Protein AF-0000000086053965 (afdb_homodimer)

Secondary structure (DSSP, 8-state):
--TTSHHHHHHHHHHHHHHHHHT--TTTS-STT-TTGGG--HHHHHHHHHHHHHHHHHHHHHT-HHHHHHHHHHHHHH--TTS-HHHHHHHHHHHHHHHHHHTTSHHHHHHHS--PPP-HHHHHHHHHHHHHH-SHHHHHHHHHHHHHHHHTTT-SEEEEEE-S---HHHHHHHHHHHHT-TT---EEEEEEEES-HHHHHHHHHHHHHHHHHTT--EEEEEEE--STT--GGGG---TT-EEEEEEES-GGGGG---STT--SSS---HHHHHHHHHHHHHHT--SEEEEEEESS----S-HHHHHHHHHHHHHHHHHHHHHHS-TT-HHHHHHIIIIIHHHHHHHHH--GGG-------HHHHHHHHHHTT-EEEPPPHHHHHHHHHHHHHH--TTEEEEEETTEEEEEETTEEEEEEEEEESS---/--TTSHHHHHHHHHHHHHHHHHT--TTTS-STT-TTGGG--HHHHHHHHHHHHHHHHHHHHHT-HHHHHHHHHHHHHH--TTS-HHHHHHHHHHHHHHHHHHTTSHHHHHHHS--PPP-HHHHHHHHHHHHHH-SHHHHHHHHHHHHHHHHTTT-SEEEEEE-S---HHHHHHHHHHHHT-TT---EEEEEEEES-HHHHHHHHHHHHHHHHHTT--EEEEEEE--GGG--GGGG---TT-EEEEEEES-GGGGG---STT--SSS---HHHHHHHHHHHHHHT--SEEEEEEESS----S-HHHHHHHHHHHHHHHHHHHHHHS-TT-HHHHHHIIIIIHHHHHHHHH--GGG-------HHHHHHHHHHTT-EEEPPPHHHHHHHHHHHHHH--TTEEEEEETTEEEEEETTEEEEEEEEEESS---

Sequence (858 aa):
MAETADELSSSSATSYHLLSLMSMSPTTITSPYAPFFRDLNADERGLFLIHLLLNCATHVAAGNIAKANTFLEHISLLSSPDGDTMQRIASYFTEALATRLLRSWPGLYRALNPILPESAAASNHGRRLFVDLFPFLRLSFLISNQAILEAMEGEKVVHVIDLGGSDPSHWLAFLQAVSGRPEGPPHLRITTVGEDRDFLAQTALVLTEEAEKLDIPFQFHAVVSQLEGLNIESLHVKTGEALAITSVLKLHSLLASDEATATPRQLFSPIAKIESFLASLRGLSPKLMVVTEQESNHNGANLNERFMEALNFYAALFDCLELSVPRQSAERLKVEKLVFREEIKNIIACEGLERKERHEKLDKWMRRLEMAGFGRVSLSYNGLVQARRMLQGFGCEGYKVKEENGCFLFCWQERALFSISAWRFRRYDMAETADELSSSSATSYHLLSLMSMSPTTITSPYAPFFRDLNADERGLFLIHLLLNCATHVAAGNIAKANTFLEHISLLSSPDGDTMQRIASYFTEALATRLLRSWPGLYRALNPILPESAAASNHGRRLFVDLFPFLRLSFLISNQAILEAMEGEKVVHVIDLGGSDPSHWLAFLQAVSGRPEGPPHLRITTVGEDRDFLAQTALVLTEEAEKLDIPFQFHAVVSQLEGLNIESLHVKTGEALAITSVLKLHSLLASDEATATPRQLFSPIAKIESFLASLRGLSPKLMVVTEQESNHNGANLNERFMEALNFYAALFDCLELSVPRQSAERLKVEKLVFREEIKNIIACEGLERKERHEKLDKWMRRLEMAGFGRVSLSYNGLVQARRMLQGFGCEGYKVKEENGCFLFCWQERALFSISAWRFRRYD

Nearest PDB structures (foldseek):
  6kpb-assembly1_C-2  TM=9.681E-01  e=9.589E-44  Arabidopsis thaliana
  6kpd-assembly1_C-2  TM=9.719E-01  e=5.739E-41  Arabidopsis thaliana
  5b3h-assembly2_D  TM=8.928E-01  e=7.845E-27  Arabidopsis thaliana
  5b3g-assembly1_B  TM=8.721E-01  e=3.030E-25  Arabidopsis thaliana
  5hyz-assembly1_A-2  TM=8.800E-01  e=5.423E-24  Oryza sativa Japonica Group

pLDDT: mean 87.04, std 18.01, range [20.25, 98.56]

InterPro domains:
  IPR005202 Transcription factor GRAS [PF03514] (49-424)
  IPR005202 Transcription factor GRAS [PS50985] (40-424)
  IPR005202 Transcription factor GRAS [PTHR31636] (48-423)

Radius of gyration: 33.24 Å; Cα contacts (8 Å, |Δi|>4): 1344; chains: 2; bounding box: 63×93×75 Å

Organism: Dendrobium nobile (NCBI:txid94219)

Foldseek 3Di:
DVVVVVVVVVVVVLVVVLVVVLPDQLVVVVPLVDVPLVPDDPVSLLSNLVSLLLVLLVCLLVLPPVSNVSSLSNLVSSADCLDDLSSVLSVLLSVLSVLQNQVVPVVSNCVVDPDDPDDPVLLVLLLVLCVVQDVVLVLLLLLQLVVQCVLCPPFQAAEEEEADSDDLVSVLVSLVVQLPRPVGHHQYEYEYEEADPVRLVVSQVVNVVSCVVSVHNYYYHYHNDQSLPDDPVSSVQDPRHAYEYEYAARLLLLLFAQPPPPPVPVCCDSLNSSLVSLLSVLVSFHSKYKYKHWAFALQDPRLSRNSVRLSVLVSLVSVSCPVQPDSPDPSSSSSCVSPVSVLSSLSRNDHHSSNRNRGHHPVVVVVSNVVSAKAFDARDPVSQVVSVVVVVVSVDPQWDWDDDPRKIFTGRNPHGTMIMTMIGSHHPD/DVVVVVVVVVVVVLVVVLVVVLPDQLVVVVPLVDVPLVPDDPVSLLSNLVSLLLVLLVCLLVLPCVSNVSSLSNLVSSADCLDDLSSVLSVLLSVLSVLQNQVVPVVSNCVVDPDDPDDPVLLVLLLVLCVVQDVVLVLLLLLLLVVQCVLCPPFQAAEEEEADSDDLVSVLVSLVVQLPRPVGHHQYEYEYEEADPVRLVVSQVVNVVSCVVSVHNYYYHYHNDQSLPDDPVSSVQDPRHAYEYEYAARLLLLLFAQPVPPPVPVCCHSLNSSLVSLLSVLVSFHSKYKYKHWAFALQDPRLSRNSVRLSVLVSLVSVSCPVQPDSPDPSSSSSCVSPVSVLSSLSRNDHHSSNRNRGHHPVVVVVSNVVSAKAFDARDPVSQVVSVVVVVVSVDPQWDWDDDPRKIFTGRNPHGTMIMTMIGSHHPD

Solvent-accessible surface area (backbone atoms only — not comparable to full-atom values): 45478 Å² total; per-residue (Å²): 125,74,76,68,57,63,65,56,55,61,54,48,56,55,47,51,56,46,50,58,57,65,70,47,52,70,72,78,66,56,59,90,76,52,71,68,68,78,72,48,51,72,67,56,45,37,54,50,48,50,50,47,49,54,52,25,45,51,26,54,70,68,65,38,58,71,62,20,27,54,37,34,36,55,47,46,74,69,30,29,82,82,52,56,71,54,22,28,53,46,35,47,52,41,27,14,55,36,48,31,58,42,55,76,37,60,12,44,35,40,28,69,50,62,90,59,83,77,56,59,62,51,52,52,51,20,50,52,44,45,46,71,75,37,66,64,59,52,45,50,40,52,39,46,44,47,52,50,53,64,73,45,61,90,51,59,35,37,36,38,35,33,64,24,70,77,51,63,67,49,55,49,54,38,53,56,57,42,54,66,36,88,89,48,55,35,41,38,33,42,32,40,33,37,74,44,59,69,59,49,52,52,43,43,50,54,49,50,55,52,28,58,75,62,71,36,55,68,46,73,42,77,39,78,38,52,79,87,72,56,57,76,74,74,65,66,84,58,89,86,48,46,32,34,38,37,35,35,68,49,71,37,42,43,52,32,30,59,68,80,73,46,47,84,81,73,51,71,47,32,68,41,55,42,45,52,48,47,34,54,54,40,70,67,53,28,67,31,35,35,43,33,39,46,42,40,57,40,59,60,87,51,57,60,59,27,48,52,41,49,50,55,53,50,50,50,53,50,50,50,43,64,75,74,42,65,87,84,38,65,65,56,55,44,31,43,56,49,39,51,39,50,48,50,26,27,50,63,35,36,58,43,63,68,19,35,57,28,29,50,32,63,72,60,50,51,50,52,41,44,72,44,42,36,14,85,39,66,60,54,67,65,42,52,53,54,46,54,54,53,49,60,72,67,72,50,85,44,60,42,77,44,78,56,94,41,22,40,30,39,21,55,60,88,43,56,49,30,34,40,42,38,30,22,41,60,54,82,123,125,74,77,69,56,62,66,56,57,62,54,49,56,55,47,51,56,46,50,57,57,65,70,48,51,68,72,77,66,57,60,90,76,53,73,66,68,79,71,48,51,71,69,57,44,36,54,49,47,5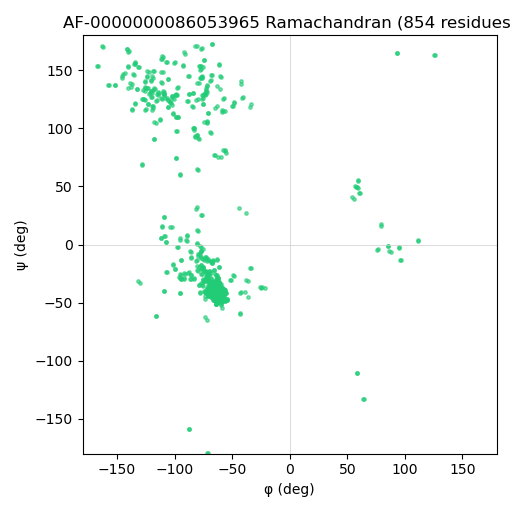1,50,46,48,53,52,25,45,52,27,53,70,69,64,38,60,71,62,21,27,54,37,32,37,54,47,46,73,68,29,31,82,83,54,56,73,55,23,28,51,45,36,46,52,42,27,15,53,37,47,31,57,41,54,78,36,58,11,44,35,42,28,71,48,63,89,58,81,76,55,59,64,52,50,52,49,20,49,51,44,45,46,72,75,37,65,62,58,52,43,49,39,52,40,47,44,49,53,48,54,63,74,48,62,91,50,59,36,38,35,38,37,34,64,24,70,77,52,64,67,49,56,49,53,39,54,55,56,42,55,66,36,89,91,48,55,36,42,38,33,42,32,40,33,35,74,46,61,70,58,48,52,51,41,43,51,55,49,50,53,51,27,58,75,63,71,34,56,67,47,74,43,78,39,78,36,52,78,87,72,55,58,75,75,73,65,66,83,57,91,87,48,46,32,35,37,39,33,36,67,48,70,38,41,42,51,33,32,59,67,81,72,49,48,87,78,70,52,71,47,34,68,40,54,44,45,52,49,46,35,55,54,36,70,67,52,26,66,33,34,36,43,31,41,45,42,41,57,41,59,60,87,51,58,60,60,27,47,52,40,49,50,55,55,50,50,50,54,52,49,50,43,63,76,73,42,66,87,85,38,65,67,57,55,46,29,43,56,49,38,50,38,50,47,50,26,28,50,64,36,36,57,43,63,68,19,34,57,28,28,50,32,62,71,58,51,51,51,50,43,43,72,45,43,37,14,85,39,66,61,53,67,66,42,53,54,52,46,52,55,54,47,62,72,68,73,49,85,43,57,44,78,43,79,56,96,39,23,42,31,39,20,55,62,88,43,56,48,32,34,40,41,38,30,23,42,60,55,81,122

Structure (mmCIF, N/CA/C/O backbone):
data_AF-0000000086053965-model_v1
#
loop_
_entity.id
_entity.type
_entity.pdbx_description
1 polymer 'Scarecrow-like protein 3'
#
loop_
_atom_site.group_PDB
_atom_site.id
_atom_site.type_symbol
_atom_site.label_atom_id
_atom_site.label_alt_id
_atom_site.label_comp_id
_atom_site.label_asym_id
_atom_site.label_entity_id
_atom_site.label_seq_id
_atom_site.pdbx_PDB_ins_code
_atom_site.Cartn_x
_atom_site.Cartn_y
_atom_site.Cartn_z
_atom_site.occupancy
_atom_site.B_iso_or_equiv
_atom_site.auth_seq_id
_atom_site.auth_comp_id
_atom_site.auth_asym_id
_atom_site.auth_atom_id
_atom_site.pdbx_PDB_model_num
ATOM 1 N N . MET A 1 1 ? -0.396 46.906 -32.688 1 20.52 1 MET A N 1
ATOM 2 C CA . MET A 1 1 ? -1.764 47 -32.188 1 20.52 1 MET A CA 1
ATOM 3 C C . MET A 1 1 ? -2.611 45.844 -32.75 1 20.52 1 MET A C 1
ATOM 5 O O . MET A 1 1 ? -3.697 45.562 -32.25 1 20.52 1 MET A O 1
ATOM 9 N N . ALA A 1 2 ? -2.357 45.531 -34.125 1 28.16 2 ALA A N 1
ATOM 10 C CA . ALA A 1 2 ? -3.145 44.531 -34.844 1 28.16 2 ALA A CA 1
ATOM 11 C C . ALA A 1 2 ? -2.889 43.125 -34.281 1 28.16 2 ALA A C 1
ATOM 13 O O . ALA A 1 2 ? -3.781 42.281 -34.312 1 28.16 2 ALA A O 1
ATOM 14 N N . GLU A 1 3 ? -1.607 42.812 -33.969 1 28.25 3 GLU A N 1
ATOM 15 C CA . GLU A 1 3 ? -1.188 41.438 -33.719 1 28.25 3 GLU A CA 1
ATOM 16 C C . GLU A 1 3 ? -1.73 40.969 -32.375 1 28.25 3 GLU A C 1
ATOM 18 O O . GLU A 1 3 ? -1.646 39.75 -32.062 1 28.25 3 GLU A O 1
ATOM 23 N N . THR A 1 4 ? -2.061 41.906 -31.453 1 30.75 4 THR A N 1
ATOM 24 C CA . THR A 1 4 ? -2.42 41.531 -30.078 1 30.75 4 THR A CA 1
ATOM 25 C C . THR A 1 4 ? -3.824 40.938 -30.031 1 30.75 4 THR A C 1
ATOM 27 O O . THR A 1 4 ? -4.266 40.469 -29 1 30.75 4 THR A O 1
ATOM 30 N N . ALA A 1 5 ? -4.641 41.281 -31.078 1 33.81 5 ALA A N 1
ATOM 31 C CA . ALA A 1 5 ? -6.07 40.969 -31.062 1 33.81 5 ALA A CA 1
ATOM 32 C C . ALA A 1 5 ? -6.312 39.469 -31.344 1 33.81 5 ALA A C 1
ATOM 34 O O . ALA A 1 5 ? -7.363 38.938 -30.984 1 33.81 5 ALA A O 1
ATOM 35 N N . ASP A 1 6 ? -5.441 38.906 -32.156 1 31.58 6 ASP A N 1
ATOM 36 C CA . ASP A 1 6 ? -5.703 37.531 -32.625 1 31.58 6 ASP A CA 1
ATOM 37 C C . ASP A 1 6 ? -5.5 36.5 -31.516 1 31.58 6 ASP A C 1
ATOM 39 O O . ASP A 1 6 ? -5.91 35.375 -31.656 1 31.58 6 ASP A O 1
ATOM 43 N N . GLU A 1 7 ? -4.613 36.844 -30.516 1 33.03 7 GLU A N 1
ATOM 44 C CA . GLU A 1 7 ? -4.332 35.875 -29.484 1 33.03 7 GLU A CA 1
ATOM 45 C C . GLU A 1 7 ? -5.508 35.719 -28.531 1 33.03 7 GLU A C 1
ATOM 47 O O . GLU A 1 7 ? -5.617 34.719 -27.812 1 33.03 7 GLU A O 1
ATOM 52 N N . LEU A 1 8 ? -6.406 36.75 -28.375 1 32.88 8 LEU A N 1
ATOM 53 C CA . LEU A 1 8 ? -7.559 36.75 -27.484 1 32.88 8 LEU A CA 1
ATOM 54 C C . LEU A 1 8 ? -8.688 35.906 -28.047 1 32.88 8 LEU A C 1
ATOM 56 O O . LEU A 1 8 ? -9.547 35.438 -27.312 1 32.88 8 LEU A O 1
ATOM 60 N N . SER A 1 9 ? -8.867 35.875 -29.375 1 36.5 9 SER A N 1
ATOM 61 C CA . SER A 1 9 ? -9.984 35.156 -29.984 1 36.5 9 SER A CA 1
ATOM 62 C C . SER A 1 9 ? -9.828 33.656 -29.828 1 36.5 9 SER A C 1
ATOM 64 O O . SER A 1 9 ? -10.82 32.938 -29.812 1 36.5 9 SER A O 1
ATOM 66 N N . SER A 1 10 ? -8.516 33.219 -29.922 1 37.69 10 SER A N 1
ATOM 67 C CA . SER A 1 10 ? -8.328 31.766 -29.812 1 37.69 10 SER A CA 1
ATOM 68 C C . SER A 1 10 ? -8.609 31.281 -28.391 1 37.69 10 SER A C 1
ATOM 70 O O . SER A 1 10 ? -8.828 30.078 -28.172 1 37.69 10 SER A O 1
ATOM 72 N N . SER A 1 11 ? -8.492 32.219 -27.391 1 37.31 11 SER A N 1
ATOM 73 C CA . SER A 1 11 ? -8.75 31.844 -26 1 37.31 11 SER A CA 1
ATOM 74 C C . SER A 1 11 ? -10.242 31.672 -25.75 1 37.31 11 SER A C 1
ATOM 76 O O . SER A 1 11 ? -10.633 30.938 -24.828 1 37.31 11 SER A O 1
ATOM 78 N N . SER A 1 12 ? -11.086 32.438 -26.469 1 36.56 12 SER A N 1
ATOM 79 C CA . SER A 1 12 ? -12.523 32.375 -26.266 1 36.56 12 SER A CA 1
ATOM 80 C C . SER A 1 12 ? -13.125 31.094 -26.844 1 36.56 12 SER A C 1
ATOM 82 O O . SER A 1 12 ? -14.078 30.547 -26.281 1 36.56 12 SER A O 1
ATOM 84 N N . ALA A 1 13 ? -12.672 30.641 -28.062 1 40.72 13 ALA A N 1
ATOM 85 C CA . ALA A 1 13 ? -13.227 29.438 -28.641 1 40.72 13 ALA A CA 1
ATOM 86 C C . ALA A 1 13 ? -12.922 28.203 -27.797 1 40.72 13 ALA A C 1
ATOM 88 O O . ALA A 1 13 ? -13.758 27.312 -27.656 1 40.72 13 ALA A O 1
ATOM 89 N N . THR A 1 14 ? -11.719 28.266 -27.141 1 40.31 14 THR A N 1
ATOM 90 C CA . THR A 1 14 ? -11.352 27.188 -26.234 1 40.31 14 THR A CA 1
ATOM 91 C C . THR A 1 14 ? -12.195 27.234 -24.969 1 40.31 14 THR A C 1
ATOM 93 O O . THR A 1 14 ? -12.547 26.203 -24.406 1 40.31 14 THR A O 1
ATOM 96 N N . SER A 1 15 ? -12.625 28.484 -24.578 1 39.66 15 SER A N 1
ATOM 97 C CA . SER A 1 15 ? -13.5 28.594 -23.422 1 39.66 15 SER A CA 1
ATOM 98 C C . SER A 1 15 ? -14.914 28.125 -23.734 1 39.66 15 SER A C 1
ATOM 100 O O . SER A 1 15 ? -15.555 27.484 -22.891 1 39.66 15 SER A O 1
ATOM 102 N N . TYR A 1 16 ? -15.438 28.531 -24.875 1 38.31 16 TYR A N 1
ATOM 103 C CA . TYR A 1 16 ? -16.797 28.125 -25.234 1 38.31 16 TYR A CA 1
ATOM 104 C C . TYR A 1 16 ? -16.875 26.625 -25.469 1 38.31 16 TYR A C 1
ATOM 106 O O . TYR A 1 16 ? -17.844 25.984 -25.078 1 38.31 16 TYR A O 1
ATOM 114 N N . HIS A 1 17 ? -15.898 25.984 -26.109 1 40.97 17 HIS A N 1
ATOM 115 C CA . HIS A 1 17 ? -15.867 24.547 -26.266 1 40.97 17 HIS A CA 1
ATOM 116 C C . HIS A 1 17 ? -15.727 23.844 -24.922 1 40.97 17 HIS A C 1
ATOM 118 O O . HIS A 1 17 ? -16.25 22.734 -24.719 1 40.97 17 HIS A O 1
ATOM 124 N N . LEU A 1 18 ? -15.078 24.453 -24.016 1 41.97 18 LEU A N 1
ATOM 125 C CA . LEU A 1 18 ? -14.953 23.938 -22.641 1 41.97 18 LEU A CA 1
ATOM 126 C C . LEU A 1 18 ? -16.266 24.109 -21.875 1 41.97 18 LEU A C 1
ATOM 128 O O . LEU A 1 18 ? -16.641 23.234 -21.094 1 41.97 18 LEU A O 1
ATOM 132 N N . LEU A 1 19 ? -16.953 25.219 -22.016 1 44.41 19 LEU A N 1
ATOM 133 C CA . LEU A 1 19 ? -18.266 25.422 -21.422 1 44.41 19 LEU A CA 1
ATOM 134 C C . LEU A 1 19 ? -19.281 24.422 -21.984 1 44.41 19 LEU A C 1
ATOM 136 O O . LEU A 1 19 ? -20.172 23.953 -21.266 1 44.41 19 LEU A O 1
ATOM 140 N N . SER A 1 20 ? -19.312 24.25 -23.25 1 45.62 20 SER A N 1
ATOM 141 C CA . SER A 1 20 ? -20.188 23.25 -23.844 1 45.62 20 SER A CA 1
ATOM 142 C C . SER A 1 20 ? -19.891 21.859 -23.312 1 45.62 20 SER A C 1
ATOM 144 O O . SER A 1 20 ? -20.797 21.031 -23.172 1 45.62 20 SER A O 1
ATOM 146 N N . LEU A 1 21 ? -18.672 21.562 -23.094 1 46.06 21 LEU A N 1
ATOM 147 C CA . LEU A 1 21 ? -18.281 20.281 -22.5 1 46.06 21 LEU A CA 1
ATOM 148 C C . LEU A 1 21 ? -18.672 20.234 -21.016 1 46.06 21 LEU A C 1
ATOM 150 O O . LEU A 1 21 ? -18.906 19.156 -20.469 1 46.06 21 LEU A O 1
ATOM 154 N N . MET A 1 22 ? -18.656 21.359 -20.375 1 47.28 22 MET A N 1
ATOM 155 C CA . MET A 1 22 ? -19 21.5 -18.953 1 47.28 22 MET A CA 1
ATOM 156 C C . MET A 1 22 ? -20.484 21.203 -18.719 1 47.28 22 MET A C 1
ATOM 158 O O . MET A 1 22 ? -20.859 20.812 -17.625 1 47.28 22 MET A O 1
ATOM 162 N N . SER A 1 23 ? -21.406 21.688 -19.594 1 44.47 23 SER A N 1
ATOM 163 C CA . SER A 1 23 ? -22.844 21.422 -19.5 1 44.47 23 SER A CA 1
ATOM 164 C C . SER A 1 23 ? -23.156 19.984 -19.922 1 44.47 23 SER A C 1
ATOM 166 O O . SER A 1 23 ? -24.328 19.609 -20.016 1 44.47 23 SER A O 1
ATOM 168 N N . MET A 1 24 ? -22.234 19.297 -20.484 1 42.09 24 MET A N 1
ATOM 169 C CA . MET A 1 24 ? -22.562 17.984 -21.031 1 42.09 24 MET A CA 1
ATOM 170 C C . MET A 1 24 ? -22.812 16.969 -19.922 1 42.09 24 MET A C 1
ATOM 172 O O . MET A 1 24 ? -22.016 16.875 -18.984 1 42.09 24 MET A O 1
ATOM 176 N N . SER A 1 25 ? -24.031 16.672 -19.719 1 43.88 25 SER A N 1
ATOM 177 C CA . SER A 1 25 ? -24.469 15.555 -18.891 1 43.88 25 SER A CA 1
ATOM 178 C C . SER A 1 25 ? -23.609 14.328 -19.125 1 43.88 25 SER A C 1
ATOM 180 O O . SER A 1 25 ? -23.125 14.102 -20.234 1 43.88 25 SER A O 1
ATOM 182 N N . PRO A 1 26 ? -23.047 13.758 -18.047 1 45.16 26 PRO A N 1
ATOM 183 C CA . PRO A 1 26 ? -22.25 12.539 -18.203 1 45.16 26 PRO A CA 1
ATOM 184 C C . PRO A 1 26 ? -22.812 11.602 -19.266 1 45.16 26 PRO A C 1
ATOM 186 O O . PRO A 1 26 ? -22.141 10.664 -19.688 1 45.16 26 PRO A O 1
ATOM 189 N N . THR A 1 27 ? -24.078 11.562 -19.484 1 42.66 27 THR A N 1
ATOM 190 C CA . THR A 1 27 ? -24.625 10.664 -20.484 1 42.66 27 THR A CA 1
ATOM 191 C C . THR A 1 27 ? -24 10.938 -21.859 1 42.66 27 THR A C 1
ATOM 193 O O . THR A 1 27 ? -24.031 10.078 -22.734 1 42.66 27 THR A O 1
ATOM 196 N N . THR A 1 28 ? -23.844 12.141 -22.219 1 42.84 28 THR A N 1
ATOM 197 C CA . THR A 1 28 ? -23.344 12.422 -23.562 1 42.84 28 THR A CA 1
ATOM 198 C C . THR A 1 28 ? -21.875 11.984 -23.672 1 42.84 28 THR A C 1
ATOM 200 O O . THR A 1 28 ? -21.359 11.859 -24.781 1 42.84 28 THR A O 1
ATOM 203 N N . ILE A 1 29 ? -21.031 12.086 -22.688 1 45.06 29 ILE A N 1
ATOM 204 C CA . ILE A 1 29 ? -19.656 11.57 -22.688 1 45.06 29 ILE A CA 1
ATOM 205 C C . ILE A 1 29 ? -19.672 10.062 -22.469 1 45.06 29 ILE A C 1
ATOM 207 O O . ILE A 1 29 ? -19.5 9.586 -21.359 1 45.06 29 ILE A O 1
ATOM 211 N N . THR A 1 30 ? -20.688 9.375 -22.797 1 41.72 30 THR A N 1
ATOM 212 C CA . THR A 1 30 ? -20.984 7.98 -22.516 1 41.72 30 THR A CA 1
ATOM 213 C C . THR A 1 30 ? -19.766 7.105 -22.734 1 41.72 30 THR A C 1
ATOM 215 O O . THR A 1 30 ? -19.672 6 -22.203 1 41.72 30 THR A O 1
ATOM 218 N N . SER A 1 31 ? -19.172 7.098 -24.125 1 42.84 31 SER A N 1
ATOM 219 C CA . SER A 1 31 ? -18.203 6.055 -24.469 1 42.84 31 SER A CA 1
ATOM 220 C C . SER A 1 31 ? -16.812 6.395 -23.938 1 42.84 31 SER A C 1
ATOM 222 O O . SER A 1 31 ? -16.297 7.48 -24.188 1 42.84 31 SER A O 1
ATOM 224 N N . PRO A 1 32 ? -16.406 5.961 -22.828 1 44.06 32 PRO A N 1
ATOM 225 C CA . PRO A 1 32 ? -15.078 6.199 -22.266 1 44.06 32 PRO A CA 1
ATOM 226 C C . PRO A 1 32 ? -14.031 6.477 -23.344 1 44.06 32 PRO A C 1
ATOM 228 O O . PRO A 1 32 ? -12.969 7.023 -23.047 1 44.06 32 PRO A O 1
ATOM 231 N N . TYR A 1 33 ? -14.102 5.793 -24.531 1 40.88 33 TYR A N 1
ATOM 232 C CA . TYR A 1 33 ? -13.203 5.934 -25.672 1 40.88 33 TYR A CA 1
ATOM 233 C C . TYR A 1 33 ? -13.555 7.168 -26.5 1 40.88 33 TYR A C 1
ATOM 235 O O . TYR A 1 33 ? -13.203 7.262 -27.672 1 40.88 33 TYR A O 1
ATOM 243 N N . ALA A 1 34 ? -14.32 7.996 -26.094 1 45.53 34 ALA A N 1
ATOM 244 C CA . ALA A 1 34 ? -14.633 9.094 -27.016 1 45.53 34 ALA A CA 1
ATOM 245 C C . ALA A 1 34 ? -13.367 9.836 -27.438 1 45.53 34 ALA A C 1
ATOM 247 O O . ALA A 1 34 ? -12.516 10.141 -26.594 1 45.53 34 ALA A O 1
ATOM 248 N N . PRO A 1 35 ? -12.938 9.828 -28.672 1 49.28 35 PRO A N 1
ATOM 249 C CA . PRO A 1 35 ? -11.781 10.461 -29.328 1 49.28 35 PRO A CA 1
ATOM 250 C C . PRO A 1 35 ? -11.438 11.82 -28.719 1 49.28 35 PRO A C 1
ATOM 252 O O . PRO A 1 35 ? -10.336 12.328 -28.922 1 49.28 35 PRO A O 1
ATOM 255 N N . PHE A 1 36 ? -12.336 12.383 -28.078 1 49.41 36 PHE A N 1
ATOM 256 C CA . PHE A 1 36 ? -12.148 13.789 -27.75 1 49.41 36 PHE A CA 1
ATOM 257 C C . PHE A 1 36 ? -11.07 13.961 -26.672 1 49.41 36 PHE A C 1
ATOM 259 O O . PHE A 1 36 ? -10.352 14.961 -26.672 1 49.41 36 PHE A O 1
ATOM 266 N N . PHE A 1 37 ? -10.867 12.93 -25.812 1 59.09 37 PHE A N 1
ATOM 267 C CA . PHE A 1 37 ? -9.961 13.172 -24.688 1 59.09 37 PHE A CA 1
ATOM 268 C C . PHE A 1 37 ? -8.508 13.125 -25.156 1 59.09 37 PHE A C 1
ATOM 270 O O . PHE A 1 37 ? -7.637 13.758 -24.562 1 59.09 37 PHE A O 1
ATOM 277 N N . ARG A 1 38 ? -8.328 12.375 -26.281 1 56.81 38 ARG A N 1
ATOM 278 C CA . ARG A 1 38 ? -6.949 12.148 -26.703 1 56.81 38 ARG A CA 1
ATOM 279 C C . ARG A 1 38 ? -6.328 13.422 -27.266 1 56.81 38 ARG A C 1
ATOM 281 O O . ARG A 1 38 ? -5.105 13.57 -27.266 1 56.81 38 ARG A O 1
ATOM 288 N N . ASP A 1 39 ? -7.172 14.414 -27.562 1 68 39 ASP A N 1
ATOM 289 C CA . ASP A 1 39 ? -6.582 15.531 -28.281 1 68 39 ASP A CA 1
ATOM 290 C C . ASP A 1 39 ? -6.508 16.781 -27.422 1 68 39 ASP A C 1
ATOM 292 O O . ASP A 1 39 ? -6.301 17.891 -27.922 1 68 39 ASP A O 1
ATOM 296 N N . LEU A 1 40 ? -6.672 16.531 -26.094 1 73.75 40 LEU A N 1
ATOM 297 C CA . LEU A 1 40 ? -6.645 17.734 -25.266 1 73.75 40 LEU A CA 1
ATOM 298 C C . LEU A 1 40 ? -5.215 18.078 -24.875 1 73.75 40 LEU A C 1
ATOM 300 O O . LEU A 1 40 ? -4.426 17.203 -24.516 1 73.75 40 LEU A O 1
ATOM 304 N N . ASN A 1 41 ? -4.93 19.328 -25.125 1 81.12 41 ASN A N 1
ATOM 305 C CA . ASN A 1 41 ? -3.658 19.75 -24.562 1 81.12 41 ASN A CA 1
ATOM 306 C C . ASN A 1 41 ? -3.703 19.766 -23.031 1 81.12 41 ASN A C 1
ATOM 308 O O . ASN A 1 41 ? -4.758 19.547 -22.438 1 81.12 41 ASN A O 1
ATOM 312 N N . ALA A 1 42 ? -2.689 19.969 -22.391 1 82.19 42 ALA A N 1
ATOM 313 C CA . ALA A 1 42 ? -2.549 19.844 -20.938 1 82.19 42 ALA A CA 1
ATOM 314 C C . ALA A 1 42 ? -3.453 20.828 -20.219 1 82.19 42 ALA A C 1
ATOM 316 O O . ALA A 1 42 ? -4.074 20.484 -19.203 1 82.19 42 ALA A O 1
ATOM 317 N N . ASP A 1 43 ? -3.592 22.031 -20.75 1 86 43 ASP A N 1
ATOM 318 C CA . ASP A 1 43 ? -4.41 23.062 -20.109 1 86 43 ASP A CA 1
ATOM 319 C C . ASP A 1 43 ? -5.898 22.734 -20.234 1 86 43 ASP A C 1
ATOM 321 O O . ASP A 1 43 ? -6.656 22.891 -19.281 1 86 43 ASP A O 1
ATOM 325 N N . GLU A 1 44 ? -6.234 22.297 -21.375 1 86.12 44 GLU A N 1
ATOM 326 C CA . GLU A 1 44 ? -7.625 21.906 -21.594 1 86.12 44 GLU A CA 1
ATOM 327 C C . GLU A 1 44 ? -8.008 20.703 -20.75 1 86.12 44 GLU A C 1
ATOM 329 O O . GLU A 1 44 ? -9.094 20.656 -20.156 1 86.12 44 GLU A O 1
ATOM 334 N N . ARG A 1 45 ? -7.098 19.797 -20.656 1 89.12 45 ARG A N 1
ATOM 335 C CA . ARG A 1 45 ? -7.328 18.625 -19.828 1 89.12 45 ARG A CA 1
ATOM 336 C C . ARG A 1 45 ? -7.477 19 -18.359 1 89.12 45 ARG A C 1
ATOM 338 O O . ARG A 1 45 ? -8.328 18.453 -17.656 1 89.12 45 ARG A O 1
ATOM 345 N N . GLY A 1 46 ? -6.68 19.922 -18.016 1 91 46 GLY A N 1
ATOM 346 C CA . GLY A 1 46 ? -6.738 20.375 -16.641 1 91 46 GLY A CA 1
ATOM 347 C C . GLY A 1 46 ? -8.062 21.016 -16.281 1 91 46 GLY A C 1
ATOM 348 O O . GLY A 1 46 ? -8.648 20.719 -15.234 1 91 46 GLY A O 1
ATOM 349 N N . LEU A 1 47 ? -8.5 21.906 -17.125 1 90 47 LEU A N 1
ATOM 350 C CA . LEU A 1 47 ? -9.781 22.562 -16.891 1 90 47 LEU A CA 1
ATOM 351 C C . LEU A 1 47 ? -10.922 21.547 -16.891 1 90 47 LEU A C 1
ATOM 353 O O . LEU A 1 47 ? -11.852 21.656 -16.078 1 90 47 LEU A O 1
ATOM 357 N N . PHE A 1 48 ? -10.812 20.672 -17.797 1 91.88 48 PHE A N 1
ATOM 358 C CA . PHE A 1 48 ? -11.82 19.625 -17.875 1 91.88 48 PHE A CA 1
ATOM 359 C C . PHE A 1 48 ? -11.828 18.781 -16.594 1 91.88 48 PHE A C 1
ATOM 361 O O . PHE A 1 48 ? -12.891 18.438 -16.078 1 91.88 48 PHE A O 1
ATOM 368 N N . LEU A 1 49 ? -10.695 18.406 -16.125 1 94.81 49 LEU A N 1
ATOM 369 C CA . LEU A 1 49 ? -10.562 17.625 -14.898 1 94.81 49 LEU A CA 1
ATOM 370 C C . LEU A 1 49 ? -11.172 18.375 -13.711 1 94.81 49 LEU A C 1
ATOM 372 O O . LEU A 1 49 ? -11.836 17.766 -12.867 1 94.81 49 LEU A O 1
ATOM 376 N N . ILE A 1 50 ? -10.953 19.672 -13.664 1 94.38 50 ILE A N 1
ATOM 377 C CA . ILE A 1 50 ? -11.516 20.469 -12.586 1 94.38 50 ILE A CA 1
ATOM 378 C C . ILE A 1 50 ? -13.039 20.422 -12.648 1 94.38 50 ILE A C 1
ATOM 380 O O . ILE A 1 50 ? -13.703 20.234 -11.625 1 94.38 50 ILE A O 1
ATOM 384 N N . HIS A 1 51 ? -13.539 20.531 -13.805 1 93.5 51 HIS A N 1
ATOM 385 C CA . HIS A 1 51 ? -14.984 20.484 -13.992 1 93.5 51 HIS A CA 1
ATOM 386 C C . HIS A 1 51 ? -15.539 19.125 -13.562 1 93.5 51 HIS A C 1
ATOM 388 O O . HIS A 1 51 ? -16.562 19.062 -12.875 1 93.5 51 HIS A O 1
ATOM 394 N N . LEU A 1 52 ? -14.891 18.094 -14.016 1 95.88 52 LEU A N 1
ATOM 395 C CA . LEU A 1 52 ? -15.312 16.75 -13.641 1 95.88 52 LEU A CA 1
ATOM 396 C C . LEU A 1 52 ? -15.266 16.562 -12.133 1 95.88 52 LEU A C 1
ATOM 398 O O . LEU A 1 52 ? -16.188 15.992 -11.539 1 95.88 52 LEU A O 1
ATOM 402 N N . LEU A 1 53 ? -14.219 17.047 -11.555 1 97.31 53 LEU A N 1
ATOM 403 C CA . LEU A 1 53 ? -14.047 16.922 -10.109 1 97.31 53 LEU A CA 1
ATOM 404 C C . LEU A 1 53 ? -15.156 17.641 -9.359 1 97.31 53 LEU A C 1
ATOM 406 O O . LEU A 1 53 ? -15.734 17.094 -8.422 1 97.31 53 LEU A O 1
ATOM 410 N N . LEU A 1 54 ? -15.43 18.828 -9.805 1 95.94 54 LEU A N 1
ATOM 411 C CA . LEU A 1 54 ? -16.453 19.625 -9.133 1 95.94 54 LEU A CA 1
ATOM 412 C C . LEU A 1 54 ? -17.828 18.984 -9.266 1 95.94 54 LEU A C 1
ATOM 414 O O . LEU A 1 54 ? -18.594 18.938 -8.305 1 95.94 54 LEU A O 1
ATOM 418 N N . ASN A 1 55 ? -18.141 18.5 -10.367 1 95.81 55 ASN A N 1
ATOM 419 C CA . ASN A 1 55 ? -19.406 17.797 -10.562 1 95.81 55 ASN A CA 1
ATOM 420 C C . ASN A 1 55 ? -19.469 16.516 -9.734 1 95.81 55 ASN A C 1
ATOM 422 O O . ASN A 1 55 ? -20.5 16.219 -9.133 1 95.81 55 ASN A O 1
ATOM 426 N N . CYS A 1 56 ? -18.375 15.805 -9.766 1 97.12 56 CYS A N 1
ATOM 427 C CA . CYS A 1 56 ? -18.312 14.586 -8.969 1 97.12 56 CYS A CA 1
ATOM 428 C C . CYS A 1 56 ? -18.562 14.891 -7.492 1 97.12 56 CYS A C 1
ATOM 430 O O . CYS A 1 56 ? -19.344 14.195 -6.836 1 97.12 56 CYS A O 1
ATOM 432 N N . ALA A 1 57 ? -17.859 15.93 -7.008 1 97.56 57 ALA A N 1
ATOM 433 C CA . ALA A 1 57 ? -18.031 16.328 -5.613 1 97.56 57 ALA A CA 1
ATOM 434 C C . ALA A 1 57 ? -19.484 16.656 -5.305 1 97.56 57 ALA A C 1
ATOM 436 O O . ALA A 1 57 ? -20 16.297 -4.242 1 97.56 57 ALA A O 1
ATOM 437 N N . THR A 1 58 ? -20.172 17.281 -6.219 1 96.94 58 THR A N 1
ATOM 438 C CA . THR A 1 58 ? -21.578 17.656 -6.047 1 96.94 58 THR A CA 1
ATOM 439 C C . THR A 1 58 ? -22.438 16.406 -5.93 1 96.94 58 THR A C 1
ATOM 441 O O . THR A 1 58 ? -23.328 16.328 -5.066 1 96.94 58 THR A O 1
ATOM 444 N N . HIS A 1 59 ? -22.219 15.469 -6.742 1 97.25 59 HIS A N 1
ATOM 445 C CA . HIS A 1 59 ? -23.016 14.242 -6.715 1 97.25 59 HIS A CA 1
ATOM 446 C C . HIS A 1 59 ? -22.688 13.398 -5.488 1 97.25 59 HIS A C 1
ATOM 448 O O . HIS A 1 59 ? -23.562 12.734 -4.926 1 97.25 59 HIS A O 1
ATOM 454 N N . VAL A 1 60 ? -21.422 13.352 -5.094 1 97.06 60 VAL A N 1
ATOM 455 C CA . VAL A 1 60 ? -21.031 12.648 -3.879 1 97.06 60 VAL A CA 1
ATOM 456 C C . VAL A 1 60 ? -21.719 13.281 -2.67 1 97.06 60 VAL A C 1
ATOM 458 O O . VAL A 1 60 ? -22.25 12.57 -1.811 1 97.06 60 VAL A O 1
ATOM 461 N N . ALA A 1 61 ? -21.719 14.625 -2.658 1 95.5 61 ALA A N 1
ATOM 462 C CA . ALA A 1 61 ? -22.359 15.344 -1.564 1 95.5 61 ALA A CA 1
ATOM 463 C C . ALA A 1 61 ? -23.859 15.039 -1.52 1 95.5 61 ALA A C 1
ATOM 465 O O . ALA A 1 61 ? -24.453 14.969 -0.44 1 95.5 61 ALA A O 1
ATOM 466 N N . ALA A 1 62 ? -24.453 14.812 -2.654 1 94.94 62 ALA A N 1
ATOM 467 C CA . ALA A 1 62 ? -25.891 14.57 -2.758 1 94.94 62 ALA A CA 1
ATOM 468 C C . ALA A 1 62 ? -26.203 13.094 -2.539 1 94.94 62 ALA A C 1
ATOM 470 O O . ALA A 1 62 ? -27.375 12.727 -2.416 1 94.94 62 ALA A O 1
ATOM 471 N N . GLY A 1 63 ? -25.25 12.266 -2.521 1 92.31 63 GLY A N 1
ATOM 472 C CA . GLY A 1 63 ? -25.453 10.844 -2.328 1 92.31 63 GLY A CA 1
ATOM 473 C C . GLY A 1 63 ? -25.906 10.125 -3.59 1 92.31 63 GLY A C 1
ATOM 474 O O . GLY A 1 63 ? -26.5 9.047 -3.521 1 92.31 63 GLY A O 1
ATOM 475 N N . ASN A 1 64 ? -25.703 10.781 -4.727 1 95.06 64 ASN A N 1
ATOM 476 C CA . ASN A 1 64 ? -26.031 10.172 -6.012 1 95.06 64 ASN A CA 1
ATOM 477 C C . ASN A 1 64 ? -24.906 9.25 -6.488 1 95.06 64 ASN A C 1
ATOM 479 O O . ASN A 1 64 ? -24.062 9.656 -7.289 1 95.06 64 ASN A O 1
ATOM 483 N N . ILE A 1 65 ? -24.984 8.047 -6.195 1 93.56 65 ILE A N 1
ATOM 484 C CA . ILE A 1 65 ? -23.906 7.098 -6.395 1 93.56 65 ILE A CA 1
ATOM 485 C C . ILE A 1 65 ? -23.719 6.824 -7.887 1 93.56 65 ILE A C 1
ATOM 487 O O . ILE A 1 65 ? -22.594 6.773 -8.383 1 93.56 65 ILE A O 1
ATOM 491 N N . ALA A 1 66 ? -24.781 6.641 -8.578 1 94.62 66 ALA A N 1
ATOM 492 C CA . ALA A 1 66 ? -24.719 6.305 -10 1 94.62 66 ALA A CA 1
ATOM 493 C C . ALA A 1 66 ? -24 7.395 -10.789 1 94.62 66 ALA A C 1
ATOM 495 O O . ALA A 1 66 ? -23.078 7.109 -11.57 1 94.62 66 ALA A O 1
ATOM 496 N N . LYS A 1 67 ? -24.406 8.594 -10.555 1 95.69 67 LYS A N 1
ATOM 497 C CA . LYS A 1 67 ? -23.781 9.703 -11.266 1 95.69 67 LYS A CA 1
ATOM 498 C C . LYS A 1 67 ? -22.344 9.914 -10.805 1 95.69 67 LYS A C 1
ATOM 500 O O . LYS A 1 67 ? -21.453 10.172 -11.617 1 95.69 67 LYS A O 1
ATOM 505 N N . ALA A 1 68 ? -22.125 9.859 -9.516 1 97.06 68 ALA A N 1
ATOM 506 C CA . ALA A 1 68 ? -20.766 9.977 -8.992 1 97.06 68 ALA A CA 1
ATOM 507 C C . ALA A 1 68 ? -19.844 8.93 -9.617 1 97.06 68 ALA A C 1
ATOM 509 O O . ALA A 1 68 ? -18.703 9.242 -9.992 1 97.06 68 ALA A O 1
ATOM 510 N N . ASN A 1 69 ? -20.406 7.727 -9.727 1 96.06 69 ASN A N 1
ATOM 511 C CA . ASN A 1 69 ? -19.625 6.633 -10.312 1 96.06 69 ASN A CA 1
ATOM 512 C C . ASN A 1 69 ? -19.234 6.938 -11.758 1 96.06 69 ASN A C 1
ATOM 514 O O . ASN A 1 69 ? -18.109 6.633 -12.172 1 96.06 69 ASN A O 1
ATOM 518 N N . THR A 1 70 ? -20.109 7.477 -12.469 1 96.19 70 THR A N 1
ATOM 519 C CA . THR A 1 70 ? -19.828 7.832 -13.852 1 96.19 70 THR A CA 1
ATOM 520 C C . THR A 1 70 ? -18.719 8.875 -13.93 1 96.19 70 THR A C 1
ATOM 522 O O . THR A 1 70 ? -17.812 8.773 -14.758 1 96.19 70 THR A O 1
ATOM 525 N N . PHE A 1 71 ? -18.812 9.883 -13.109 1 96.19 71 PHE A N 1
ATOM 526 C CA . PHE A 1 71 ? -17.797 10.922 -13.094 1 96.19 71 PHE A CA 1
ATOM 527 C C . PHE A 1 71 ? -16.453 10.367 -12.648 1 96.19 71 PHE A C 1
ATOM 529 O O . PHE A 1 71 ? -15.406 10.727 -13.195 1 96.19 71 PHE A O 1
ATOM 536 N N . LEU A 1 72 ? -16.469 9.531 -11.609 1 96.81 72 LEU A N 1
ATOM 537 C CA . LEU A 1 72 ? -15.242 8.906 -11.133 1 96.81 72 LEU A CA 1
ATOM 538 C C . LEU A 1 72 ? -14.562 8.125 -12.25 1 96.81 72 LEU A C 1
ATOM 540 O O . LEU A 1 72 ? -13.328 8.148 -12.367 1 96.81 72 LEU A O 1
ATOM 544 N N . GLU A 1 73 ? -15.32 7.457 -13.008 1 94.5 73 GLU A N 1
ATOM 545 C CA . GLU A 1 73 ? -14.766 6.691 -14.125 1 94.5 73 GLU A CA 1
ATOM 546 C C . GLU A 1 73 ? -14.062 7.602 -15.125 1 94.5 73 GLU A C 1
ATOM 548 O O . GLU A 1 73 ? -12.945 7.312 -15.562 1 94.5 73 GLU A O 1
ATOM 553 N N . HIS A 1 74 ? -14.688 8.672 -15.469 1 93.12 74 HIS A N 1
ATOM 554 C CA . HIS A 1 74 ? -14.125 9.609 -16.438 1 93.12 74 HIS A CA 1
ATOM 555 C C . HIS A 1 74 ? -12.852 10.25 -15.906 1 93.12 74 HIS A C 1
ATOM 557 O O . HIS A 1 74 ? -11.875 10.398 -16.641 1 93.12 74 HIS A O 1
ATOM 563 N N . ILE A 1 75 ? -12.852 10.664 -14.688 1 95.94 75 ILE A N 1
ATOM 564 C CA . ILE A 1 75 ? -11.672 11.297 -14.102 1 95.94 75 ILE A CA 1
ATOM 565 C C . ILE A 1 75 ? -10.516 10.305 -14.086 1 95.94 75 ILE A C 1
ATOM 567 O O . ILE A 1 75 ? -9.375 10.656 -14.414 1 95.94 75 ILE A O 1
ATOM 571 N N . SER A 1 76 ? -10.844 9.07 -13.68 1 92.94 76 SER A N 1
ATOM 572 C CA . SER A 1 76 ? -9.805 8.055 -13.555 1 92.94 76 SER A CA 1
ATOM 573 C C . SER A 1 76 ? -9.148 7.762 -14.898 1 92.94 76 SER A C 1
ATOM 575 O O . SER A 1 76 ? -7.973 7.395 -14.953 1 92.94 76 SER A O 1
ATOM 577 N N . LEU A 1 77 ? -9.859 7.93 -15.938 1 89.75 77 LEU A N 1
ATOM 578 C CA . LEU A 1 77 ? -9.312 7.711 -17.281 1 89.75 77 LEU A CA 1
ATOM 579 C C . LEU A 1 77 ? -8.352 8.828 -17.656 1 89.75 77 LEU A C 1
ATOM 581 O O . LEU A 1 77 ? -7.402 8.609 -18.406 1 89.75 77 LEU A O 1
ATOM 585 N N . LEU A 1 78 ? -8.617 9.977 -17.109 1 91.5 78 LEU A N 1
ATOM 586 C CA . LEU A 1 78 ? -7.859 11.156 -17.531 1 91.5 78 LEU A CA 1
ATOM 587 C C . LEU A 1 78 ? -6.773 11.492 -16.516 1 91.5 78 LEU A C 1
ATOM 589 O O . LEU A 1 78 ? -5.863 12.273 -16.812 1 91.5 78 LEU A O 1
ATOM 593 N N . SER A 1 79 ? -6.844 10.992 -15.32 1 92.25 79 SER A N 1
ATOM 594 C CA . SER A 1 79 ? -5.91 11.352 -14.258 1 92.25 79 SER A CA 1
ATOM 595 C C . SER A 1 79 ? -4.824 10.297 -14.102 1 92.25 79 SER A C 1
ATOM 597 O O . SER A 1 79 ? -4.988 9.156 -14.539 1 92.25 79 SER A O 1
ATOM 599 N N . SER A 1 80 ? -3.664 10.727 -13.523 1 88.69 80 SER A N 1
ATOM 600 C CA . SER A 1 80 ? -2.545 9.836 -13.25 1 88.69 80 SER A CA 1
ATOM 601 C C . SER A 1 80 ? -1.64 10.398 -12.164 1 88.69 80 SER A C 1
ATOM 603 O O . SER A 1 80 ? -1.342 11.594 -12.148 1 88.69 80 SER A O 1
ATOM 605 N N . PRO A 1 81 ? -1.221 9.562 -11.273 1 87.38 81 PRO A N 1
ATOM 606 C CA . PRO A 1 81 ? -0.293 10.031 -10.242 1 87.38 81 PRO A CA 1
ATOM 607 C C . PRO A 1 81 ? 1.08 10.391 -10.805 1 87.38 81 PRO A C 1
ATOM 609 O O . PRO A 1 81 ? 1.87 11.062 -10.133 1 87.38 81 PRO A O 1
ATOM 612 N N . ASP A 1 82 ? 1.354 9.977 -12.023 1 86.56 82 ASP A N 1
ATOM 613 C CA . ASP A 1 82 ? 2.645 10.25 -12.648 1 86.56 82 ASP A CA 1
ATOM 614 C C . ASP A 1 82 ? 2.508 11.281 -13.766 1 86.56 82 ASP A C 1
ATOM 616 O O . ASP A 1 82 ? 3.451 11.508 -14.523 1 86.56 82 ASP A O 1
ATOM 620 N N . GLY A 1 83 ? 1.385 11.836 -13.898 1 89.5 83 GLY A N 1
ATOM 621 C CA . GLY A 1 83 ? 1.128 12.773 -14.984 1 89.5 83 GLY A CA 1
ATOM 622 C C . GLY A 1 83 ? 1.508 14.195 -14.633 1 89.5 83 GLY A C 1
ATOM 623 O O . GLY A 1 83 ? 2.416 14.43 -13.836 1 89.5 83 GLY A O 1
ATOM 624 N N . ASP A 1 84 ? 0.913 15.094 -15.367 1 91.38 84 ASP A N 1
ATOM 625 C CA . ASP A 1 84 ? 1.183 16.5 -15.086 1 91.38 84 ASP A CA 1
ATOM 626 C C . ASP A 1 84 ? 0.537 16.938 -13.773 1 91.38 84 ASP A C 1
ATOM 628 O O . ASP A 1 84 ? -0.049 16.109 -13.062 1 91.38 84 ASP A O 1
ATOM 632 N N . THR A 1 85 ? 0.678 18.156 -13.391 1 93.44 85 THR A N 1
ATOM 633 C CA . THR A 1 85 ? 0.28 18.656 -12.078 1 93.44 85 THR A CA 1
ATOM 634 C C . THR A 1 85 ? -1.21 18.422 -11.844 1 93.44 85 THR A C 1
ATOM 636 O O . THR A 1 85 ? -1.603 17.875 -10.812 1 93.44 85 THR A O 1
ATOM 639 N N . MET A 1 86 ? -2.035 18.781 -12.836 1 94.25 86 MET A N 1
ATOM 640 C CA . MET A 1 86 ? -3.477 18.656 -12.656 1 94.25 86 MET A CA 1
ATOM 641 C C . MET A 1 86 ? -3.893 17.188 -12.633 1 94.25 86 MET A C 1
ATOM 643 O O . MET A 1 86 ? -4.848 16.812 -11.945 1 94.25 86 MET A O 1
ATOM 647 N N . GLN A 1 87 ? -3.229 16.344 -13.398 1 94.25 87 GLN A N 1
ATOM 648 C CA . GLN A 1 87 ? -3.506 14.922 -13.367 1 94.25 87 GLN A CA 1
ATOM 649 C C . GLN A 1 87 ? -3.229 14.328 -11.992 1 94.25 87 GLN A C 1
ATOM 651 O O . GLN A 1 87 ? -4.008 13.516 -11.484 1 94.25 87 GLN A O 1
ATOM 656 N N . ARG A 1 88 ? -2.16 14.75 -11.43 1 95.06 88 ARG A N 1
ATOM 657 C CA . ARG A 1 88 ? -1.803 14.258 -10.102 1 95.06 88 ARG A CA 1
ATOM 658 C C . ARG A 1 88 ? -2.801 14.742 -9.055 1 95.06 88 ARG A C 1
ATOM 660 O O . ARG A 1 88 ? -3.275 13.953 -8.234 1 95.06 88 ARG A O 1
ATOM 667 N N . ILE A 1 89 ? -3.143 16 -9.133 1 97.12 89 ILE A N 1
ATOM 668 C CA . ILE A 1 89 ? -4.133 16.562 -8.219 1 97.12 89 ILE A CA 1
ATOM 669 C C . ILE A 1 89 ? -5.449 15.797 -8.359 1 97.12 89 ILE A C 1
ATOM 671 O O . ILE A 1 89 ? -6.027 15.359 -7.359 1 97.12 89 ILE A O 1
ATOM 675 N N . ALA A 1 90 ? -5.836 15.648 -9.594 1 97.06 90 ALA A N 1
ATOM 676 C CA . ALA A 1 90 ? -7.098 14.969 -9.859 1 97.06 90 ALA A CA 1
ATOM 677 C C . ALA A 1 90 ? -7.07 13.539 -9.336 1 97.06 90 ALA A C 1
ATOM 679 O O . ALA A 1 90 ? -8.086 13.031 -8.844 1 97.06 90 ALA A O 1
ATOM 680 N N . SER A 1 91 ? -5.988 12.898 -9.438 1 96 91 SER A N 1
ATOM 681 C CA . SER A 1 91 ? -5.863 11.523 -8.969 1 96 91 SER A CA 1
ATOM 682 C C . SER A 1 91 ? -6.09 11.43 -7.465 1 96 91 SER A C 1
ATOM 684 O O . SER A 1 91 ? -6.832 10.57 -6.992 1 96 91 SER A O 1
ATOM 686 N N . TYR A 1 92 ? -5.52 12.312 -6.68 1 97.25 92 TYR A N 1
ATOM 687 C CA . TYR A 1 92 ? -5.645 12.273 -5.227 1 97.25 92 TYR A CA 1
ATOM 688 C C . TYR A 1 92 ? -7.043 12.695 -4.789 1 97.25 92 TYR A C 1
ATOM 690 O O . TYR A 1 92 ? -7.609 12.102 -3.867 1 97.25 92 TYR A O 1
ATOM 698 N N . PHE A 1 93 ? -7.605 13.68 -5.434 1 98.25 93 PHE A N 1
ATOM 699 C CA . PHE A 1 93 ? -8.938 14.141 -5.062 1 98.25 93 PHE A CA 1
ATOM 700 C C . PHE A 1 93 ? -9.992 13.109 -5.449 1 98.25 93 PHE A C 1
ATOM 702 O O . PHE A 1 93 ? -11 12.953 -4.754 1 98.25 93 PHE A O 1
ATOM 709 N N . THR A 1 94 ? -9.766 12.492 -6.586 1 97.62 94 THR A N 1
ATOM 710 C CA . THR A 1 94 ? -10.688 11.445 -7.008 1 97.62 94 THR A CA 1
ATOM 711 C C . THR A 1 94 ? -10.68 10.289 -6.008 1 97.62 94 THR A C 1
ATOM 713 O O . THR A 1 94 ? -11.734 9.75 -5.668 1 97.62 94 THR A O 1
ATOM 716 N N . GLU A 1 95 ? -9.539 9.906 -5.602 1 97.06 95 GLU A N 1
ATOM 717 C CA . GLU A 1 95 ? -9.422 8.867 -4.578 1 97.06 95 GLU A CA 1
ATOM 718 C C . GLU A 1 95 ? -10.172 9.273 -3.307 1 97.06 95 GLU A C 1
ATOM 720 O O . GLU A 1 95 ? -10.844 8.445 -2.689 1 97.06 95 GLU A O 1
ATOM 725 N N . ALA A 1 96 ? -10.023 10.484 -2.887 1 98 96 ALA A N 1
ATOM 726 C CA . ALA A 1 96 ? -10.688 10.977 -1.683 1 98 96 ALA A CA 1
ATOM 727 C C . ALA A 1 96 ? -12.211 10.938 -1.839 1 98 96 ALA A C 1
ATOM 729 O O . ALA A 1 96 ? -12.922 10.516 -0.928 1 98 96 ALA A O 1
ATOM 730 N N . LEU A 1 97 ? -12.68 11.406 -2.975 1 98.12 97 LEU A N 1
ATOM 731 C CA . LEU A 1 97 ? -14.117 11.391 -3.236 1 98.12 97 LEU A CA 1
ATOM 732 C C . LEU A 1 97 ? -14.648 9.961 -3.266 1 98.12 97 LEU A C 1
ATOM 734 O O . LEU A 1 97 ? -15.719 9.688 -2.715 1 98.12 97 LEU A O 1
ATOM 738 N N . ALA A 1 98 ? -13.914 9.102 -3.902 1 97.88 98 ALA A N 1
ATOM 739 C CA . ALA A 1 98 ? -14.297 7.691 -3.957 1 97.88 98 ALA A CA 1
ATOM 740 C C . ALA A 1 98 ? -14.336 7.078 -2.559 1 97.88 98 ALA A C 1
ATOM 742 O O . ALA A 1 98 ? -15.234 6.293 -2.244 1 97.88 98 ALA A O 1
ATOM 743 N N . THR A 1 99 ? -13.391 7.41 -1.768 1 97.19 99 THR A N 1
ATOM 744 C CA . THR A 1 99 ? -13.336 6.914 -0.398 1 97.19 99 THR A CA 1
ATOM 745 C C . THR A 1 99 ? -14.547 7.391 0.399 1 97.19 99 THR A C 1
ATOM 747 O O . THR A 1 99 ? -15.102 6.637 1.202 1 97.19 99 THR A O 1
ATOM 750 N N . ARG A 1 100 ? -14.891 8.625 0.205 1 97 100 ARG A N 1
ATOM 751 C CA . ARG A 1 100 ? -16.078 9.141 0.888 1 97 100 ARG A CA 1
ATOM 752 C C . ARG A 1 100 ? -17.312 8.352 0.505 1 97 100 ARG A C 1
ATOM 754 O O . ARG A 1 100 ? -18.141 8.023 1.363 1 97 100 ARG A O 1
ATOM 761 N N . LEU A 1 101 ? -17.469 8.094 -0.753 1 95.94 101 LEU A N 1
ATOM 762 C CA . LEU A 1 101 ? -18.594 7.293 -1.225 1 95.94 101 LEU A CA 1
ATOM 763 C C . LEU A 1 101 ? -18.562 5.902 -0.607 1 95.94 101 LEU A C 1
ATOM 765 O O . LEU A 1 101 ? -19.609 5.387 -0.187 1 95.94 101 LEU A O 1
ATOM 769 N N . LEU A 1 102 ? -17.406 5.34 -0.578 1 95.06 102 LEU A N 1
ATOM 770 C CA . LEU A 1 102 ? -17.234 3.998 -0.034 1 95.06 102 LEU A CA 1
ATOM 771 C C . LEU A 1 102 ? -17.641 3.947 1.434 1 95.06 102 LEU A C 1
ATOM 773 O O . LEU A 1 102 ? -18.156 2.932 1.901 1 95.06 102 LEU A O 1
ATOM 777 N N . ARG A 1 103 ? -17.422 4.996 2.156 1 93.62 103 ARG A N 1
ATOM 778 C CA . ARG A 1 103 ? -17.719 5.066 3.584 1 93.62 103 ARG A CA 1
ATOM 779 C C . ARG A 1 103 ? -19.219 4.996 3.842 1 93.62 103 ARG A C 1
ATOM 781 O O . ARG A 1 103 ? -19.641 4.773 4.977 1 93.62 103 ARG A O 1
ATOM 788 N N . SER A 1 104 ? -20.078 5.164 2.799 1 92.06 104 SER A N 1
ATOM 789 C CA . SER A 1 104 ? -21.516 4.973 2.934 1 92.06 104 SER A CA 1
ATOM 790 C C . SER A 1 104 ? -21.859 3.51 3.191 1 92.06 104 SER A C 1
ATOM 792 O O . SER A 1 104 ? -22.969 3.191 3.598 1 92.06 104 SER A O 1
ATOM 794 N N . TRP A 1 105 ? -20.938 2.654 2.943 1 93.44 105 TRP A N 1
ATOM 795 C CA . TRP A 1 105 ? -21.031 1.232 3.254 1 93.44 105 TRP A CA 1
ATOM 796 C C . TRP A 1 105 ? -19.953 0.821 4.25 1 93.44 105 TRP A C 1
ATOM 798 O O . TRP A 1 105 ? -18.906 0.3 3.863 1 93.44 105 TRP A O 1
ATOM 808 N N . PRO A 1 106 ? -20.266 0.889 5.547 1 92.31 106 PRO A N 1
ATOM 809 C CA . PRO A 1 106 ? -19.234 0.681 6.578 1 92.31 106 PRO A CA 1
ATOM 810 C C . PRO A 1 106 ? -18.578 -0.691 6.484 1 92.31 106 PRO A C 1
ATOM 812 O O . PRO A 1 106 ? -17.375 -0.818 6.73 1 92.31 106 PRO A O 1
ATOM 815 N N . GLY A 1 107 ? -19.375 -1.718 6.172 1 93.81 107 GLY A N 1
ATOM 816 C CA . GLY A 1 107 ? -18.781 -3.041 6.008 1 93.81 107 GLY A CA 1
ATOM 817 C C . GLY A 1 107 ? -17.797 -3.115 4.867 1 93.81 107 GLY A C 1
ATOM 818 O O . GLY A 1 107 ? -16.688 -3.656 5.027 1 93.81 107 GLY A O 1
ATOM 819 N N . LEU A 1 108 ? -18.188 -2.576 3.771 1 94.69 108 LEU A N 1
ATOM 820 C CA . LEU A 1 108 ? -17.312 -2.529 2.6 1 94.69 108 LEU A CA 1
ATOM 821 C C . LEU A 1 108 ? -16.062 -1.7 2.881 1 94.69 108 LEU A C 1
ATOM 823 O O . LEU A 1 108 ? -14.953 -2.098 2.518 1 94.69 108 LEU A O 1
ATOM 827 N N . TYR A 1 109 ? -16.203 -0.608 3.527 1 94.88 109 TYR A N 1
ATOM 828 C CA . TYR A 1 109 ? -15.086 0.274 3.85 1 94.88 109 TYR A CA 1
ATOM 829 C C . TYR A 1 109 ? -14.086 -0.421 4.766 1 94.88 109 TYR A C 1
ATOM 831 O O . TYR A 1 109 ? -12.875 -0.397 4.512 1 94.88 109 TYR A O 1
ATOM 839 N N . ARG A 1 110 ? -14.594 -1.032 5.809 1 92.75 110 ARG A N 1
ATOM 840 C CA . ARG A 1 110 ? -13.719 -1.678 6.789 1 92.75 110 ARG A CA 1
ATOM 841 C C . ARG A 1 110 ? -12.992 -2.867 6.172 1 92.75 110 ARG A C 1
ATOM 843 O O . ARG A 1 110 ? -11.836 -3.129 6.496 1 92.75 110 ARG A O 1
ATOM 850 N N . ALA A 1 111 ? -13.664 -3.557 5.34 1 94.06 111 ALA A N 1
ATOM 851 C CA . ALA A 1 111 ? -13.078 -4.727 4.691 1 94.06 111 ALA A CA 1
ATOM 852 C C . ALA A 1 111 ? -11.914 -4.328 3.789 1 94.06 111 ALA A C 1
ATOM 854 O O . ALA A 1 111 ? -10.938 -5.07 3.656 1 94.06 111 ALA A O 1
ATOM 855 N N . LEU A 1 112 ? -12 -3.174 3.164 1 93.38 112 LEU A N 1
ATOM 856 C CA . LEU A 1 112 ? -11 -2.74 2.199 1 93.38 112 LEU A CA 1
ATOM 857 C C . LEU A 1 112 ? -9.945 -1.859 2.865 1 93.38 112 LEU A C 1
ATOM 859 O O . LEU A 1 112 ? -8.93 -1.534 2.256 1 93.38 112 LEU A O 1
ATOM 863 N N . ASN A 1 113 ? -10.227 -1.435 4.027 1 88.81 113 ASN A N 1
ATOM 864 C CA . ASN A 1 113 ? -9.305 -0.588 4.777 1 88.81 113 ASN A CA 1
ATOM 865 C C . ASN A 1 113 ? -9.047 -1.146 6.176 1 88.81 113 ASN A C 1
ATOM 867 O O . ASN A 1 113 ? -9.438 -0.538 7.172 1 88.81 113 ASN A O 1
ATOM 871 N N . PRO A 1 114 ? -8.367 -2.217 6.148 1 78.94 114 PRO A N 1
ATOM 872 C CA . PRO A 1 114 ? -8.094 -2.783 7.473 1 78.94 114 PRO A CA 1
ATOM 873 C C . PRO A 1 114 ? -7.305 -1.833 8.367 1 78.94 114 PRO A C 1
ATOM 875 O O . PRO A 1 114 ? -6.547 -0.999 7.871 1 78.94 114 PRO A O 1
ATOM 878 N N . ILE A 1 115 ? -7.629 -1.918 9.57 1 68.12 115 ILE A N 1
ATOM 879 C CA . ILE A 1 115 ? -6.984 -1.044 10.547 1 68.12 115 ILE A CA 1
ATOM 880 C C . ILE A 1 115 ? -5.52 -1.445 10.711 1 68.12 115 ILE A C 1
ATOM 882 O O . ILE A 1 115 ? -5.219 -2.551 11.164 1 68.12 115 ILE A O 1
ATOM 886 N N . LEU A 1 116 ? -4.723 -0.753 10.016 1 63.94 116 LEU A N 1
ATOM 887 C CA . LEU A 1 116 ? -3.297 -0.98 10.211 1 63.94 116 LEU A CA 1
ATOM 888 C C . LEU A 1 116 ? -2.703 0.061 11.156 1 63.94 116 LEU A C 1
ATOM 890 O O . LEU A 1 116 ? -3.166 1.203 11.195 1 63.94 116 LEU A O 1
ATOM 894 N N . PRO A 1 117 ? -1.932 -0.491 12.023 1 61.25 117 PRO A N 1
ATOM 895 C CA . PRO A 1 117 ? -1.328 0.498 12.922 1 61.25 117 PRO A CA 1
ATOM 896 C C . PRO A 1 117 ? -0.689 1.663 12.172 1 61.25 117 PRO A C 1
ATOM 898 O O . PRO A 1 117 ? -0.072 1.461 11.117 1 61.25 117 PRO A O 1
ATOM 901 N N . GLU A 1 118 ? -1.192 2.762 12.453 1 60.75 118 GLU A N 1
ATOM 902 C CA . GLU A 1 118 ? -0.637 3.971 11.852 1 60.75 118 GLU A CA 1
ATOM 903 C C . GLU A 1 118 ? 0.884 4 11.977 1 60.75 118 GLU A C 1
ATOM 905 O O . GLU A 1 118 ? 1.43 3.723 13.047 1 60.75 118 GLU A O 1
ATOM 910 N N . SER A 1 119 ? 1.452 4.098 10.867 1 70.44 119 SER A N 1
ATOM 911 C CA . SER A 1 119 ? 2.908 4.172 10.906 1 70.44 119 SER A CA 1
ATOM 912 C C . SER A 1 119 ? 3.385 5.574 11.258 1 70.44 119 SER A C 1
ATOM 914 O O . SER A 1 119 ? 3.422 6.461 10.398 1 70.44 119 SER A O 1
ATOM 916 N N . ALA A 1 120 ? 3.59 5.844 12.531 1 78.12 120 ALA A N 1
ATOM 917 C CA . ALA A 1 120 ? 4.184 7.102 12.977 1 78.12 120 ALA A CA 1
ATOM 918 C C . ALA A 1 120 ? 5.457 7.414 12.195 1 78.12 120 ALA A C 1
ATOM 920 O O . ALA A 1 120 ? 5.742 8.578 11.906 1 78.12 120 ALA A O 1
ATOM 921 N N . ALA A 1 121 ? 6.031 6.414 11.742 1 81.38 121 ALA A N 1
ATOM 922 C CA . ALA A 1 121 ? 7.273 6.586 10.992 1 81.38 121 ALA A CA 1
ATOM 923 C C . ALA A 1 121 ? 7.004 7.215 9.625 1 81.38 121 ALA A C 1
ATOM 925 O O . ALA A 1 121 ? 7.766 8.07 9.164 1 81.38 121 ALA A O 1
ATOM 926 N N . ALA A 1 122 ? 5.961 6.82 9.062 1 86.12 122 ALA A N 1
ATOM 927 C CA . ALA A 1 122 ? 5.613 7.371 7.754 1 86.12 122 ALA A CA 1
ATOM 928 C C . ALA A 1 122 ? 5.227 8.844 7.863 1 86.12 122 ALA A C 1
ATOM 930 O O . ALA A 1 122 ? 5.594 9.648 7.012 1 86.12 122 ALA A O 1
ATOM 931 N N . SER A 1 123 ? 4.52 9.148 8.898 1 87.81 123 SER A N 1
ATOM 932 C CA . SER A 1 123 ? 4.109 10.531 9.117 1 87.81 123 SER A CA 1
ATOM 933 C C . SER A 1 123 ? 5.316 11.43 9.367 1 87.81 123 SER A C 1
ATOM 935 O O . SER A 1 123 ? 5.379 12.547 8.852 1 87.81 123 SER A O 1
ATOM 937 N N . ASN A 1 124 ? 6.223 10.945 10.148 1 88.94 124 ASN A N 1
ATOM 938 C CA . ASN A 1 124 ? 7.441 11.703 10.43 1 88.94 124 ASN A CA 1
ATOM 939 C C . ASN A 1 124 ? 8.266 11.914 9.164 1 88.94 124 ASN A C 1
ATOM 941 O O . ASN A 1 124 ? 8.828 12.992 8.953 1 88.94 124 ASN A O 1
ATOM 945 N N . HIS A 1 125 ? 8.312 10.891 8.422 1 91.62 125 HIS A N 1
ATOM 946 C CA . HIS A 1 125 ? 9.047 11 7.168 1 91.62 125 HIS A CA 1
ATOM 947 C C . HIS A 1 125 ? 8.406 12.023 6.242 1 91.62 125 HIS A C 1
ATOM 949 O O . HIS A 1 125 ? 9.102 12.812 5.602 1 91.62 125 HIS A O 1
ATOM 955 N N . GLY A 1 126 ? 7.117 11.977 6.172 1 93.62 126 GLY A N 1
ATOM 956 C CA . GLY A 1 126 ? 6.402 12.961 5.379 1 93.62 126 GLY A CA 1
ATOM 957 C C . GLY A 1 126 ? 6.656 14.383 5.832 1 93.62 126 GLY A C 1
ATOM 958 O O . GLY A 1 126 ? 6.852 15.281 5.004 1 93.62 126 GLY A O 1
ATOM 959 N N . ARG A 1 127 ? 6.691 14.594 7.055 1 92.31 127 ARG A N 1
ATOM 960 C CA . ARG A 1 127 ? 6.945 15.914 7.613 1 92.31 127 ARG A CA 1
ATOM 961 C C . ARG A 1 127 ? 8.359 16.391 7.285 1 92.31 127 ARG A C 1
ATOM 963 O O . ARG A 1 127 ? 8.562 17.547 6.922 1 92.31 127 ARG A O 1
ATOM 970 N N . ARG A 1 128 ? 9.266 15.5 7.434 1 93.62 128 ARG A N 1
ATOM 971 C CA . ARG A 1 128 ? 10.648 15.844 7.105 1 93.62 128 ARG A CA 1
ATOM 972 C C . ARG A 1 128 ? 10.781 16.25 5.645 1 93.62 128 ARG A C 1
ATOM 974 O O . ARG A 1 128 ? 11.461 17.234 5.328 1 93.62 128 ARG A O 1
ATOM 981 N N . LEU A 1 129 ? 10.117 15.531 4.832 1 95.06 129 LEU A N 1
ATOM 982 C CA . LEU A 1 129 ? 10.141 15.859 3.41 1 95.06 129 LEU A CA 1
ATOM 983 C C . LEU A 1 129 ? 9.508 17.234 3.164 1 95.06 129 LEU A C 1
ATOM 985 O O . LEU A 1 129 ? 10.016 18.016 2.355 1 95.06 129 LEU A O 1
ATOM 989 N N . PHE A 1 130 ? 8.508 17.484 3.826 1 96.19 130 PHE A N 1
ATOM 990 C CA . PHE A 1 130 ? 7.828 18.766 3.68 1 96.19 130 PHE A CA 1
ATOM 991 C C . PHE A 1 130 ? 8.734 19.922 4.094 1 96.19 130 PHE A C 1
ATOM 993 O O . PHE A 1 130 ? 8.789 20.953 3.424 1 96.19 130 PHE A O 1
ATOM 1000 N N . VAL A 1 131 ? 9.453 19.719 5.156 1 95.5 131 VAL A N 1
ATOM 1001 C CA . VAL A 1 131 ? 10.391 20.719 5.656 1 95.5 131 VAL A CA 1
ATOM 1002 C C . VAL A 1 131 ? 11.5 20.938 4.637 1 95.5 131 VAL A C 1
ATOM 1004 O O . VAL A 1 131 ? 11.945 22.078 4.438 1 95.5 131 VAL A O 1
ATOM 1007 N N . ASP A 1 132 ? 11.852 19.922 4.008 1 94 132 ASP A N 1
ATOM 1008 C CA . ASP A 1 132 ? 12.984 19.984 3.09 1 94 132 ASP A CA 1
ATOM 1009 C C . ASP A 1 132 ? 12.578 20.625 1.763 1 94 132 ASP A C 1
ATOM 1011 O O . ASP A 1 132 ? 13.359 21.359 1.151 1 94 132 ASP A O 1
ATOM 1015 N N . LEU A 1 133 ? 11.383 20.359 1.381 1 94.75 133 LEU A N 1
ATOM 1016 C CA . LEU A 1 133 ? 10.992 20.719 0.019 1 94.75 133 LEU A CA 1
ATOM 1017 C C . LEU A 1 133 ? 10.305 22.078 -0.015 1 94.75 133 LEU A C 1
ATOM 1019 O O . LEU A 1 133 ? 10.258 22.734 -1.062 1 94.75 133 LEU A O 1
ATOM 1023 N N . PHE A 1 134 ? 9.703 22.469 1.081 1 95.56 134 PHE A N 1
ATOM 1024 C CA . PHE A 1 134 ? 9.008 23.75 1.171 1 95.56 134 PHE A CA 1
ATOM 1025 C C . PHE A 1 134 ? 9.648 24.625 2.236 1 95.56 134 PHE A C 1
ATOM 1027 O O . PHE A 1 134 ? 10.117 24.141 3.262 1 95.56 134 PHE A O 1
ATOM 1034 N N . PRO A 1 135 ? 9.609 25.922 2.064 1 96.12 135 PRO A N 1
ATOM 1035 C CA . PRO A 1 135 ? 10.234 26.812 3.051 1 96.12 135 PRO A CA 1
ATOM 1036 C C . PRO A 1 135 ? 9.297 27.156 4.207 1 96.12 135 PRO A C 1
ATOM 1038 O O . PRO A 1 135 ? 9.719 27.781 5.184 1 96.12 135 PRO A O 1
ATOM 1041 N N . PHE A 1 136 ? 8.102 26.766 4.164 1 97 136 PHE A N 1
ATOM 1042 C CA . PHE A 1 136 ? 7.059 27.281 5.043 1 97 136 PHE A CA 1
ATOM 1043 C C . PHE A 1 136 ? 7.352 26.922 6.496 1 97 136 PHE A C 1
ATOM 1045 O O . PHE A 1 136 ? 7.324 27.797 7.371 1 97 136 PHE A O 1
ATOM 1052 N N . LEU A 1 137 ? 7.617 25.672 6.758 1 96.69 137 LEU A N 1
ATOM 1053 C CA . LEU A 1 137 ? 7.863 25.266 8.133 1 96.69 137 LEU A CA 1
ATOM 1054 C C . LEU A 1 137 ? 9.188 25.828 8.641 1 96.69 137 LEU A C 1
ATOM 1056 O O . LEU A 1 137 ? 9.297 26.203 9.812 1 96.69 137 LEU A O 1
ATOM 1060 N N . ARG A 1 138 ? 10.117 25.891 7.832 1 95.75 138 ARG A N 1
ATOM 1061 C CA . ARG A 1 138 ? 11.383 26.5 8.219 1 95.75 138 ARG A CA 1
ATOM 1062 C C . ARG A 1 138 ? 11.188 27.969 8.586 1 95.75 138 ARG A C 1
ATOM 1064 O O . ARG A 1 138 ? 11.812 28.469 9.531 1 95.75 138 ARG A O 1
ATOM 1071 N N . LEU A 1 139 ? 10.406 28.625 7.797 1 96.81 139 LEU A N 1
ATOM 1072 C CA . LEU A 1 139 ? 10.062 30 8.117 1 96.81 139 LEU A CA 1
ATOM 1073 C C . LEU A 1 139 ? 9.391 30.094 9.484 1 96.81 139 LEU A C 1
ATOM 1075 O O . LEU A 1 139 ? 9.711 30.984 10.281 1 96.81 139 LEU A O 1
ATOM 1079 N N . SER A 1 140 ? 8.492 29.219 9.672 1 97.56 140 SER A N 1
ATOM 1080 C CA . SER A 1 140 ? 7.805 29.188 10.961 1 97.56 140 SER A CA 1
ATOM 1081 C C . SER A 1 140 ? 8.789 28.984 12.109 1 97.56 140 SER A C 1
ATOM 1083 O O . SER A 1 140 ? 8.688 29.656 13.141 1 97.56 140 SER A O 1
ATOM 1085 N N . PHE A 1 141 ? 9.711 28.078 11.922 1 97.31 141 PHE A N 1
ATOM 1086 C CA . PHE A 1 141 ? 10.719 27.812 12.938 1 97.31 141 PHE A CA 1
ATOM 1087 C C . PHE A 1 141 ? 11.555 29.062 13.211 1 97.31 141 PHE A C 1
ATOM 1089 O O . PHE A 1 141 ? 11.789 29.422 14.367 1 97.31 141 PHE A O 1
ATOM 1096 N N . LEU A 1 142 ? 11.93 29.672 12.18 1 96.88 142 LEU A N 1
ATOM 1097 C CA . LEU A 1 142 ? 12.781 30.859 12.273 1 96.88 142 LEU A CA 1
ATOM 1098 C C . LEU A 1 142 ? 12.07 31.969 13.031 1 96.88 142 LEU A C 1
ATOM 1100 O O . LEU A 1 142 ? 12.648 32.562 13.945 1 96.88 142 LEU A O 1
ATOM 1104 N N . ILE A 1 143 ? 10.883 32.25 12.664 1 97.62 143 ILE A N 1
ATOM 1105 C CA . ILE A 1 143 ? 10.117 33.312 13.258 1 97.62 143 ILE A CA 1
ATOM 1106 C C . ILE A 1 143 ? 9.797 33 14.711 1 97.62 143 ILE A C 1
ATOM 1108 O O . ILE A 1 143 ? 9.844 33.844 15.586 1 97.62 143 ILE A O 1
ATOM 1112 N N . SER A 1 144 ? 9.43 31.75 14.945 1 97.5 144 SER A N 1
ATOM 1113 C CA . SER A 1 144 ? 9.148 31.297 16.312 1 97.5 144 SER A CA 1
ATOM 1114 C C . SER A 1 144 ? 10.375 31.453 17.203 1 97.5 144 SER A C 1
ATOM 1116 O O . SER A 1 144 ? 10.258 31.953 18.328 1 97.5 144 SER A O 1
ATOM 1118 N N . ASN A 1 145 ? 11.477 31 16.719 1 96.88 145 ASN A N 1
ATOM 1119 C CA . ASN A 1 145 ? 12.711 31.141 17.484 1 96.88 145 ASN A CA 1
ATOM 1120 C C . ASN A 1 145 ? 13.008 32.594 17.812 1 96.88 145 ASN A C 1
ATOM 1122 O O . ASN A 1 145 ? 13.375 32.938 18.938 1 96.88 145 ASN A O 1
ATOM 1126 N N . GLN A 1 146 ? 12.875 33.469 16.828 1 96.25 146 GLN A N 1
ATOM 1127 C CA . GLN A 1 146 ? 13.117 34.906 17.031 1 96.25 146 GLN A CA 1
ATOM 1128 C C . GLN A 1 146 ? 12.172 35.469 18.062 1 96.25 146 GLN A C 1
ATOM 1130 O O . GLN A 1 146 ? 12.594 36.25 18.938 1 96.25 146 GLN A O 1
ATOM 1135 N N . ALA A 1 147 ? 10.938 35.125 17.953 1 97.5 147 ALA A N 1
ATOM 1136 C CA . ALA A 1 147 ? 9.938 35.625 18.891 1 97.5 147 ALA A CA 1
ATOM 1137 C C . ALA A 1 147 ? 10.234 35.156 20.312 1 97.5 147 ALA A C 1
ATOM 1139 O O . ALA A 1 147 ? 10.086 35.906 21.266 1 97.5 147 ALA A O 1
ATOM 1140 N N . ILE A 1 148 ? 10.617 33.938 20.438 1 97.19 148 ILE A N 1
ATOM 1141 C CA . ILE A 1 148 ? 10.93 33.375 21.75 1 97.19 148 ILE A CA 1
ATOM 1142 C C . ILE A 1 148 ? 12.156 34.062 22.328 1 97.19 148 ILE A C 1
ATOM 1144 O O . ILE A 1 148 ? 12.172 34.438 23.5 1 97.19 148 ILE A O 1
ATOM 1148 N N . LEU A 1 149 ? 13.164 34.25 21.531 1 95.69 149 LEU A N 1
ATOM 1149 C CA . LEU A 1 149 ? 14.391 34.906 21.984 1 95.69 149 LEU A CA 1
ATOM 1150 C C . LEU A 1 149 ? 14.094 36.312 22.484 1 95.69 149 LEU A C 1
ATOM 1152 O O . LEU A 1 149 ? 14.625 36.75 23.516 1 95.69 149 LEU A O 1
ATOM 1156 N N . GLU A 1 150 ? 13.312 37 21.781 1 95.25 150 GLU A N 1
ATOM 1157 C CA . GLU A 1 150 ? 12.969 38.375 22.156 1 95.25 150 GLU A CA 1
ATOM 1158 C C . GLU A 1 150 ? 12.148 38.375 23.453 1 95.25 150 GLU A C 1
ATOM 1160 O O . GLU A 1 150 ? 12.383 39.219 24.328 1 95.25 150 GLU A O 1
ATOM 1165 N N . ALA A 1 151 ? 11.234 37.469 23.578 1 95.56 151 ALA A N 1
ATOM 1166 C CA . ALA A 1 151 ? 10.359 37.406 24.75 1 95.56 151 ALA A CA 1
ATOM 1167 C C . ALA A 1 151 ? 11.133 36.969 26 1 95.56 151 ALA A C 1
ATOM 1169 O O . ALA A 1 151 ? 10.773 37.312 27.125 1 95.56 151 ALA A O 1
ATOM 1170 N N . MET A 1 152 ? 12.219 36.25 25.797 1 95.25 152 MET A N 1
ATOM 1171 C CA . MET A 1 152 ? 12.945 35.656 26.922 1 95.25 152 MET A CA 1
ATOM 1172 C C . MET A 1 152 ? 14.211 36.438 27.219 1 95.25 152 MET A C 1
ATOM 1174 O O . MET A 1 152 ? 15.109 35.938 27.906 1 95.25 152 MET A O 1
ATOM 1178 N N . GLU A 1 153 ? 14.242 37.562 26.688 1 92.94 153 GLU A N 1
ATOM 1179 C CA . GLU A 1 153 ? 15.406 38.406 26.969 1 92.94 153 GLU A CA 1
ATOM 1180 C C . GLU A 1 153 ? 15.578 38.625 28.469 1 92.94 153 GLU A C 1
ATOM 1182 O O . GLU A 1 153 ? 14.633 38.969 29.172 1 92.94 153 GLU A O 1
ATOM 1187 N N . GLY A 1 154 ? 16.719 38.344 29.031 1 91.56 154 GLY A N 1
ATOM 1188 C CA . GLY A 1 154 ? 17.047 38.562 30.422 1 91.56 154 GLY A CA 1
ATOM 1189 C C . GLY A 1 154 ? 16.641 37.438 31.344 1 91.56 154 GLY A C 1
ATOM 1190 O O . GLY A 1 154 ? 16.984 37.438 32.531 1 91.56 154 GLY A O 1
ATOM 1191 N N . GLU A 1 155 ? 15.961 36.469 30.859 1 95 155 GLU A N 1
ATOM 1192 C CA . GLU A 1 155 ? 15.5 35.344 31.672 1 95 155 GLU A CA 1
ATOM 1193 C C . GLU A 1 155 ? 16.625 34.344 31.906 1 95 155 GLU A C 1
ATOM 1195 O O . GLU A 1 155 ? 17.359 33.969 30.984 1 95 155 GLU A O 1
ATOM 1200 N N . LYS A 1 156 ? 16.703 33.844 33.094 1 95.06 156 LYS A N 1
ATOM 1201 C CA . LYS A 1 156 ? 17.781 32.938 33.469 1 95.06 156 LYS A CA 1
ATOM 1202 C C . LYS A 1 156 ? 17.344 31.484 33.344 1 95.06 156 LYS A C 1
ATOM 1204 O O . LYS A 1 156 ? 18.188 30.594 33.188 1 95.06 156 LYS A O 1
ATOM 1209 N N . VAL A 1 157 ? 16.094 31.266 33.5 1 97.12 157 VAL A N 1
ATOM 1210 C CA . VAL A 1 157 ? 15.531 29.938 33.344 1 97.12 157 VAL A CA 1
ATOM 1211 C C . VAL A 1 157 ? 14.391 29.953 32.344 1 97.12 157 VAL A C 1
ATOM 1213 O O . VAL A 1 157 ? 13.383 30.625 32.531 1 97.12 157 VAL A O 1
ATOM 1216 N N . VAL A 1 158 ? 14.594 29.266 31.281 1 97.44 158 VAL A N 1
ATOM 1217 C CA . VAL A 1 158 ? 13.625 29.266 30.188 1 97.44 158 VAL A CA 1
ATOM 1218 C C . VAL A 1 158 ? 13.102 27.859 29.938 1 97.44 158 VAL A C 1
ATOM 1220 O O . VAL A 1 158 ? 13.883 26.906 29.875 1 97.44 158 VAL A O 1
ATOM 1223 N N . HIS A 1 159 ? 11.797 27.688 29.859 1 98.44 159 HIS A N 1
ATOM 1224 C CA . HIS A 1 159 ? 11.125 26.438 29.516 1 98.44 159 HIS A CA 1
ATOM 1225 C C . HIS A 1 159 ? 10.289 26.578 28.25 1 98.44 159 HIS A C 1
ATOM 1227 O O . HIS A 1 159 ? 9.383 27.406 28.188 1 98.44 159 HIS A O 1
ATOM 1233 N N . VAL A 1 160 ? 10.648 25.828 27.25 1 98.19 160 VAL A N 1
ATOM 1234 C CA . VAL A 1 160 ? 9.898 25.875 26 1 98.19 160 VAL A CA 1
ATOM 1235 C C . VAL A 1 160 ? 9.094 24.578 25.844 1 98.19 160 VAL A C 1
ATOM 1237 O O . VAL A 1 160 ? 9.648 23.484 25.906 1 98.19 160 VAL A O 1
ATOM 1240 N N . ILE A 1 161 ? 7.836 24.734 25.641 1 98.06 161 ILE A N 1
ATOM 1241 C CA . ILE A 1 161 ? 6.957 23.594 25.391 1 98.06 161 ILE A CA 1
ATOM 1242 C C . ILE A 1 161 ? 6.586 23.547 23.922 1 98.06 161 ILE A C 1
ATOM 1244 O O . ILE A 1 161 ? 5.996 24.5 23.391 1 98.06 161 ILE A O 1
ATOM 1248 N N . ASP A 1 162 ? 6.953 22.516 23.297 1 97.75 162 ASP A N 1
ATOM 1249 C CA . ASP A 1 162 ? 6.574 22.219 21.922 1 97.75 162 ASP A CA 1
ATOM 1250 C C . ASP A 1 162 ? 5.398 21.234 21.875 1 97.75 162 ASP A C 1
ATOM 1252 O O . ASP A 1 162 ? 5.566 20.047 22.125 1 97.75 162 ASP A O 1
ATOM 1256 N N . LEU A 1 163 ? 4.234 21.703 21.469 1 96.56 163 LEU A N 1
ATOM 1257 C CA . LEU A 1 163 ? 3.021 20.891 21.469 1 96.56 163 LEU A CA 1
ATOM 1258 C C . LEU A 1 163 ? 3.008 19.938 20.281 1 96.56 163 LEU A C 1
ATOM 1260 O O . LEU A 1 163 ? 2.084 19.125 20.141 1 96.56 163 LEU A O 1
ATOM 1264 N N . GLY A 1 164 ? 4.012 20.016 19.484 1 89.56 164 GLY A N 1
ATOM 1265 C CA . GLY A 1 164 ? 4.133 19.109 18.359 1 89.56 164 GLY A CA 1
ATOM 1266 C C . GLY A 1 164 ? 4.293 19.812 17.031 1 89.56 164 GLY A C 1
ATOM 1267 O O . GLY A 1 164 ? 4.016 21.016 16.922 1 89.56 164 GLY A O 1
ATOM 1268 N N . GLY A 1 165 ? 4.742 19.047 16.062 1 79.25 165 GLY A N 1
ATOM 1269 C CA . GLY A 1 165 ? 4.836 19.531 14.695 1 79.25 165 GLY A CA 1
ATOM 1270 C C . GLY A 1 165 ? 6.207 20.078 14.352 1 79.25 165 GLY A C 1
ATOM 1271 O O . GLY A 1 165 ? 6.477 20.422 13.195 1 79.25 165 GLY A O 1
ATOM 1272 N N . SER A 1 166 ? 7.043 20.078 15.297 1 79.44 166 SER A N 1
ATOM 1273 C CA . SER A 1 166 ? 8.367 20.625 15.023 1 79.44 166 SER A CA 1
ATOM 1274 C C . SER A 1 166 ? 9.328 19.531 14.57 1 79.44 166 SER A C 1
ATOM 1276 O O . SER A 1 166 ? 8.977 18.344 14.562 1 79.44 166 SER A O 1
ATOM 1278 N N . ASP A 1 167 ? 10.391 20 14.039 1 86.81 167 ASP A N 1
ATOM 1279 C CA . ASP A 1 167 ? 11.508 19.172 13.617 1 86.81 167 ASP A CA 1
ATOM 1280 C C . ASP A 1 167 ? 12.734 19.406 14.492 1 86.81 167 ASP A C 1
ATOM 1282 O O . ASP A 1 167 ? 12.906 20.5 15.047 1 86.81 167 ASP A O 1
ATOM 1286 N N . PRO A 1 168 ? 13.516 18.375 14.664 1 90.62 168 PRO A N 1
ATOM 1287 C CA . PRO A 1 168 ? 14.727 18.594 15.461 1 90.62 168 PRO A CA 1
ATOM 1288 C C . PRO A 1 168 ? 15.539 19.797 14.984 1 90.62 168 PRO A C 1
ATOM 1290 O O . PRO A 1 168 ? 16.188 20.469 15.789 1 90.62 168 PRO A O 1
ATOM 1293 N N . SER A 1 169 ? 15.484 20.047 13.805 1 91.69 169 SER A N 1
ATOM 1294 C CA . SER A 1 169 ? 16.234 21.172 13.258 1 91.69 169 SER A CA 1
ATOM 1295 C C . SER A 1 169 ? 15.758 22.5 13.836 1 91.69 169 SER A C 1
ATOM 1297 O O . SER A 1 169 ? 16.531 23.453 13.953 1 91.69 169 SER A O 1
ATOM 1299 N N . HIS A 1 170 ? 14.484 22.562 14.133 1 93.12 170 HIS A N 1
ATOM 1300 C CA . HIS A 1 170 ? 13.898 23.734 14.773 1 93.12 170 HIS A CA 1
ATOM 1301 C C . HIS A 1 170 ? 14.633 24.078 16.062 1 93.12 170 HIS A C 1
ATOM 1303 O O . HIS A 1 170 ? 15.109 25.203 16.219 1 93.12 170 HIS A O 1
ATOM 1309 N N . TRP A 1 171 ? 14.867 23.141 16.875 1 96.5 171 TRP A N 1
ATOM 1310 C CA . TRP A 1 171 ? 15.406 23.375 18.219 1 96.5 171 TRP A CA 1
ATOM 1311 C C . TRP A 1 171 ? 16.938 23.391 18.203 1 96.5 171 TRP A C 1
ATOM 1313 O O . TRP A 1 171 ? 17.562 24.016 19.047 1 96.5 171 TRP A O 1
ATOM 1323 N N . LEU A 1 172 ? 17.516 22.734 17.203 1 96.25 172 LEU A N 1
ATOM 1324 C CA . LEU A 1 172 ? 18.953 22.875 17.016 1 96.25 172 LEU A CA 1
ATOM 1325 C C . LEU A 1 172 ? 19.328 24.328 16.703 1 96.25 172 LEU A C 1
ATOM 1327 O O . LEU A 1 172 ? 20.266 24.859 17.281 1 96.25 172 LEU A O 1
ATOM 1331 N N . ALA A 1 173 ? 18.562 24.875 15.859 1 95.94 173 ALA A N 1
ATOM 1332 C CA . ALA A 1 173 ? 18.781 26.281 15.523 1 95.94 173 ALA A CA 1
ATOM 1333 C C . ALA A 1 173 ? 18.531 27.172 16.734 1 95.94 173 ALA A C 1
ATOM 1335 O O . ALA A 1 173 ? 19.219 28.188 16.922 1 95.94 173 ALA A O 1
ATOM 1336 N N . PHE A 1 174 ? 17.594 26.812 17.5 1 97.12 174 PHE A N 1
ATOM 1337 C CA . PHE A 1 174 ? 17.281 27.594 18.688 1 97.12 174 PHE A CA 1
ATOM 1338 C C . PHE A 1 174 ? 18.438 27.562 19.688 1 97.12 174 PHE A C 1
ATOM 1340 O O . PHE A 1 174 ? 18.797 28.578 20.25 1 97.12 174 PHE A O 1
ATOM 1347 N N . LEU A 1 175 ? 18.984 26.391 19.875 1 97.12 175 LEU A N 1
ATOM 1348 C CA . LEU A 1 175 ? 20.125 26.219 20.766 1 97.12 175 LEU A CA 1
ATOM 1349 C C . LEU A 1 175 ? 21.297 27.062 20.328 1 97.12 175 LEU A C 1
ATOM 1351 O O . LEU A 1 175 ? 21.953 27.703 21.156 1 97.12 175 LEU A O 1
ATOM 1355 N N . GLN A 1 176 ? 21.484 27.125 19.125 1 95.88 176 GLN A N 1
ATOM 1356 C CA . GLN A 1 176 ? 22.578 27.938 18.578 1 95.88 176 GLN A CA 1
ATOM 1357 C C . GLN A 1 176 ? 22.312 29.438 18.812 1 95.88 176 GLN A C 1
ATOM 1359 O O . GLN A 1 176 ? 23.234 30.172 19.156 1 95.88 176 GLN A O 1
ATOM 1364 N N . ALA A 1 177 ? 21.141 29.812 18.625 1 94.31 177 ALA A N 1
ATOM 1365 C CA . ALA A 1 177 ? 20.766 31.219 18.812 1 94.31 177 ALA A CA 1
ATOM 1366 C C . ALA A 1 177 ? 20.891 31.625 20.281 1 94.31 177 ALA A C 1
ATOM 1368 O O . ALA A 1 177 ? 21.344 32.75 20.578 1 94.31 177 ALA A O 1
ATOM 1369 N N . VAL A 1 178 ? 20.516 30.766 21.172 1 94.56 178 VAL A N 1
ATOM 1370 C CA . VAL A 1 178 ? 20.516 31.047 22.594 1 94.56 178 VAL A CA 1
ATOM 1371 C C . VAL A 1 178 ? 21.953 31.156 23.094 1 94.56 178 VAL A C 1
ATOM 1373 O O . VAL A 1 178 ? 22.25 31.938 24 1 94.56 178 VAL A O 1
ATOM 1376 N N . SER A 1 179 ? 22.797 30.406 22.516 1 92.94 179 SER A N 1
ATOM 1377 C CA . SER A 1 179 ? 24.203 30.422 22.891 1 92.94 179 SER A CA 1
ATOM 1378 C C . SER A 1 179 ? 24.844 31.781 22.578 1 92.94 179 SER A C 1
ATOM 1380 O O . SER A 1 179 ? 25.844 32.156 23.203 1 92.94 179 SER A O 1
ATOM 1382 N N . GLY A 1 180 ? 24.344 32.5 21.672 1 89.25 180 GLY A N 1
ATOM 1383 C CA . GLY A 1 180 ? 24.906 33.781 21.25 1 89.25 180 GLY A CA 1
ATOM 1384 C C . GLY A 1 180 ? 24.359 34.969 22.031 1 89.25 180 GLY A C 1
ATOM 1385 O O . GLY A 1 180 ? 24.734 36.094 21.766 1 89.25 180 GLY A O 1
ATOM 1386 N N . ARG A 1 181 ? 23.547 34.656 22.984 1 90.56 181 ARG A N 1
ATOM 1387 C CA . ARG A 1 181 ? 23 35.75 23.797 1 90.56 181 ARG A CA 1
ATOM 1388 C C . ARG A 1 181 ? 24.109 36.469 24.547 1 90.56 181 ARG A C 1
ATOM 1390 O O . ARG A 1 181 ? 25.031 35.844 25.094 1 90.56 181 ARG A O 1
ATOM 1397 N N . PRO A 1 182 ? 24.031 37.75 24.531 1 87.12 182 PRO A N 1
ATOM 1398 C CA . PRO A 1 182 ? 25.078 38.531 25.188 1 87.12 182 PRO A CA 1
ATOM 1399 C C . PRO A 1 182 ? 25.188 38.219 26.688 1 87.12 182 PRO A C 1
ATOM 1401 O O . PRO A 1 182 ? 26.281 38.188 27.234 1 87.12 182 PRO A O 1
ATOM 1404 N N . GLU A 1 183 ? 24.156 38 27.391 1 88.56 183 GLU A N 1
ATOM 1405 C CA . GLU A 1 183 ? 24.141 37.719 28.828 1 88.56 183 GLU A CA 1
ATOM 1406 C C . GLU A 1 183 ? 24.469 36.281 29.141 1 88.56 183 GLU A C 1
ATOM 1408 O O . GLU A 1 183 ? 24.562 35.875 30.297 1 88.56 183 GLU A O 1
ATOM 1413 N N . GLY A 1 184 ? 24.75 35.5 28.094 1 89.44 184 GLY A N 1
ATOM 1414 C CA . GLY A 1 184 ? 25.016 34.094 28.297 1 89.44 184 GLY A CA 1
ATOM 1415 C C . GLY A 1 184 ? 23.766 33.219 28.156 1 89.44 184 GLY A C 1
ATOM 1416 O O . GLY A 1 184 ? 22.641 33.75 28.234 1 89.44 184 GLY A O 1
ATOM 1417 N N . PRO A 1 185 ? 23.922 32 28.031 1 93.31 185 PRO A N 1
ATOM 1418 C CA . PRO A 1 185 ? 22.781 31.109 27.859 1 93.31 185 PRO A CA 1
ATOM 1419 C C . PRO A 1 185 ? 22.031 30.844 29.156 1 93.31 185 PRO A C 1
ATOM 1421 O O . PRO A 1 185 ? 22.625 30.828 30.234 1 93.31 185 PRO A O 1
ATOM 1424 N N . PRO A 1 186 ? 20.766 30.734 29.062 1 95.56 186 PRO A N 1
ATOM 1425 C CA . PRO A 1 186 ? 19.984 30.359 30.234 1 95.56 186 PRO A CA 1
ATOM 1426 C C . PRO A 1 186 ? 19.969 28.844 30.469 1 95.56 186 PRO A C 1
ATOM 1428 O O . PRO A 1 186 ? 20.484 28.094 29.656 1 95.56 186 PRO A O 1
ATOM 1431 N N . HIS A 1 187 ? 19.422 28.516 31.641 1 96.56 187 HIS A N 1
ATOM 1432 C CA . HIS A 1 187 ? 19.016 27.125 31.797 1 96.56 187 HIS A CA 1
ATOM 1433 C C . HIS A 1 187 ? 17.797 26.797 30.938 1 96.56 187 HIS A C 1
ATOM 1435 O O . HIS A 1 187 ? 16.719 27.359 31.156 1 96.56 187 HIS A O 1
ATOM 1441 N N . LEU A 1 188 ? 18.031 26 30.031 1 97.75 188 LEU A N 1
ATOM 1442 C CA . LEU A 1 188 ? 17 25.766 29.016 1 97.75 188 LEU A CA 1
ATOM 1443 C C . LEU A 1 188 ? 16.391 24.375 29.172 1 97.75 188 LEU A C 1
ATOM 1445 O O . LEU A 1 188 ? 17.109 23.391 29.297 1 97.75 188 LEU A O 1
ATOM 1449 N N . ARG A 1 189 ? 15.102 24.344 29.219 1 98 189 ARG A N 1
ATOM 1450 C CA . ARG A 1 189 ? 14.344 23.094 29.188 1 98 189 ARG A CA 1
ATOM 1451 C C . ARG A 1 189 ? 13.375 23.062 28.016 1 98 189 ARG A C 1
ATOM 1453 O O . ARG A 1 189 ? 12.648 24.031 27.781 1 98 189 ARG A O 1
ATOM 1460 N N . ILE A 1 190 ? 13.398 22 27.266 1 97.94 190 ILE A N 1
ATOM 1461 C CA . ILE A 1 190 ? 12.453 21.828 26.156 1 97.94 190 ILE A CA 1
ATOM 1462 C C . ILE A 1 190 ? 11.609 20.578 26.391 1 97.94 190 ILE A C 1
ATOM 1464 O O . ILE A 1 190 ? 12.141 19.484 26.578 1 97.94 190 ILE A O 1
ATOM 1468 N N . THR A 1 191 ? 10.352 20.781 26.484 1 97.94 191 THR A N 1
ATOM 1469 C CA . THR A 1 191 ? 9.398 19.688 26.547 1 97.94 191 THR A CA 1
ATOM 1470 C C . THR A 1 191 ? 8.648 19.531 25.234 1 97.94 191 THR A C 1
ATOM 1472 O O . THR A 1 191 ? 8.055 20.484 24.734 1 97.94 191 THR A O 1
ATOM 1475 N N . THR A 1 192 ? 8.703 18.359 24.672 1 97.19 192 THR A N 1
ATOM 1476 C CA . THR A 1 192 ? 8.047 18.125 23.391 1 97.19 192 THR A CA 1
ATOM 1477 C C . THR A 1 192 ? 6.973 17.062 23.516 1 97.19 192 THR A C 1
ATOM 1479 O O . THR A 1 192 ? 7.215 15.992 24.094 1 97.19 192 THR A O 1
ATOM 1482 N N . VAL A 1 193 ? 5.828 17.406 22.953 1 96.38 193 VAL A N 1
ATOM 1483 C CA . VAL A 1 193 ? 4.715 16.469 22.922 1 96.38 193 VAL A CA 1
ATOM 1484 C C . VAL A 1 193 ? 4.664 15.773 21.562 1 96.38 193 VAL A C 1
ATOM 1486 O O . VAL A 1 193 ? 4.73 16.438 20.531 1 96.38 193 VAL A O 1
ATOM 1489 N N . GLY A 1 194 ? 4.59 14.398 21.562 1 92.5 194 GLY A N 1
ATOM 1490 C CA . GLY A 1 194 ? 4.488 13.641 20.328 1 92.5 194 GLY A CA 1
ATOM 1491 C C . GLY A 1 194 ? 4.012 12.211 20.547 1 92.5 194 GLY A C 1
ATOM 1492 O O . GLY A 1 194 ? 3.973 11.727 21.672 1 92.5 194 GLY A O 1
ATOM 1493 N N . GLU A 1 195 ? 3.732 11.578 19.438 1 89.06 195 GLU A N 1
ATOM 1494 C CA . GLU A 1 195 ? 3.156 10.242 19.531 1 89.06 195 GLU A CA 1
ATOM 1495 C C . GLU A 1 195 ? 4.219 9.164 19.312 1 89.06 195 GLU A C 1
ATOM 1497 O O . GLU A 1 195 ? 4.027 8.016 19.703 1 89.06 195 GLU A O 1
ATOM 1502 N N . ASP A 1 196 ? 5.277 9.516 18.688 1 90.75 196 ASP A N 1
ATOM 1503 C CA . ASP A 1 196 ? 6.324 8.555 18.359 1 90.75 196 ASP A CA 1
ATOM 1504 C C . ASP A 1 196 ? 7.449 8.586 19.391 1 90.75 196 ASP A C 1
ATOM 1506 O O . ASP A 1 196 ? 8.312 9.461 19.344 1 90.75 196 ASP A O 1
ATOM 1510 N N . ARG A 1 197 ? 7.535 7.594 20.141 1 91.88 197 ARG A N 1
ATOM 1511 C CA . ARG A 1 197 ? 8.508 7.516 21.219 1 91.88 197 ARG A CA 1
ATOM 1512 C C . ARG A 1 197 ? 9.93 7.484 20.672 1 91.88 197 ARG A C 1
ATOM 1514 O O . ARG A 1 197 ? 10.828 8.141 21.203 1 91.88 197 ARG A O 1
ATOM 1521 N N . ASP A 1 198 ? 10.133 6.711 19.609 1 90.06 198 ASP A N 1
ATOM 1522 C CA . ASP A 1 198 ? 11.469 6.582 19.047 1 90.06 198 ASP A CA 1
ATOM 1523 C C . ASP A 1 198 ? 11.945 7.91 18.453 1 90.06 198 ASP A C 1
ATOM 1525 O O . ASP A 1 198 ? 13.117 8.273 18.594 1 90.06 198 ASP A O 1
ATOM 1529 N N . PHE A 1 199 ? 11.07 8.578 17.906 1 91.62 199 PHE A N 1
ATOM 1530 C CA . PHE A 1 199 ? 11.406 9.875 17.328 1 91.62 199 PHE A CA 1
ATOM 1531 C C . PHE A 1 199 ? 11.773 10.875 18.422 1 91.62 199 PHE A C 1
ATOM 1533 O O . PHE A 1 199 ? 12.75 11.625 18.281 1 91.62 199 PHE A O 1
ATOM 1540 N N . LEU A 1 200 ? 11.086 10.898 19.484 1 94.56 200 LEU A N 1
ATOM 1541 C CA . LEU A 1 200 ? 11.344 11.82 20.594 1 94.56 200 LEU A CA 1
ATOM 1542 C C . LEU A 1 200 ? 12.672 11.492 21.266 1 94.56 200 LEU A C 1
ATOM 1544 O O . LEU A 1 200 ? 13.406 12.398 21.656 1 94.56 200 LEU A O 1
ATOM 1548 N N . ALA A 1 201 ? 12.922 10.227 21.375 1 95.06 201 ALA A N 1
ATOM 1549 C CA . ALA A 1 201 ? 14.188 9.805 21.969 1 95.06 201 ALA A CA 1
ATOM 1550 C C . ALA A 1 201 ? 15.367 10.258 21.109 1 95.06 201 ALA A C 1
ATOM 1552 O O . ALA A 1 201 ? 16.391 10.711 21.641 1 95.06 201 ALA A O 1
ATOM 1553 N N . GLN A 1 202 ? 15.195 10.117 19.859 1 93.94 202 GLN A N 1
ATOM 1554 C CA . GLN A 1 202 ? 16.25 10.562 18.953 1 93.94 202 GLN A CA 1
ATOM 1555 C C . GLN A 1 202 ? 16.438 12.07 19.016 1 93.94 202 GLN A C 1
ATOM 1557 O O . GLN A 1 202 ? 17.562 12.57 18.969 1 93.94 202 GLN A O 1
ATOM 1562 N N . THR A 1 203 ? 15.383 12.789 19.094 1 95.12 203 THR A N 1
ATOM 1563 C CA . THR A 1 203 ? 15.43 14.242 19.219 1 95.12 203 THR A CA 1
ATOM 1564 C C . THR A 1 203 ? 16.141 14.656 20.516 1 95.12 203 THR A C 1
ATOM 1566 O O . THR A 1 203 ? 16.969 15.57 20.5 1 95.12 203 THR A O 1
ATOM 1569 N N . ALA A 1 204 ? 15.836 13.969 21.562 1 96.88 204 ALA A N 1
ATOM 1570 C CA . ALA A 1 204 ? 16.469 14.234 22.844 1 96.88 204 ALA A CA 1
ATOM 1571 C C . ALA A 1 204 ? 17.984 14.062 22.75 1 96.88 204 ALA A C 1
ATOM 1573 O O . ALA A 1 204 ? 18.75 14.883 23.266 1 96.88 204 ALA A O 1
ATOM 1574 N N . LEU A 1 205 ? 18.359 13.039 22.094 1 97.19 205 LEU A N 1
ATOM 1575 C CA . LEU A 1 205 ? 19.781 12.734 21.969 1 97.19 205 LEU A CA 1
ATOM 1576 C C . LEU A 1 205 ? 20.5 13.812 21.172 1 97.19 205 LEU A C 1
ATOM 1578 O O . LEU A 1 205 ? 21.531 14.32 21.594 1 97.19 205 LEU A O 1
ATOM 1582 N N . VAL A 1 206 ? 19.922 14.148 20.094 1 96.94 206 VAL A N 1
ATOM 1583 C CA . VAL A 1 206 ? 20.531 15.109 19.188 1 96.94 206 VAL A CA 1
ATOM 1584 C C . VAL A 1 206 ? 20.625 16.484 19.859 1 96.94 206 VAL A C 1
ATOM 1586 O O . VAL A 1 206 ? 21.641 17.156 19.766 1 96.94 206 VAL A O 1
ATOM 1589 N N . LEU A 1 207 ? 19.594 16.906 20.531 1 97.69 207 LEU A N 1
ATOM 1590 C CA . LEU A 1 207 ? 19.562 18.219 21.172 1 97.69 207 LEU A CA 1
ATOM 1591 C C . LEU A 1 207 ? 20.5 18.266 22.375 1 97.69 207 LEU A C 1
ATOM 1593 O O . LEU A 1 207 ? 21.156 19.281 22.609 1 97.69 207 LEU A O 1
ATOM 1597 N N . THR A 1 208 ? 20.562 17.172 23.078 1 98 208 THR A N 1
ATOM 1598 C CA . THR A 1 208 ? 21.453 17.125 24.25 1 98 208 THR A CA 1
ATOM 1599 C C . THR A 1 208 ? 22.906 17.219 23.812 1 98 208 THR A C 1
ATOM 1601 O O . THR A 1 208 ? 23.703 17.906 24.438 1 98 208 THR A O 1
ATOM 1604 N N . GLU A 1 209 ? 23.203 16.516 22.781 1 97.88 209 GLU A N 1
ATOM 1605 C CA . GLU A 1 209 ? 24.562 16.562 22.25 1 97.88 209 GLU A CA 1
ATOM 1606 C C . GLU A 1 209 ? 24.922 17.984 21.797 1 97.88 209 GLU A C 1
ATOM 1608 O O . GLU A 1 209 ? 26.031 18.453 22.047 1 97.88 209 GLU A O 1
ATOM 1613 N N . GLU A 1 210 ? 24.047 18.625 21.156 1 97.62 210 GLU A N 1
ATOM 1614 C CA . GLU A 1 210 ? 24.281 19.984 20.672 1 97.62 210 GLU A CA 1
ATOM 1615 C C . GLU A 1 210 ? 24.438 20.953 21.844 1 97.62 210 GLU A C 1
ATOM 1617 O O . GLU A 1 210 ? 25.297 21.828 21.812 1 97.62 210 GLU A O 1
ATOM 1622 N N . ALA A 1 211 ? 23.609 20.812 22.844 1 97.88 211 ALA A N 1
ATOM 1623 C CA . ALA A 1 211 ? 23.672 21.688 24.016 1 97.88 211 ALA A CA 1
ATOM 1624 C C . ALA A 1 211 ? 25.016 21.531 24.734 1 97.88 211 ALA A C 1
ATOM 1626 O O . ALA A 1 211 ? 25.562 22.516 25.234 1 97.88 211 ALA A O 1
ATOM 1627 N N . GLU A 1 212 ? 25.453 20.297 24.766 1 97.38 212 GLU A N 1
ATOM 1628 C CA . GLU A 1 212 ? 26.75 20.047 25.391 1 97.38 212 GLU A CA 1
ATOM 1629 C C . GLU A 1 212 ? 27.875 20.719 24.625 1 97.38 212 GLU A C 1
ATOM 1631 O O . GLU A 1 212 ? 28.781 21.312 25.219 1 97.38 212 GLU A O 1
ATOM 1636 N N . LYS A 1 213 ? 27.781 20.641 23.359 1 97.31 213 LYS A N 1
ATOM 1637 C CA . LYS A 1 213 ? 28.781 21.281 22.516 1 97.31 213 LYS A CA 1
ATOM 1638 C C . LYS A 1 213 ? 28.812 22.797 22.734 1 97.31 213 LYS A C 1
ATOM 1640 O O . LYS A 1 213 ? 29.859 23.422 22.688 1 97.31 213 LYS A O 1
ATOM 1645 N N . LEU A 1 214 ? 27.688 23.375 23.031 1 96.75 214 LEU A N 1
ATOM 1646 C CA . LEU A 1 214 ? 27.547 24.828 23.156 1 96.75 214 LEU A CA 1
ATOM 1647 C C . LEU A 1 214 ? 27.641 25.25 24.609 1 96.75 214 LEU A C 1
ATOM 1649 O O . LEU A 1 214 ? 27.531 26.438 24.922 1 96.75 214 LEU A O 1
ATOM 1653 N N . ASP A 1 215 ? 27.781 24.312 25.484 1 95.31 215 ASP A N 1
ATOM 1654 C CA . ASP A 1 215 ? 27.906 24.547 26.922 1 95.31 215 ASP A CA 1
ATOM 1655 C C . ASP A 1 215 ? 26.656 25.234 27.453 1 95.31 215 ASP A C 1
ATOM 1657 O O . ASP A 1 215 ? 26.75 26.25 28.156 1 95.31 215 ASP A O 1
ATOM 1661 N N . ILE A 1 216 ? 25.531 24.766 27.047 1 96.81 216 ILE A N 1
ATOM 1662 C CA . ILE A 1 216 ? 24.234 25.266 27.531 1 96.81 216 ILE A CA 1
ATOM 1663 C C . ILE A 1 216 ? 23.656 24.281 28.547 1 96.81 216 ILE A C 1
ATOM 1665 O O . ILE A 1 216 ? 23.5 23.094 28.25 1 96.81 216 ILE A O 1
ATOM 1669 N N . PRO A 1 217 ? 23.391 24.734 29.766 1 97.06 217 PRO A N 1
ATOM 1670 C CA . PRO A 1 217 ? 22.625 23.859 30.641 1 97.06 217 PRO A CA 1
ATOM 1671 C C . PRO A 1 217 ? 21.266 23.484 30.078 1 97.06 217 PRO A C 1
ATOM 1673 O O . PRO A 1 217 ? 20.391 24.344 29.953 1 97.06 217 PRO A O 1
ATOM 1676 N N . PHE A 1 218 ? 21.125 22.188 29.812 1 97.94 218 PHE A N 1
ATOM 1677 C CA . PHE A 1 218 ? 19.984 21.812 28.984 1 97.94 218 PHE A CA 1
ATOM 1678 C C . PHE A 1 218 ? 19.328 20.547 29.516 1 97.94 218 PHE A C 1
ATOM 1680 O O . PHE A 1 218 ? 20 19.625 29.984 1 97.94 218 PHE A O 1
ATOM 1687 N N . GLN A 1 219 ? 18 20.578 29.484 1 97.44 219 GLN A N 1
ATOM 1688 C CA . GLN A 1 219 ? 17.188 19.406 29.812 1 97.44 219 GLN A CA 1
ATOM 1689 C C . GLN A 1 219 ? 16.094 19.188 28.766 1 97.44 219 GLN A C 1
ATOM 1691 O O . GLN A 1 219 ? 15.453 20.141 28.328 1 97.44 219 GLN A O 1
ATOM 1696 N N . PHE A 1 220 ? 15.969 17.922 28.344 1 97.62 220 PHE A N 1
ATOM 1697 C CA . PHE A 1 220 ? 14.914 17.578 27.406 1 97.62 220 PHE A CA 1
ATOM 1698 C C . PHE A 1 220 ? 13.898 16.641 28.062 1 97.62 220 PHE A C 1
ATOM 1700 O O . PHE A 1 220 ? 14.273 15.664 28.703 1 97.62 220 PHE A O 1
ATOM 1707 N N . HIS A 1 221 ? 12.648 16.984 27.906 1 97 221 HIS A N 1
ATOM 1708 C CA . HIS A 1 221 ? 11.562 16.172 28.422 1 97 221 HIS A CA 1
ATOM 1709 C C . HIS A 1 221 ? 10.586 15.773 27.312 1 97 221 HIS A C 1
ATOM 1711 O O . HIS A 1 221 ? 9.984 16.641 26.688 1 97 221 HIS A O 1
ATOM 1717 N N . ALA A 1 222 ? 10.438 14.461 27.141 1 96.44 222 ALA A N 1
ATOM 1718 C CA . ALA A 1 222 ? 9.523 13.945 26.125 1 96.44 222 ALA A CA 1
ATOM 1719 C C . ALA A 1 222 ? 8.195 13.523 26.734 1 96.44 222 ALA A C 1
ATOM 1721 O O . ALA A 1 222 ? 8.172 12.844 27.766 1 96.44 222 ALA A O 1
ATOM 1722 N N . VAL A 1 223 ? 7.09 14.016 26.156 1 96.69 223 VAL A N 1
ATOM 1723 C CA . VAL A 1 223 ? 5.758 13.578 26.562 1 96.69 223 VAL A CA 1
ATOM 1724 C C . VAL A 1 223 ? 5.098 12.805 25.422 1 96.69 223 VAL A C 1
ATOM 1726 O O . VAL A 1 223 ? 4.668 13.398 24.422 1 96.69 223 VAL A O 1
ATOM 1729 N N . VAL A 1 224 ? 4.98 11.469 25.594 1 94.12 224 VAL A N 1
ATOM 1730 C CA . VAL A 1 224 ? 4.375 10.633 24.562 1 94.12 224 VAL A CA 1
ATOM 1731 C C . VAL A 1 224 ? 2.855 10.648 24.703 1 94.12 224 VAL A C 1
ATOM 1733 O O . VAL A 1 224 ? 2.303 9.938 25.562 1 94.12 224 VAL A O 1
ATOM 1736 N N . SER A 1 225 ? 2.23 11.438 23.875 1 92.44 225 SER A N 1
ATOM 1737 C CA . SER A 1 225 ? 0.781 11.586 23.953 1 92.44 225 SER A CA 1
ATOM 1738 C C . SER A 1 225 ? 0.231 12.281 22.719 1 92.44 225 SER A C 1
ATOM 1740 O O . SER A 1 225 ? 0.954 13.016 22.031 1 92.44 225 SER A O 1
ATOM 1742 N N . GLN A 1 226 ? -1.006 11.945 22.484 1 89.12 226 GLN A N 1
ATOM 1743 C CA . GLN A 1 226 ? -1.747 12.789 21.547 1 89.12 226 GLN A CA 1
ATOM 1744 C C . GLN A 1 226 ? -2.201 14.086 22.219 1 89.12 226 GLN A C 1
ATOM 1746 O O . GLN A 1 226 ? -2.371 14.133 23.438 1 89.12 226 GLN A O 1
ATOM 1751 N N . LEU A 1 227 ? -2.365 15.094 21.406 1 89.44 227 LEU A N 1
ATOM 1752 C CA . LEU A 1 227 ? -2.752 16.391 21.969 1 89.44 227 LEU A CA 1
ATOM 1753 C C . LEU A 1 227 ? -4.133 16.312 22.609 1 89.44 227 LEU A C 1
ATOM 1755 O O . LEU A 1 227 ? -4.395 16.984 23.609 1 89.44 227 LEU A O 1
ATOM 1759 N N . GLU A 1 228 ? -4.992 15.477 22.047 1 84.25 228 GLU A N 1
ATOM 1760 C CA . GLU A 1 228 ? -6.359 15.336 22.531 1 84.25 228 GLU A CA 1
ATOM 1761 C C . GLU A 1 228 ? -6.379 14.781 23.953 1 84.25 228 GLU A C 1
ATOM 1763 O O . GLU A 1 228 ? -7.27 15.109 24.75 1 84.25 228 GLU A O 1
ATOM 1768 N N . GLY A 1 229 ? -5.492 13.977 24.234 1 87.06 229 GLY A N 1
ATOM 1769 C CA . GLY A 1 229 ? -5.445 13.344 25.547 1 87.06 229 GLY A CA 1
ATOM 1770 C C . GLY A 1 229 ? -4.297 13.844 26.406 1 87.06 229 GLY A C 1
ATOM 1771 O O . GLY A 1 229 ? -3.895 13.172 27.359 1 87.06 229 GLY A O 1
ATOM 1772 N N . LEU A 1 230 ? -3.859 15 26.094 1 93 230 LEU A N 1
ATOM 1773 C CA . LEU A 1 230 ? -2.686 15.508 26.797 1 93 230 LEU A CA 1
ATOM 1774 C C . LEU A 1 230 ? -3.051 15.969 28.203 1 93 230 LEU A C 1
ATOM 1776 O O . LEU A 1 230 ? -4.016 16.719 28.375 1 93 230 LEU A O 1
ATOM 1780 N N . ASN A 1 231 ? -2.357 15.445 29.188 1 93.88 231 ASN A N 1
ATOM 1781 C CA . ASN A 1 231 ? -2.42 15.945 30.547 1 93.88 231 ASN A CA 1
ATOM 1782 C C . ASN A 1 231 ? -1.461 17.109 30.766 1 93.88 231 ASN A C 1
ATOM 1784 O O . ASN A 1 231 ? -0.242 16.922 30.75 1 93.88 231 ASN A O 1
ATOM 1788 N N . ILE A 1 232 ? -1.962 18.219 31.109 1 94.31 232 ILE A N 1
ATOM 1789 C CA . ILE A 1 232 ? -1.201 19.469 31.219 1 94.31 232 ILE A CA 1
ATOM 1790 C C . ILE A 1 232 ? -0.148 19.328 32.312 1 94.31 232 ILE A C 1
ATOM 1792 O O . ILE A 1 232 ? 0.936 19.906 32.219 1 94.31 232 ILE A O 1
ATOM 1796 N N . GLU A 1 233 ? -0.407 18.5 33.281 1 94.31 233 GLU A N 1
ATOM 1797 C CA . GLU A 1 233 ? 0.531 18.312 34.375 1 94.31 233 GLU A CA 1
ATOM 1798 C C . GLU A 1 233 ? 1.793 17.594 33.938 1 94.31 233 GLU A C 1
ATOM 1800 O O . GLU A 1 233 ? 2.855 17.734 34.531 1 94.31 233 GLU A O 1
ATOM 1805 N N . SER A 1 234 ? 1.621 16.891 32.875 1 96.19 234 SER A N 1
ATOM 1806 C CA . SER A 1 234 ? 2.754 16.125 32.375 1 96.19 234 SER A CA 1
ATOM 1807 C C . SER A 1 234 ? 3.799 17.031 31.734 1 96.19 234 SER A C 1
ATOM 1809 O O . SER A 1 234 ? 4.93 16.609 31.484 1 96.19 234 SER A O 1
ATOM 1811 N N . LEU A 1 235 ? 3.465 18.266 31.516 1 96.56 235 LEU A N 1
ATOM 1812 C CA . LEU A 1 235 ? 4.391 19.219 30.922 1 96.56 235 LEU A CA 1
ATOM 1813 C C . LEU A 1 235 ? 5.418 19.703 31.938 1 96.56 235 LEU A C 1
ATOM 1815 O O . LEU A 1 235 ? 6.449 20.266 31.578 1 96.56 235 LEU A O 1
ATOM 1819 N N . HIS A 1 236 ? 5.223 19.547 33.219 1 94.56 236 HIS A N 1
ATOM 1820 C CA . HIS A 1 236 ? 6.141 19.797 34.312 1 94.56 236 HIS A CA 1
ATOM 1821 C C . HIS A 1 236 ? 6.598 21.25 34.312 1 94.56 236 HIS A C 1
ATOM 1823 O O . HIS A 1 236 ? 7.801 21.531 34.375 1 94.56 236 HIS A O 1
ATOM 1829 N N . VAL A 1 237 ? 5.605 22.141 34.219 1 96.31 237 VAL A N 1
ATOM 1830 C CA . VAL A 1 237 ? 5.918 23.547 34.312 1 96.31 237 VAL A CA 1
ATOM 1831 C C . VAL A 1 237 ? 6.23 23.906 35.781 1 96.31 237 VAL A C 1
ATOM 1833 O O . VAL A 1 237 ? 5.488 23.516 36.688 1 96.31 237 VAL A O 1
ATOM 1836 N N . LYS A 1 238 ? 7.289 24.531 36 1 93.94 238 LYS A N 1
ATOM 1837 C CA . LYS A 1 238 ? 7.727 24.891 37.344 1 93.94 238 LYS A CA 1
ATOM 1838 C C . LYS A 1 238 ? 7.559 26.375 37.594 1 93.94 238 LYS A C 1
ATOM 1840 O O . LYS A 1 238 ? 7.57 27.172 36.656 1 93.94 238 LYS A O 1
ATOM 1845 N N . THR A 1 239 ? 7.48 26.656 38.906 1 91.5 239 THR A N 1
ATOM 1846 C CA . THR A 1 239 ? 7.387 28.062 39.312 1 91.5 239 THR A CA 1
ATOM 1847 C C . THR A 1 239 ? 8.719 28.781 39.094 1 91.5 239 THR A C 1
ATOM 1849 O O . THR A 1 239 ? 9.781 28.219 39.406 1 91.5 239 THR A O 1
ATOM 1852 N N . GLY A 1 240 ? 8.664 29.938 38.594 1 91.12 240 GLY A N 1
ATOM 1853 C CA . GLY A 1 240 ? 9.859 30.75 38.438 1 91.12 240 GLY A CA 1
ATOM 1854 C C . GLY A 1 240 ? 10.477 30.656 37.062 1 91.12 240 GLY A C 1
ATOM 1855 O O . GLY A 1 240 ? 11.383 31.422 36.719 1 91.12 240 GLY A O 1
ATOM 1856 N N . GLU A 1 241 ? 10.086 29.75 36.344 1 95.19 241 GLU A N 1
ATOM 1857 C CA . GLU A 1 241 ? 10.648 29.656 34.969 1 95.19 241 GLU A CA 1
ATOM 1858 C C . GLU A 1 241 ? 9.844 30.5 34 1 95.19 241 GLU A C 1
ATOM 1860 O O . GLU A 1 241 ? 8.633 30.672 34.156 1 95.19 241 GLU A O 1
ATOM 1865 N N . ALA A 1 242 ? 10.555 31.078 33.031 1 97.25 242 ALA A N 1
ATOM 1866 C CA . ALA A 1 242 ? 9.891 31.75 31.906 1 97.25 242 ALA A CA 1
ATOM 1867 C C . ALA A 1 242 ? 9.422 30.75 30.859 1 97.25 242 ALA A C 1
ATOM 1869 O O . ALA A 1 242 ? 10.227 30 30.312 1 97.25 242 ALA A O 1
ATOM 1870 N N . LEU A 1 243 ? 8.164 30.797 30.547 1 98 243 LEU A N 1
ATOM 1871 C CA . LEU A 1 243 ? 7.551 29.734 29.75 1 98 243 LEU A CA 1
ATOM 1872 C C . LEU A 1 243 ? 7.195 30.234 28.359 1 98 243 LEU A C 1
ATOM 1874 O O . LEU A 1 243 ? 6.629 31.328 28.203 1 98 243 LEU A O 1
ATOM 1878 N N . ALA A 1 244 ? 7.598 29.5 27.375 1 98.12 244 ALA A N 1
ATOM 1879 C CA . ALA A 1 244 ? 7.156 29.688 26 1 98.12 244 ALA A CA 1
ATOM 1880 C C . ALA A 1 244 ? 6.48 28.438 25.453 1 98.12 244 ALA A C 1
ATOM 1882 O O . ALA A 1 244 ? 6.895 27.312 25.766 1 98.12 244 ALA A O 1
ATOM 1883 N N . ILE A 1 245 ? 5.449 28.609 24.688 1 98.19 245 ILE A N 1
ATOM 1884 C CA . ILE A 1 245 ? 4.738 27.484 24.078 1 98.19 245 ILE A CA 1
ATOM 1885 C C . ILE A 1 245 ? 4.703 27.672 22.562 1 98.19 245 ILE A C 1
ATOM 1887 O O . ILE A 1 245 ? 4.469 28.766 22.062 1 98.19 245 ILE A O 1
ATOM 1891 N N . THR A 1 246 ? 4.973 26.656 21.875 1 97.94 246 THR A N 1
ATOM 1892 C CA . THR A 1 246 ? 4.891 26.688 20.422 1 97.94 246 THR A CA 1
ATOM 1893 C C . THR A 1 246 ? 3.996 25.562 19.891 1 97.94 246 THR A C 1
ATOM 1895 O O . THR A 1 246 ? 3.967 24.469 20.469 1 97.94 246 THR A O 1
ATOM 1898 N N . SER A 1 247 ? 3.232 25.812 18.938 1 97.44 247 SER A N 1
ATOM 1899 C CA . SER A 1 247 ? 2.408 24.844 18.234 1 97.44 247 SER A CA 1
ATOM 1900 C C . SER A 1 247 ? 2.498 25.031 16.719 1 97.44 247 SER A C 1
ATOM 1902 O O . SER A 1 247 ? 2.193 26.109 16.203 1 97.44 247 SER A O 1
ATOM 1904 N N . VAL A 1 248 ? 2.924 23.969 16.078 1 97.06 248 VAL A N 1
ATOM 1905 C CA . VAL A 1 248 ? 3.066 24.062 14.625 1 97.06 248 VAL A CA 1
ATOM 1906 C C . VAL A 1 248 ? 2.117 23.062 13.961 1 97.06 248 VAL A C 1
ATOM 1908 O O . VAL A 1 248 ? 2.416 21.875 13.875 1 97.06 248 VAL A O 1
ATOM 1911 N N . LEU A 1 249 ? 1.075 23.516 13.414 1 96.62 249 LEU A N 1
ATOM 1912 C CA . LEU A 1 249 ? 0.095 22.766 12.641 1 96.62 249 LEU A CA 1
ATOM 1913 C C . LEU A 1 249 ? -0.468 21.609 13.453 1 96.62 249 LEU A C 1
ATOM 1915 O O . LEU A 1 249 ? -0.52 20.469 12.969 1 96.62 249 LEU A O 1
ATOM 1919 N N . LYS A 1 250 ? -0.911 21.891 14.68 1 94.62 250 LYS A N 1
ATOM 1920 C CA . LYS A 1 250 ? -1.387 20.812 15.539 1 94.62 250 LYS A CA 1
ATOM 1921 C C . LYS A 1 250 ? -2.746 21.141 16.141 1 94.62 250 LYS A C 1
ATOM 1923 O O . LYS A 1 250 ? -3.568 20.25 16.375 1 94.62 250 LYS A O 1
ATOM 1928 N N . LEU A 1 251 ? -2.98 22.375 16.406 1 95.25 251 LEU A N 1
ATOM 1929 C CA . LEU A 1 251 ? -4.141 22.766 17.203 1 95.25 251 LEU A CA 1
ATOM 1930 C C . LEU A 1 251 ? -5.434 22.5 16.438 1 95.25 251 LEU A C 1
ATOM 1932 O O . LEU A 1 251 ? -6.465 22.203 17.047 1 95.25 251 LEU A O 1
ATOM 1936 N N . HIS A 1 252 ? -5.398 22.547 15.102 1 94.88 252 HIS A N 1
ATOM 1937 C CA . HIS A 1 252 ? -6.609 22.375 14.312 1 94.88 252 HIS A CA 1
ATOM 1938 C C . HIS A 1 252 ? -7.207 20.984 14.523 1 94.88 252 HIS A C 1
ATOM 1940 O O . HIS A 1 252 ? -8.414 20.797 14.336 1 94.88 252 HIS A O 1
ATOM 1946 N N . SER A 1 253 ? -6.414 20.016 14.844 1 92.06 253 SER A N 1
ATOM 1947 C CA . SER A 1 253 ? -6.895 18.656 15.031 1 92.06 253 SER A CA 1
ATOM 1948 C C . SER A 1 253 ? -7.828 18.547 16.234 1 92.06 253 SER A C 1
ATOM 1950 O O . SER A 1 253 ? -8.625 17.625 16.328 1 92.06 253 SER A O 1
ATOM 1952 N N . LEU A 1 254 ? -7.75 19.469 17.156 1 91.88 254 LEU A N 1
ATOM 1953 C CA . LEU A 1 254 ? -8.562 19.469 18.375 1 91.88 254 LEU A CA 1
ATOM 1954 C C . LEU A 1 254 ? -9.984 19.938 18.062 1 91.88 254 LEU A C 1
ATOM 1956 O O . LEU A 1 254 ? -10.875 19.812 18.906 1 91.88 254 LEU A O 1
ATOM 1960 N N . LEU A 1 255 ? -10.117 20.438 16.922 1 89.5 255 LEU A N 1
ATOM 1961 C CA . LEU A 1 255 ? -11.445 20.906 16.531 1 89.5 255 LEU A CA 1
ATOM 1962 C C . LEU A 1 255 ? -12.328 19.734 16.125 1 89.5 255 LEU A C 1
ATOM 1964 O O . LEU A 1 255 ? -13.531 19.906 15.922 1 89.5 255 LEU A O 1
ATOM 1968 N N . ALA A 1 256 ? -11.766 18.531 16.016 1 80.06 256 ALA A N 1
ATOM 1969 C CA . ALA A 1 256 ? -12.523 17.344 15.641 1 80.06 256 ALA A CA 1
ATOM 1970 C C . ALA A 1 256 ? -13.57 17 16.703 1 80.06 256 ALA A C 1
ATOM 1972 O O . ALA A 1 256 ? -13.273 17 17.891 1 80.06 256 ALA A O 1
ATOM 1973 N N . SER A 1 257 ? -14.844 17 16.453 1 73.81 257 SER A N 1
ATOM 1974 C CA . SER A 1 257 ? -15.906 16.719 17.406 1 73.81 257 SER A CA 1
ATOM 1975 C C . SER A 1 257 ? -16.984 15.844 16.781 1 73.81 257 SER A C 1
ATOM 1977 O O . SER A 1 257 ? -17.172 15.836 15.562 1 73.81 257 SER A O 1
ATOM 1979 N N . ASP A 1 258 ? -17.406 14.742 17.688 1 61.12 258 ASP A N 1
ATOM 1980 C CA . ASP A 1 258 ? -18.516 13.883 17.25 1 61.12 258 ASP A CA 1
ATOM 1981 C C . ASP A 1 258 ? -19.828 14.664 17.172 1 61.12 258 ASP A C 1
ATOM 1983 O O . ASP A 1 258 ? -20.297 15.164 18.188 1 61.12 258 ASP A O 1
ATOM 1987 N N . GLU A 1 259 ? -20.094 15.406 16.297 1 51.94 259 GLU A N 1
ATOM 1988 C CA . GLU A 1 259 ? -21.375 16.094 16.25 1 51.94 259 GLU A CA 1
ATOM 1989 C C . GLU A 1 259 ? -22.516 15.141 16.609 1 51.94 259 GLU A C 1
ATOM 1991 O O . GLU A 1 259 ? -23.562 15.578 17.094 1 51.94 259 GLU A O 1
ATOM 1996 N N . ALA A 1 260 ? -22.609 13.867 16.172 1 47.84 260 ALA A N 1
ATOM 1997 C CA . ALA A 1 260 ? -23.75 12.977 16.328 1 47.84 260 ALA A CA 1
ATOM 1998 C C . ALA A 1 260 ? -24.094 12.773 17.797 1 47.84 260 ALA A C 1
ATOM 2000 O O . ALA A 1 260 ? -25.266 12.539 18.141 1 47.84 260 ALA A O 1
ATOM 2001 N N . THR A 1 261 ? -23.234 12.375 18.594 1 43.03 261 THR A N 1
ATOM 2002 C CA . THR A 1 261 ? -23.672 11.961 19.922 1 43.03 261 THR A CA 1
ATOM 2003 C C . THR A 1 261 ? -24 13.172 20.781 1 43.03 261 THR A C 1
ATOM 2005 O O . THR A 1 261 ? -24.203 13.047 22 1 43.03 261 THR A O 1
ATOM 2008 N N . ALA A 1 262 ? -23.781 14.312 20.281 1 40.56 262 ALA A N 1
ATOM 2009 C CA . ALA A 1 262 ? -24.156 15.391 21.188 1 40.56 262 ALA A CA 1
ATOM 2010 C C . ALA A 1 262 ? -25.641 15.367 21.484 1 40.56 262 ALA A C 1
ATOM 2012 O O . ALA A 1 262 ? -26.469 15.617 20.609 1 40.56 262 ALA A O 1
ATOM 2013 N N . THR A 1 263 ? -25.984 14.352 22.359 1 38.47 263 THR A N 1
ATOM 2014 C CA . THR A 1 263 ? -27.266 14.688 22.969 1 38.47 263 THR A CA 1
ATOM 2015 C C . THR A 1 263 ? -27.328 16.156 23.344 1 38.47 263 THR A C 1
ATOM 2017 O O . THR A 1 263 ? -26.297 16.766 23.656 1 38.47 263 THR A O 1
ATOM 2020 N N . PRO A 1 264 ? -28.375 16.781 23.125 1 38.16 264 PRO A N 1
ATOM 2021 C CA . PRO A 1 264 ? -28.547 18.203 23.469 1 38.16 264 PRO A CA 1
ATOM 2022 C C . PRO A 1 264 ? -27.8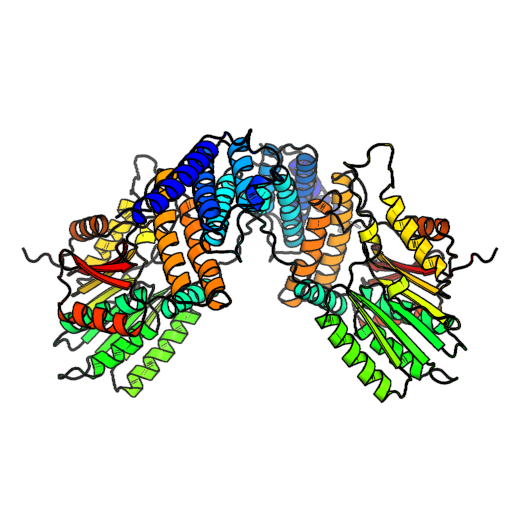44 18.578 24.766 1 38.16 264 PRO A C 1
ATOM 2024 O O . PRO A 1 264 ? -27.531 19.75 24.969 1 38.16 264 PRO A O 1
ATOM 2027 N N . ARG A 1 265 ? -27.938 17.859 25.781 1 41.53 265 ARG A N 1
ATOM 2028 C CA . ARG A 1 265 ? -27.609 18.25 27.156 1 41.53 265 ARG A CA 1
ATOM 2029 C C . ARG A 1 265 ? -26.109 18.328 27.359 1 41.53 265 ARG A C 1
ATOM 2031 O O . ARG A 1 265 ? -25.625 19.094 28.203 1 41.53 265 ARG A O 1
ATOM 2038 N N . GLN A 1 266 ? -25.406 17.219 27.203 1 41.12 266 GLN A N 1
ATOM 2039 C CA . GLN A 1 266 ? -23.984 17.188 27.516 1 41.12 266 GLN A CA 1
ATOM 2040 C C . GLN A 1 266 ? -23.156 17.766 26.359 1 41.12 266 GLN A C 1
ATOM 2042 O O . GLN A 1 266 ? -22.641 17.016 25.531 1 41.12 266 GLN A O 1
ATOM 2047 N N . LEU A 1 267 ? -23.609 18.656 25.625 1 39.69 267 LEU A N 1
ATOM 2048 C CA . LEU A 1 267 ? -23.141 19.469 24.5 1 39.69 267 LEU A CA 1
ATOM 2049 C C . LEU A 1 267 ? -21.734 19.984 24.766 1 39.69 267 LEU A C 1
ATOM 2051 O O . LEU A 1 267 ? -21.547 21.125 25.172 1 39.69 267 LEU A O 1
ATOM 2055 N N . PHE A 1 268 ? -20.953 19.344 25.422 1 43.88 268 PHE A N 1
ATOM 2056 C CA . PHE A 1 268 ? -19.656 20.016 25.266 1 43.88 268 PHE A CA 1
ATOM 2057 C C . PHE A 1 268 ? -19.266 20.125 23.797 1 43.88 268 PHE A C 1
ATOM 2059 O O . PHE A 1 268 ? -19.062 19.109 23.141 1 43.88 268 PHE A O 1
ATOM 2066 N N . SER A 1 269 ? -19.75 21.078 22.969 1 52.97 269 SER A N 1
ATOM 2067 C CA . SER A 1 269 ? -19.469 21.516 21.609 1 52.97 269 SER A CA 1
ATOM 2068 C C . SER A 1 269 ? -17.984 21.375 21.266 1 52.97 269 SER A C 1
ATOM 2070 O O . SER A 1 269 ? -17.141 21.438 22.156 1 52.97 269 SER A O 1
ATOM 2072 N N . PRO A 1 270 ? -17.625 20.594 20.234 1 57.03 270 PRO A N 1
ATOM 2073 C CA . PRO A 1 270 ? -16.234 20.594 19.781 1 57.03 270 PRO A CA 1
ATOM 2074 C C . PRO A 1 270 ? -15.492 21.875 20.141 1 57.03 270 PRO A C 1
ATOM 2076 O O . PRO A 1 270 ? -14.312 21.844 20.5 1 57.03 270 PRO A O 1
ATOM 2079 N N . ILE A 1 271 ? -16.188 22.969 20.078 1 60.78 271 ILE A N 1
ATOM 2080 C CA . ILE A 1 271 ? -15.617 24.266 20.422 1 60.78 271 ILE A CA 1
ATOM 2081 C C . ILE A 1 271 ? -15.219 24.281 21.891 1 60.78 271 ILE A C 1
ATOM 2083 O O . ILE A 1 271 ? -14.203 24.891 22.266 1 60.78 271 ILE A O 1
ATOM 2087 N N . ALA A 1 272 ? -15.766 23.234 22.516 1 65.56 272 ALA A N 1
ATOM 2088 C CA . ALA A 1 272 ? -15.492 23.266 23.938 1 65.56 272 ALA A CA 1
ATOM 2089 C C . ALA A 1 272 ? -14.141 22.625 24.266 1 65.56 272 ALA A C 1
ATOM 2091 O O . ALA A 1 272 ? -13.406 23.125 25.125 1 65.56 272 ALA A O 1
ATOM 2092 N N . LYS A 1 273 ? -13.758 21.672 23.438 1 81.88 273 LYS A N 1
ATOM 2093 C CA . LYS A 1 273 ? -12.5 20.984 23.719 1 81.88 273 LYS A CA 1
ATOM 2094 C C . LYS A 1 273 ? -11.312 21.906 23.469 1 81.88 273 LYS A C 1
ATOM 2096 O O . LYS A 1 273 ? -10.406 22.016 24.297 1 81.88 273 LYS A O 1
ATOM 2101 N N . ILE A 1 274 ? -11.375 22.625 22.391 1 89.69 274 ILE A N 1
ATOM 2102 C CA . ILE A 1 274 ? -10.273 23.516 22.062 1 89.69 274 ILE A CA 1
ATOM 2103 C C . ILE A 1 274 ? -10.25 24.703 23.016 1 89.69 274 ILE A C 1
ATOM 2105 O O . ILE A 1 274 ? -9.18 25.156 23.422 1 89.69 274 ILE A O 1
ATOM 2109 N N . GLU A 1 275 ? -11.375 25.156 23.359 1 88.19 275 GLU A N 1
ATOM 2110 C CA . GLU A 1 275 ? -11.438 26.297 24.281 1 88.19 275 GLU A CA 1
ATOM 2111 C C . GLU A 1 275 ? -10.891 25.922 25.656 1 88.19 275 GLU A C 1
ATOM 2113 O O . GLU A 1 275 ? -10.148 26.688 26.266 1 88.19 275 GLU A O 1
ATOM 2118 N N . SER A 1 276 ? -11.328 24.766 26.078 1 89.19 276 SER A N 1
ATOM 2119 C CA . SER A 1 276 ? -10.828 24.297 27.359 1 89.19 276 SER A CA 1
ATOM 2120 C C . SER A 1 276 ? -9.32 24.062 27.312 1 89.19 276 SER A C 1
ATOM 2122 O O . SER A 1 276 ? -8.609 24.375 28.281 1 89.19 276 SER A O 1
ATOM 2124 N N . PHE A 1 277 ? -8.922 23.578 26.266 1 94.31 277 PHE A N 1
ATOM 2125 C CA . PHE A 1 277 ? -7.496 23.312 26.109 1 94.31 277 PHE A CA 1
ATOM 2126 C C . PHE A 1 277 ? -6.707 24.609 26.109 1 94.31 277 PHE A C 1
ATOM 2128 O O . PHE A 1 277 ? -5.691 24.734 26.797 1 94.31 277 PHE A O 1
ATOM 2135 N N . LEU A 1 278 ? -7.137 25.578 25.359 1 95 278 LEU A N 1
ATOM 2136 C CA . LEU A 1 278 ? -6.477 26.875 25.297 1 95 278 LEU A CA 1
ATOM 2137 C C . LEU A 1 278 ? -6.492 27.562 26.656 1 95 278 LEU A C 1
ATOM 2139 O O . LEU A 1 278 ? -5.516 28.203 27.047 1 95 278 LEU A O 1
ATOM 2143 N N . ALA A 1 279 ? -7.559 27.359 27.344 1 93.38 279 ALA A N 1
ATOM 2144 C CA . ALA A 1 279 ? -7.645 27.922 28.688 1 93.38 279 ALA A CA 1
ATOM 2145 C C . ALA A 1 279 ? -6.617 27.281 29.609 1 93.38 279 ALA A C 1
ATOM 2147 O O . ALA A 1 279 ? -6.031 27.969 30.469 1 93.38 279 ALA A O 1
ATOM 2148 N N . SER A 1 280 ? -6.5 26.016 29.422 1 94.5 280 SER A N 1
ATOM 2149 C CA . SER A 1 280 ? -5.508 25.312 30.234 1 94.5 280 SER A CA 1
ATOM 2150 C C . SER A 1 280 ? -4.098 25.797 29.922 1 94.5 280 SER A C 1
ATOM 2152 O O . SER A 1 280 ? -3.264 25.922 30.812 1 94.5 280 SER A O 1
ATOM 2154 N N . LEU A 1 281 ? -3.842 26.062 28.703 1 96.06 281 LEU A N 1
ATOM 2155 C CA . LEU A 1 281 ? -2.533 26.578 28.312 1 96.06 281 LEU A CA 1
ATOM 2156 C C . LEU A 1 281 ? -2.312 27.984 28.875 1 96.06 281 LEU A C 1
ATOM 2158 O O . LEU A 1 281 ? -1.219 28.297 29.344 1 96.06 281 LEU A O 1
ATOM 2162 N N . ARG A 1 282 ? -3.316 28.766 28.812 1 95.5 282 ARG A N 1
ATOM 2163 C CA . ARG A 1 282 ? -3.232 30.125 29.375 1 95.5 282 ARG A CA 1
ATOM 2164 C C . ARG A 1 282 ? -2.967 30.078 30.875 1 95.5 282 ARG A C 1
ATOM 2166 O O . ARG A 1 282 ? -2.236 30.922 31.406 1 95.5 282 ARG A O 1
ATOM 2173 N N . GLY A 1 283 ? -3.57 29.078 31.469 1 93.62 283 GLY A N 1
ATOM 2174 C CA . GLY A 1 283 ? -3.416 28.906 32.906 1 93.62 283 GLY A CA 1
ATOM 2175 C C . GLY A 1 283 ? -1.978 28.672 33.344 1 93.62 283 GLY A C 1
ATOM 2176 O O . GLY A 1 283 ? -1.614 28.906 34.5 1 93.62 283 GLY A O 1
ATOM 2177 N N . LEU A 1 284 ? -1.185 28.266 32.406 1 95.5 284 LEU A N 1
ATOM 2178 C CA . LEU A 1 284 ? 0.231 28.047 32.688 1 95.5 284 LEU A CA 1
ATOM 2179 C C . LEU A 1 284 ? 0.991 29.375 32.688 1 95.5 284 LEU A C 1
ATOM 2181 O O . LEU A 1 284 ? 2.176 29.406 33.031 1 95.5 284 LEU A O 1
ATOM 2185 N N . SER A 1 285 ? 0.419 30.391 32.281 1 95.25 285 SER A N 1
ATOM 2186 C CA . SER A 1 285 ? 0.946 31.75 32.25 1 95.25 285 SER A CA 1
ATOM 2187 C C . SER A 1 285 ? 2.205 31.844 31.406 1 95.25 285 SER A C 1
ATOM 2189 O O . SER A 1 285 ? 3.238 32.344 31.859 1 95.25 285 SER A O 1
ATOM 2191 N N . PRO A 1 286 ? 2.094 31.422 30.203 1 97.25 286 PRO A N 1
ATOM 2192 C CA . PRO A 1 286 ? 3.262 31.547 29.328 1 97.25 286 PRO A CA 1
ATOM 2193 C C . PRO A 1 286 ? 3.584 33 28.969 1 97.25 286 PRO A C 1
ATOM 2195 O O . PRO A 1 286 ? 2.676 33.781 28.734 1 97.25 286 PRO A O 1
ATOM 2198 N N . LYS A 1 287 ? 4.848 33.281 28.938 1 96.81 287 LYS A N 1
ATOM 2199 C CA . LYS A 1 287 ? 5.27 34.594 28.5 1 96.81 287 LYS A CA 1
ATOM 2200 C C . LYS A 1 287 ? 4.957 34.812 27.016 1 96.81 287 LYS A C 1
ATOM 2202 O O . LYS A 1 287 ? 4.715 35.938 26.594 1 96.81 287 LYS A O 1
ATOM 2207 N N . LEU A 1 288 ? 5.039 33.719 26.344 1 98 288 LEU A N 1
ATOM 2208 C CA . LEU A 1 288 ? 4.781 33.75 24.906 1 98 288 LEU A CA 1
ATOM 2209 C C . LEU A 1 288 ? 4.242 32.438 24.391 1 98 288 LEU A C 1
ATOM 2211 O O . LEU A 1 288 ? 4.715 31.375 24.812 1 98 288 LEU A O 1
ATOM 2215 N N . MET A 1 289 ? 3.289 32.531 23.562 1 98.31 289 MET A N 1
ATOM 2216 C CA . MET A 1 289 ? 2.818 31.375 22.797 1 98.31 289 MET A CA 1
ATOM 2217 C C . MET A 1 289 ? 2.805 31.688 21.312 1 98.31 289 MET A C 1
ATOM 2219 O O . MET A 1 289 ? 2.266 32.719 20.891 1 98.31 289 MET A O 1
ATOM 2223 N N . VAL A 1 290 ? 3.463 30.875 20.547 1 98.25 290 VAL A N 1
ATOM 2224 C CA . VAL A 1 290 ? 3.504 31.047 19.094 1 98.25 290 VAL A CA 1
ATOM 2225 C C . VAL A 1 290 ? 2.707 29.938 18.406 1 98.25 290 VAL A C 1
ATOM 2227 O O . VAL A 1 290 ? 2.875 28.75 18.734 1 98.25 290 VAL A O 1
ATOM 2230 N N . VAL A 1 291 ? 1.864 30.297 17.484 1 98.19 291 VAL A N 1
ATOM 2231 C CA . VAL A 1 291 ? 0.971 29.344 16.844 1 98.19 291 VAL A CA 1
ATOM 2232 C C . VAL A 1 291 ? 1.086 29.469 15.32 1 98.19 291 VAL A C 1
ATOM 2234 O O . VAL A 1 291 ? 0.959 30.562 14.773 1 98.19 291 VAL A O 1
ATOM 2237 N N . THR A 1 292 ? 1.361 28.406 14.672 1 98.25 292 THR A N 1
ATOM 2238 C CA . THR A 1 292 ? 1.346 28.344 13.211 1 98.25 292 THR A CA 1
ATOM 2239 C C . THR A 1 292 ? 0.248 27.391 12.727 1 98.25 292 THR A C 1
ATOM 2241 O O . THR A 1 292 ? 0.158 26.25 13.18 1 98.25 292 THR A O 1
ATOM 2244 N N . GLU A 1 293 ? -0.609 27.797 11.812 1 98 293 GLU A N 1
ATOM 2245 C CA . GLU A 1 293 ? -1.688 26.984 11.25 1 98 293 GLU A CA 1
ATOM 2246 C C . GLU A 1 293 ? -1.854 27.25 9.758 1 98 293 GLU A C 1
ATOM 2248 O O . GLU A 1 293 ? -1.277 28.203 9.219 1 98 293 GLU A O 1
ATOM 2253 N N . GLN A 1 294 ? -2.607 26.422 9.148 1 97.75 294 GLN A N 1
ATOM 2254 C CA . GLN A 1 294 ? -2.91 26.578 7.727 1 97.75 294 GLN A CA 1
ATOM 2255 C C . GLN A 1 294 ? -3.936 27.688 7.504 1 97.75 294 GLN A C 1
ATOM 2257 O O . GLN A 1 294 ? -4.816 27.891 8.344 1 97.75 294 GLN A O 1
ATOM 2262 N N . GLU A 1 295 ? -3.723 28.359 6.406 1 97.5 295 GLU A N 1
ATOM 2263 C CA . GLU A 1 295 ? -4.652 29.422 6.027 1 97.5 295 GLU A CA 1
ATOM 2264 C C . GLU A 1 295 ? -5.707 28.906 5.051 1 97.5 295 GLU A C 1
ATOM 2266 O O . GLU A 1 295 ? -5.816 29.406 3.93 1 97.5 295 GLU A O 1
ATOM 2271 N N . SER A 1 296 ? -6.465 27.984 5.418 1 96.56 296 SER A N 1
ATOM 2272 C CA . SER A 1 296 ? -7.57 27.406 4.656 1 96.56 296 SER A CA 1
ATOM 2273 C C . SER A 1 296 ? -8.727 27.016 5.57 1 96.56 296 SER A C 1
ATOM 2275 O O . SER A 1 296 ? -8.523 26.719 6.75 1 96.56 296 SER A O 1
ATOM 2277 N N . ASN A 1 297 ? -9.898 27.141 5.031 1 96.06 297 ASN A N 1
ATOM 2278 C CA . ASN A 1 297 ? -11.078 26.766 5.805 1 96.06 297 ASN A CA 1
ATOM 2279 C C . ASN A 1 297 ? -11.562 25.359 5.438 1 96.06 297 ASN A C 1
ATOM 2281 O O . ASN A 1 297 ? -12.359 25.203 4.516 1 96.06 297 ASN A O 1
ATOM 2285 N N . HIS A 1 298 ? -11.172 24.375 6.238 1 96.31 298 HIS A N 1
ATOM 2286 C CA . HIS A 1 298 ? -11.586 22.984 6.012 1 96.31 298 HIS A CA 1
ATOM 2287 C C . HIS A 1 298 ? -12.523 22.5 7.113 1 96.31 298 HIS A C 1
ATOM 2289 O O . HIS A 1 298 ? -12.82 21.312 7.199 1 96.31 298 HIS A O 1
ATOM 2295 N N . ASN A 1 299 ? -12.93 23.281 7.988 1 92.5 299 ASN A N 1
ATOM 2296 C CA . ASN A 1 299 ? -13.758 22.891 9.117 1 92.5 299 ASN A CA 1
ATOM 2297 C C . ASN A 1 299 ? -15.242 23.109 8.828 1 92.5 299 ASN A C 1
ATOM 2299 O O . ASN A 1 299 ? -16.094 22.734 9.633 1 92.5 299 ASN A O 1
ATOM 2303 N N . GLY A 1 300 ? -15.609 23.5 7.715 1 87.62 300 GLY A N 1
ATOM 2304 C CA . GLY A 1 300 ? -17.016 23.703 7.379 1 87.62 300 GLY A CA 1
ATOM 2305 C C . GLY A 1 300 ? -17.766 22.406 7.156 1 87.62 300 GLY A C 1
ATOM 2306 O O . GLY A 1 300 ? -17.156 21.375 6.855 1 87.62 300 GLY A O 1
ATOM 2307 N N . ALA A 1 301 ? -19.125 22.438 7.273 1 84.31 301 ALA A N 1
ATOM 2308 C CA . ALA A 1 301 ? -19.953 21.234 7.141 1 84.31 301 ALA A CA 1
ATOM 2309 C C . ALA A 1 301 ? -20.234 20.938 5.676 1 84.31 301 ALA A C 1
ATOM 2311 O O . ALA A 1 301 ? -20.422 19.766 5.301 1 84.31 301 ALA A O 1
ATOM 2312 N N . ASN A 1 302 ? -20.281 21.875 4.871 1 92.31 302 ASN A N 1
ATOM 2313 C CA . ASN A 1 302 ? -20.609 21.703 3.459 1 92.31 302 ASN A CA 1
ATOM 2314 C C . ASN A 1 302 ? -19.422 21.109 2.691 1 92.31 302 ASN A C 1
ATOM 2316 O O . ASN A 1 302 ? -18.375 21.719 2.584 1 92.31 302 ASN A O 1
ATOM 2320 N N . LEU A 1 303 ? -19.672 19.953 2.078 1 94.69 303 LEU A N 1
ATOM 2321 C CA . LEU A 1 303 ? -18.594 19.234 1.404 1 94.69 303 LEU A CA 1
ATOM 2322 C C . LEU A 1 303 ? -18.109 20.016 0.186 1 94.69 303 LEU A C 1
ATOM 2324 O O . LEU A 1 303 ? -16.906 20.062 -0.075 1 94.69 303 LEU A O 1
ATOM 2328 N N . ASN A 1 304 ? -19 20.594 -0.557 1 95.12 304 ASN A N 1
ATOM 2329 C CA . ASN A 1 304 ? -18.594 21.297 -1.774 1 95.12 304 ASN A CA 1
ATOM 2330 C C . ASN A 1 304 ? -17.688 22.484 -1.468 1 95.12 304 ASN A C 1
ATOM 2332 O O . ASN A 1 304 ? -16.719 22.719 -2.178 1 95.12 304 ASN A O 1
ATOM 2336 N N . GLU A 1 305 ? -18.047 23.172 -0.453 1 94.88 305 GLU A N 1
ATOM 2337 C CA . GLU A 1 305 ? -17.203 24.297 -0.047 1 94.88 305 GLU A CA 1
ATOM 2338 C C . GLU A 1 305 ? -15.844 23.828 0.44 1 94.88 305 GLU A C 1
ATOM 2340 O O . GLU A 1 305 ? -14.812 24.391 0.066 1 94.88 305 GLU A O 1
ATOM 2345 N N . ARG A 1 306 ? -15.867 22.859 1.278 1 96.19 306 ARG A N 1
ATOM 2346 C CA . ARG A 1 306 ? -14.625 22.266 1.791 1 96.19 306 ARG A CA 1
ATOM 2347 C C . ARG A 1 306 ? -13.766 21.734 0.654 1 96.19 306 ARG A C 1
ATOM 2349 O O . ARG A 1 306 ? -12.539 21.891 0.677 1 96.19 306 ARG A O 1
ATOM 2356 N N . PHE A 1 307 ? -14.492 21.141 -0.357 1 97.38 307 PHE A N 1
ATOM 2357 C CA . PHE A 1 307 ? -13.805 20.578 -1.517 1 97.38 307 PHE A CA 1
ATOM 2358 C C . PHE A 1 307 ? -13.102 21.672 -2.305 1 97.38 307 PHE A C 1
ATOM 2360 O O . PHE A 1 307 ? -11.93 21.531 -2.672 1 97.38 307 PHE A O 1
ATOM 2367 N N . MET A 1 308 ? -13.727 22.734 -2.482 1 95.88 308 MET A N 1
ATOM 2368 C CA . MET A 1 308 ? -13.164 23.844 -3.244 1 95.88 308 MET A CA 1
ATOM 2369 C C . MET A 1 308 ? -11.984 24.469 -2.506 1 95.88 308 MET A C 1
ATOM 2371 O O . MET A 1 308 ? -10.961 24.797 -3.119 1 95.88 308 MET A O 1
ATOM 2375 N N . GLU A 1 309 ? -12.125 24.625 -1.225 1 96.56 309 GLU A N 1
ATOM 2376 C CA . GLU A 1 309 ? -11.039 25.172 -0.415 1 96.56 309 GLU A CA 1
ATOM 2377 C C . GLU A 1 309 ? -9.812 24.266 -0.46 1 96.56 309 GLU A C 1
ATOM 2379 O O . GLU A 1 309 ? -8.68 24.75 -0.583 1 96.56 309 GLU A O 1
ATOM 2384 N N . ALA A 1 310 ? -10.094 23 -0.321 1 97.94 310 ALA A N 1
ATOM 2385 C CA . ALA A 1 310 ? -8.992 22.031 -0.358 1 97.94 310 ALA A CA 1
ATOM 2386 C C . ALA A 1 310 ? -8.32 22.031 -1.725 1 97.94 310 ALA A C 1
ATOM 2388 O O . ALA A 1 310 ? -7.09 21.984 -1.815 1 97.94 310 ALA A O 1
ATOM 2389 N N . LEU A 1 311 ? -9.141 22.031 -2.779 1 97.5 311 LEU A N 1
ATOM 2390 C CA . LEU A 1 311 ? -8.594 22.016 -4.133 1 97.5 311 LEU A CA 1
ATOM 2391 C C . LEU A 1 311 ? -7.691 23.219 -4.367 1 97.5 311 LEU A C 1
ATOM 2393 O O . LEU A 1 311 ? -6.602 23.078 -4.93 1 97.5 311 LEU A O 1
ATOM 2397 N N . ASN A 1 312 ? -8.125 24.391 -3.939 1 96.12 312 ASN A N 1
ATOM 2398 C CA . ASN A 1 312 ? -7.34 25.609 -4.105 1 96.12 312 ASN A CA 1
ATOM 2399 C C . ASN A 1 312 ? -6.051 25.547 -3.289 1 96.12 312 ASN A C 1
ATOM 2401 O O . ASN A 1 312 ? -4.984 25.922 -3.783 1 96.12 312 ASN A O 1
ATOM 2405 N N . PHE A 1 313 ? -6.125 25.172 -2.08 1 97.69 313 PHE A N 1
ATOM 2406 C CA . PHE A 1 313 ? -4.973 25.109 -1.188 1 97.69 313 PHE A CA 1
ATOM 2407 C C . PHE A 1 313 ? -3.914 24.156 -1.732 1 97.69 313 PHE A C 1
ATOM 2409 O O . PHE A 1 313 ? -2.746 24.531 -1.861 1 97.69 313 PHE A O 1
ATOM 2416 N N . TYR A 1 314 ? -4.312 22.906 -2.082 1 98.12 314 TYR A N 1
ATOM 2417 C CA . TYR A 1 314 ? -3.34 21.891 -2.502 1 98.12 314 TYR A CA 1
ATOM 2418 C C . TYR A 1 314 ? -2.861 22.172 -3.926 1 98.12 314 TYR A C 1
ATOM 2420 O O . TYR A 1 314 ? -1.725 21.844 -4.277 1 98.12 314 TYR A O 1
ATOM 2428 N N . ALA A 1 315 ? -3.744 22.781 -4.742 1 96.69 315 ALA A N 1
ATOM 2429 C CA . ALA A 1 315 ? -3.268 23.203 -6.059 1 96.69 315 ALA A CA 1
ATOM 2430 C C . ALA A 1 315 ? -2.068 24.141 -5.93 1 96.69 315 ALA A C 1
ATOM 2432 O O . ALA A 1 315 ? -1.129 24.078 -6.727 1 96.69 315 ALA A O 1
ATOM 2433 N N . ALA A 1 316 ? -2.133 25 -4.953 1 97.06 316 ALA A N 1
ATOM 2434 C CA . ALA A 1 316 ? -1.015 25.906 -4.711 1 97.06 316 ALA A CA 1
ATOM 2435 C C . ALA A 1 316 ? 0.235 25.141 -4.285 1 97.06 316 ALA A C 1
ATOM 2437 O O . ALA A 1 316 ? 1.339 25.438 -4.75 1 97.06 316 ALA A O 1
ATOM 2438 N N . LEU A 1 317 ? 0.113 24.188 -3.428 1 97.56 317 LEU A N 1
ATOM 2439 C CA . LEU A 1 317 ? 1.251 23.391 -2.969 1 97.56 317 LEU A CA 1
ATOM 2440 C C . LEU A 1 317 ? 1.848 22.578 -4.113 1 97.56 317 LEU A C 1
ATOM 2442 O O . LEU A 1 317 ? 3.07 22.469 -4.234 1 97.56 317 LEU A O 1
ATOM 2446 N N . PHE A 1 318 ? 0.956 21.984 -4.973 1 96.81 318 PHE A N 1
ATOM 2447 C CA . PHE A 1 318 ? 1.439 21.25 -6.133 1 96.81 318 PHE A CA 1
ATOM 2448 C C . PHE A 1 318 ? 2.184 22.172 -7.094 1 96.81 318 PHE A C 1
ATOM 2450 O O . PHE A 1 318 ? 3.17 21.766 -7.711 1 96.81 318 PHE A O 1
ATOM 2457 N N . ASP A 1 319 ? 1.666 23.375 -7.168 1 94.62 319 ASP A N 1
ATOM 2458 C CA . ASP A 1 319 ? 2.326 24.344 -8.023 1 94.62 319 ASP A CA 1
ATOM 2459 C C . ASP A 1 319 ? 3.713 24.703 -7.492 1 94.62 319 ASP A C 1
ATOM 2461 O O . ASP A 1 319 ? 4.656 24.859 -8.266 1 94.62 319 ASP A O 1
ATOM 2465 N N . CYS A 1 320 ? 3.842 24.828 -6.223 1 94.44 320 CYS A N 1
ATOM 2466 C CA . CYS A 1 320 ? 5.145 25.047 -5.605 1 94.44 320 CYS A CA 1
ATOM 2467 C C . CYS A 1 320 ? 6.121 23.938 -5.977 1 94.44 320 CYS A C 1
ATOM 2469 O O . CYS A 1 320 ? 7.25 24.219 -6.383 1 94.44 320 CYS A O 1
ATOM 2471 N N . LEU A 1 321 ? 5.68 22.703 -5.832 1 93.56 321 LEU A N 1
ATOM 2472 C CA . LEU A 1 321 ? 6.523 21.547 -6.102 1 93.56 321 LEU A CA 1
ATOM 2473 C C . LEU A 1 321 ? 6.934 21.5 -7.566 1 93.56 321 LEU A C 1
ATOM 2475 O O . LEU A 1 321 ? 8.07 21.141 -7.887 1 93.56 321 LEU A O 1
ATOM 2479 N N . GLU A 1 322 ? 5.969 21.859 -8.406 1 91.44 322 GLU A N 1
ATOM 2480 C CA . GLU A 1 322 ? 6.219 21.812 -9.844 1 91.44 322 GLU A CA 1
ATOM 2481 C C . GLU A 1 322 ? 7.34 22.766 -10.25 1 91.44 322 GLU A C 1
ATOM 2483 O O . GLU A 1 322 ? 8.125 22.469 -11.148 1 91.44 322 GLU A O 1
ATOM 2488 N N . LEU A 1 323 ? 7.48 23.797 -9.586 1 89.5 323 LEU A N 1
ATOM 2489 C CA . LEU A 1 323 ? 8.453 24.828 -9.945 1 89.5 323 LEU A CA 1
ATOM 2490 C C . LEU A 1 323 ? 9.781 24.594 -9.234 1 89.5 323 LEU A C 1
ATOM 2492 O O . LEU A 1 323 ? 10.844 24.953 -9.742 1 89.5 323 LEU A O 1
ATOM 2496 N N . SER A 1 324 ? 9.734 23.906 -8.117 1 88.19 324 SER A N 1
ATOM 2497 C CA . SER A 1 324 ? 10.938 23.859 -7.289 1 88.19 324 SER A CA 1
ATOM 2498 C C . SER A 1 324 ? 11.594 22.484 -7.352 1 88.19 324 SER A C 1
ATOM 2500 O O . SER A 1 324 ? 12.781 22.344 -7.039 1 88.19 324 SER A O 1
ATOM 2502 N N . VAL A 1 325 ? 10.859 21.438 -7.684 1 90.69 325 VAL A N 1
ATOM 2503 C CA . VAL A 1 325 ? 11.383 20.078 -7.621 1 90.69 325 VAL A CA 1
ATOM 2504 C C . VAL A 1 325 ? 11.195 19.391 -8.977 1 90.69 325 VAL A C 1
ATOM 2506 O O . VAL A 1 325 ? 10.102 19.422 -9.547 1 90.69 325 VAL A O 1
ATOM 2509 N N . PRO A 1 326 ? 12.258 18.719 -9.406 1 89.75 326 PRO A N 1
ATOM 2510 C CA . PRO A 1 326 ? 12.141 18.031 -10.688 1 89.75 326 PRO A CA 1
ATOM 2511 C C . PRO A 1 326 ? 11.055 16.953 -10.68 1 89.75 326 PRO A C 1
ATOM 2513 O O . PRO A 1 326 ? 10.805 16.328 -9.641 1 89.75 326 PRO A O 1
ATOM 2516 N N . ARG A 1 327 ? 10.516 16.625 -11.781 1 86.31 327 ARG A N 1
ATOM 2517 C CA . ARG A 1 327 ? 9.367 15.734 -11.922 1 86.31 327 ARG A CA 1
ATOM 2518 C C . ARG A 1 327 ? 9.75 14.297 -11.594 1 86.31 327 ARG A C 1
ATOM 2520 O O . ARG A 1 327 ? 8.922 13.531 -11.086 1 86.31 327 ARG A O 1
ATOM 2527 N N . GLN A 1 328 ? 10.867 13.969 -11.859 1 85.62 328 GLN A N 1
ATOM 2528 C CA . GLN A 1 328 ? 11.289 12.586 -11.672 1 85.62 328 GLN A CA 1
ATOM 2529 C C . GLN A 1 328 ? 11.836 12.367 -10.258 1 85.62 328 GLN A C 1
ATOM 2531 O O . GLN A 1 328 ? 12.211 11.242 -9.906 1 85.62 328 GLN A O 1
ATOM 2536 N N . SER A 1 329 ? 11.656 13.383 -9.477 1 90.5 329 SER A N 1
ATOM 2537 C CA . SER A 1 329 ? 12.195 13.281 -8.125 1 90.5 329 SER A CA 1
ATOM 2538 C C . SER A 1 329 ? 11.383 12.32 -7.273 1 90.5 329 SER A C 1
ATOM 2540 O O . SER A 1 329 ? 10.156 12.438 -7.191 1 90.5 329 SER A O 1
ATOM 2542 N N . ALA A 1 330 ? 12.016 11.43 -6.594 1 92.06 330 ALA A N 1
ATOM 2543 C CA . ALA A 1 330 ? 11.359 10.477 -5.699 1 92.06 330 ALA A CA 1
ATOM 2544 C C . ALA A 1 330 ? 10.797 11.188 -4.469 1 92.06 330 ALA A C 1
ATOM 2546 O O . ALA A 1 330 ? 9.766 10.781 -3.934 1 92.06 330 ALA A O 1
ATOM 2547 N N . GLU A 1 331 ? 11.445 12.195 -4.059 1 94.31 331 GLU A N 1
ATOM 2548 C CA . GLU A 1 331 ? 11.016 12.953 -2.887 1 94.31 331 GLU A CA 1
ATOM 2549 C C . GLU A 1 331 ? 9.68 13.656 -3.141 1 94.31 331 GLU A C 1
ATOM 2551 O O . GLU A 1 331 ? 8.836 13.742 -2.244 1 94.31 331 GLU A O 1
ATOM 2556 N N . ARG A 1 332 ? 9.523 14.117 -4.32 1 94.12 332 ARG A N 1
ATOM 2557 C CA . ARG A 1 332 ? 8.273 14.766 -4.699 1 94.12 332 ARG A CA 1
ATOM 2558 C C . ARG A 1 332 ? 7.098 13.805 -4.582 1 94.12 332 ARG A C 1
ATOM 2560 O O . ARG A 1 332 ? 6.082 14.125 -3.965 1 94.12 332 ARG A O 1
ATOM 2567 N N . LEU A 1 333 ? 7.297 12.648 -5.148 1 92.62 333 LEU A N 1
ATOM 2568 C CA . LEU A 1 333 ? 6.25 11.633 -5.109 1 92.62 333 LEU A CA 1
ATOM 2569 C C . LEU A 1 333 ? 5.949 11.219 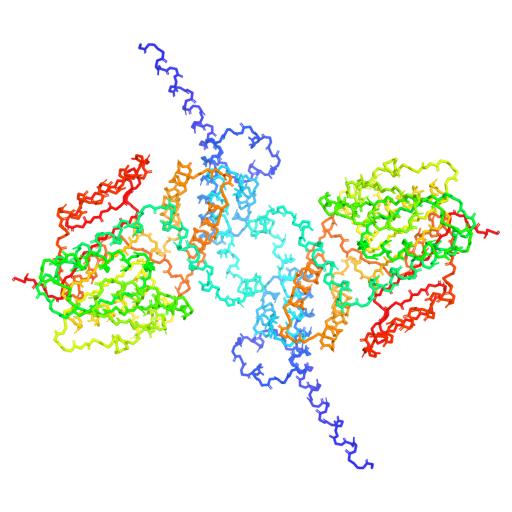-3.672 1 92.62 333 LEU A C 1
ATOM 2571 O O . LEU A 1 333 ? 4.785 11.031 -3.309 1 92.62 333 LEU A O 1
ATOM 2575 N N . LYS A 1 334 ? 6.941 11.156 -2.928 1 94.62 334 LYS A N 1
ATOM 2576 C CA . LYS A 1 334 ? 6.793 10.688 -1.553 1 94.62 334 LYS A CA 1
ATOM 2577 C C . LYS A 1 334 ? 6.039 11.711 -0.707 1 94.62 334 LYS A C 1
ATOM 2579 O O . LYS A 1 334 ? 5.184 11.352 0.101 1 94.62 334 LYS A O 1
ATOM 2584 N N . VAL A 1 335 ? 6.344 12.945 -0.836 1 96.38 335 VAL A N 1
ATOM 2585 C CA . VAL A 1 335 ? 5.672 13.961 -0.038 1 96.38 335 VAL A CA 1
ATOM 2586 C C . VAL A 1 335 ? 4.203 14.047 -0.448 1 96.38 335 VAL A C 1
ATOM 2588 O O . VAL A 1 335 ? 3.326 14.258 0.396 1 96.38 335 VAL A O 1
ATOM 2591 N N . GLU A 1 336 ? 3.91 13.922 -1.763 1 96.56 336 GLU A N 1
ATOM 2592 C CA . GLU A 1 336 ? 2.527 13.938 -2.232 1 96.56 336 GLU A CA 1
ATOM 2593 C C . GLU A 1 336 ? 1.736 12.766 -1.662 1 96.56 336 GLU A C 1
ATOM 2595 O O . GLU A 1 336 ? 0.598 12.93 -1.219 1 96.56 336 GLU A O 1
ATOM 2600 N N . LYS A 1 337 ? 2.365 11.664 -1.59 1 93.81 337 LYS A N 1
ATOM 2601 C CA . LYS A 1 337 ? 1.69 10.461 -1.127 1 93.81 337 LYS A CA 1
ATOM 2602 C C . LYS A 1 337 ? 1.553 10.453 0.392 1 93.81 337 LYS A C 1
ATOM 2604 O O . LYS A 1 337 ? 0.504 10.086 0.924 1 93.81 337 LYS A O 1
ATOM 2609 N N . LEU A 1 338 ? 2.551 10.867 1.054 1 94.31 338 LEU A N 1
ATOM 2610 C CA . LEU A 1 338 ? 2.596 10.711 2.504 1 94.31 338 LEU A CA 1
ATOM 2611 C C . LEU A 1 338 ? 1.896 11.875 3.197 1 94.31 338 LEU A C 1
ATOM 2613 O O . LEU A 1 338 ? 1.367 11.727 4.301 1 94.31 338 LEU A O 1
ATOM 2617 N N . VAL A 1 339 ? 1.853 12.984 2.561 1 96.38 339 VAL A N 1
ATOM 2618 C CA . VAL A 1 339 ? 1.317 14.164 3.242 1 96.38 339 VAL A CA 1
ATOM 2619 C C . VAL A 1 339 ? 0.047 14.633 2.539 1 96.38 339 VAL A C 1
ATOM 2621 O O . VAL A 1 339 ? -1.048 14.547 3.1 1 96.38 339 VAL A O 1
ATOM 2624 N N . PHE A 1 340 ? 0.138 15.008 1.27 1 97.75 340 PHE A N 1
ATOM 2625 C CA . PHE A 1 340 ? -0.995 15.609 0.574 1 97.75 340 PHE A CA 1
ATOM 2626 C C . PHE A 1 340 ? -2.148 14.617 0.468 1 97.75 340 PHE A C 1
ATOM 2628 O O . PHE A 1 340 ? -3.285 14.945 0.819 1 97.75 340 PHE A O 1
ATOM 2635 N N . ARG A 1 341 ? -1.788 13.461 -0.019 1 96.5 341 ARG A N 1
ATOM 2636 C CA . ARG A 1 341 ? -2.807 12.438 -0.214 1 96.5 341 ARG A CA 1
ATOM 2637 C C . ARG A 1 341 ? -3.572 12.172 1.078 1 96.5 341 ARG A C 1
ATOM 2639 O O . ARG A 1 341 ? -4.805 12.133 1.078 1 96.5 341 ARG A O 1
ATOM 2646 N N . GLU A 1 342 ? -2.85 12.016 2.133 1 95.25 342 GLU A N 1
ATOM 2647 C CA . GLU A 1 342 ? -3.457 11.672 3.414 1 95.25 342 GLU A CA 1
ATOM 2648 C C . GLU A 1 342 ? -4.301 12.82 3.953 1 95.25 342 GLU A C 1
ATOM 2650 O O . GLU A 1 342 ? -5.387 12.602 4.496 1 95.25 342 GLU A O 1
ATOM 2655 N N . GLU A 1 343 ? -3.84 13.969 3.824 1 97.12 343 GLU A N 1
ATOM 2656 C CA . GLU A 1 343 ? -4.594 15.125 4.297 1 97.12 343 GLU A CA 1
ATOM 2657 C C . GLU A 1 343 ? -5.855 15.344 3.463 1 97.12 343 GLU A C 1
ATOM 2659 O O . GLU A 1 343 ? -6.93 15.594 4.008 1 97.12 343 GLU A O 1
ATOM 2664 N N . ILE A 1 344 ? -5.691 15.258 2.146 1 98.12 344 ILE A N 1
ATOM 2665 C CA . ILE A 1 344 ? -6.832 15.43 1.257 1 98.12 344 ILE A CA 1
ATOM 2666 C C . ILE A 1 344 ? -7.898 14.391 1.58 1 98.12 344 ILE A C 1
ATOM 2668 O O . ILE A 1 344 ? -9.086 14.711 1.673 1 98.12 344 ILE A O 1
ATOM 2672 N N . LYS A 1 345 ? -7.438 13.219 1.726 1 97.19 345 LYS A N 1
ATOM 2673 C CA . LYS A 1 345 ? -8.367 12.148 2.078 1 97.19 345 LYS A CA 1
ATOM 2674 C C . LYS A 1 345 ? -9.078 12.445 3.393 1 97.19 345 LYS A C 1
ATOM 2676 O O . LYS A 1 345 ? -10.297 12.273 3.496 1 97.19 345 LYS A O 1
ATOM 2681 N N . ASN A 1 346 ? -8.383 12.883 4.387 1 96.62 346 ASN A N 1
ATOM 2682 C CA . ASN A 1 346 ? -8.984 13.195 5.684 1 96.62 346 ASN A CA 1
ATOM 2683 C C . ASN A 1 346 ? -10 14.328 5.57 1 96.62 346 ASN A C 1
ATOM 2685 O O . ASN A 1 346 ? -11.078 14.258 6.164 1 96.62 346 ASN A O 1
ATOM 2689 N N . ILE A 1 347 ? -9.68 15.305 4.82 1 97.75 347 ILE A N 1
ATOM 2690 C CA . ILE A 1 347 ? -10.516 16.5 4.684 1 97.75 347 ILE A CA 1
ATOM 2691 C C . ILE A 1 347 ? -11.82 16.125 3.977 1 97.75 347 ILE A C 1
ATOM 2693 O O . ILE A 1 347 ? -12.898 16.578 4.375 1 97.75 347 ILE A O 1
ATOM 2697 N N . ILE A 1 348 ? -11.703 15.305 2.992 1 97.94 348 ILE A N 1
ATOM 2698 C CA . ILE A 1 348 ? -12.836 15.094 2.096 1 97.94 348 ILE A CA 1
ATOM 2699 C C . ILE A 1 348 ? -13.625 13.867 2.543 1 97.94 348 ILE A C 1
ATOM 2701 O O . ILE A 1 348 ? -14.859 13.906 2.617 1 97.94 348 ILE A O 1
ATOM 2705 N N . ALA A 1 349 ? -12.953 12.836 2.91 1 96.81 349 ALA A N 1
ATOM 2706 C CA . ALA A 1 349 ? -13.609 11.547 3.094 1 96.81 349 ALA A CA 1
ATOM 2707 C C . ALA A 1 349 ? -14.062 11.367 4.539 1 96.81 349 ALA A C 1
ATOM 2709 O O . ALA A 1 349 ? -15.016 10.633 4.809 1 96.81 349 ALA A O 1
ATOM 2710 N N . CYS A 1 350 ? -13.391 11.953 5.445 1 94.25 350 CYS A N 1
ATOM 2711 C CA . CYS A 1 350 ? -13.672 11.703 6.855 1 94.25 350 CYS A CA 1
ATOM 2712 C C . CYS A 1 350 ? -14.672 12.719 7.402 1 94.25 350 CYS A C 1
ATOM 2714 O O . CYS A 1 350 ? -14.812 13.812 6.848 1 94.25 350 CYS A O 1
ATOM 2716 N N . GLU A 1 351 ? -15.359 12.273 8.43 1 91.5 351 GLU A N 1
ATOM 2717 C CA . GLU A 1 351 ? -16.297 13.117 9.164 1 91.5 351 GLU A CA 1
ATOM 2718 C C . GLU A 1 351 ? -16.219 12.852 10.664 1 91.5 351 GLU A C 1
ATOM 2720 O O . GLU A 1 351 ? -15.594 11.875 11.094 1 91.5 351 GLU A O 1
ATOM 2725 N N . GLY A 1 352 ? -16.781 13.719 11.43 1 89 352 GLY A N 1
ATOM 2726 C CA . GLY A 1 352 ? -16.812 13.523 12.875 1 89 352 GLY A CA 1
ATOM 2727 C C . GLY A 1 352 ? -15.438 13.539 13.5 1 89 352 GLY A C 1
ATOM 2728 O O . GLY A 1 352 ? -14.609 14.391 13.172 1 89 352 GLY A O 1
ATOM 2729 N N . LEU A 1 353 ? -15.148 12.57 14.359 1 87 353 LEU A N 1
ATOM 2730 C CA . LEU A 1 353 ? -13.898 12.516 15.109 1 87 353 LEU A CA 1
ATOM 2731 C C . LEU A 1 353 ? -12.742 12.07 14.219 1 87 353 LEU A C 1
ATOM 2733 O O . LEU A 1 353 ? -11.578 12.328 14.531 1 87 353 LEU A O 1
ATOM 2737 N N . GLU A 1 354 ? -13.102 11.453 13.117 1 90.25 354 GLU A N 1
ATOM 2738 C CA . GLU A 1 354 ? -12.062 10.938 12.219 1 90.25 354 GLU A CA 1
ATOM 2739 C C . GLU A 1 354 ? -11.484 12.047 11.352 1 90.25 354 GLU A C 1
ATOM 2741 O O . GLU A 1 354 ? -10.406 11.898 10.781 1 90.25 354 GLU A O 1
ATOM 2746 N N . ARG A 1 355 ? -12.258 13.117 11.18 1 93.88 355 ARG A N 1
ATOM 2747 C CA . ARG A 1 355 ? -11.742 14.25 10.414 1 93.88 355 ARG A CA 1
ATOM 2748 C C . ARG A 1 355 ? -10.883 15.156 11.281 1 93.88 355 ARG A C 1
ATOM 2750 O O . ARG A 1 355 ? -11.398 16.078 11.938 1 93.88 355 ARG A O 1
ATOM 2757 N N . LYS A 1 356 ? -9.656 15.016 11.18 1 92.25 356 LYS A N 1
ATOM 2758 C CA . LYS A 1 356 ? -8.703 15.719 12.023 1 92.25 356 LYS A CA 1
ATOM 2759 C C . LYS A 1 356 ? -8.211 17 11.352 1 92.25 356 LYS A C 1
ATOM 2761 O O . LYS A 1 356 ? -7.859 17.969 12.031 1 92.25 356 LYS A O 1
ATOM 2766 N N . GLU A 1 357 ? -8.172 16.984 10.016 1 95.81 357 GLU A N 1
ATOM 2767 C CA . GLU A 1 357 ? -7.668 18.141 9.281 1 95.81 357 GLU A CA 1
ATOM 2768 C C . GLU A 1 357 ? -8.734 19.234 9.156 1 95.81 357 GLU A C 1
ATOM 2770 O O . GLU A 1 357 ? -9.164 19.562 8.055 1 95.81 357 GLU A O 1
ATOM 2775 N N . ARG A 1 358 ? -9.094 19.781 10.352 1 94.81 358 ARG A N 1
ATOM 2776 C CA . ARG A 1 358 ? -10.109 20.828 10.43 1 94.81 358 ARG A CA 1
ATOM 2777 C C . ARG A 1 358 ? -9.461 22.203 10.539 1 94.81 358 ARG A C 1
ATOM 2779 O O . ARG A 1 358 ? -9.578 22.875 11.562 1 94.81 358 ARG A O 1
ATOM 2786 N N . HIS A 1 359 ? -8.953 22.656 9.484 1 96.81 359 HIS A N 1
ATOM 2787 C CA . HIS A 1 359 ? -8.203 23.906 9.445 1 96.81 359 HIS A CA 1
ATOM 2788 C C . HIS A 1 359 ? -9.141 25.125 9.469 1 96.81 359 HIS A C 1
ATOM 2790 O O . HIS A 1 359 ? -10.234 25.078 8.898 1 96.81 359 HIS A O 1
ATOM 2796 N N . GLU A 1 360 ? -8.727 26.125 10.117 1 96.06 360 GLU A N 1
ATOM 2797 C CA . GLU A 1 360 ? -9.375 27.438 10.133 1 96.06 360 GLU A CA 1
ATOM 2798 C C . GLU A 1 360 ? -8.367 28.562 9.891 1 96.06 360 GLU A C 1
ATOM 2800 O O . GLU A 1 360 ? -7.191 28.422 10.219 1 96.06 360 GLU A O 1
ATOM 2805 N N . LYS A 1 361 ? -8.867 29.594 9.359 1 96.69 361 LYS A N 1
ATOM 2806 C CA . LYS A 1 361 ? -7.984 30.703 9.008 1 96.69 361 LYS A CA 1
ATOM 2807 C C . LYS A 1 361 ? -7.582 31.5 10.25 1 96.69 361 LYS A C 1
ATOM 2809 O O . LYS A 1 361 ? -8.156 31.312 11.328 1 96.69 361 LYS A O 1
ATOM 2814 N N . LEU A 1 362 ? -6.637 32.344 10.031 1 97.56 362 LEU A N 1
ATOM 2815 C CA . LEU A 1 362 ? -6.02 33.125 11.094 1 97.56 362 LEU A CA 1
ATOM 2816 C C . LEU A 1 362 ? -7.066 33.938 11.836 1 97.56 362 LEU A C 1
A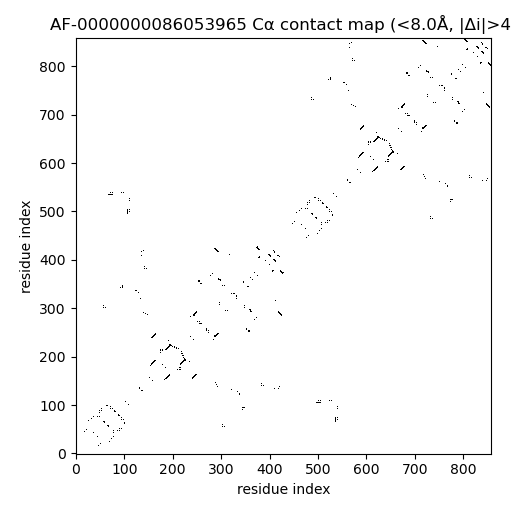TOM 2818 O O . LEU A 1 362 ? -7.02 34.062 13.062 1 97.56 362 LEU A O 1
ATOM 2822 N N . ASP A 1 363 ? -8.039 34.5 11.156 1 96.19 363 ASP A N 1
ATOM 2823 C CA . ASP A 1 363 ? -9.055 35.344 11.773 1 96.19 363 ASP A CA 1
ATOM 2824 C C . ASP A 1 363 ? -9.836 34.562 12.836 1 96.19 363 ASP A C 1
ATOM 2826 O O . ASP A 1 363 ? -10.133 35.094 13.906 1 96.19 363 ASP A O 1
ATOM 2830 N N . LYS A 1 364 ? -10.156 33.344 12.531 1 95.12 364 LYS A N 1
ATOM 2831 C CA . LYS A 1 364 ? -10.883 32.531 13.484 1 95.12 364 LYS A CA 1
ATOM 2832 C C . LYS A 1 364 ? -10.008 32.125 14.672 1 95.12 364 LYS A C 1
ATOM 2834 O O . LYS A 1 364 ? -10.477 32.094 15.812 1 95.12 364 LYS A O 1
ATOM 2839 N N . TRP A 1 365 ? -8.789 31.844 14.422 1 95.69 365 TRP A N 1
ATOM 2840 C CA . TRP A 1 365 ? -7.863 31.5 15.492 1 95.69 365 TRP A CA 1
ATOM 2841 C C . TRP A 1 365 ? -7.629 32.688 16.422 1 95.69 365 TRP A C 1
ATOM 2843 O O . TRP A 1 365 ? -7.535 32.531 17.641 1 95.69 365 TRP A O 1
ATOM 2853 N N . MET A 1 366 ? -7.531 33.875 15.836 1 95.94 366 MET A N 1
ATOM 2854 C CA . MET A 1 366 ? -7.363 35.062 16.641 1 95.94 366 MET A CA 1
ATOM 2855 C C . MET A 1 366 ? -8.531 35.25 17.609 1 95.94 366 MET A C 1
ATOM 2857 O O . MET A 1 366 ? -8.328 35.562 18.781 1 95.94 366 MET A O 1
ATOM 2861 N N . ARG A 1 367 ? -9.688 35 17.109 1 94.5 367 ARG A N 1
ATOM 2862 C CA . ARG A 1 367 ? -10.875 35.094 17.953 1 94.5 367 ARG A CA 1
ATOM 2863 C C . ARG A 1 367 ? -10.859 34.062 19.062 1 94.5 367 ARG A C 1
ATOM 2865 O O . ARG A 1 367 ? -11.172 34.375 20.219 1 94.5 367 ARG A O 1
ATOM 2872 N N . ARG A 1 368 ? -10.469 32.906 18.75 1 93.44 368 ARG A N 1
ATOM 2873 C CA . ARG A 1 368 ? -10.438 31.797 19.703 1 93.44 368 ARG A CA 1
ATOM 2874 C C . ARG A 1 368 ? -9.422 32.062 20.812 1 93.44 368 ARG A C 1
ATOM 2876 O O . ARG A 1 368 ? -9.688 31.812 21.984 1 93.44 368 ARG A O 1
ATOM 2883 N N . LEU A 1 369 ? -8.281 32.5 20.438 1 95.31 369 LEU A N 1
ATOM 2884 C CA . LEU A 1 369 ? -7.219 32.75 21.391 1 95.31 369 LEU A CA 1
ATOM 2885 C C . LEU A 1 369 ? -7.574 33.969 22.281 1 95.31 369 LEU A C 1
ATOM 2887 O O . LEU A 1 369 ? -7.355 33.906 23.5 1 95.31 369 LEU A O 1
ATOM 2891 N N . GLU A 1 370 ? -8.164 34.938 21.672 1 94.06 370 GLU A N 1
ATOM 2892 C CA . GLU A 1 370 ? -8.594 36.094 22.438 1 94.06 370 GLU A CA 1
ATOM 2893 C C . GLU A 1 370 ? -9.703 35.719 23.422 1 94.06 370 GLU A C 1
ATOM 2895 O O . GLU A 1 370 ? -9.719 36.188 24.562 1 94.06 370 GLU A O 1
ATOM 2900 N N . MET A 1 371 ? -10.594 34.875 23 1 91.94 371 MET A N 1
ATOM 2901 C CA . MET A 1 371 ? -11.688 34.438 23.844 1 91.94 371 MET A CA 1
ATOM 2902 C C . MET A 1 371 ? -11.156 33.594 25.016 1 91.94 371 MET A C 1
ATOM 2904 O O . MET A 1 371 ? -11.734 33.594 26.094 1 91.94 371 MET A O 1
ATOM 2908 N N . ALA A 1 372 ? -10.109 32.906 24.75 1 92.81 372 ALA A N 1
ATOM 2909 C CA . ALA A 1 372 ? -9.492 32.125 25.797 1 92.81 372 ALA A CA 1
ATOM 2910 C C . ALA A 1 372 ? -8.719 33 26.781 1 92.81 372 ALA A C 1
ATOM 2912 O O . ALA A 1 372 ? -8.281 32.531 27.828 1 92.81 372 ALA A O 1
ATOM 2913 N N . GLY A 1 373 ? -8.477 34.25 26.438 1 93.38 373 GLY A N 1
ATOM 2914 C CA . GLY A 1 373 ? -7.859 35.188 27.359 1 93.38 373 GLY A CA 1
ATOM 2915 C C . GLY A 1 373 ? -6.449 35.594 26.953 1 93.38 373 GLY A C 1
ATOM 2916 O O . GLY A 1 373 ? -5.789 36.375 27.656 1 93.38 373 GLY A O 1
ATOM 2917 N N . PHE A 1 374 ? -5.992 35.156 25.859 1 96.5 374 PHE A N 1
ATOM 2918 C CA . PHE A 1 374 ? -4.652 35.5 25.406 1 96.5 374 PHE A CA 1
ATOM 2919 C C . PHE A 1 374 ? -4.633 36.906 24.828 1 96.5 374 PHE A C 1
ATOM 2921 O O . PHE A 1 374 ? -5.648 37.406 24.328 1 96.5 374 PHE A O 1
ATOM 2928 N N . GLY A 1 375 ? -3.504 37.5 24.969 1 95.81 375 GLY A N 1
ATOM 2929 C CA . GLY A 1 375 ? -3.279 38.812 24.328 1 95.81 375 GLY A CA 1
ATOM 2930 C C . GLY A 1 375 ? -2.377 38.719 23.109 1 95.81 375 GLY A C 1
ATOM 2931 O O . GLY A 1 375 ? -1.403 37.969 23.109 1 95.81 375 GLY A O 1
ATOM 2932 N N . ARG A 1 376 ? -2.721 39.5 22.156 1 95.06 376 ARG A N 1
ATOM 2933 C CA . ARG A 1 376 ? -1.962 39.5 20.906 1 95.06 376 ARG A CA 1
ATOM 2934 C C . ARG A 1 376 ? -0.607 40.156 21.078 1 95.06 376 ARG A C 1
ATOM 2936 O O . ARG A 1 376 ? -0.504 41.188 21.75 1 95.06 376 ARG A O 1
ATOM 2943 N N . VAL A 1 377 ? 0.408 39.531 20.562 1 96.25 377 VAL A N 1
ATOM 2944 C CA . VAL A 1 377 ? 1.763 40.062 20.516 1 96.25 377 VAL A CA 1
ATOM 2945 C C . VAL A 1 377 ? 2.186 40.25 19.062 1 96.25 377 VAL A C 1
ATOM 2947 O O . VAL A 1 377 ? 2.121 39.312 18.266 1 96.25 377 VAL A O 1
ATOM 2950 N N . SER A 1 378 ? 2.574 41.469 18.688 1 96.44 378 SER A N 1
ATOM 2951 C CA . SER A 1 378 ? 3.029 41.688 17.328 1 96.44 378 SER A CA 1
ATOM 2952 C C . SER A 1 378 ? 4.406 41.094 17.094 1 96.44 378 SER A C 1
ATOM 2954 O O . SER A 1 378 ? 5.34 41.344 17.859 1 96.44 378 SER A O 1
ATOM 2956 N N . LEU A 1 379 ? 4.512 40.344 16.031 1 97.31 379 LEU A N 1
ATOM 2957 C CA . LEU A 1 379 ? 5.801 39.812 15.633 1 97.31 379 LEU A CA 1
ATOM 2958 C C . LEU A 1 379 ? 6.742 40.906 15.164 1 97.31 379 LEU A C 1
ATOM 2960 O O . LEU A 1 379 ? 6.305 41.906 14.57 1 97.31 379 LEU A O 1
ATOM 2964 N N . SER A 1 380 ? 7.949 40.75 15.422 1 96 380 SER A N 1
ATOM 2965 C CA . SER A 1 380 ? 8.922 41.844 15.242 1 96 380 SER A CA 1
ATOM 2966 C C . SER A 1 380 ? 9.273 42.031 13.773 1 96 380 SER A C 1
ATOM 2968 O O . SER A 1 380 ? 9.203 41.062 12.984 1 96 380 SER A O 1
ATOM 2970 N N . TYR A 1 381 ? 9.648 43.219 13.5 1 94.88 381 TYR A N 1
ATOM 2971 C CA . TYR A 1 381 ? 10.117 43.562 12.156 1 94.88 381 TYR A CA 1
ATOM 2972 C C . TYR A 1 381 ? 11.383 42.781 11.828 1 94.88 381 TYR A C 1
ATOM 2974 O O . TYR A 1 381 ? 11.602 42.406 10.68 1 94.88 381 TYR A O 1
ATOM 2982 N N . ASN A 1 382 ? 12.195 42.594 12.773 1 93.75 382 ASN A N 1
ATOM 2983 C CA . ASN A 1 382 ? 13.398 41.781 12.57 1 93.75 382 ASN A CA 1
ATOM 2984 C C . ASN A 1 382 ? 13.062 40.375 12.078 1 93.75 382 ASN A C 1
ATOM 2986 O O . ASN A 1 382 ? 13.766 39.812 11.234 1 93.75 382 ASN A O 1
ATOM 2990 N N . GLY A 1 383 ? 12.008 39.844 12.711 1 94.19 383 GLY A N 1
ATOM 2991 C CA . GLY A 1 383 ? 11.555 38.562 12.25 1 94.19 383 GLY A CA 1
ATOM 2992 C C . GLY A 1 383 ? 11.133 38.531 10.789 1 94.19 383 GLY A C 1
ATOM 2993 O O . GLY A 1 383 ? 11.414 37.594 10.062 1 94.19 383 GLY A O 1
ATOM 2994 N N . LEU A 1 384 ? 10.531 39.562 10.375 1 96.38 384 LEU A N 1
ATOM 2995 C CA . LEU A 1 384 ? 10.078 39.719 9 1 96.38 384 LEU A CA 1
ATOM 2996 C C . LEU A 1 384 ? 11.258 39.812 8.039 1 96.38 384 LEU A C 1
ATOM 2998 O O . LEU A 1 384 ? 11.25 39.156 6.98 1 96.38 384 LEU A O 1
ATOM 3002 N N . VAL A 1 385 ? 12.273 40.562 8.414 1 95.81 385 VAL A N 1
ATOM 3003 C CA . VAL A 1 385 ? 13.461 40.75 7.586 1 95.81 385 VAL A CA 1
ATOM 3004 C C . VAL A 1 385 ? 14.203 39.438 7.434 1 95.81 385 VAL A C 1
ATOM 3006 O O . VAL A 1 385 ? 14.633 39.094 6.332 1 95.81 385 VAL A O 1
ATOM 3009 N N . GLN A 1 386 ? 14.336 38.75 8.469 1 94.81 386 GLN A N 1
ATOM 3010 C CA . GLN A 1 386 ? 15.008 37.438 8.43 1 94.81 386 GLN A CA 1
ATOM 3011 C C . GLN A 1 386 ? 14.25 36.438 7.566 1 94.81 386 GLN A C 1
ATOM 3013 O O . GLN A 1 386 ? 14.852 35.656 6.832 1 94.81 386 GLN A O 1
ATOM 3018 N N . ALA A 1 387 ? 12.93 36.5 7.723 1 96.44 387 ALA A N 1
ATOM 3019 C CA . ALA A 1 387 ? 12.094 35.594 6.922 1 96.44 387 ALA A CA 1
ATOM 3020 C C . ALA A 1 387 ? 12.266 35.875 5.43 1 96.44 387 ALA A C 1
ATOM 3022 O O . ALA A 1 387 ? 12.406 34.938 4.633 1 96.44 387 ALA A O 1
ATOM 3023 N N . ARG A 1 388 ? 12.305 37.094 5.047 1 95.31 388 ARG A N 1
ATOM 3024 C CA . ARG A 1 388 ? 12.453 37.5 3.646 1 95.31 388 ARG A CA 1
ATOM 3025 C C . ARG A 1 388 ? 13.836 37.094 3.123 1 95.31 388 ARG A C 1
ATOM 3027 O O . ARG A 1 388 ? 13.977 36.688 1.977 1 95.31 388 ARG A O 1
ATOM 3034 N N . ARG A 1 389 ? 14.812 37.25 3.963 1 94.94 389 ARG A N 1
ATOM 3035 C CA . ARG A 1 389 ? 16.172 36.875 3.59 1 94.94 389 ARG A CA 1
ATOM 3036 C C . ARG A 1 389 ? 16.25 35.375 3.338 1 94.94 389 ARG A C 1
ATOM 3038 O O . ARG A 1 389 ? 16.906 34.938 2.389 1 94.94 389 ARG A O 1
ATOM 3045 N N . MET A 1 390 ? 15.656 34.656 4.168 1 94.69 390 MET A N 1
ATOM 3046 C CA . MET A 1 390 ? 15.648 33.188 4.008 1 94.69 390 MET A CA 1
ATOM 3047 C C . MET A 1 390 ? 15 32.812 2.688 1 94.69 390 MET A C 1
ATOM 3049 O O . MET A 1 390 ? 15.484 31.906 1.994 1 94.69 390 MET A O 1
ATOM 3053 N N . LEU A 1 391 ? 13.883 33.406 2.352 1 94.81 391 LEU A N 1
ATOM 3054 C CA . LEU A 1 391 ? 13.148 33.094 1.132 1 94.81 391 LEU A CA 1
ATOM 3055 C C . LEU A 1 391 ? 13.984 33.406 -0.103 1 94.81 391 LEU A C 1
ATOM 3057 O O . LEU A 1 391 ? 13.852 32.75 -1.135 1 94.81 391 LEU A O 1
ATOM 3061 N N . GLN A 1 392 ? 14.82 34.406 -0.01 1 90.25 392 GLN A N 1
ATOM 3062 C CA . GLN A 1 392 ? 15.703 34.75 -1.119 1 90.25 392 GLN A CA 1
ATOM 3063 C C . GLN A 1 392 ? 16.688 33.625 -1.417 1 90.25 392 GLN A C 1
ATOM 3065 O O . GLN A 1 392 ? 17.062 33.406 -2.568 1 90.25 392 GLN A O 1
ATOM 3070 N N . GLY A 1 393 ? 17 32.938 -0.46 1 86.75 393 GLY A N 1
ATOM 3071 C CA . GLY A 1 393 ? 17.922 31.812 -0.63 1 86.75 393 GLY A CA 1
ATOM 3072 C C . GLY A 1 393 ? 17.266 30.594 -1.284 1 86.75 393 GLY A C 1
ATOM 3073 O O . GLY A 1 393 ? 17.953 29.75 -1.851 1 86.75 393 GLY A O 1
ATOM 3074 N N . PHE A 1 394 ? 16 30.516 -1.257 1 85.12 394 PHE A N 1
ATOM 3075 C CA . PHE A 1 394 ? 15.289 29.375 -1.826 1 85.12 394 PHE A CA 1
ATOM 3076 C C . PHE A 1 394 ? 15.156 29.531 -3.336 1 85.12 394 PHE A C 1
ATOM 3078 O O . PHE A 1 394 ? 14.945 28.547 -4.047 1 85.12 394 PHE A O 1
ATOM 3085 N N . GLY A 1 395 ? 15.383 30.641 -3.926 1 77.38 395 GLY A N 1
ATOM 3086 C CA . GLY A 1 395 ? 15.516 30.844 -5.359 1 77.38 395 GLY A CA 1
ATOM 3087 C C . GLY A 1 395 ? 14.188 30.844 -6.09 1 77.38 395 GLY A C 1
ATOM 3088 O O . GLY A 1 395 ? 14.148 30.781 -7.32 1 77.38 395 GLY A O 1
ATOM 3089 N N . CYS A 1 396 ? 13.102 30.609 -5.527 1 79.88 396 CYS A N 1
ATOM 3090 C CA . CYS A 1 396 ? 11.812 30.609 -6.207 1 79.88 396 CYS A CA 1
ATOM 3091 C C . CYS A 1 396 ? 11.023 31.875 -5.883 1 79.88 396 CYS A C 1
ATOM 3093 O O . CYS A 1 396 ? 10.75 32.156 -4.715 1 79.88 396 CYS A O 1
ATOM 3095 N N . GLU A 1 397 ? 10.656 32.594 -6.828 1 86.38 397 GLU A N 1
ATOM 3096 C CA . GLU A 1 397 ? 10.047 33.906 -6.66 1 86.38 397 GLU A CA 1
ATOM 3097 C C . GLU A 1 397 ? 8.586 33.781 -6.242 1 86.38 397 GLU A C 1
ATOM 3099 O O . GLU A 1 397 ? 7.965 34.781 -5.852 1 86.38 397 GLU A O 1
ATOM 3104 N N . GLY A 1 398 ? 8.078 32.656 -6.199 1 92.88 398 GLY A N 1
ATOM 3105 C CA . GLY A 1 398 ? 6.68 32.5 -5.844 1 92.88 398 GLY A CA 1
ATOM 3106 C C . GLY A 1 398 ? 6.43 32.562 -4.352 1 92.88 398 GLY A C 1
ATOM 3107 O O . GLY A 1 398 ? 5.316 32.844 -3.91 1 92.88 398 GLY A O 1
ATOM 3108 N N . TYR A 1 399 ? 7.457 32.375 -3.574 1 96.19 399 TYR A N 1
ATOM 3109 C CA . TYR A 1 399 ? 7.32 32.406 -2.123 1 96.19 399 TYR A CA 1
ATOM 3110 C C . TYR A 1 399 ? 7.371 33.812 -1.581 1 96.19 399 TYR A C 1
ATOM 3112 O O . TYR A 1 399 ? 8.266 34.594 -1.938 1 96.19 399 TYR A O 1
ATOM 3120 N N . LYS A 1 400 ? 6.434 34.156 -0.759 1 96 400 LYS A N 1
ATOM 3121 C CA . LYS A 1 400 ? 6.367 35.5 -0.187 1 96 400 LYS A CA 1
ATOM 3122 C C . LYS A 1 400 ? 5.949 35.469 1.279 1 96 400 LYS A C 1
ATOM 3124 O O . LYS A 1 400 ? 5.332 34.5 1.724 1 96 400 LYS A O 1
ATOM 3129 N N . VAL A 1 401 ? 6.348 36.438 2.02 1 97 401 VAL A N 1
ATOM 3130 C CA . VAL A 1 401 ? 5.902 36.656 3.395 1 97 401 VAL A CA 1
ATOM 3131 C C . VAL A 1 401 ? 5.219 38 3.525 1 97 401 VAL A C 1
ATOM 3133 O O . VAL A 1 401 ? 5.754 39.031 3.076 1 97 401 VAL A O 1
ATOM 3136 N N . LYS A 1 402 ? 4.059 37.938 4.043 1 96.44 402 LYS A N 1
ATOM 3137 C CA . LYS A 1 402 ? 3.289 39.188 4.254 1 96.44 402 LYS A CA 1
ATOM 3138 C C . LYS A 1 402 ? 2.99 39.375 5.734 1 96.44 402 LYS A C 1
ATOM 3140 O O . LYS A 1 402 ? 2.828 38.406 6.484 1 96.44 402 LYS A O 1
ATOM 3145 N N . GLU A 1 403 ? 3.002 40.625 6.145 1 96.69 403 GLU A N 1
ATOM 3146 C CA . GLU A 1 403 ? 2.615 40.969 7.508 1 96.69 403 GLU A CA 1
ATOM 3147 C C . GLU A 1 403 ? 1.194 41.531 7.551 1 96.69 403 GLU A C 1
ATOM 3149 O O . GLU A 1 403 ? 0.829 42.375 6.738 1 96.69 403 GLU A O 1
ATOM 3154 N N . GLU A 1 404 ? 0.388 40.969 8.383 1 93.56 404 GLU A N 1
ATOM 3155 C CA . GLU A 1 404 ? -0.984 41.438 8.586 1 93.56 404 GLU A CA 1
ATOM 3156 C C . GLU A 1 404 ? -1.338 41.469 10.07 1 93.56 404 GLU A C 1
ATOM 3158 O O . GLU A 1 404 ? -1.424 40.438 10.727 1 93.56 404 GLU A O 1
ATOM 3163 N N . ASN A 1 405 ? -1.627 42.656 10.648 1 91.44 405 ASN A N 1
ATOM 3164 C CA . ASN A 1 405 ? -2.082 42.844 12.023 1 91.44 405 ASN A CA 1
ATOM 3165 C C . ASN A 1 405 ? -1.119 42.219 13.023 1 91.44 405 ASN A C 1
ATOM 3167 O O . ASN A 1 405 ? -1.544 41.5 13.93 1 91.44 405 ASN A O 1
ATOM 3171 N N . GLY A 1 406 ? 0.164 42.344 12.75 1 94.94 406 GLY A N 1
ATOM 3172 C CA . GLY A 1 406 ? 1.167 41.844 13.688 1 94.94 406 GLY A CA 1
ATOM 3173 C C . GLY A 1 406 ? 1.488 40.375 13.516 1 94.94 406 GLY A C 1
ATOM 3174 O O . GLY A 1 406 ? 2.287 39.812 14.266 1 94.94 406 GLY A O 1
ATOM 3175 N N . CYS A 1 407 ? 0.82 39.719 12.586 1 97.62 407 CYS A N 1
ATOM 3176 C CA . CYS A 1 407 ? 1.068 38.344 12.258 1 97.62 407 CYS A CA 1
ATOM 3177 C C . CYS A 1 407 ? 1.704 38.188 10.883 1 97.62 407 CYS A C 1
ATOM 3179 O O . CYS A 1 407 ? 1.757 39.156 10.117 1 97.62 407 CYS A O 1
ATOM 3181 N N . PHE A 1 408 ? 2.275 37.125 10.633 1 98.44 408 PHE A N 1
ATOM 3182 C CA . PHE A 1 408 ? 2.871 36.875 9.32 1 98.44 408 PHE A CA 1
ATOM 3183 C C . PHE A 1 408 ? 2.105 35.812 8.555 1 98.44 408 PHE A C 1
ATOM 3185 O O . PHE A 1 408 ? 1.66 34.844 9.133 1 98.44 408 PHE A O 1
ATOM 3192 N N . LEU A 1 409 ? 1.938 36.062 7.281 1 98.31 409 LEU A N 1
ATOM 3193 C CA . LEU A 1 409 ? 1.351 35.094 6.348 1 98.31 409 LEU A CA 1
ATOM 3194 C C . LEU A 1 409 ? 2.398 34.594 5.363 1 98.31 409 LEU A C 1
ATOM 3196 O O . LEU A 1 409 ? 3.152 35.375 4.789 1 98.31 409 LEU A O 1
ATOM 3200 N N . PHE A 1 410 ? 2.508 33.312 5.316 1 98.19 410 PHE A N 1
ATOM 3201 C CA . PHE A 1 410 ? 3.35 32.688 4.293 1 98.19 410 PHE A CA 1
ATOM 3202 C C . PHE A 1 410 ? 2.551 32.438 3.025 1 98.19 410 PHE A C 1
ATOM 3204 O O . PHE A 1 410 ? 1.559 31.703 3.057 1 98.19 410 PHE A O 1
ATOM 3211 N N . CYS A 1 411 ? 3.035 32.969 1.94 1 97.5 411 CYS A N 1
ATOM 3212 C CA . CYS A 1 411 ? 2.209 32.969 0.738 1 97.5 411 CYS A CA 1
ATOM 3213 C C . CYS A 1 411 ? 2.939 32.281 -0.421 1 97.5 411 CYS A C 1
ATOM 3215 O O . CYS A 1 411 ? 4.172 32.25 -0.438 1 97.5 411 CYS A O 1
ATOM 3217 N N . TRP A 1 412 ? 2.199 31.594 -1.222 1 96.69 412 TRP A N 1
ATOM 3218 C CA . TRP A 1 412 ? 2.6 31.25 -2.582 1 96.69 412 TRP A CA 1
ATOM 3219 C C . TRP A 1 412 ? 1.92 32.156 -3.596 1 96.69 412 TRP A C 1
ATOM 3221 O O . TRP A 1 412 ? 0.694 32.156 -3.734 1 96.69 412 TRP A O 1
ATOM 3231 N N . GLN A 1 413 ? 2.77 33 -4.238 1 94.25 413 GLN A N 1
ATOM 3232 C CA . GLN A 1 413 ? 2.244 34.094 -5.062 1 94.25 413 GLN A CA 1
ATOM 3233 C C . GLN A 1 413 ? 1.356 35.031 -4.242 1 94.25 413 GLN A C 1
ATOM 3235 O O . GLN A 1 413 ? 1.802 35.594 -3.242 1 94.25 413 GLN A O 1
ATOM 3240 N N . GLU A 1 414 ? 0.076 35.031 -4.5 1 93.69 414 GLU A N 1
ATOM 3241 C CA . GLU A 1 414 ? -0.798 35.938 -3.764 1 93.69 414 GLU A CA 1
ATOM 3242 C C . GLU A 1 414 ? -1.662 35.188 -2.76 1 93.69 414 GLU A C 1
ATOM 3244 O O . GLU A 1 414 ? -2.398 35.781 -1.981 1 93.69 414 GLU A O 1
ATOM 3249 N N . ARG A 1 415 ? -1.466 33.938 -2.684 1 96.19 415 ARG A N 1
ATOM 3250 C CA . ARG A 1 415 ? -2.324 33.125 -1.82 1 96.19 415 ARG A CA 1
ATOM 3251 C C . ARG A 1 415 ? -1.622 32.812 -0.509 1 96.19 415 ARG A C 1
ATOM 3253 O O . ARG A 1 415 ? -0.528 32.219 -0.512 1 96.19 415 ARG A O 1
ATOM 3260 N N . ALA A 1 416 ? -2.301 33.156 0.589 1 97.88 416 ALA A N 1
ATOM 3261 C CA . ALA A 1 416 ? -1.777 32.781 1.9 1 97.88 416 ALA A CA 1
ATOM 3262 C C . ALA A 1 416 ? -2.004 31.297 2.184 1 97.88 416 ALA A C 1
ATOM 3264 O O . ALA A 1 416 ? -3.119 30.797 2.029 1 97.88 416 ALA A O 1
ATOM 3265 N N . LEU A 1 417 ? -0.946 30.625 2.564 1 98.38 417 LEU A N 1
ATOM 3266 C CA . LEU A 1 417 ? -1.043 29.188 2.814 1 98.38 417 LEU A CA 1
ATOM 3267 C C . LEU A 1 417 ? -0.92 28.891 4.305 1 98.38 417 LEU A C 1
ATOM 3269 O O . LEU A 1 417 ? -1.608 28.016 4.82 1 98.38 417 LEU A O 1
ATOM 3273 N N . PHE A 1 418 ? -0.045 29.594 4.949 1 98.56 418 PHE A N 1
ATOM 3274 C CA . PHE A 1 418 ? 0.152 29.406 6.383 1 98.56 418 PHE A CA 1
ATOM 3275 C C . PHE A 1 418 ? 0.226 30.75 7.098 1 98.56 418 PHE A C 1
ATOM 3277 O O . PHE A 1 418 ? 0.518 31.766 6.48 1 98.56 418 PHE A O 1
ATOM 3284 N N . SER A 1 419 ? -0.057 30.734 8.336 1 98.5 419 SER A N 1
ATOM 3285 C CA . SER A 1 419 ? 0.042 31.938 9.156 1 98.5 419 SER A CA 1
ATOM 3286 C C . SER A 1 419 ? 0.712 31.625 10.5 1 98.5 419 SER A C 1
ATOM 3288 O O . SER A 1 419 ? 0.618 30.516 11.008 1 98.5 419 SER A O 1
ATOM 3290 N N . ILE A 1 420 ? 1.404 32.531 10.969 1 98.44 420 ILE A N 1
ATOM 3291 C CA . ILE A 1 420 ? 2.053 32.406 12.273 1 98.44 420 ILE A CA 1
ATOM 3292 C C . ILE A 1 420 ? 1.689 33.625 13.133 1 98.44 420 ILE A C 1
ATOM 3294 O O . ILE A 1 420 ? 1.667 34.75 12.641 1 98.44 420 ILE A O 1
ATOM 3298 N N . SER A 1 421 ? 1.301 33.406 14.359 1 98.38 421 SER A N 1
ATOM 3299 C CA . SER A 1 421 ? 0.906 34.438 15.305 1 98.38 421 SER A CA 1
ATOM 3300 C C . SER A 1 421 ? 1.522 34.219 16.672 1 98.38 421 SER A C 1
ATOM 3302 O O . SER A 1 421 ? 1.933 33.094 17 1 98.38 421 SER A O 1
ATOM 3304 N N . ALA A 1 422 ? 1.668 35.219 17.422 1 98.31 422 ALA A N 1
ATOM 3305 C CA . ALA A 1 422 ? 2.236 35.156 18.766 1 98.31 422 ALA A CA 1
ATOM 3306 C C . ALA A 1 422 ? 1.265 35.75 19.797 1 98.31 422 ALA A C 1
ATOM 3308 O O . ALA A 1 422 ? 0.52 36.688 19.5 1 98.31 422 ALA A O 1
ATOM 3309 N N . TRP A 1 423 ? 1.35 35.188 21.031 1 97.81 423 TRP A N 1
ATOM 3310 C CA . TRP A 1 423 ? 0.359 35.5 22.047 1 97.81 423 TRP A CA 1
ATOM 3311 C C . TRP A 1 423 ? 0.99 35.531 23.438 1 97.81 423 TRP A C 1
ATOM 3313 O O . TRP A 1 423 ? 1.901 34.75 23.734 1 97.81 423 TRP A O 1
ATOM 3323 N N . ARG A 1 424 ? 0.529 36.406 24.312 1 96.5 424 ARG A N 1
ATOM 3324 C CA . ARG A 1 424 ? 0.906 36.438 25.719 1 96.5 424 ARG A CA 1
ATOM 3325 C C . ARG A 1 424 ? -0.276 36.062 26.609 1 96.5 424 ARG A C 1
ATOM 3327 O O . ARG A 1 424 ? -1.429 36.125 26.172 1 96.5 424 ARG A O 1
ATOM 3334 N N . PHE A 1 425 ? -0.034 35.625 27.906 1 91.25 425 PHE A N 1
ATOM 3335 C CA . PHE A 1 425 ? -1.095 35.094 28.75 1 91.25 425 PHE A CA 1
ATOM 3336 C C . PHE A 1 425 ? -1.958 36.219 29.297 1 91.25 425 PHE A C 1
ATOM 3338 O O . PHE A 1 425 ? -3.047 36 29.828 1 91.25 425 PHE A O 1
ATOM 3345 N N . ARG A 1 426 ? -1.496 37.469 29.359 1 82.06 426 A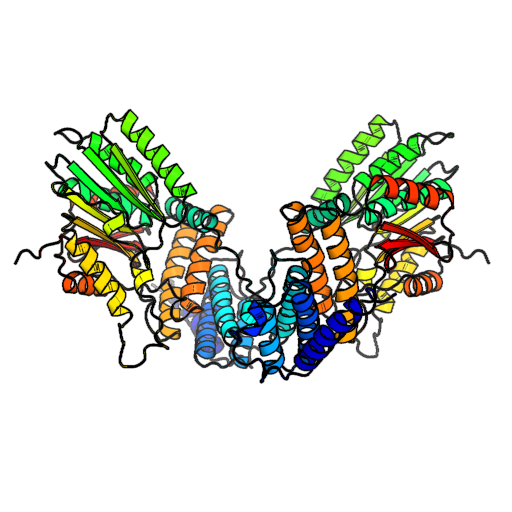RG A N 1
ATOM 3346 C CA . ARG A 1 426 ? -2.326 38.531 29.875 1 82.06 426 ARG A CA 1
ATOM 3347 C C . ARG A 1 426 ? -2.588 39.594 28.781 1 82.06 426 ARG A C 1
ATOM 3349 O O . ARG A 1 426 ? -1.7 39.906 27.984 1 82.06 426 ARG A O 1
ATOM 3356 N N . ARG A 1 427 ? -3.916 40 28.703 1 69.31 427 ARG A N 1
ATOM 3357 C CA . ARG A 1 427 ? -4.266 41.094 27.812 1 69.31 427 ARG A CA 1
ATOM 3358 C C . ARG A 1 427 ? -3.805 42.438 28.391 1 69.31 427 ARG A C 1
ATOM 3360 O O . ARG A 1 427 ? -3.801 42.625 29.609 1 69.31 427 ARG A O 1
ATOM 3367 N N . TYR A 1 428 ? -2.729 43.062 27.875 1 51.16 428 TYR A N 1
ATOM 3368 C CA . TYR A 1 428 ? -2.52 44.375 28.422 1 51.16 428 TYR A CA 1
ATOM 3369 C C . TYR A 1 428 ? -3.754 45.25 28.234 1 51.16 428 TYR A C 1
ATOM 3371 O O . TYR A 1 428 ? -4.281 45.344 27.125 1 51.16 428 TYR A O 1
ATOM 3379 N N . ASP A 1 429 ? -4.805 45.125 29.109 1 41.88 429 ASP A N 1
ATOM 3380 C CA . ASP A 1 429 ? -5.645 46.344 29.125 1 41.88 429 ASP A CA 1
ATOM 3381 C C . ASP A 1 429 ? -4.809 47.594 29.312 1 41.88 429 ASP A C 1
ATOM 3383 O O . ASP A 1 429 ? -3.812 47.594 30.047 1 41.88 429 ASP A O 1
ATOM 3387 N N . MET B 1 1 ? -13.734 -46.531 30.391 1 20.25 1 MET B N 1
ATOM 3388 C CA . MET B 1 1 ? -14.906 -46.438 29.516 1 20.25 1 MET B CA 1
ATOM 3389 C C . MET B 1 1 ? -15.758 -45.219 29.859 1 20.25 1 MET B C 1
ATOM 3391 O O . MET B 1 1 ? -16.641 -44.844 29.094 1 20.25 1 MET B O 1
ATOM 3395 N N . ALA B 1 2 ? -15.836 -44.906 31.234 1 29.2 2 ALA B N 1
ATOM 3396 C CA . ALA B 1 2 ? -16.703 -43.812 31.719 1 29.2 2 ALA B CA 1
ATOM 3397 C C . ALA B 1 2 ? -16.188 -42.469 31.25 1 29.2 2 ALA B C 1
ATOM 3399 O O . ALA B 1 2 ? -16.984 -41.531 31.047 1 29.2 2 ALA B O 1
ATOM 3400 N N . GLU B 1 3 ? -14.859 -42.281 31.312 1 28.14 3 GLU B N 1
ATOM 3401 C CA . GLU B 1 3 ? -14.266 -40.938 31.188 1 28.14 3 GLU B CA 1
ATOM 3402 C C . GLU B 1 3 ? -14.367 -40.438 29.766 1 28.14 3 GLU B C 1
ATOM 3404 O O . GLU B 1 3 ? -14.102 -39.25 29.5 1 28.14 3 GLU B O 1
ATOM 3409 N N . THR B 1 4 ? -14.484 -41.344 28.75 1 30.92 4 THR B N 1
ATOM 3410 C CA . THR B 1 4 ? -14.414 -40.969 27.344 1 30.92 4 THR B CA 1
ATOM 3411 C C . THR B 1 4 ? -15.695 -40.281 26.906 1 30.92 4 THR B C 1
ATOM 3413 O O . THR B 1 4 ? -15.773 -39.75 25.797 1 30.92 4 THR B O 1
ATOM 3416 N N . ALA B 1 5 ? -16.812 -40.531 27.641 1 34 5 ALA B N 1
ATOM 3417 C CA . ALA B 1 5 ? -18.141 -40.125 27.203 1 34 5 ALA B CA 1
ATOM 3418 C C . ALA B 1 5 ? -18.359 -38.625 27.422 1 34 5 ALA B C 1
ATOM 3420 O O . ALA B 1 5 ? -19.203 -38 26.797 1 34 5 ALA B O 1
ATOM 3421 N N . ASP B 1 6 ? -17.75 -38.094 28.5 1 32.22 6 ASP B N 1
ATOM 3422 C CA . ASP B 1 6 ? -18.031 -36.719 28.906 1 32.22 6 ASP B CA 1
ATOM 3423 C C . ASP B 1 6 ? -17.438 -35.719 27.922 1 32.22 6 ASP B C 1
ATOM 3425 O O . ASP B 1 6 ? -17.828 -34.562 27.922 1 32.22 6 ASP B O 1
ATOM 3429 N N . GLU B 1 7 ? -16.297 -36.156 27.25 1 33.03 7 GLU B N 1
ATOM 3430 C CA . GLU B 1 7 ? -15.641 -35.188 26.375 1 33.03 7 GLU B CA 1
ATOM 3431 C C . GLU B 1 7 ? -16.453 -34.969 25.094 1 33.03 7 GLU B C 1
ATOM 3433 O O . GLU B 1 7 ? -16.25 -33.969 24.391 1 33.03 7 GLU B O 1
ATOM 3438 N N . LEU B 1 8 ? -17.344 -35.938 24.656 1 32.91 8 LEU B N 1
ATOM 3439 C CA . LEU B 1 8 ? -18.172 -35.875 23.453 1 32.91 8 LEU B CA 1
ATOM 3440 C C . LEU B 1 8 ? -19.344 -34.938 23.656 1 32.91 8 LEU B C 1
ATOM 3442 O O . LEU B 1 8 ? -19.859 -34.375 22.703 1 32.91 8 LEU B O 1
ATOM 3446 N N . SER B 1 9 ? -19.922 -34.875 24.875 1 36.72 9 SER B N 1
ATOM 3447 C CA . SER B 1 9 ? -21.125 -34.062 25.125 1 36.72 9 SER B CA 1
ATOM 3448 C C . SER B 1 9 ? -20.812 -32.562 25.016 1 36.72 9 SER B C 1
ATOM 3450 O O . SER B 1 9 ? -21.703 -31.781 24.703 1 36.72 9 SER B O 1
ATOM 3452 N N . SER B 1 10 ? -19.578 -32.219 25.516 1 37.25 10 SER B N 1
ATOM 3453 C CA . SER B 1 10 ? -19.25 -30.781 25.469 1 37.25 10 SER B CA 1
ATOM 3454 C C . SER B 1 10 ? -19.062 -30.297 24.031 1 37.25 10 SER B C 1
ATOM 3456 O O . SER B 1 10 ? -19.094 -29.094 23.766 1 37.25 10 SER B O 1
ATOM 3458 N N . SER B 1 11 ? -18.703 -31.25 23.125 1 37.03 11 SER B N 1
ATOM 3459 C CA . SER B 1 11 ? -18.5 -30.891 21.719 1 37.03 11 SER B CA 1
ATOM 3460 C C . SER B 1 11 ? -19.828 -30.625 21.016 1 37.03 11 SER B C 1
ATOM 3462 O O . SER B 1 11 ? -19.875 -29.891 20.031 1 37.03 11 SER B O 1
ATOM 3464 N N . SER B 1 12 ? -20.906 -31.312 21.438 1 36.25 12 SER B N 1
ATOM 3465 C CA . SER B 1 12 ? -22.203 -31.172 20.797 1 36.25 12 SER B CA 1
ATOM 3466 C C . SER B 1 12 ? -22.875 -29.844 21.156 1 36.25 12 SER B C 1
ATOM 3468 O O . SER B 1 12 ? -23.578 -29.25 20.344 1 36.25 12 SER B O 1
ATOM 3470 N N . ALA B 1 13 ? -22.781 -29.391 22.453 1 41.03 13 ALA B N 1
ATOM 3471 C CA . ALA B 1 13 ? -23.406 -28.125 22.844 1 41.03 13 ALA B CA 1
ATOM 3472 C C . ALA B 1 13 ? -22.781 -26.953 22.109 1 41.03 13 ALA B C 1
ATOM 3474 O O . ALA B 1 13 ? -23.453 -25.984 21.766 1 41.03 13 ALA B O 1
ATOM 3475 N N . THR B 1 14 ? -21.453 -27.109 21.859 1 40.47 14 THR B N 1
ATOM 3476 C CA . THR B 1 14 ? -20.75 -26.078 21.109 1 40.47 14 THR B CA 1
ATOM 3477 C C . THR B 1 14 ? -21.172 -26.094 19.641 1 40.47 14 THR B C 1
ATOM 3479 O O . THR B 1 14 ? -21.25 -25.047 19 1 40.47 14 THR B O 1
ATOM 3482 N N . SER B 1 15 ? -21.531 -27.297 19.141 1 38.94 15 SER B N 1
ATOM 3483 C CA . SER B 1 15 ? -22 -27.391 17.766 1 38.94 15 SER B CA 1
ATOM 3484 C C . SER B 1 15 ? -23.406 -26.812 17.641 1 38.94 15 SER B C 1
ATOM 3486 O O . SER B 1 15 ? -23.734 -26.156 16.641 1 38.94 15 SER B O 1
ATOM 3488 N N . TYR B 1 16 ? -24.297 -27.172 18.531 1 38.25 16 TYR B N 1
ATOM 3489 C CA . TYR B 1 16 ? -25.672 -26.672 18.484 1 38.25 16 TYR B CA 1
ATOM 3490 C C . TYR B 1 16 ? -25.703 -25.172 18.688 1 38.25 16 TYR B C 1
ATOM 3492 O O . TYR B 1 16 ? -26.484 -24.453 18.031 1 38.25 16 TYR B O 1
ATOM 3500 N N . HIS B 1 17 ? -24.938 -24.578 19.609 1 40.91 17 HIS B N 1
ATOM 3501 C CA . HIS B 1 17 ? -24.844 -23.141 19.781 1 40.91 17 HIS B CA 1
ATOM 3502 C C . HIS B 1 17 ? -24.25 -22.469 18.547 1 40.91 17 HIS B C 1
ATOM 3504 O O . HIS B 1 17 ? -24.609 -21.344 18.203 1 40.91 17 HIS B O 1
ATOM 3510 N N . LEU B 1 18 ? -23.391 -23.125 17.875 1 41.38 18 LEU B N 1
ATOM 3511 C CA . LEU B 1 18 ? -22.812 -22.641 16.625 1 41.38 18 LEU B CA 1
ATOM 3512 C C . LEU B 1 18 ? -23.828 -22.734 15.484 1 41.38 18 LEU B C 1
ATOM 3514 O O . LEU B 1 18 ? -23.891 -21.844 14.625 1 41.38 18 LEU B O 1
ATOM 3518 N N . LEU B 1 19 ? -24.609 -23.781 15.383 1 43.94 19 LEU B N 1
ATOM 3519 C CA . LEU B 1 19 ? -25.688 -23.906 14.406 1 43.94 19 LEU B CA 1
ATOM 3520 C C . LEU B 1 19 ? -26.75 -22.844 14.648 1 43.94 19 LEU B C 1
ATOM 3522 O O . LEU B 1 19 ? -27.328 -22.312 13.695 1 43.94 19 LEU B O 1
ATOM 3526 N N . SER B 1 20 ? -27.156 -22.656 15.836 1 45.44 20 SER B N 1
ATOM 3527 C CA . SER B 1 20 ? -28.109 -21.594 16.141 1 45.44 20 SER B CA 1
ATOM 3528 C C . SER B 1 20 ? -27.562 -20.219 15.75 1 45.44 20 SER B C 1
ATOM 3530 O O . SER B 1 20 ? -28.328 -19.344 15.352 1 45.44 20 SER B O 1
ATOM 3532 N N . LEU B 1 21 ? -26.312 -20.016 15.914 1 45.97 21 LEU B N 1
ATOM 3533 C CA . LEU B 1 21 ? -25.672 -18.766 15.477 1 45.97 21 LEU B CA 1
ATOM 3534 C C . LEU B 1 21 ? -25.578 -18.719 13.953 1 45.97 21 LEU B C 1
ATOM 3536 O O . LEU B 1 21 ? -25.562 -17.625 13.375 1 45.97 21 LEU B O 1
ATOM 3540 N N . MET B 1 22 ? -25.438 -19.828 13.32 1 47.03 22 MET B N 1
ATOM 3541 C CA . MET B 1 22 ? -25.312 -19.953 11.875 1 47.03 22 MET B CA 1
ATOM 3542 C C . MET B 1 22 ? -26.625 -19.562 11.188 1 47.03 22 MET B C 1
ATOM 3544 O O . MET B 1 22 ? -26.609 -19.156 10.023 1 47.03 22 MET B O 1
ATOM 3548 N N . SER B 1 23 ? -27.812 -19.984 11.719 1 44.38 23 SER B N 1
ATOM 3549 C CA . SER B 1 23 ? -29.125 -19.594 11.18 1 44.38 23 SER B CA 1
ATOM 3550 C C . SER B 1 23 ? -29.453 -18.141 11.508 1 44.38 23 SER B C 1
ATOM 3552 O O . SER B 1 23 ? -30.562 -17.688 11.25 1 44.38 23 SER B O 1
ATOM 3554 N N . MET B 1 24 ? -28.703 -17.516 12.344 1 42.22 24 MET B N 1
ATOM 3555 C CA . MET B 1 24 ? -29.109 -16.172 12.781 1 42.22 24 MET B CA 1
ATOM 3556 C C . MET B 1 24 ? -28.922 -15.156 11.656 1 42.22 24 MET B C 1
ATOM 3558 O O . MET B 1 24 ? -27.875 -15.117 11.016 1 42.22 24 MET B O 1
ATOM 3562 N N . SER B 1 25 ? -30 -14.773 11.086 1 43.62 25 SER B N 1
ATOM 3563 C CA . SER B 1 25 ? -30.078 -13.633 10.18 1 43.62 25 SER B CA 1
ATOM 3564 C C . SER B 1 25 ? -29.234 -12.469 10.695 1 43.62 25 SER B C 1
ATOM 3566 O O . SER B 1 25 ? -29.125 -12.266 11.906 1 43.62 25 SER B O 1
ATOM 3568 N N . PRO B 1 26 ? -28.359 -11.969 9.844 1 44.78 26 PRO B N 1
ATOM 3569 C CA . PRO B 1 26 ? -27.562 -10.805 10.258 1 44.78 26 PRO B CA 1
ATOM 3570 C C . PRO B 1 26 ? -28.375 -9.805 11.094 1 44.78 26 PRO B C 1
ATOM 3572 O O . PRO B 1 26 ? -27.797 -8.906 11.711 1 44.78 26 PRO B O 1
ATOM 3575 N N . THR B 1 27 ? -29.625 -9.672 10.898 1 42.19 27 THR B N 1
ATOM 3576 C CA . THR B 1 27 ? -30.406 -8.719 11.68 1 42.19 27 THR B CA 1
ATOM 3577 C C . THR B 1 27 ? -30.281 -9.023 13.172 1 42.19 27 THR B C 1
ATOM 3579 O O . THR B 1 27 ? -30.531 -8.156 14.008 1 42.19 27 THR B O 1
ATOM 3582 N N . THR B 1 28 ? -30.328 -10.227 13.555 1 42.94 28 THR B N 1
ATOM 3583 C CA . THR B 1 28 ? -30.281 -10.523 14.977 1 42.94 28 THR B CA 1
ATOM 3584 C C . THR B 1 28 ? -28.906 -10.188 15.555 1 42.94 28 THR B C 1
ATOM 3586 O O . THR B 1 28 ? -28.75 -10.086 16.781 1 42.94 28 THR B O 1
ATOM 3589 N N . ILE B 1 29 ? -27.781 -10.359 14.891 1 44.75 29 ILE B N 1
ATOM 3590 C CA . ILE B 1 29 ? -26.453 -9.93 15.328 1 44.75 29 ILE B CA 1
ATOM 3591 C C . ILE B 1 29 ? -26.312 -8.422 15.133 1 44.75 29 ILE B C 1
ATOM 3593 O O . ILE B 1 29 ? -25.766 -7.973 14.117 1 44.75 29 ILE B O 1
ATOM 3597 N N . THR B 1 30 ? -27.328 -7.668 15.125 1 41.66 30 THR B N 1
ATOM 3598 C CA . THR B 1 30 ? -27.422 -6.254 14.781 1 41.66 30 THR B CA 1
ATOM 3599 C C . THR B 1 30 ? -26.266 -5.465 15.391 1 41.66 30 THR B C 1
ATOM 3601 O O . THR B 1 30 ? -25.953 -4.371 14.93 1 41.66 30 THR B O 1
ATOM 3604 N N . SER B 1 31 ? -26.109 -5.5 16.906 1 42.44 31 SER B N 1
ATOM 3605 C CA . SER B 1 31 ? -25.234 -4.523 17.531 1 42.44 31 SER B CA 1
ATOM 3606 C C . SER B 1 31 ? -23.766 -4.957 17.422 1 42.44 31 SER B C 1
ATOM 3608 O O . SER B 1 31 ? -23.422 -6.074 17.812 1 42.44 31 SER B O 1
ATOM 3610 N N . PRO B 1 32 ? -23.016 -4.566 16.5 1 44 32 PRO B N 1
ATOM 3611 C CA . PRO B 1 32 ? -21.609 -4.902 16.359 1 44 32 PRO B CA 1
ATOM 3612 C C . PRO B 1 32 ? -20.938 -5.25 17.688 1 44 32 PRO B C 1
ATOM 3614 O O . PRO B 1 32 ? -19.859 -5.848 17.703 1 44 32 PRO B O 1
ATOM 3617 N N . TYR B 1 33 ? -21.312 -4.547 18.844 1 40.12 33 TYR B N 1
ATOM 3618 C CA . TYR B 1 33 ? -20.781 -4.758 20.188 1 40.12 33 TYR B CA 1
ATOM 3619 C C . TYR B 1 33 ? -21.453 -5.953 20.859 1 40.12 33 TYR B C 1
ATOM 3621 O O . TYR B 1 33 ? -21.5 -6.047 22.094 1 40.12 33 TYR B O 1
ATOM 3629 N N . ALA B 1 34 ? -22.141 -6.746 20.25 1 44.81 34 ALA B N 1
ATOM 3630 C CA . ALA B 1 34 ? -22.781 -7.805 21.016 1 44.81 34 ALA B CA 1
ATOM 3631 C C . ALA B 1 34 ? -21.766 -8.617 21.797 1 44.81 34 ALA B C 1
ATOM 3633 O O . ALA B 1 34 ? -20.703 -8.977 21.281 1 44.81 34 ALA B O 1
ATOM 3634 N N . PRO B 1 35 ? -21.75 -8.625 23.141 1 48.53 35 PRO B N 1
ATOM 3635 C CA . PRO B 1 35 ? -20.906 -9.328 24.094 1 48.53 35 PRO B CA 1
ATOM 3636 C C . PRO B 1 35 ? -20.484 -10.719 23.609 1 48.53 35 PRO B C 1
ATOM 3638 O O . PRO B 1 35 ? -19.547 -11.312 24.172 1 48.53 35 PRO B O 1
ATOM 3641 N N . PHE B 1 36 ? -21.156 -11.234 22.719 1 48.88 36 PHE B N 1
ATOM 3642 C CA . PHE B 1 36 ? -20.969 -12.656 22.438 1 48.88 36 PHE B CA 1
ATOM 3643 C C . PHE B 1 36 ? -19.641 -12.906 21.734 1 48.88 36 PHE B C 1
ATOM 3645 O O . PHE B 1 36 ? -19.031 -13.961 21.938 1 48.88 36 PHE B O 1
ATOM 3652 N N . PHE B 1 37 ? -19.109 -11.898 20.969 1 59.06 37 PHE B N 1
ATOM 3653 C CA . PHE B 1 37 ? -17.922 -12.203 20.188 1 59.06 37 PHE B CA 1
ATOM 3654 C C . PHE B 1 37 ? -16.688 -12.25 21.094 1 59.06 37 PHE B C 1
ATOM 3656 O O . PHE B 1 37 ? -15.711 -12.938 20.781 1 59.06 37 PHE B O 1
ATOM 3663 N N . ARG B 1 38 ? -16.812 -11.5 22.219 1 56.5 38 ARG B N 1
ATOM 3664 C CA . ARG B 1 38 ? -15.633 -11.359 23.062 1 56.5 38 ARG B CA 1
ATOM 3665 C C . ARG B 1 38 ? -15.32 -12.664 23.781 1 56.5 38 ARG B C 1
ATOM 3667 O O . ARG B 1 38 ? -14.18 -12.906 24.172 1 56.5 38 ARG B O 1
ATOM 3674 N N . ASP B 1 39 ? -16.281 -13.594 23.766 1 67.94 39 ASP B N 1
ATOM 3675 C CA . ASP B 1 39 ? -16.031 -14.742 24.641 1 67.94 39 ASP B CA 1
ATOM 3676 C C . ASP B 1 39 ? -15.766 -16 23.828 1 67.94 39 ASP B C 1
ATOM 3678 O O . ASP B 1 39 ? -15.797 -17.109 24.359 1 67.94 39 ASP B O 1
ATOM 3682 N N . LEU B 1 40 ? -15.492 -15.758 22.531 1 73.75 40 LEU B N 1
ATOM 3683 C CA . LEU B 1 40 ? -15.281 -16.969 21.734 1 73.75 40 LEU B CA 1
ATOM 3684 C C . LEU B 1 40 ? -13.828 -17.406 21.797 1 73.75 40 LEU B C 1
ATOM 3686 O O . LEU B 1 40 ? -12.914 -16.578 21.703 1 73.75 40 LEU B O 1
ATOM 3690 N N . ASN B 1 41 ? -13.711 -18.672 22.109 1 80.94 41 ASN B N 1
ATOM 3691 C CA . ASN B 1 41 ? -12.352 -19.188 21.953 1 80.94 41 ASN B CA 1
ATOM 3692 C C . ASN B 1 41 ? -11.93 -19.219 20.484 1 80.94 41 ASN B C 1
ATOM 3694 O O . ASN B 1 41 ? -12.727 -18.922 19.594 1 80.94 41 ASN B O 1
ATOM 3698 N N . ALA B 1 42 ? -10.781 -19.5 20.172 1 82.19 42 ALA B N 1
ATOM 3699 C CA . ALA B 1 42 ? -10.195 -19.391 18.844 1 82.19 42 ALA B CA 1
ATOM 3700 C C . ALA B 1 42 ? -10.906 -20.328 17.859 1 82.19 42 ALA B C 1
ATOM 3702 O O . ALA B 1 42 ? -11.164 -19.953 16.719 1 82.19 42 ALA B O 1
ATOM 3703 N N . ASP B 1 43 ? -11.281 -21.5 18.328 1 85.94 43 ASP B N 1
ATOM 3704 C CA . ASP B 1 43 ? -11.93 -22.469 17.453 1 85.94 43 ASP B CA 1
ATOM 3705 C C . ASP B 1 43 ? -13.359 -22.047 17.125 1 85.94 43 ASP B C 1
ATOM 3707 O O . ASP B 1 43 ? -13.797 -22.172 15.977 1 85.94 43 ASP B O 1
ATOM 3711 N N . GLU B 1 44 ? -14.008 -21.578 18.109 1 86 44 GLU B N 1
ATOM 3712 C CA . GLU B 1 44 ? -15.367 -21.094 17.891 1 86 44 GLU B CA 1
ATOM 3713 C C . GLU B 1 44 ? -15.391 -19.875 16.984 1 86 44 GLU B C 1
ATOM 3715 O O . GLU B 1 44 ? -16.234 -19.766 16.094 1 86 44 GLU B O 1
ATOM 3720 N N . ARG B 1 45 ? -14.445 -19.047 17.188 1 89.12 45 ARG B N 1
ATOM 3721 C CA . ARG B 1 45 ? -14.328 -17.859 16.344 1 89.12 45 ARG B CA 1
ATOM 3722 C C . ARG B 1 45 ? -14.047 -18.234 14.898 1 89.12 45 ARG B C 1
ATOM 3724 O O . ARG B 1 45 ? -14.609 -17.656 13.977 1 89.12 45 ARG B O 1
ATOM 3731 N N . GLY B 1 46 ? -13.242 -19.219 14.797 1 90.88 46 GLY B N 1
ATOM 3732 C CA . GLY B 1 46 ? -12.906 -19.688 13.461 1 90.88 46 GLY B CA 1
ATOM 3733 C C . GLY B 1 46 ? -14.102 -20.234 12.703 1 90.88 46 GLY B C 1
ATOM 3734 O O . GLY B 1 46 ? -14.312 -19.891 11.539 1 90.88 46 GLY B O 1
ATOM 3735 N N . LEU B 1 47 ? -14.828 -21.078 13.375 1 89.88 47 LEU B N 1
ATOM 3736 C CA . LEU B 1 47 ? -16.016 -21.641 12.75 1 89.88 47 LEU B CA 1
ATOM 3737 C C . LEU B 1 47 ? -17.031 -20.547 12.406 1 89.88 47 LEU B C 1
ATOM 3739 O O . LEU B 1 47 ? -17.672 -20.594 11.359 1 89.88 47 LEU B O 1
ATOM 3743 N N . PHE B 1 48 ? -17.156 -19.672 13.32 1 91.88 48 PHE B N 1
ATOM 3744 C CA . PHE B 1 48 ? -18.078 -18.562 13.094 1 91.88 48 PHE B CA 1
ATOM 3745 C C . PHE B 1 48 ? -17.625 -17.734 11.891 1 91.88 48 PHE B C 1
ATOM 3747 O O . PHE B 1 48 ? -18.453 -17.328 11.07 1 91.88 48 PHE B O 1
ATOM 3754 N N . LEU B 1 49 ? -16.359 -17.469 11.789 1 94.75 49 LEU B N 1
ATOM 3755 C CA . LEU B 1 49 ? -15.805 -16.703 10.672 1 94.75 49 LEU B CA 1
ATOM 3756 C C . LEU B 1 49 ? -16.078 -17.422 9.352 1 94.75 49 LEU B C 1
ATOM 3758 O O . LEU B 1 49 ? -16.406 -16.781 8.352 1 94.75 49 LEU B O 1
ATOM 3762 N N . ILE B 1 50 ? -15.945 -18.703 9.367 1 94.31 50 ILE B N 1
ATOM 3763 C CA . ILE B 1 50 ? -16.203 -19.484 8.156 1 94.31 50 ILE B CA 1
ATOM 3764 C C . ILE B 1 50 ? -17.672 -19.312 7.742 1 94.31 50 ILE B C 1
ATOM 3766 O O . ILE B 1 50 ? -17.969 -19.094 6.566 1 94.31 50 ILE B O 1
ATOM 3770 N N . HIS B 1 51 ? -18.5 -19.391 8.695 1 93.44 51 HIS B N 1
ATOM 3771 C CA . HIS B 1 51 ? -19.922 -19.234 8.43 1 93.44 51 HIS B CA 1
ATOM 3772 C C . HIS B 1 51 ? -20.219 -17.844 7.867 1 93.44 51 HIS B C 1
ATOM 3774 O O . HIS B 1 51 ? -20.984 -17.719 6.902 1 93.44 51 HIS B O 1
ATOM 3780 N N . LEU B 1 52 ? -19.672 -16.859 8.508 1 95.81 52 LEU B N 1
ATOM 3781 C CA . LEU B 1 52 ? -19.875 -15.5 8.039 1 95.81 52 LEU B CA 1
ATOM 3782 C C . LEU B 1 52 ? -19.344 -15.328 6.621 1 95.81 52 LEU B C 1
ATOM 3784 O O . LEU B 1 52 ? -20 -14.695 5.785 1 95.81 52 LEU B O 1
ATOM 3788 N N . LEU B 1 53 ? -18.219 -15.898 6.379 1 97.19 53 LEU B N 1
ATOM 3789 C CA . LEU B 1 53 ? -17.594 -15.789 5.062 1 97.19 53 LEU B CA 1
ATOM 3790 C C . LEU B 1 53 ? -18.484 -16.438 3.994 1 97.19 53 LEU B C 1
ATOM 3792 O O . LEU B 1 53 ? -18.703 -15.859 2.932 1 97.19 53 LEU B O 1
ATOM 3796 N N . LEU B 1 54 ? -18.953 -17.594 4.32 1 95.88 54 LEU B N 1
ATOM 3797 C CA . LEU B 1 54 ? -19.766 -18.328 3.361 1 95.88 54 LEU B CA 1
ATOM 3798 C C . LEU B 1 54 ? -21.062 -17.594 3.072 1 95.88 54 LEU B C 1
ATOM 3800 O O . LEU B 1 54 ? -21.5 -17.5 1.919 1 95.88 54 LEU B O 1
ATOM 3804 N N . ASN B 1 55 ? -21.672 -17.078 4.031 1 95.75 55 ASN B N 1
ATOM 3805 C CA . ASN B 1 55 ? -22.891 -16.297 3.838 1 95.75 55 ASN B CA 1
ATOM 3806 C C . ASN B 1 55 ? -22.594 -15.016 3.051 1 95.75 55 ASN B C 1
ATOM 3808 O O . ASN B 1 55 ? -23.375 -14.648 2.164 1 95.75 55 ASN B O 1
ATOM 3812 N N . CYS B 1 56 ? -21.531 -14.375 3.432 1 97.12 56 CYS B N 1
ATOM 3813 C CA . CYS B 1 56 ? -21.141 -13.172 2.703 1 97.12 56 CYS B CA 1
ATOM 3814 C C . CYS B 1 56 ? -20.953 -13.469 1.221 1 97.12 56 CYS B C 1
ATOM 3816 O O .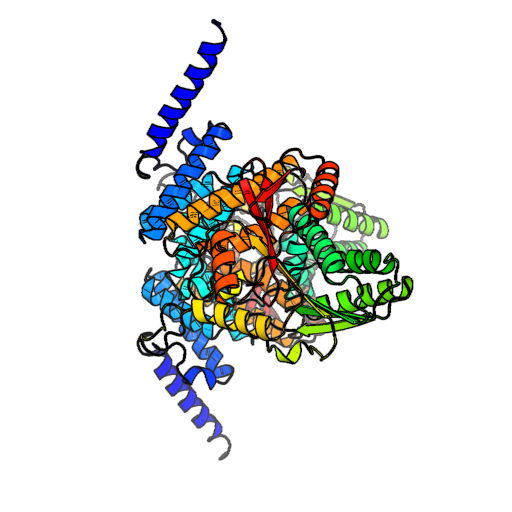 CYS B 1 56 ? -21.438 -12.734 0.365 1 97.12 56 CYS B O 1
ATOM 3818 N N . ALA B 1 57 ? -20.203 -14.562 0.95 1 97.5 57 ALA B N 1
ATOM 3819 C CA . ALA B 1 57 ? -19.969 -14.961 -0.435 1 97.5 57 ALA B CA 1
ATOM 3820 C C . ALA B 1 57 ? -21.281 -15.195 -1.177 1 97.5 57 ALA B C 1
ATOM 3822 O O . ALA B 1 57 ? -21.422 -14.812 -2.342 1 97.5 57 ALA B O 1
ATOM 3823 N N . THR B 1 58 ? -22.25 -15.773 -0.525 1 96.88 58 THR B N 1
ATOM 3824 C CA . THR B 1 58 ? -23.547 -16.047 -1.123 1 96.88 58 THR B CA 1
ATOM 3825 C C . THR B 1 58 ? -24.25 -14.742 -1.484 1 96.88 58 THR B C 1
ATOM 3827 O O . THR B 1 58 ? -24.828 -14.617 -2.572 1 96.88 58 THR B O 1
ATOM 3830 N N . HIS B 1 59 ? -24.234 -13.805 -0.621 1 97.19 59 HIS B N 1
ATOM 3831 C CA . HIS B 1 59 ? -24.891 -12.523 -0.873 1 97.19 59 HIS B CA 1
ATOM 3832 C C . HIS B 1 59 ? -24.141 -11.719 -1.932 1 97.19 59 HIS B C 1
ATOM 3834 O O . HIS B 1 59 ? -24.766 -11.008 -2.729 1 97.19 59 HIS B O 1
ATOM 3840 N N . VAL B 1 60 ? -22.828 -11.781 -1.927 1 97 60 VAL B N 1
ATOM 3841 C CA . VAL B 1 60 ? -22.031 -11.117 -2.957 1 97 60 VAL B CA 1
ATOM 3842 C C . VAL B 1 60 ? -22.359 -11.711 -4.324 1 97 60 VAL B C 1
ATOM 3844 O O . VAL B 1 60 ? -22.562 -10.977 -5.297 1 97 60 VAL B O 1
ATOM 3847 N N . ALA B 1 61 ? -22.438 -13.047 -4.355 1 95.38 61 ALA B N 1
ATOM 3848 C CA . ALA B 1 61 ? -22.766 -13.727 -5.602 1 95.38 61 ALA B CA 1
ATOM 3849 C C . ALA B 1 61 ? -24.156 -13.328 -6.098 1 95.38 61 ALA B C 1
ATOM 3851 O O . ALA B 1 61 ? -24.391 -13.227 -7.305 1 95.38 61 ALA B O 1
ATOM 3852 N N . ALA B 1 62 ? -25.047 -13.047 -5.191 1 94.81 62 ALA B N 1
ATOM 3853 C CA . ALA B 1 62 ? -26.438 -12.703 -5.527 1 94.81 62 ALA B CA 1
ATOM 3854 C C . ALA B 1 62 ? -26.578 -11.211 -5.82 1 94.81 62 ALA B C 1
ATOM 3856 O O . ALA B 1 62 ? -27.625 -10.758 -6.285 1 94.81 62 ALA B O 1
ATOM 3857 N N . GLY B 1 63 ? -25.594 -10.461 -5.551 1 92.19 63 GLY B N 1
ATOM 3858 C CA . GLY B 1 63 ? -25.641 -9.023 -5.781 1 92.19 63 GLY B CA 1
ATOM 3859 C C . GLY B 1 63 ? -26.391 -8.266 -4.711 1 92.19 63 GLY B C 1
ATOM 3860 O O . GLY B 1 63 ? -26.859 -7.145 -4.945 1 92.19 63 GLY B O 1
ATOM 3861 N N . ASN B 1 64 ? -26.609 -8.914 -3.564 1 94.88 64 ASN B N 1
ATOM 3862 C CA . ASN B 1 64 ? -27.266 -8.258 -2.436 1 94.88 64 ASN B CA 1
ATOM 3863 C C . ASN B 1 64 ? -26.281 -7.414 -1.632 1 94.88 64 ASN B C 1
ATOM 3865 O O . ASN B 1 64 ? -25.75 -7.867 -0.615 1 94.88 64 ASN B O 1
ATOM 3869 N N . ILE B 1 65 ? -26.172 -6.215 -1.925 1 93.44 65 ILE B N 1
ATOM 3870 C CA . ILE B 1 65 ? -25.125 -5.344 -1.393 1 93.44 65 ILE B CA 1
ATOM 3871 C C . ILE B 1 65 ? -25.391 -5.066 0.086 1 93.44 65 ILE B C 1
ATOM 3873 O O . ILE B 1 65 ? -24.469 -5.09 0.902 1 93.44 65 ILE B O 1
ATOM 3877 N N . ALA B 1 66 ? -26.609 -4.789 0.421 1 94.56 66 ALA B N 1
ATOM 3878 C CA . ALA B 1 66 ? -26.953 -4.445 1.799 1 94.56 66 ALA B CA 1
ATOM 3879 C C . ALA B 1 66 ? -26.594 -5.578 2.754 1 94.56 66 ALA B C 1
ATOM 3881 O O . ALA B 1 66 ? -25.953 -5.352 3.781 1 94.56 66 ALA B O 1
ATOM 3882 N N . LYS B 1 67 ? -26.984 -6.754 2.395 1 95.56 67 LYS B N 1
ATOM 3883 C CA . LYS B 1 67 ? -26.688 -7.898 3.25 1 95.56 67 LYS B CA 1
ATOM 3884 C C . LYS B 1 67 ? -25.188 -8.211 3.248 1 95.56 67 LYS B C 1
ATOM 3886 O O . LYS B 1 67 ? -24.625 -8.516 4.293 1 95.56 67 LYS B O 1
ATOM 3891 N N . ALA B 1 68 ? -24.594 -8.188 2.09 1 97 68 ALA B N 1
ATOM 3892 C CA . ALA B 1 68 ? -23.141 -8.406 2.01 1 97 68 ALA B CA 1
ATOM 3893 C C . ALA B 1 68 ? -22.391 -7.422 2.9 1 97 68 ALA B C 1
ATOM 3895 O O . ALA B 1 68 ? -21.453 -7.801 3.604 1 97 68 ALA B O 1
ATOM 3896 N N . ASN B 1 69 ? -22.875 -6.176 2.846 1 96.06 69 ASN B N 1
ATOM 3897 C CA . ASN B 1 69 ? -22.25 -5.133 3.65 1 96.06 69 ASN B CA 1
ATOM 3898 C C . ASN B 1 69 ? -22.328 -5.449 5.141 1 96.06 69 ASN B C 1
ATOM 3900 O O . ASN B 1 69 ? -21.375 -5.219 5.883 1 96.06 69 ASN B O 1
ATOM 3904 N N . THR B 1 70 ? -23.422 -5.91 5.543 1 96.06 70 THR B N 1
ATOM 3905 C CA . THR B 1 70 ? -23.609 -6.27 6.945 1 96.06 70 THR B CA 1
ATOM 3906 C C . THR B 1 70 ? -22.656 -7.391 7.348 1 96.06 70 THR B C 1
ATOM 3908 O O . THR B 1 70 ? -22.031 -7.336 8.414 1 96.06 70 THR B O 1
ATOM 3911 N N . PHE B 1 71 ? -22.562 -8.398 6.535 1 96.12 71 PHE B N 1
ATOM 3912 C CA . PHE B 1 71 ? -21.656 -9.516 6.824 1 96.12 71 PHE B CA 1
ATOM 3913 C C . PHE B 1 71 ? -20.203 -9.055 6.816 1 96.12 71 PHE B C 1
ATOM 3915 O O . PHE B 1 71 ? -19.422 -9.484 7.656 1 96.12 71 PHE B O 1
ATOM 3922 N N . LEU B 1 72 ? -19.844 -8.227 5.828 1 96.75 72 LEU B N 1
ATOM 3923 C CA . LEU B 1 72 ? -18.484 -7.691 5.758 1 96.75 72 LEU B CA 1
ATOM 3924 C C . LEU B 1 72 ? -18.125 -6.957 7.043 1 96.75 72 LEU B C 1
ATOM 3926 O O . LEU B 1 72 ? -17 -7.059 7.527 1 96.75 72 LEU B O 1
ATOM 3930 N N . GLU B 1 73 ? -19.031 -6.23 7.543 1 94.44 73 GLU B N 1
ATOM 3931 C CA . GLU B 1 73 ? -18.781 -5.488 8.773 1 94.44 73 GLU B CA 1
ATOM 3932 C C . GLU B 1 73 ? -18.5 -6.434 9.938 1 94.44 73 GLU B C 1
ATOM 3934 O O . GLU B 1 73 ? -17.547 -6.219 10.695 1 94.44 73 GLU B O 1
ATOM 3939 N N . HIS B 1 74 ? -19.266 -7.445 10.055 1 93.12 74 HIS B N 1
ATOM 3940 C CA . HIS B 1 74 ? -19.094 -8.406 11.141 1 93.12 74 HIS B CA 1
ATOM 3941 C C . HIS B 1 74 ? -17.781 -9.148 11.016 1 93.12 74 HIS B C 1
ATOM 3943 O O . HIS B 1 74 ? -17.078 -9.359 12.008 1 93.12 74 HIS B O 1
ATOM 3949 N N . ILE B 1 75 ? -17.438 -9.586 9.852 1 95.94 75 ILE B N 1
ATOM 3950 C CA . ILE B 1 75 ? -16.188 -10.305 9.648 1 95.94 75 ILE B CA 1
ATOM 3951 C C . ILE B 1 75 ? -15 -9.398 10 1 95.94 75 ILE B C 1
ATOM 3953 O O . ILE B 1 75 ? -14.055 -9.828 10.656 1 95.94 75 ILE B O 1
ATOM 3957 N N . SER B 1 76 ? -15.109 -8.141 9.523 1 92.75 76 SER B N 1
ATOM 3958 C CA . SER B 1 76 ? -14.008 -7.203 9.734 1 92.75 76 SER B CA 1
ATOM 3959 C C . SER B 1 76 ? -13.781 -6.945 11.219 1 92.75 76 SER B C 1
ATOM 3961 O O . SER B 1 76 ? -12.656 -6.66 11.641 1 92.75 76 SER B O 1
ATOM 3963 N N . LEU B 1 77 ? -14.781 -7.051 12 1 89.56 77 LEU B N 1
ATOM 3964 C CA . LEU B 1 77 ? -14.656 -6.859 13.438 1 89.56 77 LEU B CA 1
ATOM 3965 C C . LEU B 1 77 ? -13.945 -8.039 14.086 1 89.56 77 LEU B C 1
ATOM 3967 O O . LEU B 1 77 ? -13.258 -7.879 15.094 1 89.56 77 LEU B O 1
ATOM 3971 N N . LEU B 1 78 ? -14.109 -9.172 13.461 1 91.44 78 LEU B N 1
ATOM 3972 C CA . LEU B 1 78 ? -13.602 -10.391 14.07 1 91.44 78 LEU B CA 1
ATOM 3973 C C . LEU B 1 78 ? -12.289 -10.82 13.43 1 91.44 78 LEU B C 1
ATOM 3975 O O . LEU B 1 78 ? -11.57 -11.664 13.97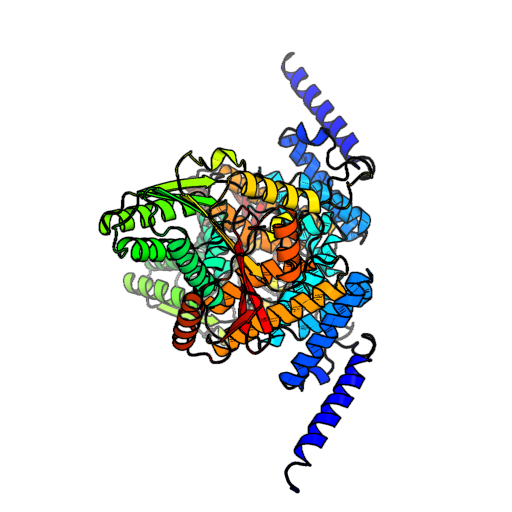7 1 91.44 78 LEU B O 1
ATOM 3979 N N . SER B 1 79 ? -11.945 -10.32 12.289 1 92.25 79 SER B N 1
ATOM 3980 C CA . SER B 1 79 ? -10.758 -10.758 11.555 1 92.25 79 SER B CA 1
ATOM 3981 C C . SER B 1 79 ? -9.609 -9.773 11.742 1 92.25 79 SER B C 1
ATOM 3983 O O . SER B 1 79 ? -9.82 -8.617 12.117 1 92.25 79 SER B O 1
ATOM 3985 N N . SER B 1 80 ? -8.359 -10.281 11.555 1 88.56 80 SER B N 1
ATOM 3986 C CA . SER B 1 80 ? -7.156 -9.469 11.648 1 88.56 80 SER B CA 1
ATOM 3987 C C . SER B 1 80 ? -6 -10.102 10.883 1 88.56 80 SER B C 1
ATOM 3989 O O . SER B 1 80 ? -5.793 -11.312 10.953 1 88.56 80 SER B O 1
ATOM 3991 N N . PRO B 1 81 ? -5.27 -9.32 10.172 1 87.06 81 PRO B N 1
ATOM 3992 C CA . PRO B 1 81 ? -4.105 -9.867 9.469 1 87.06 81 PRO B CA 1
ATOM 3993 C C . PRO B 1 81 ? -3 -10.312 10.422 1 87.06 81 PRO B C 1
ATOM 3995 O O . PRO B 1 81 ? -2.09 -11.039 10.016 1 87.06 81 PRO B O 1
ATOM 3998 N N . ASP B 1 82 ? -3.082 -9.891 11.664 1 86.5 82 ASP B N 1
ATOM 3999 C CA . ASP B 1 82 ? -2.066 -10.25 12.648 1 86.5 82 ASP B CA 1
ATOM 4000 C C . ASP B 1 82 ? -2.611 -11.258 13.656 1 86.5 82 ASP B C 1
ATOM 4002 O O . ASP B 1 82 ? -1.969 -11.539 14.672 1 86.5 82 ASP B O 1
ATOM 4006 N N . GLY B 1 83 ? -3.746 -11.734 13.445 1 89.5 83 GLY B N 1
ATOM 4007 C CA . GLY B 1 83 ? -4.387 -12.641 14.383 1 89.5 83 GLY B CA 1
ATOM 4008 C C . GLY B 1 83 ? -4.02 -14.094 14.148 1 89.5 83 GLY B C 1
ATOM 4009 O O . GLY B 1 83 ? -2.93 -14.398 13.664 1 89.5 83 GLY B O 1
ATOM 4010 N N . ASP B 1 84 ? -4.875 -14.953 14.648 1 91.31 84 ASP B N 1
ATOM 4011 C CA . ASP B 1 84 ? -4.629 -16.375 14.453 1 91.31 84 ASP B CA 1
ATOM 4012 C C . ASP B 1 84 ? -4.871 -16.781 13 1 91.31 84 ASP B C 1
ATOM 4014 O O . ASP B 1 84 ? -5.16 -15.93 12.156 1 91.31 84 ASP B O 1
ATOM 4018 N N . THR B 1 85 ? -4.703 -18.031 12.672 1 93.38 85 THR B N 1
ATOM 4019 C CA . THR B 1 85 ? -4.711 -18.5 11.297 1 93.38 85 THR B CA 1
ATOM 4020 C C . THR B 1 85 ? -6.035 -18.172 10.617 1 93.38 85 THR B C 1
ATOM 4022 O O . THR B 1 85 ? -6.055 -17.609 9.523 1 93.38 85 THR B O 1
ATOM 4025 N N . MET B 1 86 ? -7.156 -18.453 11.305 1 94.19 86 MET B N 1
ATOM 4026 C CA . MET B 1 86 ? -8.461 -18.234 10.688 1 94.19 86 MET B CA 1
ATOM 4027 C C . MET B 1 86 ? -8.742 -16.734 10.562 1 94.19 86 MET B C 1
ATOM 4029 O O . MET B 1 86 ? -9.414 -16.312 9.617 1 94.19 86 MET B O 1
ATOM 4033 N N . GLN B 1 87 ? -8.297 -15.938 11.508 1 94.25 87 GLN B N 1
ATOM 4034 C CA . GLN B 1 87 ? -8.453 -14.492 11.414 1 94.25 87 GLN B CA 1
ATOM 4035 C C . GLN B 1 87 ? -7.727 -13.938 10.188 1 94.25 87 GLN B C 1
ATOM 4037 O O . GLN B 1 87 ? -8.258 -13.078 9.484 1 94.25 87 GLN B O 1
ATOM 4042 N N . ARG B 1 88 ? -6.566 -14.438 9.977 1 95 88 ARG B N 1
ATOM 4043 C CA . ARG B 1 88 ? -5.785 -13.992 8.828 1 95 88 ARG B CA 1
ATOM 4044 C C . ARG B 1 88 ? -6.445 -14.406 7.516 1 95 88 ARG B C 1
ATOM 4046 O O . ARG B 1 88 ? -6.59 -13.594 6.602 1 95 88 ARG B O 1
ATOM 4053 N N . ILE B 1 89 ? -6.887 -15.641 7.477 1 97.06 89 ILE B N 1
ATOM 4054 C CA . ILE B 1 89 ? -7.586 -16.141 6.297 1 97.06 89 ILE B CA 1
ATOM 4055 C C . ILE B 1 89 ? -8.82 -15.281 6.031 1 97.06 89 ILE B C 1
ATOM 4057 O O . ILE B 1 89 ? -9.031 -14.812 4.91 1 97.06 89 ILE B O 1
ATOM 4061 N N . ALA B 1 90 ? -9.562 -15.102 7.09 1 97 90 ALA B N 1
ATOM 4062 C CA . ALA B 1 90 ? -10.797 -14.328 6.961 1 97 90 ALA B CA 1
ATOM 4063 C C . ALA B 1 90 ? -10.508 -12.906 6.484 1 97 90 ALA B C 1
ATOM 4065 O O . ALA B 1 90 ? -11.289 -12.336 5.715 1 97 90 ALA B O 1
ATOM 4066 N N . SER B 1 91 ? -9.469 -12.352 6.922 1 95.88 91 SER B N 1
ATOM 4067 C CA . SER B 1 91 ? -9.117 -10.992 6.527 1 95.88 91 SER B CA 1
ATOM 4068 C C . SER B 1 91 ? -8.859 -10.906 5.023 1 95.88 91 SER B C 1
ATOM 4070 O O . SER B 1 91 ? -9.367 -9.992 4.359 1 95.88 91 SER B O 1
ATOM 4072 N N . TYR B 1 92 ? -8.133 -11.82 4.449 1 97.19 92 TYR B N 1
ATOM 4073 C CA . TYR B 1 92 ? -7.805 -11.789 3.027 1 97.19 92 TYR B CA 1
ATOM 4074 C C . TYR B 1 92 ? -9.031 -12.109 2.178 1 97.19 92 TYR B C 1
ATOM 4076 O O . TYR B 1 92 ? -9.242 -11.492 1.132 1 97.19 92 TYR B O 1
ATOM 4084 N N . PHE B 1 93 ? -9.828 -13.055 2.609 1 98.19 93 PHE B N 1
ATOM 4085 C CA . PHE B 1 93 ? -11.016 -13.422 1.842 1 98.19 93 PHE B CA 1
ATOM 4086 C C . PHE B 1 93 ? -12.062 -12.32 1.901 1 98.19 93 PHE B C 1
ATOM 4088 O O . PHE B 1 93 ? -12.789 -12.094 0.934 1 98.19 93 PHE B O 1
ATOM 4095 N N . THR B 1 94 ? -12.156 -11.703 3.057 1 97.62 94 THR B N 1
ATOM 4096 C CA . THR B 1 94 ? -13.086 -10.586 3.189 1 97.62 94 THR B CA 1
ATOM 4097 C C . THR B 1 94 ? -12.695 -9.445 2.252 1 97.62 94 THR B C 1
ATOM 4099 O O . THR B 1 94 ? -13.555 -8.836 1.613 1 97.62 94 THR B O 1
ATOM 4102 N N . GLU B 1 95 ? -11.453 -9.148 2.221 1 97 95 GLU B N 1
ATOM 4103 C CA . GLU B 1 95 ? -10.961 -8.141 1.292 1 97 95 GLU B CA 1
ATOM 4104 C C . GLU B 1 95 ? -11.305 -8.5 -0.15 1 97 95 GLU B C 1
ATOM 4106 O O . GLU B 1 95 ? -11.703 -7.633 -0.935 1 97 95 GLU B O 1
ATOM 4111 N N . ALA B 1 96 ? -11.133 -9.719 -0.519 1 97.94 96 ALA B N 1
ATOM 4112 C CA . ALA B 1 96 ? -11.43 -10.18 -1.873 1 97.94 96 ALA B CA 1
ATOM 4113 C C . ALA B 1 96 ? -12.914 -10.039 -2.188 1 97.94 96 ALA B C 1
ATOM 4115 O O . ALA B 1 96 ? -13.289 -9.57 -3.27 1 97.94 96 ALA B O 1
ATOM 4116 N N . LEU B 1 97 ? -13.742 -10.453 -1.256 1 98.06 97 LEU B N 1
ATOM 4117 C CA . LEU B 1 97 ? -15.18 -10.336 -1.446 1 98.06 97 LEU B CA 1
ATOM 4118 C C . LEU B 1 97 ? -15.594 -8.875 -1.568 1 98.06 97 LEU B C 1
ATOM 4120 O O . LEU B 1 97 ? -16.422 -8.523 -2.418 1 98.06 97 LEU B O 1
ATOM 4124 N N . ALA B 1 98 ? -15.031 -8.055 -0.725 1 97.81 98 ALA B N 1
ATOM 4125 C CA . ALA B 1 98 ? -15.32 -6.621 -0.778 1 97.81 98 ALA B CA 1
ATOM 4126 C C . ALA B 1 98 ? -14.891 -6.027 -2.115 1 97.81 98 ALA B C 1
ATOM 4128 O O . ALA B 1 98 ? -15.594 -5.188 -2.682 1 97.81 98 ALA B O 1
ATOM 4129 N N . THR B 1 99 ? -13.766 -6.434 -2.584 1 97.19 99 THR B N 1
ATOM 4130 C CA . THR B 1 99 ? -13.258 -5.953 -3.865 1 97.19 99 THR B CA 1
ATOM 4131 C C . THR B 1 99 ? -14.195 -6.355 -5 1 97.19 99 THR B C 1
ATOM 4133 O O . THR B 1 99 ? -14.43 -5.574 -5.926 1 97.19 99 THR B O 1
ATOM 4136 N N . ARG B 1 100 ? -14.68 -7.555 -4.934 1 96.94 100 ARG B N 1
ATOM 4137 C CA . ARG B 1 100 ? -15.625 -7.996 -5.949 1 96.94 100 ARG B CA 1
ATOM 4138 C C . ARG B 1 100 ? -16.875 -7.117 -5.961 1 96.94 100 ARG B C 1
ATOM 4140 O O . ARG B 1 100 ? -17.359 -6.746 -7.023 1 96.94 100 ARG B O 1
ATOM 4147 N N . LEU B 1 101 ? -17.375 -6.832 -4.805 1 95.88 101 LEU B N 1
ATOM 4148 C CA . LEU B 1 101 ? -18.531 -5.953 -4.691 1 95.88 101 LEU B CA 1
ATOM 4149 C C . LEU B 1 101 ? -18.234 -4.57 -5.262 1 95.88 101 LEU B C 1
ATOM 4151 O O . LEU B 1 101 ? -19.047 -3.992 -5.973 1 95.88 101 LEU B O 1
ATOM 4155 N N . LEU B 1 102 ? -17.062 -4.105 -4.922 1 95.06 102 LEU B N 1
ATOM 4156 C CA . LEU B 1 102 ? -16.641 -2.785 -5.367 1 95.06 102 LEU B CA 1
ATOM 4157 C C . LEU B 1 102 ? -16.578 -2.721 -6.891 1 95.06 102 LEU B C 1
ATOM 4159 O O . LEU B 1 102 ? -16.859 -1.678 -7.484 1 95.06 102 LEU B O 1
ATOM 4163 N N . ARG B 1 103 ? -16.234 -3.783 -7.527 1 93.69 103 ARG B N 1
ATOM 4164 C CA . ARG B 1 103 ? -16.078 -3.852 -8.977 1 93.69 103 ARG B CA 1
ATOM 4165 C C . ARG B 1 103 ? -17.422 -3.678 -9.68 1 93.69 103 ARG B C 1
ATOM 4167 O O . ARG B 1 103 ? -17.469 -3.441 -10.891 1 93.69 103 ARG B O 1
ATOM 4174 N N . SER B 1 104 ? -18.562 -3.773 -8.953 1 92.12 104 SER B N 1
ATOM 4175 C CA . SER B 1 104 ? -19.875 -3.48 -9.516 1 92.12 104 SER B CA 1
ATOM 4176 C C . SER B 1 104 ? -20.016 -2 -9.852 1 92.12 104 SER B C 1
ATOM 4178 O O . SER B 1 104 ? -20.938 -1.605 -10.578 1 92.12 104 SER B O 1
ATOM 4180 N N . TRP B 1 105 ? -19.156 -1.213 -9.32 1 93.44 105 TRP B N 1
ATOM 4181 C CA . TRP B 1 105 ? -19.047 0.209 -9.633 1 93.44 105 TRP B CA 1
ATOM 4182 C C . TRP B 1 105 ? -17.688 0.531 -10.242 1 93.44 105 TRP B C 1
ATOM 4184 O O . TRP B 1 105 ? -16.781 0.975 -9.547 1 93.44 105 TRP B O 1
ATOM 4194 N N . PRO B 1 106 ? -17.578 0.465 -11.578 1 92.38 106 PRO B N 1
ATOM 4195 C CA . PRO B 1 106 ? -16.281 0.587 -12.242 1 92.38 106 PRO B CA 1
ATOM 4196 C C . PRO B 1 106 ? -15.586 1.91 -11.938 1 92.38 106 PRO B C 1
ATOM 4198 O O . PRO B 1 106 ? -14.359 1.948 -11.797 1 92.38 106 PRO B O 1
ATOM 4201 N N . GLY B 1 107 ? -16.359 2.998 -11.875 1 94 107 GLY B N 1
ATOM 4202 C CA . GLY B 1 107 ? -15.758 4.277 -11.523 1 94 107 GLY B CA 1
ATOM 4203 C C . GLY B 1 107 ? -15.156 4.297 -10.133 1 94 107 GLY B C 1
ATOM 4204 O O . GLY B 1 107 ? -14.031 4.758 -9.938 1 94 107 GLY B O 1
ATOM 4205 N N . LEU B 1 108 ? -15.914 3.801 -9.211 1 94.75 108 LEU B N 1
ATOM 4206 C CA . LEU B 1 108 ? -15.453 3.707 -7.828 1 94.75 108 LEU B CA 1
ATOM 4207 C C . LEU B 1 108 ? -14.242 2.787 -7.719 1 94.75 108 LEU B C 1
ATOM 4209 O O . LEU B 1 108 ? -13.273 3.109 -7.023 1 94.75 108 LEU B O 1
ATOM 4213 N N . TYR B 1 109 ? -14.25 1.704 -8.391 1 94.94 109 TYR B N 1
ATOM 4214 C CA . TYR B 1 109 ? -13.156 0.743 -8.367 1 94.94 109 TYR B CA 1
ATOM 4215 C C . TYR B 1 109 ? -11.875 1.356 -8.93 1 94.94 109 TYR B C 1
ATOM 4217 O O . TYR B 1 109 ? -10.805 1.251 -8.312 1 94.94 109 TYR B O 1
ATOM 4225 N N . ARG B 1 110 ? -11.984 1.988 -10.07 1 92.94 110 ARG B N 1
ATOM 4226 C CA . ARG B 1 110 ? -10.812 2.561 -10.727 1 92.94 110 ARG B CA 1
ATOM 4227 C C . ARG B 1 110 ? -10.227 3.703 -9.898 1 92.94 110 ARG B C 1
ATOM 4229 O O . ARG B 1 110 ? -9.008 3.879 -9.852 1 92.94 110 ARG B O 1
ATOM 4236 N N . ALA B 1 111 ? -11.07 4.449 -9.305 1 94.12 111 ALA B N 1
ATOM 4237 C CA . ALA B 1 111 ? -10.633 5.582 -8.5 1 94.12 111 ALA B CA 1
ATOM 4238 C C . ALA B 1 111 ? -9.828 5.109 -7.285 1 94.12 111 ALA B C 1
ATOM 4240 O O . ALA B 1 111 ? -8.891 5.789 -6.852 1 94.12 111 ALA B O 1
ATOM 4241 N N . LEU B 1 112 ? -10.188 3.971 -6.734 1 93.56 112 LEU B N 1
ATOM 4242 C CA . LEU B 1 112 ? -9.562 3.479 -5.512 1 93.56 112 LEU B CA 1
ATOM 4243 C C . LEU B 1 112 ? -8.422 2.52 -5.832 1 93.56 112 LEU B C 1
ATOM 4245 O O . LEU B 1 112 ? -7.66 2.133 -4.941 1 93.56 112 LEU B O 1
ATOM 4249 N N . ASN B 1 113 ? -8.359 2.104 -7.023 1 88.81 113 ASN B N 1
ATOM 4250 C CA . ASN B 1 113 ? -7.316 1.185 -7.469 1 88.81 113 ASN B CA 1
ATOM 4251 C C . ASN B 1 113 ? -6.605 1.706 -8.711 1 88.81 113 ASN B C 1
ATOM 4253 O O . ASN B 1 113 ? -6.707 1.113 -9.789 1 88.81 113 ASN B O 1
ATOM 4257 N N . PRO B 1 114 ? -5.902 2.738 -8.461 1 78.81 114 PRO B N 1
ATOM 4258 C CA . PRO B 1 114 ? -5.195 3.268 -9.633 1 78.81 114 PRO B CA 1
ATOM 4259 C C . PRO B 1 114 ? -4.23 2.256 -10.242 1 78.81 114 PRO B C 1
ATOM 4261 O O . PRO B 1 114 ? -3.715 1.383 -9.539 1 78.81 114 PRO B O 1
ATOM 4264 N N . ILE B 1 115 ? -4.172 2.33 -11.492 1 67.88 115 ILE B N 1
ATOM 4265 C CA . ILE B 1 115 ? -3.322 1.4 -12.234 1 67.88 115 ILE B CA 1
ATOM 4266 C C . ILE B 1 115 ? -1.854 1.701 -11.938 1 67.88 115 ILE B C 1
ATOM 4268 O O . ILE B 1 115 ? -1.354 2.775 -12.273 1 67.88 115 ILE B O 1
ATOM 4272 N N . LEU B 1 116 ? -1.368 0.975 -11.031 1 63.66 116 LEU B N 1
ATOM 4273 C CA . LEU B 1 116 ? 0.062 1.103 -10.781 1 63.66 116 LEU B CA 1
ATOM 4274 C C . LEU B 1 116 ? 0.843 0.012 -11.508 1 63.66 116 LEU B C 1
ATOM 4276 O O . LEU B 1 116 ? 0.336 -1.095 -11.703 1 63.66 116 LEU B O 1
ATOM 4280 N N . PRO B 1 117 ? 1.888 0.493 -12.094 1 61.16 117 PRO B N 1
ATOM 4281 C CA . PRO B 1 117 ? 2.666 -0.545 -12.773 1 61.16 117 PRO B CA 1
ATOM 4282 C C . PRO B 1 117 ? 2.955 -1.748 -11.883 1 61.16 117 PRO B C 1
ATOM 4284 O O . PRO B 1 117 ? 3.223 -1.583 -10.688 1 61.16 117 PRO B O 1
ATOM 4287 N N . GLU B 1 118 ? 2.482 -2.822 -12.328 1 60.72 118 GLU B N 1
ATOM 4288 C CA . GLU B 1 118 ? 2.738 -4.062 -11.602 1 60.72 118 GLU B CA 1
ATOM 4289 C C . GLU B 1 118 ? 4.219 -4.207 -11.25 1 60.72 118 GLU B C 1
ATOM 4291 O O . GLU B 1 118 ? 5.082 -3.98 -12.102 1 60.72 118 GLU B O 1
ATOM 4296 N N . SER B 1 119 ? 4.406 -4.32 -10.023 1 70.5 119 SER B N 1
ATOM 4297 C CA . SER B 1 119 ? 5.793 -4.496 -9.609 1 70.5 119 SER B CA 1
ATOM 4298 C C . SER B 1 119 ? 6.258 -5.93 -9.82 1 70.5 119 SER B C 1
ATOM 4300 O O . SER B 1 119 ? 5.98 -6.809 -9 1 70.5 119 SER B O 1
ATOM 4302 N N . ALA B 1 120 ? 6.824 -6.227 -10.984 1 78.31 120 ALA B N 1
ATOM 4303 C CA . ALA B 1 120 ? 7.445 -7.523 -11.25 1 78.31 120 ALA B CA 1
ATOM 4304 C C . ALA B 1 120 ? 8.391 -7.914 -10.117 1 78.31 120 ALA B C 1
ATOM 4306 O O . ALA B 1 120 ? 8.5 -9.094 -9.766 1 78.31 120 ALA B O 1
ATOM 4307 N N . ALA B 1 121 ? 8.867 -6.957 -9.5 1 81.31 121 ALA B N 1
ATOM 4308 C CA . ALA B 1 121 ? 9.812 -7.203 -8.406 1 81.31 121 ALA B CA 1
ATOM 4309 C C . ALA B 1 121 ? 9.094 -7.797 -7.195 1 81.31 121 ALA B C 1
ATOM 4311 O O . ALA B 1 121 ? 9.625 -8.703 -6.539 1 81.31 121 ALA B O 1
ATOM 4312 N N . ALA B 1 122 ? 7.953 -7.328 -6.965 1 86.19 122 ALA B N 1
ATOM 4313 C CA . ALA B 1 122 ? 7.188 -7.84 -5.832 1 86.19 122 ALA B CA 1
ATOM 4314 C C . ALA B 1 122 ? 6.75 -9.281 -6.07 1 86.19 122 ALA B C 1
ATOM 4316 O O . ALA B 1 122 ? 6.785 -10.109 -5.152 1 86.19 122 ALA B O 1
ATOM 4317 N N . SER B 1 123 ? 6.371 -9.555 -7.27 1 87.88 123 SER B N 1
ATOM 4318 C CA . SER B 1 123 ? 5.957 -10.906 -7.625 1 87.88 123 SER B CA 1
ATOM 4319 C C . SER B 1 123 ? 7.117 -11.891 -7.5 1 87.88 123 SER B C 1
ATOM 4321 O O . SER B 1 123 ? 6.941 -13 -6.996 1 87.88 123 SER B O 1
ATOM 4323 N N . ASN B 1 124 ? 8.258 -11.469 -7.973 1 88.94 124 ASN B N 1
ATOM 4324 C CA . ASN B 1 124 ? 9.445 -12.312 -7.871 1 88.94 124 ASN B CA 1
ATOM 4325 C C . ASN B 1 124 ? 9.828 -12.562 -6.418 1 88.94 124 ASN B C 1
ATOM 4327 O O . ASN B 1 124 ? 10.219 -13.68 -6.062 1 88.94 124 ASN B O 1
ATOM 4331 N N . HIS B 1 125 ? 9.711 -11.531 -5.691 1 91.62 125 HIS B N 1
ATOM 4332 C CA . HIS B 1 125 ? 10.016 -11.688 -4.273 1 91.62 125 HIS B CA 1
ATOM 4333 C C . HIS B 1 125 ? 9.047 -12.656 -3.602 1 91.62 125 HIS B C 1
ATOM 4335 O O . HIS B 1 125 ? 9.461 -13.484 -2.787 1 91.62 125 HIS B O 1
ATOM 4341 N N . GLY B 1 126 ? 7.816 -12.516 -3.922 1 93.69 126 GLY B N 1
ATOM 4342 C CA . GLY B 1 126 ? 6.824 -13.445 -3.396 1 93.69 126 GLY B CA 1
ATOM 4343 C C . GLY B 1 126 ? 7.102 -14.891 -3.764 1 93.69 126 GLY B C 1
ATOM 4344 O O . GLY B 1 126 ? 6.977 -15.781 -2.924 1 93.69 126 GLY B O 1
ATOM 4345 N N . ARG B 1 127 ? 7.488 -15.102 -4.926 1 92.31 127 ARG B N 1
ATOM 4346 C CA . ARG B 1 127 ? 7.809 -16.438 -5.395 1 92.31 127 ARG B CA 1
ATOM 4347 C C . ARG B 1 127 ? 9.016 -17 -4.656 1 92.31 127 ARG B C 1
ATOM 4349 O O . ARG B 1 127 ? 9.016 -18.172 -4.262 1 92.31 127 ARG B O 1
ATOM 4356 N N . ARG B 1 128 ? 10 -16.188 -4.508 1 93.62 128 ARG B N 1
ATOM 4357 C CA . ARG B 1 128 ? 11.188 -16.625 -3.779 1 93.62 128 ARG B CA 1
ATOM 4358 C C . ARG B 1 128 ? 10.836 -17.031 -2.352 1 93.62 128 ARG B C 1
ATOM 4360 O O . ARG B 1 128 ? 11.312 -18.047 -1.854 1 93.62 128 ARG B O 1
ATOM 4367 N N . LEU B 1 129 ? 10.008 -16.25 -1.772 1 95.06 129 LEU B N 1
ATOM 4368 C CA . LEU B 1 129 ? 9.57 -16.562 -0.417 1 95.06 129 LEU B CA 1
ATOM 4369 C C . LEU B 1 129 ? 8.805 -17.891 -0.388 1 95.06 129 LEU B C 1
ATOM 4371 O O . LEU B 1 129 ? 8.977 -18.688 0.53 1 95.06 129 LEU B O 1
ATOM 4375 N N . PHE B 1 130 ? 8.039 -18.078 -1.331 1 96.25 130 PHE B N 1
ATOM 4376 C CA . PHE B 1 130 ? 7.254 -19.312 -1.413 1 96.25 130 PHE B CA 1
ATOM 4377 C C . PHE B 1 130 ? 8.164 -20.531 -1.542 1 96.25 130 PHE B C 1
ATOM 4379 O O . PHE B 1 130 ? 7.938 -21.547 -0.896 1 96.25 130 PHE B O 1
ATOM 4386 N N . VAL B 1 131 ? 9.188 -20.375 -2.334 1 95.44 131 VAL B N 1
ATOM 4387 C CA . VAL B 1 131 ? 10.148 -21.453 -2.535 1 95.44 131 VAL B CA 1
ATOM 4388 C C . VAL B 1 131 ? 10.883 -21.734 -1.225 1 95.44 131 VAL B C 1
ATOM 4390 O O . VAL B 1 131 ? 11.156 -22.906 -0.908 1 95.44 131 VAL B O 1
ATOM 4393 N N . ASP B 1 132 ? 11.102 -20.734 -0.51 1 93.88 132 ASP B N 1
ATOM 4394 C CA . ASP B 1 132 ? 11.891 -20.875 0.71 1 93.88 132 ASP B CA 1
ATOM 4395 C C . ASP B 1 132 ? 11.055 -21.469 1.841 1 93.88 132 ASP B C 1
ATOM 4397 O O . ASP B 1 132 ? 11.555 -22.25 2.65 1 93.88 132 ASP B O 1
ATOM 4401 N N . LEU B 1 133 ? 9.812 -21.125 1.853 1 94.69 133 LEU B N 1
ATOM 4402 C CA . LEU B 1 133 ? 9.008 -21.438 3.027 1 94.69 133 LEU B CA 1
ATOM 4403 C C . LEU B 1 133 ? 8.25 -22.734 2.834 1 94.69 133 LEU B C 1
ATOM 4405 O O . LEU B 1 133 ? 7.836 -23.375 3.811 1 94.69 133 LEU B O 1
ATOM 4409 N N . PHE B 1 134 ? 7.98 -23.094 1.601 1 95.5 134 PHE B N 1
ATOM 4410 C CA . PHE B 1 134 ? 7.258 -24.328 1.29 1 95.5 134 PHE B CA 1
ATOM 4411 C C . PHE B 1 134 ? 8.125 -25.266 0.462 1 95.5 134 PHE B C 1
ATOM 4413 O O . PHE B 1 134 ? 8.922 -24.812 -0.368 1 95.5 134 PHE B O 1
ATOM 4420 N N . PRO B 1 135 ? 7.957 -26.547 0.598 1 96.06 135 PRO B N 1
ATOM 4421 C CA . PRO B 1 135 ? 8.781 -27.484 -0.16 1 96.06 135 PRO B CA 1
ATOM 4422 C C . PRO B 1 135 ? 8.227 -27.781 -1.552 1 96.06 135 PRO B C 1
ATOM 4424 O O . PRO B 1 135 ? 8.883 -28.438 -2.357 1 96.06 135 PRO B O 1
ATOM 4427 N N . PHE B 1 136 ? 7.105 -27.312 -1.862 1 96.94 136 PHE B N 1
ATOM 4428 C CA . PHE B 1 136 ? 6.348 -27.766 -3.023 1 96.94 136 PHE B CA 1
ATOM 4429 C C . PHE B 1 136 ? 7.098 -27.438 -4.312 1 96.94 136 PHE B C 1
ATOM 4431 O O . PHE B 1 136 ? 7.281 -28.312 -5.16 1 96.94 136 PHE B O 1
ATOM 4438 N N . LEU B 1 137 ? 7.512 -26.219 -4.473 1 96.69 137 LEU B N 1
ATOM 4439 C CA . LEU B 1 137 ? 8.195 -25.844 -5.707 1 96.69 137 LEU B CA 1
ATOM 4440 C C . LEU B 1 137 ? 9.57 -26.5 -5.793 1 96.69 137 LEU B C 1
ATOM 4442 O O . LEU B 1 137 ? 10.008 -26.891 -6.875 1 96.69 137 LEU B O 1
ATOM 4446 N N . ARG B 1 138 ? 10.203 -26.609 -4.73 1 95.75 138 ARG B N 1
ATOM 4447 C CA . ARG B 1 138 ? 11.477 -27.312 -4.719 1 95.75 138 ARG B CA 1
ATOM 4448 C C . ARG B 1 138 ? 11.305 -28.766 -5.145 1 95.75 138 ARG B C 1
ATOM 4450 O O . ARG B 1 138 ? 12.148 -29.312 -5.855 1 95.75 138 ARG B O 1
ATOM 4457 N N . LEU B 1 139 ? 10.273 -29.359 -4.641 1 96.81 139 LEU B N 1
ATOM 4458 C CA . LEU B 1 139 ? 9.953 -30.719 -5.062 1 96.81 139 LEU B CA 1
ATOM 4459 C C . LEU B 1 139 ? 9.727 -30.781 -6.57 1 96.81 139 LEU B C 1
ATOM 4461 O O . LEU B 1 139 ? 10.211 -31.688 -7.238 1 96.81 139 LEU B O 1
ATOM 4465 N N . SER B 1 140 ? 8.992 -29.844 -7.016 1 97.5 140 SER B N 1
ATOM 4466 C CA . SER B 1 140 ? 8.734 -29.781 -8.445 1 97.5 140 SER B CA 1
ATOM 4467 C C . SER B 1 140 ? 10.031 -29.672 -9.242 1 97.5 140 SER B C 1
ATOM 4469 O O . SER B 1 140 ? 10.203 -30.344 -10.258 1 97.5 140 SER B O 1
ATOM 4471 N N . PHE B 1 141 ? 10.914 -28.812 -8.766 1 97.31 141 PHE B N 1
ATOM 4472 C CA . PHE B 1 141 ? 12.203 -28.641 -9.422 1 97.31 141 PHE B CA 1
ATOM 4473 C C . PHE B 1 141 ? 12.992 -29.938 -9.445 1 97.31 141 PHE B C 1
ATOM 4475 O O . PHE B 1 141 ? 13.547 -30.328 -10.477 1 97.31 141 PHE B O 1
ATOM 4482 N N . LEU B 1 142 ? 12.992 -30.562 -8.352 1 96.88 142 LEU B N 1
ATOM 4483 C CA . LEU B 1 142 ? 13.742 -31.797 -8.195 1 96.88 142 LEU B CA 1
ATOM 4484 C C . LEU B 1 142 ? 13.227 -32.875 -9.148 1 96.88 142 LEU B C 1
ATOM 4486 O O . LEU B 1 142 ? 14.008 -33.531 -9.852 1 96.88 142 LEU B O 1
ATOM 4490 N N . ILE B 1 143 ? 11.969 -33.031 -9.156 1 97.56 143 ILE B N 1
ATOM 4491 C CA . ILE B 1 143 ? 11.344 -34.094 -9.977 1 97.56 143 ILE B CA 1
ATOM 4492 C C . ILE B 1 143 ? 11.5 -33.75 -11.453 1 97.56 143 ILE B C 1
ATOM 4494 O O . ILE B 1 143 ? 11.758 -34.625 -12.273 1 97.56 143 ILE B O 1
ATOM 4498 N N . SER B 1 144 ? 11.312 -32.469 -11.773 1 97.5 144 SER B N 1
ATOM 4499 C CA . SER B 1 144 ? 11.492 -32.031 -13.148 1 97.5 144 SER B CA 1
ATOM 4500 C C . SER B 1 144 ? 12.914 -32.281 -13.633 1 97.5 144 SER B C 1
ATOM 4502 O O . SER B 1 144 ? 13.117 -32.781 -14.75 1 97.5 144 SER B O 1
ATOM 4504 N N . ASN B 1 145 ? 13.852 -31.906 -12.82 1 96.88 145 ASN B N 1
ATOM 4505 C CA . ASN B 1 145 ? 15.25 -32.156 -13.18 1 96.88 145 ASN B CA 1
ATOM 4506 C C . ASN B 1 145 ? 15.531 -33.625 -13.414 1 96.88 145 ASN B C 1
ATOM 4508 O O . ASN B 1 145 ? 16.203 -34 -14.383 1 96.88 145 ASN B O 1
ATOM 4512 N N . GLN B 1 146 ? 15.039 -34.469 -12.531 1 96.19 146 GLN B N 1
ATOM 4513 C CA . GLN B 1 146 ? 15.234 -35.906 -12.664 1 96.19 146 GLN B CA 1
ATOM 4514 C C . GLN B 1 146 ? 14.609 -36.438 -13.953 1 96.19 146 GLN B C 1
ATOM 4516 O O . GLN B 1 146 ? 15.227 -37.219 -14.664 1 96.19 146 GLN B O 1
ATOM 4521 N N . ALA B 1 147 ? 13.438 -36 -14.211 1 97.44 147 ALA B N 1
ATOM 4522 C CA . ALA B 1 147 ? 12.734 -36.438 -15.422 1 97.44 147 ALA B CA 1
ATOM 4523 C C . ALA B 1 147 ? 13.484 -36 -16.672 1 97.44 147 ALA B C 1
ATOM 4525 O O . ALA B 1 147 ? 13.586 -36.75 -17.641 1 97.44 147 ALA B O 1
ATOM 4526 N N . ILE B 1 148 ? 13.969 -34.812 -16.656 1 97.12 148 ILE B N 1
ATOM 4527 C CA . ILE B 1 148 ? 14.703 -34.281 -17.812 1 97.12 148 ILE B CA 1
ATOM 4528 C C . ILE B 1 148 ? 16 -35.062 -17.984 1 97.12 148 ILE B C 1
ATOM 4530 O O . ILE B 1 148 ? 16.344 -35.469 -19.109 1 97.12 148 ILE B O 1
ATOM 4534 N N . LEU B 1 149 ? 16.703 -35.312 -16.938 1 95.62 149 LEU B N 1
ATOM 4535 C CA . LEU B 1 149 ? 17.953 -36.062 -17 1 95.62 149 LEU B CA 1
ATOM 4536 C C . LEU B 1 149 ? 17.734 -37.469 -17.578 1 95.62 149 LEU B C 1
ATOM 4538 O O . LEU B 1 149 ? 18.516 -37.938 -18.406 1 95.62 149 LEU B O 1
ATOM 4542 N N . GLU B 1 150 ? 16.719 -38.062 -17.156 1 95.12 150 GLU B N 1
ATOM 4543 C CA . GLU B 1 150 ? 16.406 -39.406 -17.641 1 95.12 150 GLU B CA 1
ATOM 4544 C C . GLU B 1 150 ? 16.031 -39.406 -19.109 1 95.12 150 GLU B C 1
ATOM 4546 O O . GLU B 1 150 ? 16.453 -40.25 -19.891 1 95.12 150 GLU B O 1
ATOM 4551 N N . ALA B 1 151 ? 15.273 -38.438 -19.5 1 95.44 151 ALA B N 1
ATOM 4552 C CA . ALA B 1 151 ? 14.805 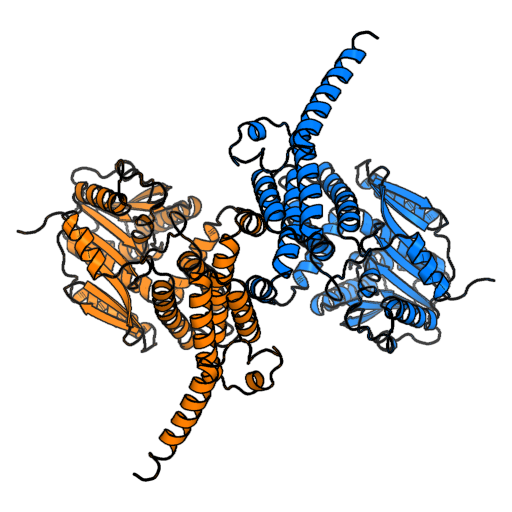-38.312 -20.891 1 95.44 151 ALA B CA 1
ATOM 4553 C C . ALA B 1 151 ? 15.953 -37.938 -21.828 1 95.44 151 ALA B C 1
ATOM 4555 O O . ALA B 1 151 ? 15.93 -38.281 -23.016 1 95.44 151 ALA B O 1
ATOM 4556 N N . MET B 1 152 ? 16.969 -37.281 -21.312 1 95.19 152 MET B N 1
ATOM 4557 C CA . MET B 1 152 ? 18.031 -36.75 -22.141 1 95.19 152 MET B CA 1
ATOM 4558 C C . MET B 1 152 ? 19.281 -37.656 -22.047 1 95.19 152 MET B C 1
ATOM 4560 O O . MET B 1 152 ? 20.375 -37.219 -22.422 1 95.19 152 MET B O 1
ATOM 4564 N N . GLU B 1 153 ? 19.062 -38.781 -21.547 1 92.81 153 GLU B N 1
ATOM 4565 C CA . GLU B 1 153 ? 20.203 -39.688 -21.469 1 92.81 153 GLU B CA 1
ATOM 4566 C C . GLU B 1 153 ? 20.812 -39.938 -22.844 1 92.81 153 GLU B C 1
ATOM 4568 O O . GLU B 1 153 ? 20.094 -40.219 -23.812 1 92.81 153 GLU B O 1
ATOM 4573 N N . GLY B 1 154 ? 22.094 -39.719 -23.031 1 91.5 154 GLY B N 1
ATOM 4574 C CA . GLY B 1 154 ? 22.812 -40 -24.25 1 91.5 154 GLY B CA 1
ATOM 4575 C C . GLY B 1 154 ? 22.781 -38.844 -25.234 1 91.5 154 GLY B C 1
ATOM 4576 O O . GLY B 1 154 ? 23.469 -38.875 -26.266 1 91.5 154 GLY B O 1
ATOM 4577 N N . GLU B 1 155 ? 22.062 -37.812 -24.984 1 94.94 155 GLU B N 1
ATOM 4578 C CA . GLU B 1 155 ? 21.953 -36.688 -25.891 1 94.94 155 GLU B CA 1
ATOM 4579 C C . GLU B 1 155 ? 23.156 -35.75 -25.766 1 94.94 155 GLU B C 1
ATOM 4581 O O . GLU B 1 155 ? 23.594 -35.469 -24.656 1 94.94 155 GLU B O 1
ATOM 4586 N N . LYS B 1 156 ? 23.625 -35.281 -26.875 1 95 156 LYS B N 1
ATOM 4587 C CA . LYS B 1 156 ? 24.828 -34.469 -26.891 1 95 156 LYS B CA 1
ATOM 4588 C C . LYS B 1 156 ? 24.484 -32.969 -26.875 1 95 156 LYS B C 1
ATOM 4590 O O . LYS B 1 156 ? 25.297 -32.156 -26.469 1 95 156 LYS B O 1
ATOM 4595 N N . VAL B 1 157 ? 23.344 -32.688 -27.422 1 97.06 157 VAL B N 1
ATOM 4596 C CA . VAL B 1 157 ? 22.859 -31.312 -27.438 1 97.06 157 VAL B CA 1
ATOM 4597 C C . VAL B 1 157 ? 21.469 -31.25 -26.812 1 97.06 157 VAL B C 1
ATOM 4599 O O . VAL B 1 157 ? 20.531 -31.859 -27.328 1 97.06 157 VAL B O 1
ATOM 4602 N N . VAL B 1 158 ? 21.391 -30.547 -25.719 1 97.38 158 VAL B N 1
ATOM 4603 C CA . VAL B 1 158 ? 20.125 -30.484 -24.984 1 97.38 158 VAL B CA 1
ATOM 4604 C C . VAL B 1 158 ? 19.656 -29.031 -24.891 1 97.38 158 VAL B C 1
ATOM 4606 O O . VAL B 1 158 ? 20.453 -28.141 -24.594 1 97.38 158 VAL B O 1
ATOM 4609 N N . HIS B 1 159 ? 18.406 -28.781 -25.203 1 98.44 159 HIS B N 1
ATOM 4610 C CA . HIS B 1 159 ? 17.75 -27.484 -25.094 1 98.44 159 HIS B CA 1
ATOM 4611 C C . HIS B 1 159 ? 16.562 -27.547 -24.141 1 98.44 159 HIS B C 1
ATOM 4613 O O . HIS B 1 159 ? 15.617 -28.328 -24.359 1 98.44 159 HIS B O 1
ATOM 4619 N N . VAL B 1 160 ? 16.641 -26.828 -23.062 1 98.19 160 VAL B N 1
ATOM 4620 C CA . VAL B 1 160 ? 15.547 -26.797 -22.094 1 98.19 160 VAL B CA 1
ATOM 4621 C C . VAL B 1 160 ? 14.82 -25.453 -22.188 1 98.19 160 VAL B C 1
ATOM 4623 O O . VAL B 1 160 ? 15.445 -24.391 -22.062 1 98.19 160 VAL B O 1
ATOM 4626 N N . ILE B 1 161 ? 13.555 -25.516 -22.375 1 98.06 161 ILE B N 1
ATOM 4627 C CA . ILE B 1 161 ? 12.727 -24.328 -22.406 1 98.06 161 ILE B CA 1
ATOM 4628 C C . ILE B 1 161 ? 11.922 -24.234 -21.109 1 98.06 161 ILE B C 1
ATOM 4630 O O . ILE B 1 161 ? 11.133 -25.125 -20.797 1 98.06 161 ILE B O 1
ATOM 4634 N N . ASP B 1 162 ? 12.156 -23.203 -20.391 1 97.81 162 ASP B N 1
ATOM 4635 C CA . ASP B 1 162 ? 11.391 -22.859 -19.188 1 97.81 162 ASP B CA 1
ATOM 4636 C C . ASP B 1 162 ? 10.328 -21.812 -19.5 1 97.81 162 ASP B C 1
ATOM 4638 O O . ASP B 1 162 ? 10.648 -20.641 -19.672 1 97.81 162 ASP B O 1
ATOM 4642 N N . LEU B 1 163 ? 9.07 -22.188 -19.484 1 96.62 163 LEU B N 1
ATOM 4643 C CA . LEU B 1 163 ? 7.973 -21.297 -19.844 1 96.62 163 LEU B CA 1
ATOM 4644 C C . LEU B 1 163 ? 7.664 -20.328 -18.703 1 96.62 163 LEU B C 1
ATOM 4646 O O . LEU B 1 163 ? 6.801 -19.453 -18.844 1 96.62 163 LEU B O 1
ATOM 4650 N N . GLY B 1 164 ? 8.352 -20.469 -17.625 1 89.44 164 GLY B N 1
ATOM 4651 C CA . GLY B 1 164 ? 8.188 -19.562 -16.516 1 89.44 164 GLY B CA 1
ATOM 4652 C C . GLY B 1 164 ? 7.891 -20.266 -15.203 1 89.44 164 GLY B C 1
ATOM 4653 O O . GLY B 1 164 ? 7.516 -21.438 -15.195 1 89.44 164 GLY B O 1
ATOM 4654 N N . GLY B 1 165 ? 8.078 -19.516 -14.141 1 79.12 165 GLY B N 1
ATOM 4655 C CA . GLY B 1 165 ? 7.715 -20 -12.82 1 79.12 165 GLY B CA 1
ATOM 4656 C C . GLY B 1 165 ? 8.875 -20.641 -12.078 1 79.12 165 GLY B C 1
ATOM 4657 O O . GLY B 1 165 ? 8.75 -20.969 -10.898 1 79.12 165 GLY B O 1
ATOM 4658 N N . SER B 1 166 ? 9.961 -20.719 -12.727 1 79.69 166 SER B N 1
ATOM 4659 C CA . SER B 1 166 ? 11.102 -21.344 -12.07 1 79.69 166 SER B CA 1
ATOM 4660 C C . SER B 1 166 ? 11.953 -20.312 -11.336 1 79.69 166 SER B C 1
ATOM 4662 O O . SER B 1 166 ? 11.695 -19.109 -11.43 1 79.69 166 SER B O 1
ATOM 4664 N N . ASP B 1 167 ? 12.758 -20.844 -10.5 1 87.06 167 ASP B N 1
ATOM 4665 C CA . ASP B 1 167 ? 13.75 -20.094 -9.75 1 87.06 167 ASP B CA 1
ATOM 4666 C C . ASP B 1 167 ? 15.164 -20.422 -10.219 1 87.06 167 ASP B C 1
ATOM 4668 O O . ASP B 1 167 ? 15.422 -21.516 -10.711 1 87.06 167 ASP B O 1
ATOM 4672 N N . PRO B 1 168 ? 16.031 -19.438 -10.125 1 90.81 168 PRO B N 1
ATOM 4673 C CA . PRO B 1 168 ? 17.406 -19.734 -10.523 1 90.81 168 PRO B CA 1
ATOM 4674 C C . PRO B 1 168 ? 17.953 -20.984 -9.828 1 90.81 168 PRO B C 1
ATOM 4676 O O . PRO B 1 168 ? 18.781 -21.703 -10.406 1 90.81 168 PRO B O 1
ATOM 4679 N N . SER B 1 169 ? 17.531 -21.234 -8.719 1 91.81 169 SER B N 1
ATOM 4680 C CA . SER B 1 169 ? 18 -22.391 -7.98 1 91.81 169 SER B CA 1
ATOM 4681 C C . SER B 1 169 ? 17.625 -23.688 -8.688 1 91.81 169 SER B C 1
ATOM 4683 O O . SER B 1 169 ? 18.344 -24.688 -8.57 1 91.81 169 SER B O 1
ATOM 4685 N N . HIS B 1 170 ? 16.5 -23.656 -9.359 1 93.31 170 HIS B N 1
ATOM 4686 C CA . HIS B 1 170 ? 16.062 -24.797 -10.156 1 93.31 170 HIS B CA 1
ATOM 4687 C C . HIS B 1 170 ? 17.125 -25.219 -11.164 1 93.31 170 HIS B C 1
ATOM 4689 O O . HIS B 1 170 ? 17.562 -26.375 -11.172 1 93.31 170 HIS B O 1
ATOM 4695 N N . TRP B 1 171 ? 17.656 -24.312 -11.875 1 96.56 171 TRP B N 1
ATOM 4696 C CA . TRP B 1 171 ? 18.562 -24.594 -12.984 1 96.56 171 TRP B CA 1
ATOM 4697 C C . TRP B 1 171 ? 20 -24.703 -12.5 1 96.56 171 TRP B C 1
ATOM 4699 O O . TRP B 1 171 ? 20.828 -25.391 -13.133 1 96.56 171 TRP B O 1
ATOM 4709 N N . LEU B 1 172 ? 20.297 -24.078 -11.359 1 96.25 172 LEU B N 1
ATOM 4710 C CA . LEU B 1 172 ? 21.609 -24.328 -10.75 1 96.25 172 LEU B CA 1
ATOM 4711 C C . LEU B 1 172 ? 21.766 -25.797 -10.359 1 96.25 172 LEU B C 1
ATOM 4713 O O . LEU B 1 172 ? 22.797 -26.406 -10.633 1 96.25 172 LEU B O 1
ATOM 4717 N N . ALA B 1 173 ? 20.734 -26.281 -9.789 1 95.88 173 ALA B N 1
ATOM 4718 C CA . ALA B 1 173 ? 20.75 -27.688 -9.422 1 95.88 173 ALA B CA 1
ATOM 4719 C C . ALA B 1 173 ? 20.812 -28.578 -10.656 1 95.88 173 ALA B C 1
ATOM 4721 O O . ALA B 1 173 ? 21.469 -29.625 -10.633 1 95.88 173 ALA B O 1
ATOM 4722 N N . PHE B 1 174 ? 20.203 -28.156 -11.664 1 97.19 174 PHE B N 1
ATOM 4723 C CA . PHE B 1 174 ? 20.203 -28.938 -12.906 1 97.19 174 PHE B CA 1
ATOM 4724 C C . PHE B 1 174 ? 21.609 -28.984 -13.5 1 97.19 174 PHE B C 1
ATOM 4726 O O . PHE B 1 174 ? 22.062 -30.047 -13.938 1 97.19 174 PHE B O 1
ATOM 4733 N N . LEU B 1 175 ? 22.266 -27.859 -13.5 1 97.12 175 LEU B N 1
ATOM 4734 C CA . LEU B 1 175 ? 23.625 -27.781 -14.016 1 97.12 175 LEU B CA 1
ATOM 4735 C C . LEU B 1 175 ? 24.562 -28.703 -13.242 1 97.12 175 LEU B C 1
ATOM 4737 O O . LEU B 1 175 ? 25.391 -29.391 -13.836 1 97.12 175 LEU B O 1
ATOM 4741 N N . GLN B 1 176 ? 24.359 -28.766 -12.031 1 95.81 176 GLN B N 1
ATOM 4742 C CA . GLN B 1 176 ? 25.172 -29.641 -11.195 1 95.81 176 GLN B CA 1
ATOM 4743 C C . GLN B 1 176 ? 24.891 -31.109 -11.508 1 95.81 176 GLN B C 1
ATOM 4745 O O . GLN B 1 176 ? 25.812 -31.922 -11.547 1 95.81 176 GLN B O 1
ATOM 4750 N N . ALA B 1 177 ? 23.688 -31.422 -11.688 1 94.25 177 ALA B N 1
ATOM 4751 C CA . ALA B 1 177 ? 23.297 -32.781 -11.992 1 94.25 177 ALA B CA 1
ATOM 4752 C C . ALA B 1 177 ? 23.828 -33.219 -13.352 1 94.25 177 ALA B C 1
ATOM 4754 O O . ALA B 1 177 ? 24.266 -34.375 -13.523 1 94.25 177 ALA B O 1
ATOM 4755 N N . VAL B 1 178 ? 23.797 -32.344 -14.312 1 94.5 178 VAL B N 1
ATOM 4756 C CA . VAL B 1 178 ? 24.219 -32.656 -15.68 1 94.5 178 VAL B CA 1
ATOM 4757 C C . VAL B 1 178 ? 25.734 -32.875 -15.719 1 94.5 178 VAL B C 1
ATOM 4759 O O . VAL B 1 178 ? 26.234 -33.688 -16.5 1 94.5 178 VAL B O 1
ATOM 4762 N N . SER B 1 179 ? 26.422 -32.156 -14.891 1 92.75 179 SER B N 1
ATOM 4763 C CA . SER B 1 179 ? 27.875 -32.281 -14.828 1 92.75 179 SER B CA 1
ATOM 4764 C C . SER B 1 179 ? 28.281 -33.688 -14.352 1 92.75 179 SER B C 1
ATOM 4766 O O . SER B 1 179 ? 29.391 -34.125 -14.648 1 92.75 179 SER B O 1
ATOM 4768 N N . GLY B 1 180 ? 27.484 -34.344 -13.641 1 89.12 180 GLY B N 1
ATOM 4769 C CA . GLY B 1 180 ? 27.797 -35.656 -13.078 1 89.12 180 GLY B CA 1
ATOM 4770 C C . GLY B 1 180 ? 27.438 -36.812 -13.992 1 89.12 180 GLY B C 1
ATOM 4771 O O . GLY B 1 180 ? 27.641 -37.969 -13.648 1 89.12 180 GLY B O 1
ATOM 4772 N N . ARG B 1 181 ? 26.969 -36.469 -15.156 1 90.44 181 ARG B N 1
ATOM 4773 C CA . ARG B 1 181 ? 26.641 -37.5 -16.125 1 90.44 181 ARG B CA 1
ATOM 4774 C C . ARG B 1 181 ? 27.859 -38.344 -16.5 1 90.44 181 ARG B C 1
ATOM 4776 O O . ARG B 1 181 ? 28.938 -37.781 -16.734 1 90.44 181 ARG B O 1
ATOM 4783 N N . PRO B 1 182 ? 27.688 -39.594 -16.516 1 86.94 182 PRO B N 1
ATOM 4784 C CA . PRO B 1 182 ? 28.844 -40.438 -16.844 1 86.94 182 PRO B CA 1
ATOM 4785 C C . PRO B 1 182 ? 29.422 -40.156 -18.234 1 86.94 182 PRO B C 1
ATOM 4787 O O . PRO B 1 182 ? 30.641 -40.219 -18.422 1 86.94 182 PRO B O 1
ATOM 4790 N N . GLU B 1 183 ? 28.672 -39.875 -19.219 1 88.31 183 GLU B N 1
ATOM 4791 C CA . GLU B 1 183 ? 29.109 -39.625 -20.594 1 88.31 183 GLU B CA 1
ATOM 4792 C C . GLU B 1 183 ? 29.625 -38.219 -20.766 1 88.31 183 GLU B C 1
ATOM 4794 O O . GLU B 1 183 ? 30.094 -37.844 -21.844 1 88.31 183 GLU B O 1
ATOM 4799 N N . GLY B 1 184 ? 29.625 -37.438 -19.688 1 89.19 184 GLY B N 1
ATOM 4800 C CA . GLY B 1 184 ? 30.031 -36.062 -19.781 1 89.19 184 GLY B CA 1
ATOM 4801 C C . GLY B 1 184 ? 28.875 -35.125 -20.016 1 89.19 184 GLY B C 1
ATOM 4802 O O . GLY B 1 184 ? 27.781 -35.531 -20.438 1 89.19 184 GLY B O 1
ATOM 4803 N N . PRO B 1 185 ? 29.062 -33.906 -19.828 1 93.12 185 PRO B N 1
ATOM 4804 C CA . PRO B 1 185 ? 27.984 -32.938 -20 1 93.12 185 PRO B CA 1
ATOM 4805 C C . PRO B 1 185 ? 27.672 -32.625 -21.469 1 93.12 185 PRO B C 1
ATOM 4807 O O . PRO B 1 185 ? 28.578 -32.656 -22.312 1 93.12 185 PRO B O 1
ATOM 4810 N N . PRO B 1 186 ? 26.453 -32.438 -21.766 1 95.44 186 PRO B N 1
ATOM 4811 C CA . PRO B 1 186 ? 26.094 -32 -23.109 1 95.44 186 PRO B CA 1
ATOM 4812 C C . PRO B 1 186 ? 26.266 -30.5 -23.328 1 95.44 186 PRO B C 1
ATOM 4814 O O . PRO B 1 186 ? 26.547 -29.766 -22.391 1 95.44 186 PRO B O 1
ATOM 4817 N N . HIS B 1 187 ? 26.125 -30.156 -24.609 1 96.5 187 HIS B N 1
ATOM 4818 C CA . HIS B 1 187 ? 25.891 -28.734 -24.875 1 96.5 187 HIS B CA 1
ATOM 4819 C C . HIS B 1 187 ? 24.5 -28.312 -24.422 1 96.5 187 HIS B C 1
ATOM 4821 O O . HIS B 1 187 ? 23.5 -28.797 -24.969 1 96.5 187 HIS B O 1
ATOM 4827 N N . LEU B 1 188 ? 24.5 -27.516 -23.469 1 97.75 188 LEU B N 1
ATOM 4828 C CA . LEU B 1 188 ? 23.219 -27.203 -22.828 1 97.75 188 LEU B CA 1
ATOM 4829 C C . LEU B 1 188 ? 22.781 -25.781 -23.141 1 97.75 188 LEU B C 1
ATOM 4831 O O . LEU B 1 188 ? 23.578 -24.844 -23.031 1 97.75 188 LEU B O 1
ATOM 4835 N N . ARG B 1 189 ? 21.562 -25.656 -23.578 1 98 189 ARG B N 1
ATOM 4836 C CA . ARG B 1 189 ? 20.922 -24.359 -23.766 1 98 189 ARG B CA 1
ATOM 4837 C C . ARG B 1 189 ? 19.641 -24.25 -22.938 1 98 189 ARG B C 1
ATOM 4839 O O . ARG B 1 189 ? 18.812 -25.172 -22.953 1 98 189 ARG B O 1
ATOM 4846 N N . ILE B 1 190 ? 19.531 -23.188 -22.203 1 97.94 190 ILE B N 1
ATOM 4847 C CA . ILE B 1 190 ? 18.312 -22.938 -21.438 1 97.94 190 ILE B CA 1
ATOM 4848 C C . ILE B 1 190 ? 17.656 -21.641 -21.891 1 97.94 190 ILE B C 1
ATOM 4850 O O . ILE B 1 190 ? 18.297 -20.594 -21.906 1 97.94 190 ILE B O 1
ATOM 4854 N N . THR B 1 191 ? 16.484 -21.75 -22.359 1 97.94 191 THR B N 1
ATOM 4855 C CA . THR B 1 191 ? 15.664 -20.594 -22.719 1 97.94 191 THR B CA 1
ATOM 4856 C C . THR B 1 191 ? 14.562 -20.375 -21.688 1 97.94 191 THR B C 1
ATOM 4858 O O . THR B 1 191 ? 13.781 -21.281 -21.391 1 97.94 191 THR B O 1
ATOM 4861 N N . THR B 1 192 ? 14.523 -19.203 -21.141 1 97.25 192 THR B N 1
ATOM 4862 C CA . THR B 1 192 ? 13.523 -18.922 -20.109 1 97.25 192 THR B CA 1
ATOM 4863 C C . THR B 1 192 ? 12.617 -17.766 -20.547 1 97.25 192 THR B C 1
ATOM 4865 O O . THR B 1 192 ? 13.094 -16.734 -21.016 1 97.25 192 THR B O 1
ATOM 4868 N N . VAL B 1 193 ? 11.328 -18.031 -20.375 1 96.44 193 VAL B N 1
ATOM 4869 C CA . VAL B 1 193 ? 10.328 -17.016 -20.672 1 96.44 193 VAL B CA 1
ATOM 4870 C C . VAL B 1 193 ? 9.906 -16.297 -19.391 1 96.44 193 VAL B C 1
ATOM 4872 O O . VAL B 1 193 ? 9.602 -16.953 -18.391 1 96.44 193 VAL B O 1
ATOM 4875 N N . GLY B 1 194 ? 9.945 -14.922 -19.391 1 92.44 194 GLY B N 1
ATOM 4876 C CA . GLY B 1 194 ? 9.523 -14.148 -18.234 1 92.44 194 GLY B CA 1
ATOM 4877 C C . GLY B 1 194 ? 9.234 -12.695 -18.562 1 92.44 194 GLY B C 1
ATOM 4878 O O . GLY B 1 194 ? 9.57 -12.227 -19.656 1 92.44 194 GLY B O 1
ATOM 4879 N N . GLU B 1 195 ? 8.664 -12.031 -17.594 1 89.06 195 GLU B N 1
ATOM 4880 C CA . GLU B 1 195 ? 8.242 -10.656 -17.859 1 89.06 195 GLU B CA 1
ATOM 4881 C C . GLU B 1 195 ? 9.258 -9.656 -17.312 1 89.06 195 GLU B C 1
ATOM 4883 O O . GLU B 1 195 ? 9.273 -8.492 -17.719 1 89.06 195 GLU B O 1
ATOM 4888 N N . ASP B 1 196 ? 10.055 -10.078 -16.391 1 90.75 196 ASP B N 1
ATOM 4889 C CA . ASP B 1 196 ? 11.008 -9.188 -15.742 1 90.75 196 ASP B CA 1
ATOM 4890 C C . ASP B 1 196 ? 12.391 -9.297 -16.375 1 90.75 196 ASP B C 1
ATOM 4892 O O . ASP B 1 196 ? 13.141 -10.234 -16.078 1 90.75 196 ASP B O 1
ATOM 4896 N N . ARG B 1 197 ? 12.773 -8.32 -17.047 1 91.88 197 ARG B N 1
ATOM 4897 C CA . ARG B 1 197 ? 14.039 -8.328 -17.781 1 91.88 197 ARG B CA 1
ATOM 4898 C C . ARG B 1 197 ? 15.219 -8.391 -16.812 1 91.88 197 ARG B C 1
ATOM 4900 O O . ARG B 1 197 ? 16.188 -9.117 -17.062 1 91.88 197 ARG B O 1
ATOM 4907 N N . ASP B 1 198 ? 15.141 -7.625 -15.742 1 90.06 198 ASP B N 1
ATOM 4908 C CA . ASP B 1 198 ? 16.234 -7.59 -14.789 1 90.06 198 ASP B CA 1
ATOM 4909 C C . ASP B 1 198 ? 16.422 -8.945 -14.102 1 90.06 198 ASP B C 1
ATOM 4911 O O . ASP B 1 198 ? 17.547 -9.391 -13.883 1 90.06 198 ASP B O 1
ATOM 4915 N N . PHE B 1 199 ? 15.375 -9.547 -13.859 1 91.62 199 PHE B N 1
ATOM 4916 C CA . PHE B 1 199 ? 15.422 -10.852 -13.227 1 91.62 199 PHE B CA 1
ATOM 4917 C C . PHE B 1 199 ? 16.031 -11.891 -14.156 1 91.62 199 PHE B C 1
ATOM 4919 O O . PHE B 1 199 ? 16.859 -12.703 -13.734 1 91.62 199 PHE B O 1
ATOM 4926 N N . LEU B 1 200 ? 15.703 -11.867 -15.383 1 94.62 200 LEU B N 1
ATOM 4927 C CA . LEU B 1 200 ? 16.219 -12.812 -16.359 1 94.62 200 LEU B CA 1
ATOM 4928 C C . LEU B 1 200 ? 17.719 -12.586 -16.594 1 94.62 200 LEU B C 1
ATOM 4930 O O . LEU B 1 200 ? 18.469 -13.547 -16.75 1 94.62 200 LEU B O 1
ATOM 4934 N N . ALA B 1 201 ? 18.062 -11.344 -16.609 1 95.06 201 ALA B N 1
ATOM 4935 C CA . ALA B 1 201 ? 19.484 -11.016 -16.781 1 95.06 201 ALA B CA 1
ATOM 4936 C C . ALA B 1 201 ? 20.312 -11.539 -15.609 1 95.06 201 ALA B C 1
ATOM 4938 O O . ALA B 1 201 ? 21.406 -12.07 -15.805 1 95.06 201 ALA B O 1
ATOM 4939 N N . GLN B 1 202 ? 19.766 -11.383 -14.469 1 93.94 202 GLN B N 1
ATOM 4940 C CA . GLN B 1 202 ? 20.469 -11.883 -13.281 1 93.94 202 GLN B CA 1
ATOM 4941 C C . GLN B 1 202 ? 20.547 -13.406 -13.305 1 93.94 202 GLN B C 1
ATOM 4943 O O . GLN B 1 202 ? 21.578 -13.977 -12.922 1 93.94 202 GLN B O 1
ATOM 4948 N N . THR B 1 203 ? 19.531 -14.047 -13.719 1 95.19 203 THR B N 1
ATOM 4949 C CA . THR B 1 203 ? 19.516 -15.5 -13.828 1 95.19 203 THR B CA 1
ATOM 4950 C C . THR B 1 203 ? 20.562 -15.977 -14.844 1 95.19 203 THR B C 1
ATOM 4952 O O . THR B 1 203 ? 21.281 -16.938 -14.594 1 95.19 203 THR B O 1
ATOM 4955 N N . ALA B 1 204 ? 20.641 -15.281 -15.938 1 96.94 204 ALA B N 1
ATOM 4956 C CA . ALA B 1 204 ? 21.625 -15.609 -16.969 1 96.94 204 ALA B CA 1
ATOM 4957 C C . ALA B 1 204 ? 23.047 -15.539 -16.422 1 96.94 204 ALA B C 1
ATOM 4959 O O . ALA B 1 204 ? 23.859 -16.406 -16.688 1 96.94 204 ALA B O 1
ATOM 4960 N N . LEU B 1 205 ? 23.266 -14.531 -15.672 1 97.19 205 LEU B N 1
ATOM 4961 C CA . LEU B 1 205 ? 24.594 -14.32 -15.109 1 97.19 205 LEU B CA 1
ATOM 4962 C C . LEU B 1 205 ? 24.953 -15.438 -14.141 1 97.19 205 LEU B C 1
ATOM 4964 O O . LEU B 1 205 ? 26.047 -16.016 -14.242 1 97.19 205 LEU B O 1
ATOM 4968 N N . VAL B 1 206 ? 24.062 -15.727 -13.305 1 96.94 206 VAL B N 1
ATOM 4969 C CA . VAL B 1 206 ? 24.297 -16.719 -12.258 1 96.94 206 VAL B CA 1
ATOM 4970 C C . VAL B 1 206 ? 24.5 -18.094 -12.891 1 96.94 206 VAL B C 1
ATOM 4972 O O . VAL B 1 206 ? 25.391 -18.844 -12.492 1 96.94 206 VAL B O 1
ATOM 4975 N N . LEU B 1 207 ? 23.703 -18.453 -13.852 1 97.69 207 LEU B N 1
ATOM 4976 C CA . LEU B 1 207 ? 23.766 -19.766 -14.484 1 97.69 207 LEU B CA 1
ATOM 4977 C C . LEU B 1 207 ? 25.031 -19.891 -15.336 1 97.69 207 LEU B C 1
ATOM 4979 O O . LEU B 1 207 ? 25.656 -20.953 -15.367 1 97.69 207 LEU B O 1
ATOM 4983 N N . THR B 1 208 ? 25.391 -18.812 -15.992 1 98 208 THR B N 1
ATOM 4984 C CA . THR B 1 208 ? 26.578 -18.844 -16.812 1 98 208 THR B CA 1
ATOM 4985 C C . THR B 1 208 ? 27.828 -19.031 -15.961 1 98 208 THR B C 1
ATOM 4987 O O . THR B 1 208 ? 28.734 -19.781 -16.328 1 98 208 THR B O 1
ATOM 4990 N N . GLU B 1 209 ? 27.844 -18.344 -14.883 1 97.88 209 GLU B N 1
ATOM 4991 C CA . GLU B 1 209 ? 28.969 -18.484 -13.953 1 97.88 209 GLU B CA 1
ATOM 4992 C C . GLU B 1 209 ? 29.078 -19.922 -13.43 1 97.88 209 GLU B C 1
ATOM 4994 O O . GLU B 1 209 ? 30.172 -20.469 -13.336 1 97.88 209 GLU B O 1
ATOM 4999 N N . GLU B 1 210 ? 28 -20.484 -13.094 1 97.62 210 GLU B N 1
ATOM 5000 C CA . GLU B 1 210 ? 27.984 -21.844 -12.586 1 97.62 210 GLU B CA 1
ATOM 5001 C C . GLU B 1 210 ? 28.422 -22.844 -13.664 1 97.62 210 GLU B C 1
ATOM 5003 O O . GLU B 1 210 ? 29.156 -23.781 -13.383 1 97.62 210 GLU B O 1
ATOM 5008 N N . ALA B 1 211 ? 27.938 -22.656 -14.859 1 97.88 211 ALA B N 1
ATOM 5009 C CA . ALA B 1 211 ? 28.312 -23.547 -15.969 1 97.88 211 ALA B CA 1
ATOM 5010 C C . ALA B 1 211 ? 29.812 -23.484 -16.25 1 97.88 211 ALA B C 1
ATOM 5012 O O . ALA B 1 211 ? 30.422 -24.516 -16.562 1 97.88 211 ALA B O 1
ATOM 5013 N N . GLU B 1 212 ? 30.328 -22.297 -16.125 1 97.31 212 GLU B N 1
ATOM 5014 C CA . GLU B 1 212 ? 31.766 -22.141 -16.328 1 97.31 212 GLU B CA 1
ATOM 5015 C C . GLU B 1 212 ? 32.562 -22.891 -15.25 1 97.31 212 GLU B C 1
ATOM 5017 O O . GLU B 1 212 ? 33.562 -23.547 -15.555 1 97.31 212 GLU B O 1
ATOM 5022 N N . LYS B 1 213 ? 32.094 -22.781 -14.078 1 97.31 213 LYS B N 1
ATOM 5023 C CA . LYS B 1 213 ? 32.719 -23.484 -12.977 1 97.31 213 LYS B CA 1
ATOM 5024 C C . LYS B 1 213 ? 32.719 -25 -13.195 1 97.31 213 LYS B C 1
ATOM 5026 O O . LYS B 1 213 ? 33.656 -25.688 -12.82 1 97.31 213 LYS B O 1
ATOM 5031 N N . LEU B 1 214 ? 31.703 -25.5 -13.828 1 96.75 214 LEU B N 1
ATOM 5032 C CA . LEU B 1 214 ? 31.5 -26.938 -14 1 96.75 214 LEU B CA 1
ATOM 5033 C C . LEU B 1 214 ? 32 -27.391 -15.367 1 96.75 214 LEU B C 1
ATOM 5035 O O . LEU B 1 214 ? 31.906 -28.562 -15.711 1 96.75 214 LEU B O 1
ATOM 5039 N N . ASP B 1 215 ? 32.469 -26.469 -16.141 1 95.19 215 ASP B N 1
ATOM 5040 C CA . ASP B 1 215 ? 33 -26.734 -17.484 1 95.19 215 ASP B CA 1
ATOM 5041 C C . ASP B 1 215 ? 31.938 -27.344 -18.391 1 95.19 215 ASP B C 1
ATOM 5043 O O . ASP B 1 215 ? 32.156 -28.359 -19.031 1 95.19 215 ASP B O 1
ATOM 5047 N N . ILE B 1 216 ? 30.781 -26.781 -18.328 1 96.75 216 ILE B N 1
ATOM 5048 C CA . ILE B 1 216 ? 29.656 -27.188 -19.172 1 96.75 216 ILE B CA 1
ATOM 5049 C C . ILE B 1 216 ? 29.484 -26.188 -20.312 1 96.75 216 ILE B C 1
ATOM 5051 O O . ILE B 1 216 ? 29.328 -24.984 -20.062 1 96.75 216 ILE B O 1
ATOM 5055 N N . PRO B 1 217 ? 29.578 -26.625 -21.562 1 97 217 PRO B N 1
ATOM 5056 C CA . PRO B 1 217 ? 29.188 -25.703 -22.641 1 97 217 PRO B CA 1
ATOM 5057 C C . PRO B 1 217 ? 27.734 -25.234 -22.516 1 97 217 PRO B C 1
ATOM 5059 O O . PRO B 1 217 ? 26.812 -26.047 -22.672 1 97 217 PRO B O 1
ATOM 5062 N N . PHE B 1 218 ? 27.625 -23.938 -22.266 1 97.94 218 PHE B N 1
ATOM 5063 C CA . PHE B 1 218 ? 26.312 -23.469 -21.828 1 97.94 218 PHE B CA 1
ATOM 5064 C C . PHE B 1 218 ? 25.922 -22.172 -22.516 1 97.94 218 PHE B C 1
ATOM 5066 O O . PHE B 1 218 ? 26.781 -21.312 -22.734 1 97.94 218 PHE B O 1
ATOM 5073 N N . GLN B 1 219 ? 24.656 -22.109 -22.906 1 97.38 219 GLN B N 1
ATOM 5074 C CA . GLN B 1 219 ? 24.078 -20.891 -23.453 1 97.38 219 GLN B CA 1
ATOM 5075 C C . GLN B 1 219 ? 22.734 -20.594 -22.797 1 97.38 219 GLN B C 1
ATOM 5077 O O . GLN B 1 219 ? 21.922 -21.484 -22.578 1 97.38 219 GLN B O 1
ATOM 5082 N N . PHE B 1 220 ? 22.562 -19.312 -22.406 1 97.62 220 PHE B N 1
ATOM 5083 C CA . PHE B 1 220 ? 21.297 -18.875 -21.828 1 97.62 220 PHE B CA 1
ATOM 5084 C C . PHE B 1 220 ? 20.594 -17.891 -22.75 1 97.62 220 PHE B C 1
ATOM 5086 O O . PHE B 1 220 ? 21.219 -16.938 -23.25 1 97.62 220 PHE B O 1
ATOM 5093 N N . HIS B 1 221 ? 19.344 -18.156 -23 1 97.06 221 HIS B N 1
ATOM 5094 C CA . HIS B 1 221 ? 18.531 -17.266 -23.812 1 97.06 221 HIS B CA 1
ATOM 5095 C C . HIS B 1 221 ? 17.297 -16.797 -23.062 1 97.06 221 HIS B C 1
ATOM 5097 O O . HIS B 1 221 ? 16.469 -17.609 -22.656 1 97.06 221 HIS B O 1
ATOM 5103 N N . ALA B 1 222 ? 17.188 -15.461 -22.906 1 96.44 222 ALA B N 1
ATOM 5104 C CA . ALA B 1 222 ? 16.047 -14.875 -22.219 1 96.44 222 ALA B CA 1
ATOM 5105 C C . ALA B 1 222 ? 15.008 -14.367 -23.203 1 96.44 222 ALA B C 1
ATOM 5107 O O . ALA B 1 222 ? 15.344 -13.695 -24.188 1 96.44 222 ALA B O 1
ATOM 5108 N N . VAL B 1 223 ? 13.742 -14.773 -23 1 96.75 223 VAL B N 1
ATOM 5109 C CA . VAL B 1 223 ? 12.625 -14.258 -23.781 1 96.75 223 VAL B CA 1
ATOM 5110 C C . VAL B 1 223 ? 11.711 -13.422 -22.891 1 96.75 223 VAL B C 1
ATOM 5112 O O . VAL B 1 223 ? 10.953 -13.969 -22.094 1 96.75 223 VAL B O 1
ATOM 5115 N N . VAL B 1 224 ? 11.742 -12.086 -23.062 1 94.19 224 VAL B N 1
ATOM 5116 C CA . VAL B 1 224 ? 10.914 -11.195 -22.266 1 94.19 224 VAL B CA 1
ATOM 5117 C C . VAL B 1 224 ? 9.516 -11.109 -22.875 1 94.19 224 VAL B C 1
ATOM 5119 O O . VAL B 1 224 ? 9.305 -10.375 -23.844 1 94.19 224 VAL B O 1
ATOM 5122 N N . SER B 1 225 ? 8.609 -11.844 -22.281 1 92.38 225 SER B N 1
ATOM 5123 C CA . SER B 1 225 ? 7.25 -11.891 -22.797 1 92.38 225 SER B CA 1
ATOM 5124 C C . SER B 1 225 ? 6.297 -12.539 -21.797 1 92.38 225 SER B C 1
ATOM 5126 O O . SER B 1 225 ? 6.727 -13.305 -20.938 1 92.38 225 SER B O 1
ATOM 5128 N N . GLN B 1 226 ? 5.074 -12.109 -21.969 1 89.19 226 GLN B N 1
ATOM 5129 C CA . GLN B 1 226 ? 4.027 -12.891 -21.312 1 89.19 226 GLN B CA 1
ATOM 5130 C C . GLN B 1 226 ? 3.709 -14.156 -22.094 1 89.19 226 GLN B C 1
ATOM 5132 O O . GLN B 1 226 ? 3.914 -14.211 -23.312 1 89.19 226 GLN B O 1
ATOM 5137 N N . LEU B 1 227 ? 3.229 -15.141 -21.375 1 89.44 227 LEU B N 1
ATOM 5138 C CA . LEU B 1 227 ? 2.939 -16.406 -22.031 1 89.44 227 LEU B CA 1
ATOM 5139 C C . LEU B 1 227 ? 1.827 -16.25 -23.062 1 89.44 227 LEU B C 1
ATOM 5141 O O . LEU B 1 227 ? 1.829 -16.922 -24.094 1 89.44 227 LEU B O 1
ATOM 5145 N N . GLU B 1 228 ? 0.903 -15.359 -22.781 1 84.5 228 GLU B N 1
ATOM 5146 C CA . GLU B 1 228 ? -0.237 -15.133 -23.672 1 84.5 228 GLU B CA 1
ATOM 5147 C C . GLU B 1 228 ? 0.214 -14.594 -25.016 1 84.5 228 GLU B C 1
ATOM 5149 O O . GLU B 1 228 ? -0.416 -14.867 -26.047 1 84.5 228 GLU B O 1
ATOM 5154 N N . GLY B 1 229 ? 1.202 -13.844 -25.016 1 87.12 229 GLY B N 1
ATOM 5155 C CA . GLY B 1 229 ? 1.685 -13.242 -26.25 1 87.12 229 GLY B CA 1
ATOM 5156 C C . GLY B 1 229 ? 3.004 -13.828 -26.719 1 87.12 229 GLY B C 1
ATOM 5157 O O . GLY B 1 229 ? 3.725 -13.195 -27.5 1 87.12 229 GLY B O 1
ATOM 5158 N N . LEU B 1 230 ? 3.238 -15.008 -26.297 1 93.06 230 LEU B N 1
ATOM 5159 C CA . LEU B 1 230 ? 4.535 -15.602 -26.609 1 93.06 230 LEU B CA 1
ATOM 5160 C C . LEU B 1 230 ? 4.586 -16.062 -28.062 1 93.06 230 LEU B C 1
ATOM 5162 O O . LEU B 1 230 ? 3.676 -16.734 -28.531 1 93.06 230 LEU B O 1
ATOM 5166 N N . ASN B 1 231 ? 5.586 -15.57 -28.781 1 93.94 231 ASN B N 1
ATOM 5167 C CA . ASN B 1 231 ? 5.91 -16.078 -30.109 1 93.94 231 ASN B CA 1
ATOM 5168 C C . ASN B 1 231 ? 6.809 -17.312 -30.031 1 93.94 231 ASN B C 1
ATOM 5170 O O . ASN B 1 231 ? 7.973 -17.219 -29.641 1 93.94 231 ASN B O 1
ATOM 5174 N N . ILE B 1 232 ? 6.359 -18.422 -30.516 1 94.38 232 ILE B N 1
ATOM 5175 C CA . ILE B 1 232 ? 7.035 -19.703 -30.391 1 94.38 232 ILE B CA 1
ATOM 5176 C C . ILE B 1 232 ? 8.375 -19.656 -31.109 1 94.38 232 ILE B C 1
ATOM 5178 O O . ILE B 1 232 ? 9.336 -20.297 -30.703 1 94.38 232 ILE B O 1
ATOM 5182 N N . GLU B 1 233 ? 8.484 -18.812 -32.094 1 94.31 233 GLU B N 1
ATOM 5183 C CA . GLU B 1 233 ? 9.727 -18.719 -32.875 1 94.31 233 GLU B CA 1
ATOM 5184 C C . GLU B 1 233 ? 10.828 -18.078 -32.031 1 94.31 233 GLU B C 1
ATOM 5186 O O . GLU B 1 233 ? 12.016 -18.297 -32.281 1 94.31 233 GLU B O 1
ATOM 5191 N N . SER B 1 234 ? 10.398 -17.344 -31.094 1 96.19 234 SER B N 1
ATOM 5192 C CA . SER B 1 234 ? 11.367 -16.656 -30.25 1 96.19 234 SER B CA 1
ATOM 5193 C C . SER B 1 234 ? 12.109 -17.625 -29.344 1 96.19 234 SER B C 1
ATOM 5195 O O . SER B 1 234 ? 13.133 -17.266 -28.75 1 96.19 234 SER B O 1
ATOM 5197 N N . LEU B 1 235 ? 11.641 -18.828 -29.25 1 96.62 235 LEU B N 1
ATOM 5198 C CA . LEU B 1 235 ? 12.273 -19.828 -28.406 1 96.62 235 LEU B CA 1
ATOM 5199 C C . LEU B 1 235 ? 13.523 -20.391 -29.062 1 96.62 235 LEU B C 1
ATOM 5201 O O . LEU B 1 235 ? 14.352 -21.031 -28.406 1 96.62 235 LEU B O 1
ATOM 5205 N N . HIS B 1 236 ? 13.742 -20.25 -30.344 1 94.56 236 HIS B N 1
ATOM 5206 C CA . HIS B 1 236 ? 14.938 -20.578 -31.109 1 94.56 236 HIS B CA 1
ATOM 5207 C C . HIS B 1 236 ? 15.273 -22.062 -30.984 1 94.56 236 HIS B C 1
ATOM 5209 O O . HIS B 1 236 ? 16.406 -22.422 -30.672 1 94.56 236 HIS B O 1
ATOM 5215 N N . VAL B 1 237 ? 14.227 -22.875 -31.203 1 96.25 237 VAL B N 1
ATOM 5216 C CA . VAL B 1 237 ? 14.461 -24.312 -31.219 1 96.25 237 VAL B CA 1
ATOM 5217 C C . VAL B 1 237 ? 15.18 -24.703 -32.5 1 96.25 237 VAL B C 1
ATOM 5219 O O . VAL B 1 237 ? 14.773 -24.281 -33.594 1 96.25 237 VAL B O 1
ATOM 5222 N N . LYS B 1 238 ? 16.219 -25.391 -32.406 1 93.88 238 LYS B N 1
ATOM 5223 C CA . LYS B 1 238 ? 17.016 -25.797 -33.562 1 93.88 238 LYS B CA 1
ATOM 5224 C C . LYS B 1 238 ? 16.828 -27.281 -33.875 1 93.88 238 LYS B C 1
ATOM 5226 O O . LYS B 1 238 ? 16.5 -28.062 -32.969 1 93.88 238 LYS B O 1
ATOM 5231 N N . THR B 1 239 ? 17.125 -27.578 -35.156 1 91.44 239 THR B N 1
ATOM 5232 C CA . THR B 1 239 ? 17.062 -28.969 -35.562 1 91.44 239 THR B CA 1
ATOM 5233 C C . THR B 1 239 ? 18.219 -29.781 -34.969 1 91.44 239 THR B C 1
ATOM 5235 O O . THR B 1 239 ? 19.359 -29.297 -34.938 1 91.44 239 THR B O 1
ATOM 5238 N N . GLY B 1 240 ? 17.922 -30.922 -34.5 1 91 240 GLY B N 1
ATOM 5239 C CA . GLY B 1 240 ? 18.969 -31.812 -34 1 91 240 GLY B CA 1
ATOM 5240 C C . GLY B 1 240 ? 19.141 -31.734 -32.5 1 91 240 GLY B C 1
ATOM 5241 O O . GLY B 1 240 ? 19.844 -32.562 -31.922 1 91 240 GLY B O 1
ATOM 5242 N N . GLU B 1 241 ? 18.609 -30.797 -31.906 1 95.19 241 GLU B N 1
ATOM 5243 C CA . GLU B 1 241 ? 18.734 -30.719 -30.469 1 95.19 241 GLU B CA 1
ATOM 5244 C C . GLU B 1 241 ? 17.609 -31.5 -29.766 1 95.19 241 GLU B C 1
ATOM 5246 O O . GLU B 1 241 ? 16.5 -31.594 -30.297 1 95.19 241 GLU B O 1
ATOM 5251 N N . ALA B 1 242 ? 17.953 -32.094 -28.641 1 97.19 242 ALA B N 1
ATOM 5252 C CA . ALA B 1 242 ? 16.938 -32.719 -27.781 1 97.19 242 ALA B CA 1
ATOM 5253 C C . ALA B 1 242 ? 16.25 -31.688 -26.922 1 97.19 242 ALA B C 1
ATOM 5255 O O . ALA B 1 242 ? 16.891 -30.969 -26.141 1 97.19 242 ALA B O 1
ATOM 5256 N N . LEU B 1 243 ? 14.945 -31.641 -27.016 1 97.94 243 LEU B N 1
ATOM 5257 C CA . LEU B 1 243 ? 14.188 -30.531 -26.438 1 97.94 243 LEU B CA 1
ATOM 5258 C C . LEU B 1 243 ? 13.391 -30.984 -25.219 1 97.94 243 LEU B C 1
ATOM 5260 O O . LEU B 1 243 ? 12.734 -32.031 -25.266 1 97.94 243 LEU B O 1
ATOM 5264 N N . ALA B 1 244 ? 13.531 -30.266 -24.156 1 98.12 244 ALA B N 1
ATOM 5265 C CA . ALA B 1 244 ? 12.68 -30.406 -22.969 1 98.12 244 ALA B CA 1
ATOM 5266 C C . ALA B 1 244 ? 11.953 -29.109 -22.656 1 98.12 244 ALA B C 1
ATOM 5268 O O . ALA B 1 244 ? 12.523 -28.016 -22.812 1 98.12 244 ALA B O 1
ATOM 5269 N N . ILE B 1 245 ? 10.719 -29.203 -22.25 1 98.19 245 ILE B N 1
ATOM 5270 C CA . ILE B 1 245 ? 9.938 -28.031 -21.875 1 98.19 245 ILE B CA 1
ATOM 5271 C C . ILE B 1 245 ? 9.43 -28.188 -20.438 1 98.19 245 ILE B C 1
ATOM 5273 O O . ILE B 1 245 ? 8.969 -29.266 -20.047 1 98.19 245 ILE B O 1
ATOM 5277 N N . THR B 1 246 ? 9.547 -27.188 -19.688 1 97.88 246 THR B N 1
ATOM 5278 C CA . THR B 1 246 ? 9.016 -27.203 -18.328 1 97.88 246 THR B CA 1
ATOM 5279 C C . THR B 1 246 ? 8.086 -26.016 -18.094 1 97.88 246 THR B C 1
ATOM 5281 O O . THR B 1 246 ? 8.312 -24.938 -18.641 1 97.88 246 THR B O 1
ATOM 5284 N N . SER B 1 247 ? 7.051 -26.203 -17.422 1 97.44 247 SER B N 1
ATOM 5285 C CA . SER B 1 247 ? 6.121 -25.156 -16.984 1 97.44 247 SER B CA 1
ATOM 5286 C C . SER B 1 247 ? 5.73 -25.328 -15.523 1 97.44 247 SER B C 1
ATOM 5288 O O . SER B 1 247 ? 5.207 -26.375 -15.141 1 97.44 247 SER B O 1
ATOM 5290 N N . VAL B 1 248 ? 6.027 -24.297 -14.766 1 97.06 248 VAL B N 1
ATOM 5291 C CA . VAL B 1 248 ? 5.715 -24.375 -13.344 1 97.06 248 VAL B CA 1
ATOM 5292 C C . VAL B 1 248 ? 4.676 -23.312 -12.984 1 97.06 248 VAL B C 1
ATOM 5294 O O . VAL B 1 248 ? 5.016 -22.141 -12.789 1 97.06 248 VAL B O 1
ATOM 5297 N N . LEU B 1 249 ? 3.486 -23.688 -12.797 1 96.62 249 LEU B N 1
ATOM 5298 C CA . LEU B 1 249 ? 2.371 -22.859 -12.344 1 96.62 249 LEU B CA 1
ATOM 5299 C C . LEU B 1 249 ? 2.166 -21.688 -13.281 1 96.62 249 LEU B C 1
ATOM 5301 O O . LEU B 1 249 ? 2.051 -20.531 -12.836 1 96.62 249 LEU B O 1
ATOM 5305 N N . LYS B 1 250 ? 2.096 -21.953 -14.594 1 94.62 250 LYS B N 1
ATOM 5306 C CA . LYS B 1 250 ? 1.983 -20.844 -15.539 1 94.62 250 LYS B CA 1
ATOM 5307 C C . LYS B 1 250 ? 0.857 -21.094 -16.547 1 94.62 250 LYS B C 1
ATOM 5309 O O . LYS B 1 250 ? 0.213 -20.141 -17 1 94.62 250 LYS B O 1
ATOM 5314 N N . LEU B 1 251 ? 0.62 -22.297 -16.859 1 95.25 251 LEU B N 1
ATOM 5315 C CA . LEU B 1 251 ? -0.267 -22.625 -17.969 1 95.25 251 LEU B CA 1
ATOM 5316 C C . LEU B 1 251 ? -1.709 -22.25 -17.641 1 95.25 251 LEU B C 1
ATOM 5318 O O . LEU B 1 251 ? -2.48 -21.891 -18.547 1 95.25 251 LEU B O 1
ATOM 5322 N N . HIS B 1 252 ? -2.076 -22.297 -16.359 1 95 252 HIS B N 1
ATOM 5323 C CA . HIS B 1 252 ? -3.455 -22.031 -15.969 1 95 252 HIS B CA 1
ATOM 5324 C C . HIS B 1 252 ? -3.865 -20.609 -16.344 1 95 252 HIS B C 1
ATOM 5326 O O . HIS B 1 252 ? -5.051 -20.328 -16.531 1 95 252 HIS B O 1
ATOM 5332 N N . SER B 1 253 ? -2.955 -19.688 -16.391 1 92.25 253 SER B N 1
ATOM 5333 C CA . SER B 1 253 ? -3.264 -18.297 -16.703 1 92.25 253 SER B CA 1
ATOM 5334 C C . SER B 1 253 ? -3.773 -18.141 -18.125 1 92.25 253 SER B C 1
ATOM 5336 O O . SER B 1 253 ? -4.438 -17.156 -18.453 1 92.25 253 SER B O 1
ATOM 5338 N N . LEU B 1 254 ? -3.475 -19.078 -19 1 92.06 254 LEU B N 1
ATOM 5339 C CA . LEU B 1 254 ? -3.881 -19.031 -20.406 1 92.06 254 LEU B CA 1
ATOM 5340 C C . LEU B 1 254 ? -5.352 -19.406 -20.547 1 92.06 254 LEU B C 1
ATOM 5342 O O . LEU B 1 254 ? -5.934 -19.219 -21.625 1 92.06 254 LEU B O 1
ATOM 5346 N N . LEU B 1 255 ? -5.859 -19.875 -19.516 1 89.56 255 LEU B N 1
ATOM 5347 C CA . LEU B 1 255 ? -7.273 -20.234 -19.547 1 89.56 255 LEU B CA 1
ATOM 5348 C C . LEU B 1 255 ? -8.156 -19 -19.406 1 89.56 255 LEU B C 1
ATOM 5350 O O . LEU B 1 255 ? -9.375 -19.078 -19.594 1 89.56 255 LEU B O 1
ATOM 5354 N N . ALA B 1 256 ? -7.555 -17.844 -19.109 1 80.31 256 ALA B N 1
ATOM 5355 C CA . ALA B 1 256 ? -8.312 -16.609 -18.984 1 80.31 256 ALA B CA 1
ATOM 5356 C C . ALA B 1 256 ? -8.961 -16.219 -20.297 1 80.31 256 ALA B C 1
ATOM 5358 O O . ALA B 1 256 ? -8.305 -16.219 -21.344 1 80.31 256 ALA B O 1
ATOM 5359 N N . SER B 1 257 ? -10.25 -16.109 -20.438 1 74.12 257 SER B N 1
ATOM 5360 C CA . SER B 1 257 ? -10.953 -15.766 -21.672 1 74.12 257 SER B CA 1
ATOM 5361 C C . SER B 1 257 ? -12.133 -14.836 -21.391 1 74.12 257 SER B C 1
ATOM 5363 O O . SER B 1 257 ? -12.68 -14.828 -20.281 1 74.12 257 SER B O 1
ATOM 5365 N N . ASP B 1 258 ? -12.219 -13.688 -22.328 1 62.12 258 ASP B N 1
ATOM 5366 C CA . ASP B 1 258 ? -13.352 -12.773 -22.234 1 62.12 258 ASP B CA 1
ATOM 5367 C C . ASP B 1 258 ? -14.664 -13.469 -22.578 1 62.12 258 ASP B C 1
ATOM 5369 O O . ASP B 1 258 ? -14.828 -13.945 -23.703 1 62.12 258 ASP B O 1
ATOM 5373 N N . GLU B 1 259 ? -15.234 -14.188 -21.859 1 52.5 259 GLU B N 1
ATOM 5374 C CA . GLU B 1 259 ? -16.516 -14.789 -22.219 1 52.5 259 GLU B CA 1
ATOM 5375 C C . GLU B 1 259 ? -17.422 -13.781 -22.891 1 52.5 259 GLU B C 1
ATOM 5377 O O . GLU B 1 259 ? -18.312 -14.156 -23.672 1 52.5 259 GLU B O 1
ATOM 5382 N N . ALA B 1 260 ? -17.531 -12.492 -22.469 1 47.41 260 ALA B N 1
ATOM 5383 C CA . ALA B 1 260 ? -18.547 -11.562 -22.984 1 47.41 260 ALA B CA 1
ATOM 5384 C C . ALA B 1 260 ? -18.391 -11.367 -24.5 1 47.41 260 ALA B C 1
ATOM 5386 O O . ALA B 1 260 ? -19.344 -10.984 -25.188 1 47.41 260 ALA B O 1
ATOM 5387 N N . THR B 1 261 ? -17.375 -11.109 -25.047 1 42.84 261 THR B N 1
ATOM 5388 C CA . THR B 1 261 ? -17.297 -10.758 -26.469 1 42.84 261 THR B CA 1
ATOM 5389 C C . THR B 1 261 ? -17.422 -12 -27.344 1 42.84 261 THR B C 1
ATOM 5391 O O . THR B 1 261 ? -17.172 -11.945 -28.547 1 42.84 261 THR B O 1
ATOM 5394 N N . ALA B 1 262 ? -17.469 -13.148 -26.875 1 39.88 262 ALA B N 1
ATOM 5395 C CA . ALA B 1 262 ? -17.688 -14.227 -27.828 1 39.88 262 ALA B CA 1
ATOM 5396 C C . ALA B 1 262 ? -19 -14.047 -28.578 1 39.88 262 ALA B C 1
ATOM 5398 O O . ALA B 1 262 ? -20.078 -14.133 -27.984 1 39.88 262 ALA B O 1
ATOM 5399 N N . THR B 1 263 ? -19.016 -13.078 -29.578 1 38.66 263 THR B N 1
ATOM 5400 C CA . THR B 1 263 ? -20.062 -13.344 -30.562 1 38.66 263 THR B CA 1
ATOM 5401 C C . THR B 1 263 ? -20.109 -14.828 -30.906 1 38.66 263 THR B C 1
ATOM 5403 O O . THR B 1 263 ? -19.078 -15.508 -30.891 1 38.66 263 THR B O 1
ATOM 5406 N N . PRO B 1 264 ? -21.266 -15.414 -31.078 1 37.53 264 PRO B N 1
ATOM 5407 C CA . PRO B 1 264 ? -21.328 -16.828 -31.5 1 37.53 264 PRO B CA 1
ATOM 5408 C C . PRO B 1 264 ? -20.25 -17.188 -32.531 1 37.53 264 PRO B C 1
ATOM 5410 O O . PRO B 1 264 ? -20.031 -18.359 -32.781 1 37.53 264 PRO B O 1
ATOM 5413 N N . ARG B 1 265 ? -19.984 -16.344 -33.469 1 38.59 265 ARG B N 1
ATOM 5414 C CA . ARG B 1 265 ? -19.234 -16.719 -34.656 1 38.59 265 ARG B CA 1
ATOM 5415 C C . ARG B 1 265 ? -17.766 -16.938 -34.344 1 38.59 265 ARG B C 1
ATOM 5417 O O . ARG B 1 265 ? -17.062 -17.656 -35.062 1 38.59 265 ARG B O 1
ATOM 5424 N N . GLN B 1 266 ? -17.125 -15.914 -33.969 1 40.47 266 GLN B N 1
ATOM 5425 C CA . GLN B 1 266 ? -15.68 -16.031 -33.812 1 40.47 266 GLN B CA 1
ATOM 5426 C C . GLN B 1 266 ? -15.328 -16.688 -32.469 1 40.47 266 GLN B C 1
ATOM 5428 O O . GLN B 1 266 ? -15.039 -16 -31.5 1 40.47 266 GLN B O 1
ATOM 5433 N N . LEU B 1 267 ? -16.031 -17.516 -31.953 1 40.16 267 LEU B N 1
ATOM 5434 C CA . LEU B 1 267 ? -15.984 -18.391 -30.781 1 40.16 267 LEU B CA 1
ATOM 5435 C C . LEU B 1 267 ? -14.57 -18.922 -30.562 1 40.16 267 LEU B C 1
ATOM 5437 O O . LEU B 1 267 ? -14.266 -20.062 -30.922 1 40.16 267 LEU B O 1
ATOM 5441 N N . PHE B 1 268 ? -13.602 -18.312 -30.922 1 44.16 268 PHE B N 1
ATOM 5442 C CA . PHE B 1 268 ? -12.445 -19.016 -30.391 1 44.16 268 PHE B CA 1
ATOM 5443 C C . PHE B 1 268 ? -12.531 -19.109 -28.859 1 44.16 268 PHE B C 1
ATOM 5445 O O . PHE B 1 268 ? -12.484 -18.094 -28.172 1 44.16 268 PHE B O 1
ATOM 5452 N N . SER B 1 269 ? -13.266 -20.031 -28.188 1 52.91 269 SER B N 1
ATOM 5453 C CA . SER B 1 269 ? -13.43 -20.484 -26.812 1 52.91 269 SER B CA 1
ATOM 5454 C C . SER B 1 269 ? -12.117 -20.422 -26.047 1 52.91 269 SER B C 1
ATOM 5456 O O . SER B 1 269 ? -11.039 -20.547 -26.641 1 52.91 269 SER B O 1
ATOM 5458 N N . PRO B 1 270 ? -12.023 -19.625 -24.969 1 56.91 270 PRO B N 1
ATOM 5459 C CA . PRO B 1 270 ? -10.836 -19.688 -24.094 1 56.91 270 PRO B CA 1
ATOM 5460 C C . PRO B 1 270 ? -10.094 -21.016 -24.234 1 56.91 270 PRO B C 1
ATOM 5462 O O . PRO B 1 270 ? -8.867 -21.047 -24.203 1 56.91 270 PRO B O 1
ATOM 5465 N N . ILE B 1 271 ? -10.844 -22.047 -24.391 1 60.72 271 ILE B N 1
ATOM 5466 C CA . ILE B 1 271 ? -10.281 -23.391 -24.562 1 60.72 271 ILE B CA 1
ATOM 5467 C C . ILE B 1 271 ? -9.453 -23.453 -25.844 1 60.72 271 ILE B C 1
ATOM 5469 O O . ILE B 1 271 ? -8.414 -24.109 -25.891 1 60.72 271 ILE B O 1
ATOM 5473 N N . ALA B 1 272 ? -9.719 -22.359 -26.562 1 65.81 272 ALA B N 1
ATOM 5474 C CA . ALA B 1 272 ? -9.031 -22.422 -27.844 1 65.81 272 ALA B CA 1
ATOM 5475 C C . ALA B 1 272 ? -7.605 -21.875 -27.734 1 65.81 272 ALA B C 1
ATOM 5477 O O . ALA B 1 272 ? -6.676 -22.438 -28.328 1 65.81 272 ALA B O 1
ATOM 5478 N N . LYS B 1 273 ? -7.418 -20.938 -26.828 1 82.12 273 LYS B N 1
ATOM 5479 C CA . LYS B 1 273 ? -6.086 -20.359 -26.703 1 82.12 273 LYS B CA 1
ATOM 5480 C C . LYS B 1 273 ? -5.098 -21.359 -26.109 1 82.12 273 LYS B C 1
ATOM 5482 O O . LYS B 1 273 ? -3.994 -21.516 -26.625 1 82.12 273 LYS B O 1
ATOM 5487 N N . ILE B 1 274 ? -5.547 -22.047 -25.125 1 89.81 274 ILE B N 1
ATOM 5488 C CA . ILE B 1 274 ? -4.664 -23.016 -24.469 1 89.81 274 ILE B CA 1
ATOM 5489 C C . ILE B 1 274 ? -4.426 -24.203 -25.391 1 89.81 274 ILE B C 1
ATOM 5491 O O . ILE B 1 274 ? -3.314 -24.734 -25.453 1 89.81 274 ILE B O 1
ATOM 5495 N N . GLU B 1 275 ? -5.414 -24.578 -26.078 1 88.31 275 GLU B N 1
ATOM 5496 C CA . GLU B 1 275 ? -5.27 -25.719 -26.984 1 88.31 275 GLU B CA 1
ATOM 5497 C C . GLU B 1 275 ? -4.305 -25.391 -28.125 1 88.31 275 GLU B C 1
ATOM 5499 O O . GLU B 1 275 ? -3.463 -26.219 -28.484 1 88.31 275 GLU B O 1
ATOM 5504 N N . SER B 1 276 ? -4.516 -24.234 -28.641 1 89.25 276 SER B N 1
ATOM 5505 C CA . SER B 1 276 ? -3.613 -23.797 -29.703 1 89.25 276 SER B CA 1
ATOM 5506 C C . SER B 1 276 ? -2.18 -23.688 -29.188 1 89.25 276 SER B C 1
ATOM 5508 O O . SER B 1 276 ? -1.233 -24.031 -29.891 1 89.25 276 SER B O 1
ATOM 5510 N N . PHE B 1 277 ? -2.09 -23.203 -28.078 1 94.31 277 PHE B N 1
ATOM 5511 C CA . PHE B 1 277 ? -0.768 -23.031 -27.484 1 94.31 277 PHE B CA 1
ATOM 5512 C C . PHE B 1 277 ? -0.106 -24.391 -27.25 1 94.31 277 PHE B C 1
ATOM 5514 O O . PHE B 1 277 ? 1.061 -24.578 -27.594 1 94.31 277 PHE B O 1
ATOM 5521 N N . LEU B 1 278 ? -0.818 -25.312 -26.688 1 95 278 LEU B N 1
ATOM 5522 C CA . LEU B 1 278 ? -0.298 -26.641 -26.438 1 95 278 LEU B CA 1
ATOM 5523 C C . LEU B 1 278 ? 0.051 -27.344 -27.734 1 95 278 LEU B C 1
ATOM 5525 O O . LEU B 1 278 ? 1.052 -28.062 -27.812 1 95 278 LEU B O 1
ATOM 5529 N N . ALA B 1 279 ? -0.74 -27.078 -28.719 1 93.38 279 ALA B N 1
ATOM 5530 C CA . ALA B 1 279 ? -0.451 -27.656 -30.031 1 93.38 279 ALA B CA 1
ATOM 5531 C C . ALA B 1 279 ? 0.853 -27.094 -30.594 1 93.38 279 ALA B C 1
ATOM 5533 O O . ALA B 1 279 ? 1.621 -27.828 -31.234 1 93.38 279 ALA B O 1
ATOM 5534 N N . SER B 1 280 ? 0.995 -25.844 -30.359 1 94.56 280 SER B N 1
ATOM 5535 C CA . SER B 1 280 ? 2.23 -25.219 -30.828 1 94.56 280 SER B CA 1
ATOM 5536 C C . SER B 1 280 ? 3.443 -25.797 -30.094 1 94.56 280 SER B C 1
ATOM 5538 O O . SER B 1 280 ? 4.5 -25.984 -30.703 1 94.56 280 SER B O 1
ATOM 5540 N N . LEU B 1 281 ? 3.297 -26.062 -28.859 1 96 281 LEU B N 1
ATOM 5541 C CA . LEU B 1 281 ? 4.387 -26.672 -28.094 1 96 281 LEU B CA 1
ATOM 5542 C C . LEU B 1 281 ? 4.668 -28.078 -28.578 1 96 281 LEU B C 1
ATOM 5544 O O . LEU B 1 281 ? 5.828 -28.484 -28.703 1 96 281 LEU B O 1
ATOM 5548 N N . ARG B 1 282 ? 3.643 -28.812 -28.844 1 95.44 282 ARG B N 1
ATOM 5549 C CA . ARG B 1 282 ? 3.799 -30.156 -29.359 1 95.44 282 ARG B CA 1
ATOM 5550 C C . ARG B 1 282 ? 4.512 -30.156 -30.703 1 95.44 282 ARG B C 1
ATOM 5552 O O . ARG B 1 282 ? 5.309 -31.047 -31 1 95.44 282 ARG B O 1
ATOM 5559 N N . GLY B 1 283 ? 4.191 -29.125 -31.453 1 93.62 283 GLY B N 1
ATOM 5560 C CA . GLY B 1 283 ? 4.793 -28.984 -32.781 1 93.62 283 GLY B CA 1
ATOM 5561 C C . GLY B 1 283 ? 6.301 -28.844 -32.719 1 93.62 283 GLY B C 1
ATOM 5562 O O . GLY B 1 283 ? 6.984 -29.109 -33.719 1 93.62 283 GLY B O 1
ATOM 5563 N N . LEU B 1 284 ? 6.809 -28.484 -31.609 1 95.44 284 LEU B N 1
ATOM 5564 C CA . LEU B 1 284 ? 8.258 -28.375 -31.453 1 95.44 284 LEU B CA 1
ATOM 5565 C C . LEU B 1 284 ? 8.883 -29.75 -31.219 1 95.44 284 LEU B C 1
ATOM 5567 O O . LEU B 1 284 ? 10.109 -29.875 -31.188 1 95.44 284 LEU B O 1
ATOM 5571 N N . SER B 1 285 ? 8.148 -30.719 -31.031 1 95.25 285 SER B N 1
ATOM 5572 C CA . SER B 1 285 ? 8.539 -32.125 -30.859 1 95.25 285 SER B CA 1
ATOM 5573 C C . SER B 1 285 ? 9.469 -32.281 -29.656 1 95.25 285 SER B C 1
ATOM 5575 O O . SER B 1 285 ? 10.555 -32.844 -29.781 1 95.25 285 SER B O 1
ATOM 5577 N N . PRO B 1 286 ? 9.023 -31.828 -28.547 1 97.19 286 PRO B N 1
ATOM 5578 C CA . PRO B 1 286 ? 9.859 -32.031 -27.359 1 97.19 286 PRO B CA 1
ATOM 5579 C C . PRO B 1 286 ? 9.961 -33.5 -26.938 1 97.19 286 PRO B C 1
ATOM 5581 O O . PRO B 1 286 ? 8.961 -34.219 -26.984 1 97.19 286 PRO B O 1
ATOM 5584 N N . LYS B 1 287 ? 11.125 -33.844 -26.516 1 96.81 287 LYS B N 1
ATOM 5585 C CA . LYS B 1 287 ? 11.305 -35.188 -25.984 1 96.81 287 LYS B CA 1
ATOM 5586 C C . LYS B 1 287 ? 10.539 -35.375 -24.672 1 96.81 287 LYS B C 1
ATOM 5588 O O . LYS B 1 287 ? 10.094 -36.469 -24.344 1 96.81 287 LYS B O 1
ATOM 5593 N N . LEU B 1 288 ? 10.484 -34.281 -23.984 1 97.94 288 LEU B N 1
ATOM 5594 C CA . LEU B 1 288 ? 9.797 -34.281 -22.703 1 97.94 288 LEU B CA 1
ATOM 5595 C C . LEU B 1 288 ? 9.227 -32.906 -22.359 1 97.94 288 LEU B C 1
ATOM 5597 O O . LEU B 1 288 ? 9.867 -31.891 -22.609 1 97.94 288 LEU B O 1
ATOM 5601 N N . MET B 1 289 ? 8.055 -32.938 -21.875 1 98.31 289 MET B N 1
ATOM 5602 C CA . MET B 1 289 ? 7.457 -31.766 -21.266 1 98.31 289 MET B CA 1
ATOM 5603 C C . MET B 1 289 ? 6.969 -32.031 -19.859 1 98.31 289 MET B C 1
ATOM 5605 O O . MET B 1 289 ? 6.262 -33.031 -19.625 1 98.31 289 MET B O 1
ATOM 5609 N N . VAL B 1 290 ? 7.422 -31.266 -18.922 1 98.25 290 VAL B N 1
ATOM 5610 C CA . VAL B 1 290 ? 7.008 -31.422 -17.531 1 98.25 290 VAL B CA 1
ATOM 5611 C C . VAL B 1 290 ? 6.117 -30.266 -17.109 1 98.25 290 VAL B C 1
ATOM 5613 O O . VAL B 1 290 ? 6.453 -29.094 -17.359 1 98.25 290 VAL B O 1
ATOM 5616 N N . VAL B 1 291 ? 5.004 -30.547 -16.5 1 98.19 291 VAL B N 1
ATOM 5617 C CA . VAL B 1 291 ? 4.023 -29.531 -16.141 1 98.19 291 VAL B CA 1
ATOM 5618 C C . VAL B 1 291 ? 3.664 -29.641 -14.664 1 98.19 291 VAL B C 1
ATOM 5620 O O . VAL B 1 291 ? 3.307 -30.734 -14.195 1 98.19 291 VAL B O 1
ATOM 5623 N N . THR B 1 292 ? 3.805 -28.594 -13.945 1 98.25 292 THR B N 1
ATOM 5624 C CA . THR B 1 292 ? 3.352 -28.5 -12.562 1 98.25 292 THR B CA 1
ATOM 5625 C C . THR B 1 292 ? 2.227 -27.484 -12.422 1 98.25 292 THR B C 1
ATOM 5627 O O . THR B 1 292 ? 2.357 -26.344 -12.875 1 98.25 292 THR B O 1
ATOM 5630 N N . GLU B 1 293 ? 1.098 -27.812 -11.82 1 98 293 GLU B N 1
ATOM 5631 C CA . GLU B 1 293 ? -0.041 -26.922 -11.609 1 98 293 GLU B CA 1
ATOM 5632 C C . GLU B 1 293 ? -0.673 -27.156 -10.234 1 98 293 GLU B C 1
ATOM 5634 O O . GLU B 1 293 ? -0.343 -28.141 -9.555 1 98 293 GLU B O 1
ATOM 5639 N N . GLN B 1 294 ? -1.509 -26.266 -9.875 1 97.75 294 GLN B N 1
ATOM 5640 C CA . GLN B 1 294 ? -2.24 -26.391 -8.617 1 97.75 294 GLN B CA 1
ATOM 5641 C C . GLN B 1 294 ? -3.359 -27.422 -8.734 1 97.75 294 GLN B C 1
ATOM 5643 O O . GLN B 1 294 ? -3.955 -27.578 -9.797 1 97.75 294 GLN B O 1
ATOM 5648 N N . GLU B 1 295 ? -3.545 -28.094 -7.629 1 97.5 295 GLU B N 1
ATOM 5649 C CA . GLU B 1 295 ? -4.617 -29.078 -7.566 1 97.5 295 GLU B CA 1
ATOM 5650 C C . GLU B 1 295 ? -5.883 -28.484 -6.953 1 97.5 295 GLU B C 1
ATOM 5652 O O . GLU B 1 295 ? -6.367 -28.969 -5.93 1 97.5 295 GLU B O 1
ATOM 5657 N N . SER B 1 296 ? -6.414 -27.5 -7.512 1 96.62 296 SER B N 1
ATOM 5658 C CA . SER B 1 296 ? -7.66 -26.859 -7.121 1 96.62 296 SER B CA 1
ATOM 5659 C C . SER B 1 296 ? -8.453 -26.391 -8.344 1 96.62 296 SER B C 1
ATOM 5661 O O . SER B 1 296 ? -7.879 -26.125 -9.398 1 96.62 296 SER B O 1
ATOM 5663 N N . ASN B 1 297 ? -9.734 -26.438 -8.18 1 96 297 ASN B N 1
ATOM 5664 C CA . ASN B 1 297 ? -10.594 -25.984 -9.273 1 96 297 ASN B CA 1
ATOM 5665 C C . ASN B 1 297 ? -11.07 -24.547 -9.062 1 96 297 ASN B C 1
ATOM 5667 O O . ASN B 1 297 ? -12.102 -24.328 -8.43 1 96 297 ASN B O 1
ATOM 5671 N N . HIS B 1 298 ? -10.375 -23.609 -9.695 1 96.31 298 HIS B N 1
ATOM 5672 C CA . HIS B 1 298 ? -10.75 -22.203 -9.594 1 96.31 298 HIS B CA 1
ATOM 5673 C C . HIS B 1 298 ? -11.273 -21.672 -10.922 1 96.31 298 HIS B C 1
ATOM 5675 O O . HIS B 1 298 ? -11.453 -20.453 -11.086 1 96.31 298 HIS B O 1
ATOM 5681 N N . ASN B 1 299 ? -11.438 -22.438 -11.898 1 92.5 299 ASN B N 1
ATOM 5682 C CA . ASN B 1 299 ? -11.859 -21.984 -13.219 1 92.5 299 ASN B CA 1
ATOM 5683 C C . ASN B 1 299 ? -13.375 -22.109 -13.398 1 92.5 299 ASN B C 1
ATOM 5685 O O . ASN B 1 299 ? -13.914 -21.734 -14.438 1 92.5 299 ASN B O 1
ATOM 5689 N N . GLY B 1 300 ? -14.086 -22.453 -12.438 1 87.5 300 GLY B N 1
ATOM 5690 C CA . GLY B 1 300 ? -15.531 -22.547 -12.539 1 87.5 300 GLY B CA 1
ATOM 5691 C C . GLY B 1 300 ? -16.219 -21.203 -12.562 1 87.5 300 GLY B C 1
ATOM 5692 O O . GLY B 1 300 ? -15.672 -20.203 -12.102 1 87.5 300 GLY B O 1
ATOM 5693 N N . ALA B 1 301 ? -17.484 -21.156 -13.094 1 84 301 ALA B N 1
ATOM 5694 C CA . ALA B 1 301 ? -18.234 -19.906 -13.219 1 84 301 ALA B CA 1
ATOM 5695 C C . ALA B 1 301 ? -18.938 -19.547 -11.906 1 84 301 ALA B C 1
ATOM 5697 O O . ALA B 1 301 ? -19.156 -18.375 -11.602 1 84 301 ALA B O 1
ATOM 5698 N N . ASN B 1 302 ? -19.281 -20.484 -11.156 1 92.06 302 ASN B N 1
ATOM 5699 C CA . ASN B 1 302 ? -20 -20.266 -9.906 1 92.06 302 ASN B CA 1
ATOM 5700 C C . ASN B 1 302 ? -19.078 -19.734 -8.812 1 92.06 302 ASN B C 1
ATOM 5702 O O . ASN B 1 302 ? -18.141 -20.422 -8.398 1 92.06 302 ASN B O 1
ATOM 5706 N N . LEU B 1 303 ? -19.422 -18.562 -8.297 1 94.56 303 LEU B N 1
ATOM 5707 C CA . LEU B 1 303 ? -18.547 -17.922 -7.32 1 94.56 303 LEU B CA 1
ATOM 5708 C C . LEU B 1 303 ? -18.5 -18.703 -6.02 1 94.56 303 LEU B C 1
ATOM 5710 O O . LEU B 1 303 ? -17.453 -18.844 -5.402 1 94.56 303 LEU B O 1
ATOM 5714 N N . ASN B 1 304 ? -19.625 -19.219 -5.59 1 94.88 304 ASN B N 1
ATOM 5715 C CA . ASN B 1 304 ? -19.672 -19.938 -4.32 1 94.88 304 ASN B CA 1
ATOM 5716 C C . ASN B 1 304 ? -18.797 -21.188 -4.348 1 94.88 304 ASN B C 1
ATOM 5718 O O . ASN B 1 304 ? -18.094 -21.484 -3.375 1 94.88 304 ASN B O 1
ATOM 5722 N N . GLU B 1 305 ? -18.859 -21.859 -5.422 1 94.75 305 GLU B N 1
ATOM 5723 C CA . GLU B 1 305 ? -18.031 -23.047 -5.566 1 94.75 305 GLU B CA 1
ATOM 5724 C C . GLU B 1 305 ? -16.547 -22.672 -5.605 1 94.75 305 GLU B C 1
ATOM 5726 O O . GLU B 1 305 ? -15.727 -23.297 -4.938 1 94.75 305 GLU B O 1
ATOM 5731 N N . ARG B 1 306 ? -16.25 -21.703 -6.402 1 96.06 306 ARG B N 1
ATOM 5732 C CA . ARG B 1 306 ? -14.875 -21.219 -6.504 1 96.06 306 ARG B CA 1
ATOM 5733 C C . ARG B 1 306 ? -14.367 -20.734 -5.148 1 96.06 306 ARG B C 1
ATOM 5735 O O . ARG B 1 306 ? -13.211 -20.969 -4.797 1 96.06 306 ARG B O 1
ATOM 5742 N N . PHE B 1 307 ? -15.32 -20.078 -4.406 1 97.25 307 PHE B N 1
ATOM 5743 C CA . PHE B 1 307 ? -14.984 -19.547 -3.084 1 97.25 307 PHE B CA 1
ATOM 5744 C C . PHE B 1 307 ? -14.633 -20.688 -2.129 1 97.25 307 PHE B C 1
ATOM 5746 O O . PHE B 1 307 ? -13.625 -20.609 -1.417 1 97.25 307 PHE B O 1
ATOM 5753 N N . MET B 1 308 ? -15.359 -21.703 -2.168 1 95.81 308 MET B N 1
ATOM 5754 C CA . MET B 1 308 ? -15.141 -22.844 -1.281 1 95.81 308 MET B CA 1
ATOM 5755 C C . MET B 1 308 ? -13.836 -23.547 -1.63 1 95.81 308 MET B C 1
ATOM 5757 O O . MET B 1 308 ? -13.078 -23.953 -0.739 1 95.81 308 MET B O 1
ATOM 5761 N N . GLU B 1 309 ? -13.594 -23.719 -2.898 1 96.56 309 GLU B N 1
ATOM 5762 C CA . GLU B 1 309 ? -12.352 -24.344 -3.34 1 96.56 309 GLU B CA 1
ATOM 5763 C C . GLU B 1 309 ? -11.133 -23.531 -2.91 1 96.56 309 GLU B C 1
ATOM 5765 O O . GLU B 1 309 ? -10.133 -24.078 -2.453 1 96.56 309 GLU B O 1
ATOM 5770 N N . ALA B 1 310 ? -11.266 -22.234 -3.111 1 97.94 310 ALA B N 1
ATOM 5771 C CA . ALA B 1 310 ? -10.172 -21.344 -2.73 1 97.94 310 ALA B CA 1
ATOM 5772 C C . ALA B 1 310 ? -9.945 -21.375 -1.221 1 97.94 310 ALA B C 1
ATOM 5774 O O . ALA B 1 310 ? -8.805 -21.422 -0.758 1 97.94 310 ALA B O 1
ATOM 5775 N N . LEU B 1 311 ? -11.055 -21.312 -0.468 1 97.5 311 LEU B N 1
ATOM 5776 C CA . LEU B 1 311 ? -10.953 -21.312 0.987 1 97.5 311 LEU B CA 1
ATOM 5777 C C . LEU B 1 311 ? -10.242 -22.578 1.474 1 97.5 311 LEU B C 1
ATOM 5779 O O . LEU B 1 311 ? -9.375 -22.516 2.344 1 97.5 311 LEU B O 1
ATOM 5783 N N . ASN B 1 312 ? -10.602 -23.703 0.912 1 96.12 312 ASN B N 1
ATOM 5784 C CA . ASN B 1 312 ? -9.992 -24.984 1.296 1 96.12 312 ASN B CA 1
ATOM 5785 C C . ASN B 1 312 ? -8.516 -25.016 0.917 1 96.12 312 ASN B C 1
ATOM 5787 O O . ASN B 1 312 ? -7.676 -25.469 1.71 1 96.12 312 ASN B O 1
ATOM 5791 N N . PHE B 1 313 ? -8.18 -24.656 -0.24 1 97.69 313 PHE B N 1
ATOM 5792 C CA . PHE B 1 313 ? -6.812 -24.688 -0.735 1 97.69 313 PHE B CA 1
ATOM 5793 C C . PHE B 1 313 ? -5.906 -23.812 0.116 1 97.69 313 PHE B C 1
ATOM 5795 O O . PHE B 1 313 ? -4.863 -24.266 0.591 1 97.69 313 PHE B O 1
ATOM 5802 N N . TYR B 1 314 ? -6.309 -22.531 0.328 1 98.19 314 TYR B N 1
ATOM 5803 C CA . TYR B 1 314 ? -5.441 -21.594 1.035 1 98.19 314 TYR B CA 1
ATOM 5804 C C . TYR B 1 314 ? -5.441 -21.875 2.533 1 98.19 314 TYR B C 1
ATOM 5806 O O . TYR B 1 314 ? -4.445 -21.625 3.217 1 98.19 314 TYR B O 1
ATOM 5814 N N . ALA B 1 315 ? -6.578 -22.406 3.039 1 96.69 315 ALA B N 1
ATOM 5815 C CA . ALA B 1 315 ? -6.555 -22.859 4.434 1 96.69 315 ALA B CA 1
ATOM 5816 C C . ALA B 1 315 ? -5.445 -23.875 4.668 1 96.69 315 ALA B C 1
ATOM 5818 O O . ALA B 1 315 ? -4.785 -23.844 5.711 1 96.69 315 ALA B O 1
ATOM 5819 N N . ALA B 1 316 ? -5.27 -24.719 3.709 1 97.06 316 ALA B N 1
ATOM 5820 C CA . ALA B 1 316 ? -4.195 -25.703 3.812 1 97.06 316 ALA B CA 1
ATOM 5821 C C . ALA B 1 316 ? -2.828 -25.031 3.799 1 97.06 316 ALA B C 1
ATOM 5823 O O . ALA B 1 316 ? -1.941 -25.406 4.574 1 97.06 316 ALA B O 1
ATOM 5824 N N . LEU B 1 317 ? -2.604 -24.078 2.943 1 97.56 317 LEU B N 1
ATOM 5825 C CA . LEU B 1 317 ? -1.329 -23.375 2.863 1 97.56 317 LEU B CA 1
ATOM 5826 C C . LEU B 1 317 ? -1.058 -22.594 4.145 1 97.56 317 LEU B C 1
ATOM 5828 O O . LEU B 1 317 ? 0.075 -22.578 4.633 1 97.56 317 LEU B O 1
ATOM 5832 N N . PHE B 1 318 ? -2.133 -21.938 4.691 1 96.75 318 PHE B N 1
ATOM 5833 C CA . PHE B 1 318 ? -1.976 -21.219 5.949 1 96.75 318 PHE B CA 1
ATOM 5834 C C . PHE B 1 318 ? -1.628 -22.172 7.086 1 96.75 318 PHE B C 1
ATOM 5836 O O . PHE B 1 318 ? -0.85 -21.828 7.977 1 96.75 318 PHE B O 1
ATOM 5843 N N . ASP B 1 319 ? -2.221 -23.328 6.988 1 94.62 319 ASP B N 1
ATOM 5844 C CA . ASP B 1 319 ? -1.924 -24.344 7.996 1 94.62 319 ASP B CA 1
ATOM 5845 C C . ASP B 1 319 ? -0.467 -24.797 7.914 1 94.62 319 ASP B C 1
ATOM 5847 O O . ASP B 1 319 ? 0.18 -25.016 8.938 1 94.62 319 ASP B O 1
ATOM 5851 N N . CYS B 1 320 ? 0.028 -24.953 6.738 1 94.38 320 CYS B N 1
ATOM 5852 C CA . CYS B 1 320 ? 1.438 -25.266 6.547 1 94.38 320 CYS B CA 1
ATOM 5853 C C . CYS B 1 320 ? 2.33 -24.234 7.207 1 94.38 320 CYS B C 1
ATOM 5855 O O . CYS B 1 320 ? 3.262 -24.578 7.938 1 94.38 320 CYS B O 1
ATOM 5857 N N . LEU B 1 321 ? 2.039 -22.969 6.949 1 93.5 321 LEU B N 1
ATOM 5858 C CA . LEU B 1 321 ? 2.838 -21.859 7.469 1 93.5 321 LEU B CA 1
ATOM 5859 C C . LEU B 1 321 ? 2.787 -21.828 8.992 1 93.5 321 LEU B C 1
ATOM 5861 O O . LEU B 1 321 ? 3.793 -21.547 9.648 1 93.5 321 LEU B O 1
ATOM 5865 N N . GLU B 1 322 ? 1.59 -22.094 9.508 1 91.38 322 GLU B N 1
ATOM 5866 C CA . GLU B 1 322 ? 1.394 -22.047 10.953 1 91.38 322 GLU B CA 1
ATOM 5867 C C . GLU B 1 322 ? 2.27 -23.062 11.672 1 91.38 322 GLU B C 1
ATOM 5869 O O . GLU B 1 322 ? 2.756 -22.812 12.773 1 91.38 322 GLU B O 1
ATOM 5874 N N . LEU B 1 323 ? 2.523 -24.141 11.07 1 89.31 323 LEU B N 1
ATOM 5875 C CA . LEU B 1 323 ? 3.27 -25.219 11.695 1 89.31 323 LEU B CA 1
ATOM 5876 C C . LEU B 1 323 ? 4.766 -25.078 11.43 1 89.31 323 LEU B C 1
ATOM 5878 O O . LEU B 1 323 ? 5.586 -25.516 12.242 1 89.31 323 LEU B O 1
ATOM 5882 N N . SER B 1 324 ? 5.102 -24.422 10.359 1 88.12 324 SER B N 1
ATOM 5883 C CA . SER B 1 324 ? 6.5 -24.453 9.938 1 88.12 324 SER B CA 1
ATOM 5884 C C . SER B 1 324 ? 7.199 -23.141 10.211 1 88.12 324 SER B C 1
ATOM 5886 O O . SER B 1 324 ? 8.43 -23.078 10.281 1 88.12 324 SER B O 1
ATOM 5888 N N . VAL B 1 325 ? 6.477 -22.047 10.312 1 90.62 325 VAL B N 1
ATOM 5889 C CA . VAL B 1 325 ? 7.086 -20.719 10.43 1 90.62 325 VAL B CA 1
ATOM 5890 C C . VAL B 1 325 ? 6.543 -20.016 11.664 1 90.62 325 VAL B C 1
ATOM 5892 O O . VAL B 1 325 ? 5.332 -19.953 11.875 1 90.62 325 VAL B O 1
ATOM 5895 N N . PRO B 1 326 ? 7.461 -19.406 12.406 1 89.69 326 PRO B N 1
ATOM 5896 C CA . PRO B 1 326 ? 7.004 -18.688 13.602 1 89.69 326 PRO B CA 1
ATOM 5897 C C . PRO B 1 326 ? 6.051 -17.547 13.266 1 89.69 326 PRO B C 1
ATOM 5899 O O . PRO B 1 326 ? 6.172 -16.922 12.211 1 89.69 326 PRO B O 1
ATOM 5902 N N . ARG B 1 327 ? 5.234 -17.172 14.148 1 86.38 327 ARG B N 1
ATOM 5903 C CA . ARG B 1 327 ? 4.164 -16.203 13.945 1 86.38 327 ARG B CA 1
ATOM 5904 C C . ARG B 1 327 ? 4.727 -14.789 13.758 1 86.38 327 ARG B C 1
ATOM 5906 O O . ARG B 1 327 ? 4.152 -13.977 13.031 1 86.38 327 ARG B O 1
ATOM 5913 N N . GLN B 1 328 ? 5.73 -14.539 14.352 1 85.81 328 GLN B N 1
ATOM 5914 C CA . GLN B 1 328 ? 6.289 -13.188 14.312 1 85.81 328 GLN B CA 1
ATOM 5915 C C . GLN B 1 328 ? 7.25 -13.023 13.141 1 85.81 328 GLN B C 1
ATOM 5917 O O . GLN B 1 328 ? 7.797 -11.938 12.93 1 85.81 328 GLN B O 1
ATOM 5922 N N . SER B 1 329 ? 7.254 -14.047 12.344 1 90.56 329 SER B N 1
ATOM 5923 C CA . SER B 1 329 ? 8.188 -14 11.219 1 90.56 329 SER B CA 1
ATOM 5924 C C . SER B 1 329 ? 7.738 -12.992 10.164 1 90.56 329 SER B C 1
ATOM 5926 O O . SER B 1 329 ? 6.594 -13.039 9.711 1 90.56 329 SER B O 1
ATOM 5928 N N . ALA B 1 330 ? 8.617 -12.156 9.727 1 92 330 ALA B N 1
ATOM 5929 C CA . ALA B 1 330 ? 8.328 -11.18 8.688 1 92 330 ALA B CA 1
ATOM 5930 C C . ALA B 1 330 ? 8.117 -11.859 7.336 1 92 330 ALA B C 1
ATOM 5932 O O . ALA B 1 330 ? 7.328 -11.391 6.512 1 92 330 ALA B O 1
ATOM 5933 N N . GLU B 1 331 ? 8.789 -12.914 7.129 1 94.31 331 GLU B N 1
ATOM 5934 C CA . GLU B 1 331 ? 8.68 -13.648 5.871 1 94.31 331 GLU B CA 1
ATOM 5935 C C . GLU B 1 331 ? 7.289 -14.25 5.699 1 94.31 331 GLU B C 1
ATOM 5937 O O . GLU B 1 331 ? 6.758 -14.297 4.59 1 94.31 331 GLU B O 1
ATOM 5942 N N . ARG B 1 332 ? 6.75 -14.695 6.77 1 94.12 332 ARG B N 1
ATOM 5943 C CA . ARG B 1 332 ? 5.402 -15.25 6.738 1 94.12 332 ARG B CA 1
ATOM 5944 C C . ARG B 1 332 ? 4.391 -14.211 6.277 1 94.12 332 ARG B C 1
ATOM 5946 O O . ARG B 1 332 ? 3.586 -14.469 5.379 1 94.12 332 ARG B O 1
ATOM 5953 N N . LEU B 1 333 ? 4.48 -13.062 6.895 1 92.69 333 LEU B N 1
ATOM 5954 C CA . LEU B 1 333 ? 3.572 -11.977 6.547 1 92.69 333 LEU B CA 1
ATOM 5955 C C . LEU B 1 333 ? 3.752 -11.562 5.094 1 92.69 333 LEU B C 1
ATOM 5957 O O . LEU B 1 333 ? 2.773 -11.289 4.395 1 92.69 333 LEU B O 1
ATOM 5961 N N . LYS B 1 334 ? 4.934 -11.578 4.688 1 94.56 334 LYS B N 1
ATOM 5962 C CA . LYS B 1 334 ? 5.246 -11.125 3.338 1 94.56 334 LYS B CA 1
ATOM 5963 C C . LYS B 1 334 ? 4.715 -12.102 2.291 1 94.56 334 LYS B C 1
ATOM 5965 O O . LYS B 1 334 ? 4.176 -11.68 1.266 1 94.56 334 LYS B O 1
ATOM 5970 N N . VAL B 1 335 ? 4.879 -13.344 2.506 1 96.38 335 VAL B N 1
ATOM 5971 C CA . VAL B 1 335 ? 4.41 -14.32 1.528 1 96.38 335 VAL B CA 1
ATOM 5972 C C . VAL B 1 335 ? 2.885 -14.305 1.469 1 96.38 335 VAL B C 1
ATOM 5974 O O . VAL B 1 335 ? 2.299 -14.453 0.396 1 96.38 335 VAL B O 1
ATOM 5977 N N . GLU B 1 336 ? 2.213 -14.141 2.625 1 96.56 336 GLU B N 1
ATOM 5978 C CA . GLU B 1 336 ? 0.756 -14.055 2.648 1 96.56 336 GLU B CA 1
ATOM 5979 C C . GLU B 1 336 ? 0.261 -12.836 1.874 1 96.56 336 GLU B C 1
ATOM 5981 O O . GLU B 1 336 ? -0.694 -12.93 1.1 1 96.56 336 GLU B O 1
ATOM 5986 N N . LYS B 1 337 ? 0.954 -11.789 2.014 1 93.81 337 LYS B N 1
ATOM 5987 C CA . LYS B 1 337 ? 0.54 -10.539 1.378 1 93.81 337 LYS B CA 1
ATOM 5988 C C . LYS B 1 337 ? 0.875 -10.547 -0.111 1 93.81 337 LYS B C 1
ATOM 5990 O O . LYS B 1 337 ? 0.064 -10.117 -0.937 1 93.81 337 LYS B O 1
ATOM 5995 N N . LEU B 1 338 ? 1.997 -11.031 -0.433 1 94.25 338 LEU B N 1
ATOM 5996 C CA . LEU B 1 338 ? 2.494 -10.898 -1.798 1 94.25 338 LEU B CA 1
ATOM 5997 C C . LEU B 1 338 ? 1.962 -12.016 -2.684 1 94.25 338 LEU B C 1
ATOM 5999 O O . LEU B 1 338 ? 1.81 -11.836 -3.895 1 94.25 338 LEU B O 1
ATOM 6003 N N . VAL B 1 339 ? 1.644 -13.109 -2.105 1 96.38 339 VAL B N 1
ATOM 6004 C CA . VAL B 1 339 ? 1.262 -14.258 -2.93 1 96.38 339 VAL B CA 1
ATOM 6005 C C . VAL B 1 339 ? -0.193 -14.625 -2.654 1 96.38 339 VAL B C 1
ATOM 6007 O O . VAL B 1 339 ? -1.056 -14.469 -3.521 1 96.38 339 VAL B O 1
ATOM 6010 N N . PHE B 1 340 ? -0.521 -14.992 -1.423 1 97.69 340 PHE B N 1
ATOM 6011 C CA . PHE B 1 340 ? -1.853 -15.5 -1.113 1 97.69 340 PHE B CA 1
ATOM 6012 C C . PHE B 1 340 ? -2.91 -14.43 -1.354 1 97.69 340 PHE B C 1
ATOM 6014 O O . PHE B 1 340 ? -3.906 -14.68 -2.039 1 97.69 340 PHE B O 1
ATOM 6021 N N . ARG B 1 341 ? -2.635 -13.297 -0.764 1 96.44 341 ARG B N 1
ATOM 6022 C CA . ARG B 1 341 ? -3.59 -12.195 -0.881 1 96.44 341 ARG B CA 1
ATOM 6023 C C . ARG B 1 341 ? -3.902 -11.898 -2.344 1 96.44 341 ARG B C 1
ATOM 6025 O O . ARG B 1 341 ? -5.07 -11.773 -2.721 1 96.44 341 ARG B O 1
ATOM 6032 N N . GLU B 1 342 ? -2.883 -11.812 -3.131 1 95.25 342 GLU B N 1
ATOM 6033 C CA . GLU B 1 342 ? -3.043 -11.438 -4.535 1 95.25 342 GLU B CA 1
ATOM 6034 C C . GLU B 1 342 ? -3.762 -12.531 -5.316 1 95.25 342 GLU B C 1
ATOM 6036 O O . GLU B 1 342 ? -4.613 -12.242 -6.16 1 95.25 342 GLU B O 1
ATOM 6041 N N . GLU B 1 343 ? -3.439 -13.703 -5.055 1 97.12 343 GLU B N 1
ATOM 6042 C CA . GLU B 1 343 ? -4.094 -14.805 -5.742 1 97.12 343 GLU B CA 1
ATOM 6043 C C . GLU B 1 343 ? -5.559 -14.922 -5.34 1 97.12 343 GLU B C 1
ATOM 6045 O O . GLU B 1 343 ? -6.434 -15.102 -6.191 1 97.12 343 GLU B O 1
ATOM 6050 N N . ILE B 1 344 ? -5.797 -14.844 -4.039 1 98.12 344 ILE B N 1
ATOM 6051 C CA . ILE B 1 344 ? -7.168 -14.93 -3.543 1 98.12 344 ILE B CA 1
ATOM 6052 C C . ILE B 1 344 ? -8.008 -13.82 -4.168 1 98.12 344 ILE B C 1
ATOM 6054 O O . ILE B 1 344 ? -9.133 -14.062 -4.617 1 98.12 344 ILE B O 1
ATOM 6058 N N . LYS B 1 345 ? -7.453 -12.688 -4.145 1 97.12 345 LYS B N 1
ATOM 6059 C CA . LYS B 1 345 ? -8.148 -11.555 -4.75 1 97.12 345 LYS B CA 1
ATOM 6060 C C . LYS B 1 345 ? -8.445 -11.82 -6.223 1 97.12 345 LYS B C 1
ATOM 6062 O O . LYS B 1 345 ? -9.555 -11.562 -6.695 1 97.12 345 LYS B O 1
ATOM 6067 N N . ASN B 1 346 ? -7.512 -12.305 -6.969 1 96.62 346 ASN B N 1
ATOM 6068 C CA . ASN B 1 346 ? -7.707 -12.594 -8.391 1 96.62 346 ASN B CA 1
ATOM 6069 C C . ASN B 1 346 ? -8.781 -13.648 -8.602 1 96.62 346 ASN B C 1
ATOM 6071 O O . ASN B 1 346 ? -9.625 -13.516 -9.5 1 96.62 346 ASN B O 1
ATOM 6075 N N . ILE B 1 347 ? -8.781 -14.641 -7.805 1 97.75 347 ILE B N 1
ATOM 6076 C CA . ILE B 1 347 ? -9.703 -15.766 -7.941 1 97.75 347 ILE B CA 1
ATOM 6077 C C . ILE B 1 347 ? -11.133 -15.297 -7.66 1 97.75 347 ILE B C 1
ATOM 6079 O O . ILE B 1 347 ? -12.062 -15.68 -8.375 1 97.75 347 ILE B O 1
ATOM 6083 N N . ILE B 1 348 ? -11.258 -14.484 -6.68 1 97.94 348 ILE B N 1
ATOM 6084 C CA . ILE B 1 348 ? -12.586 -14.188 -6.172 1 97.94 348 ILE B CA 1
ATOM 6085 C C . ILE B 1 348 ? -13.117 -12.906 -6.824 1 97.94 348 ILE B C 1
ATOM 6087 O O . ILE B 1 348 ? -14.266 -12.859 -7.266 1 97.94 348 ILE B O 1
ATOM 6091 N N . ALA B 1 349 ? -12.289 -11.93 -6.953 1 96.75 349 ALA B N 1
ATOM 6092 C CA . ALA B 1 349 ? -12.773 -10.602 -7.316 1 96.75 349 ALA B CA 1
ATOM 6093 C C . ALA B 1 349 ? -12.75 -10.406 -8.828 1 96.75 349 ALA B C 1
ATOM 6095 O O . ALA B 1 349 ? -13.523 -9.609 -9.367 1 96.75 349 ALA B O 1
ATOM 6096 N N . CYS B 1 350 ? -11.875 -11.055 -9.492 1 94.19 350 CYS B N 1
ATOM 6097 C CA . CYS B 1 350 ? -11.695 -10.797 -10.922 1 94.19 350 CYS B CA 1
ATOM 6098 C C . CYS B 1 350 ? -12.547 -11.742 -11.758 1 94.19 350 CYS B C 1
ATOM 6100 O O . CYS B 1 350 ? -12.938 -12.812 -11.289 1 94.19 350 CYS B O 1
ATOM 6102 N N . GLU B 1 351 ? -12.859 -11.25 -12.93 1 91.5 351 GLU B N 1
ATOM 6103 C CA . GLU B 1 351 ? -13.578 -12.031 -13.93 1 91.5 351 GLU B CA 1
ATOM 6104 C C . GLU B 1 351 ? -13.031 -11.797 -15.328 1 91.5 351 GLU B C 1
ATOM 6106 O O . GLU B 1 351 ? -12.227 -10.883 -15.539 1 91.5 351 GLU B O 1
ATOM 6111 N N . GLY B 1 352 ? -13.406 -12.633 -16.25 1 89.06 352 GLY B N 1
ATOM 6112 C CA . GLY B 1 352 ? -12.977 -12.461 -17.625 1 89.06 352 GLY B CA 1
ATOM 6113 C C . GLY B 1 352 ? -11.477 -12.578 -17.797 1 89.06 352 GLY B C 1
ATOM 6114 O O . GLY B 1 352 ? -10.852 -13.484 -17.25 1 89.06 352 GLY B O 1
ATOM 6115 N N . LEU B 1 353 ? -10.875 -11.648 -18.516 1 87.12 353 LEU B N 1
ATOM 6116 C CA . LEU B 1 353 ? -9.453 -11.688 -18.859 1 87.12 353 LEU B CA 1
ATOM 6117 C C . LEU B 1 353 ? -8.602 -11.312 -17.656 1 87.12 353 LEU B C 1
ATOM 6119 O O . LEU B 1 353 ? -7.418 -11.656 -17.594 1 87.12 353 LEU B O 1
ATOM 6123 N N . GLU B 1 354 ? -9.227 -10.664 -16.703 1 90.25 354 GLU B N 1
ATOM 6124 C CA . GLU B 1 354 ? -8.484 -10.211 -15.539 1 90.25 354 GLU B CA 1
ATOM 6125 C C . GLU B 1 354 ? -8.281 -11.352 -14.539 1 90.25 354 GLU B C 1
ATOM 6127 O O . GLU B 1 354 ? -7.414 -11.273 -13.664 1 90.25 354 GLU B O 1
ATOM 6132 N N . ARG B 1 355 ? -9.133 -12.359 -14.633 1 93.94 355 ARG B N 1
ATOM 6133 C CA . ARG B 1 355 ? -8.969 -13.516 -13.758 1 93.94 355 ARG B CA 1
ATOM 6134 C C . ARG B 1 355 ? -7.941 -14.492 -14.328 1 93.94 355 ARG B C 1
ATOM 6136 O O . ARG B 1 355 ? -8.297 -15.375 -15.109 1 93.94 355 ARG B O 1
ATOM 6143 N N . LYS B 1 356 ? -6.797 -14.422 -13.852 1 92.31 356 LYS B N 1
ATOM 6144 C CA . LYS B 1 356 ? -5.68 -15.195 -14.375 1 92.31 356 LYS B CA 1
ATOM 6145 C C . LYS B 1 356 ? -5.5 -16.5 -13.602 1 92.31 356 LYS B C 1
ATOM 6147 O O . LYS B 1 356 ? -5.027 -17.5 -14.148 1 92.31 356 LYS B O 1
ATOM 6152 N N . GLU B 1 357 ? -5.867 -16.484 -12.312 1 95.88 357 GLU B N 1
ATOM 6153 C CA . GLU B 1 357 ? -5.695 -17.656 -11.461 1 95.88 357 GLU B CA 1
ATOM 6154 C C . GLU B 1 357 ? -6.816 -18.672 -11.688 1 95.88 357 GLU B C 1
ATOM 6156 O O . GLU B 1 357 ? -7.586 -18.969 -10.766 1 95.88 357 GLU B O 1
ATOM 6161 N N . ARG B 1 358 ? -6.84 -19.203 -12.93 1 94.81 358 ARG B N 1
ATOM 6162 C CA . ARG B 1 358 ? -7.848 -20.172 -13.328 1 94.81 358 ARG B CA 1
ATOM 6163 C C . ARG B 1 358 ? -7.297 -21.594 -13.242 1 94.81 358 ARG B C 1
ATOM 6165 O O . ARG B 1 358 ? -7.148 -22.266 -14.266 1 94.81 358 ARG B O 1
ATOM 6172 N N . HIS B 1 359 ? -7.168 -22.078 -12.086 1 96.88 359 HIS B N 1
ATOM 6173 C CA . HIS B 1 359 ? -6.551 -23.375 -11.836 1 96.88 359 HIS B CA 1
ATOM 6174 C C . HIS B 1 359 ? -7.52 -24.516 -12.148 1 96.88 359 HIS B C 1
ATOM 6176 O O . HIS B 1 359 ? -8.727 -24.391 -11.938 1 96.88 359 HIS B O 1
ATOM 6182 N N . GLU B 1 360 ? -6.988 -25.562 -12.664 1 96.06 360 GLU B N 1
ATOM 6183 C CA . GLU B 1 360 ? -7.699 -26.828 -12.891 1 96.06 360 GLU B CA 1
ATOM 6184 C C . GLU B 1 360 ? -6.898 -28.016 -12.359 1 96.06 360 GLU B C 1
ATOM 6186 O O . GLU B 1 360 ? -5.668 -27.969 -12.305 1 96.06 360 GLU B O 1
ATOM 6191 N N . LYS B 1 361 ? -7.609 -29.016 -12.016 1 96.69 361 LYS B N 1
ATOM 6192 C CA . LYS B 1 361 ? -6.957 -30.172 -11.422 1 96.69 361 LYS B CA 1
ATOM 6193 C C . LYS B 1 361 ? -6.254 -31.016 -12.492 1 96.69 361 LYS B C 1
ATOM 6195 O O . LYS B 1 361 ? -6.461 -30.797 -13.688 1 96.69 361 LYS B O 1
ATOM 6200 N N . LEU B 1 362 ? -5.477 -31.906 -12 1 97.56 362 LEU B N 1
ATOM 6201 C CA . LEU B 1 362 ? -4.621 -32.75 -12.828 1 97.56 362 LEU B CA 1
ATOM 6202 C C . LEU B 1 362 ? -5.445 -33.5 -13.867 1 97.56 362 LEU B C 1
ATOM 6204 O O . LEU B 1 362 ? -5.035 -33.625 -15.023 1 97.56 362 LEU B O 1
ATOM 6208 N N . ASP B 1 363 ? -6.617 -33.969 -13.516 1 96.19 363 ASP B N 1
ATOM 6209 C CA . ASP B 1 363 ? -7.449 -34.75 -14.422 1 96.19 363 ASP B CA 1
ATOM 6210 C C . ASP B 1 363 ? -7.812 -33.938 -15.664 1 96.19 363 ASP B C 1
ATOM 6212 O O . ASP B 1 363 ? -7.797 -34.469 -16.781 1 96.19 363 ASP B O 1
ATOM 6216 N N . LYS B 1 364 ? -8.133 -32.688 -15.469 1 95.19 364 LYS B N 1
ATOM 6217 C CA . LYS B 1 364 ? -8.477 -31.828 -16.594 1 95.19 364 LYS B CA 1
ATOM 6218 C C . LYS B 1 364 ? -7.25 -31.531 -17.438 1 95.19 364 LYS B C 1
ATOM 6220 O O . LYS B 1 364 ? -7.344 -31.469 -18.672 1 95.19 364 LYS B O 1
ATOM 6225 N N . TRP B 1 365 ? -6.148 -31.312 -16.828 1 95.69 365 TRP B N 1
ATOM 6226 C CA . TRP B 1 365 ? -4.918 -31.047 -17.562 1 95.69 365 TRP B CA 1
ATOM 6227 C C . TRP B 1 365 ? -4.496 -32.25 -18.391 1 95.69 365 TRP B C 1
ATOM 6229 O O . TRP B 1 365 ? -4.023 -32.125 -19.516 1 95.69 365 TRP B O 1
ATOM 6239 N N . MET B 1 366 ? -4.66 -33.438 -17.812 1 96 366 MET B N 1
ATOM 6240 C CA . MET B 1 366 ? -4.34 -34.656 -18.547 1 96 366 MET B CA 1
ATOM 6241 C C . MET B 1 366 ? -5.168 -34.75 -19.828 1 96 366 MET B C 1
ATOM 6243 O O . MET B 1 366 ? -4.633 -35.094 -20.891 1 96 366 MET B O 1
ATOM 6247 N N . ARG B 1 367 ? -6.402 -34.438 -19.703 1 94.5 367 ARG B N 1
ATOM 6248 C CA . ARG B 1 367 ? -7.281 -34.469 -20.859 1 94.5 367 ARG B CA 1
ATOM 6249 C C . ARG B 1 367 ? -6.855 -33.438 -21.906 1 94.5 367 ARG B C 1
ATOM 6251 O O . ARG B 1 367 ? -6.82 -33.75 -23.094 1 94.5 367 ARG B O 1
ATOM 6258 N N . ARG B 1 368 ? -6.504 -32.312 -21.469 1 93.44 368 ARG B N 1
ATOM 6259 C CA . ARG B 1 368 ? -6.102 -31.219 -22.359 1 93.44 368 ARG B CA 1
ATOM 6260 C C . ARG B 1 368 ? -4.816 -31.578 -23.109 1 93.44 368 ARG B C 1
ATOM 6262 O O . ARG B 1 368 ? -4.699 -31.328 -24.312 1 93.44 368 ARG B O 1
ATOM 6269 N N . LEU B 1 369 ? -3.875 -32.062 -22.406 1 95.31 369 LEU B N 1
ATOM 6270 C CA . LEU B 1 369 ? -2.592 -32.406 -23 1 95.31 369 LEU B CA 1
ATOM 6271 C C . LEU B 1 369 ? -2.742 -33.594 -23.969 1 95.31 369 LEU B C 1
ATOM 6273 O O . LEU B 1 369 ? -2.16 -33.594 -25.047 1 95.31 369 LEU B O 1
ATOM 6277 N N . GLU B 1 370 ? -3.557 -34.5 -23.562 1 94.12 370 GLU B N 1
ATOM 6278 C CA . GLU B 1 370 ? -3.811 -35.656 -24.453 1 94.12 370 GLU B CA 1
ATOM 6279 C C . GLU B 1 370 ? -4.543 -35.219 -25.719 1 94.12 370 GLU B C 1
ATOM 6281 O O . GLU B 1 370 ? -4.238 -35.688 -26.812 1 94.12 370 GLU B O 1
ATOM 6286 N N . MET B 1 371 ? -5.469 -34.312 -25.562 1 92 371 MET B N 1
ATOM 6287 C CA . MET B 1 371 ? -6.215 -33.812 -26.719 1 92 371 MET B CA 1
ATOM 6288 C C . MET B 1 371 ? -5.297 -33.031 -27.641 1 92 371 MET B C 1
ATOM 6290 O O . MET B 1 371 ? -5.52 -33 -28.859 1 92 371 MET B O 1
ATOM 6294 N N . ALA B 1 372 ? -4.332 -32.406 -27.078 1 92.81 372 ALA B N 1
ATOM 6295 C CA . ALA B 1 372 ? -3.367 -31.672 -27.891 1 92.81 372 ALA B CA 1
ATOM 6296 C C . ALA B 1 372 ? -2.396 -32.594 -28.594 1 92.81 372 ALA B C 1
ATOM 6298 O O . ALA B 1 372 ? -1.629 -32.188 -29.453 1 92.81 372 ALA B O 1
ATOM 6299 N N . GLY B 1 373 ? -2.365 -33.875 -28.203 1 93.38 373 GLY B N 1
ATOM 6300 C CA . GLY B 1 373 ? -1.565 -34.875 -28.906 1 93.38 373 GLY B CA 1
ATOM 6301 C C . GLY B 1 373 ? -0.377 -35.375 -28.094 1 93.38 373 GLY B C 1
ATOM 6302 O O . GLY B 1 373 ? 0.411 -36.188 -28.562 1 93.38 373 GLY B O 1
ATOM 6303 N N . PHE B 1 374 ? -0.24 -34.938 -26.906 1 96.5 374 PHE B N 1
ATOM 6304 C CA . PHE B 1 374 ? 0.87 -35.375 -26.078 1 96.5 374 PHE B CA 1
ATOM 6305 C C . PHE B 1 374 ? 0.613 -36.781 -25.531 1 96.5 374 PHE B C 1
ATOM 6307 O O . PHE B 1 374 ? -0.54 -37.188 -25.344 1 96.5 374 PHE B O 1
ATOM 6314 N N . GLY B 1 375 ? 1.689 -37.469 -25.312 1 95.75 375 GLY B N 1
ATOM 6315 C CA . GLY B 1 375 ? 1.617 -38.75 -24.641 1 95.75 375 GLY B CA 1
ATOM 6316 C C . GLY B 1 375 ? 2.111 -38.719 -23.203 1 95.75 375 GLY B C 1
ATOM 6317 O O . GLY B 1 375 ? 3.092 -38.031 -22.906 1 95.75 375 GLY B O 1
ATOM 6318 N N . ARG B 1 376 ? 1.428 -39.469 -22.406 1 95.06 376 ARG B N 1
ATOM 6319 C CA . ARG B 1 376 ? 1.771 -39.5 -20.984 1 95.06 376 ARG B CA 1
ATOM 6320 C C . ARG B 1 376 ? 3.062 -40.25 -20.75 1 95.06 376 ARG B C 1
ATOM 6322 O O . ARG B 1 376 ? 3.291 -41.312 -21.359 1 95.06 376 ARG B O 1
ATOM 6329 N N . VAL B 1 377 ? 3.924 -39.656 -19.953 1 96.12 377 VAL B N 1
ATOM 6330 C CA . VAL B 1 377 ? 5.156 -40.312 -19.484 1 96.12 377 VAL B CA 1
ATOM 6331 C C . VAL B 1 377 ? 5.102 -40.5 -17.984 1 96.12 377 VAL B C 1
ATOM 6333 O O . VAL B 1 377 ? 4.859 -39.531 -17.234 1 96.12 377 VAL B O 1
ATOM 6336 N N . SER B 1 378 ? 5.27 -41.75 -17.531 1 96.31 378 SER B N 1
ATOM 6337 C CA . SER B 1 378 ? 5.266 -42 -16.094 1 96.31 378 SER B CA 1
ATOM 6338 C C . SER B 1 378 ? 6.547 -41.5 -15.438 1 96.31 378 SER B C 1
ATOM 6340 O O . SER B 1 378 ? 7.648 -41.812 -15.891 1 96.31 378 SER B O 1
ATOM 6342 N N . LEU B 1 379 ? 6.367 -40.75 -14.398 1 97.25 379 LEU B N 1
ATOM 6343 C CA . LEU B 1 379 ? 7.512 -40.281 -13.625 1 97.25 379 LEU B CA 1
ATOM 6344 C C . LEU B 1 379 ? 8.188 -41.438 -12.906 1 97.25 379 LEU B C 1
ATOM 6346 O O . LEU B 1 379 ? 7.523 -42.406 -12.477 1 97.25 379 LEU B O 1
ATOM 6350 N N . SER B 1 380 ? 9.414 -41.375 -12.781 1 95.88 380 SER B N 1
ATOM 6351 C CA . SER B 1 380 ? 10.211 -42.5 -12.328 1 95.88 380 SER B CA 1
ATOM 6352 C C . SER B 1 380 ? 10.078 -42.719 -10.82 1 95.88 380 SER B C 1
ATOM 6354 O O . SER B 1 380 ? 9.836 -41.75 -10.078 1 95.88 380 SER B O 1
ATOM 6356 N N . TYR B 1 381 ? 10.273 -43.938 -10.461 1 94.69 381 TYR B N 1
ATOM 6357 C CA . TYR B 1 381 ? 10.281 -44.281 -9.047 1 94.69 381 TYR B CA 1
ATOM 6358 C C . TYR B 1 381 ? 11.438 -43.594 -8.328 1 94.69 381 TYR B C 1
ATOM 6360 O O . TYR B 1 381 ? 11.32 -43.219 -7.16 1 94.69 381 TYR B O 1
ATOM 6368 N N . ASN B 1 382 ? 12.516 -43.469 -8.961 1 93.62 382 ASN B N 1
ATOM 6369 C CA . ASN B 1 382 ? 13.648 -42.75 -8.391 1 93.62 382 ASN B CA 1
ATOM 6370 C C . ASN B 1 382 ? 13.273 -41.312 -8.008 1 93.62 382 ASN B C 1
ATOM 6372 O O . ASN B 1 382 ? 13.727 -40.812 -6.984 1 93.62 382 ASN B O 1
ATOM 6376 N N . GLY B 1 383 ? 12.508 -40.719 -8.93 1 93.94 383 GLY B N 1
ATOM 6377 C CA . GLY B 1 383 ? 12.031 -39.406 -8.617 1 93.94 383 GLY B CA 1
ATOM 6378 C C . GLY B 1 383 ? 11.188 -39.344 -7.359 1 93.94 383 GLY B C 1
ATOM 6379 O O . GLY B 1 383 ? 11.297 -38.406 -6.566 1 93.94 383 GLY B O 1
ATOM 6380 N N . LEU B 1 384 ? 10.414 -40.344 -7.16 1 96.31 384 LEU B N 1
ATOM 6381 C CA . LEU B 1 384 ? 9.547 -40.406 -5.992 1 96.31 384 LEU B CA 1
ATOM 6382 C C . LEU B 1 384 ? 10.367 -40.594 -4.715 1 96.31 384 LEU B C 1
ATOM 6384 O O . LEU B 1 384 ? 10.086 -39.938 -3.703 1 96.31 384 LEU B O 1
ATOM 6388 N N . VAL B 1 385 ? 11.391 -41.438 -4.773 1 95.62 385 VAL B N 1
ATOM 6389 C CA . VAL B 1 385 ? 12.258 -41.688 -3.623 1 95.62 385 VAL B CA 1
ATOM 6390 C C . VAL B 1 385 ? 13.008 -40.406 -3.236 1 95.62 385 VAL B C 1
ATOM 6392 O O . VAL B 1 385 ? 13.102 -40.094 -2.053 1 95.62 385 VAL B O 1
ATOM 6395 N N . GLN B 1 386 ? 13.5 -39.75 -4.172 1 94.81 386 GLN B N 1
ATOM 6396 C CA . GLN B 1 386 ? 14.219 -38.5 -3.91 1 94.81 386 GLN B CA 1
ATOM 6397 C C . GLN B 1 386 ? 13.297 -37.438 -3.311 1 94.81 386 GLN B C 1
ATOM 6399 O O . GLN B 1 386 ? 13.703 -36.688 -2.418 1 94.81 386 GLN B O 1
ATOM 6404 N N . ALA B 1 387 ? 12.094 -37.406 -3.865 1 96.38 387 ALA B N 1
ATOM 6405 C CA . ALA B 1 387 ? 11.117 -36.438 -3.35 1 96.38 387 ALA B CA 1
ATOM 6406 C C . ALA B 1 387 ? 10.805 -36.719 -1.882 1 96.38 387 ALA B C 1
ATOM 6408 O O . ALA B 1 387 ? 10.766 -35.781 -1.067 1 96.38 387 ALA B O 1
ATOM 6409 N N . ARG B 1 388 ? 10.641 -37.938 -1.518 1 95.25 388 ARG B N 1
ATOM 6410 C CA . ARG B 1 388 ? 10.328 -38.312 -0.143 1 95.25 388 ARG B CA 1
ATOM 6411 C C . ARG B 1 388 ? 11.508 -38.031 0.782 1 95.25 388 ARG B C 1
ATOM 6413 O O . ARG B 1 388 ? 11.32 -37.594 1.921 1 95.25 388 ARG B O 1
ATOM 6420 N N . ARG B 1 389 ? 12.68 -38.25 0.284 1 94.88 389 ARG B N 1
ATOM 6421 C CA . ARG B 1 389 ? 13.883 -37.969 1.059 1 94.88 389 ARG B CA 1
ATOM 6422 C C . ARG B 1 389 ? 13.992 -36.469 1.342 1 94.88 389 ARG B C 1
ATOM 6424 O O . ARG B 1 389 ? 14.352 -36.062 2.447 1 94.88 389 ARG B O 1
ATOM 6431 N N . MET B 1 390 ? 13.719 -35.719 0.369 1 94.62 390 MET B N 1
ATOM 6432 C CA . MET B 1 390 ? 13.766 -34.25 0.538 1 94.62 390 MET B CA 1
ATOM 6433 C C . MET B 1 390 ? 12.773 -33.812 1.599 1 94.62 390 MET B C 1
ATOM 6435 O O . MET B 1 390 ? 13.086 -32.938 2.416 1 94.62 390 MET B O 1
ATOM 6439 N N . LEU B 1 391 ? 11.57 -34.344 1.576 1 94.75 391 LEU B N 1
ATOM 6440 C CA . LEU B 1 391 ? 10.523 -33.969 2.518 1 94.75 391 LEU B CA 1
ATOM 6441 C C . LEU B 1 391 ? 10.914 -34.312 3.945 1 94.75 391 LEU B C 1
ATOM 6443 O O . LEU B 1 391 ? 10.516 -33.625 4.895 1 94.75 391 LEU B O 1
ATOM 6447 N N . GLN B 1 392 ? 11.664 -35.375 4.094 1 89.94 392 GLN B N 1
ATOM 6448 C CA . GLN B 1 392 ? 12.141 -35.781 5.418 1 89.94 392 GLN B CA 1
ATOM 6449 C C . GLN B 1 392 ? 13.055 -34.719 6.012 1 89.94 392 GLN B C 1
ATOM 6451 O O . GLN B 1 392 ? 13.086 -34.531 7.23 1 89.94 392 GLN B O 1
ATOM 6456 N N . GLY B 1 393 ? 13.711 -34.031 5.207 1 86.62 393 GLY B N 1
ATOM 6457 C CA . GLY B 1 393 ? 14.602 -32.969 5.66 1 86.62 393 GLY B CA 1
ATOM 6458 C C . GLY B 1 393 ? 13.867 -31.719 6.098 1 86.62 393 GLY B C 1
ATOM 6459 O O . GLY B 1 393 ? 14.406 -30.922 6.859 1 86.62 393 GLY B O 1
ATOM 6460 N N . PHE B 1 394 ? 12.68 -31.562 5.684 1 84.88 394 PHE B N 1
ATOM 6461 C CA . PHE B 1 394 ? 11.906 -30.375 6.02 1 84.88 394 PHE B CA 1
ATOM 6462 C C . PHE B 1 394 ? 11.297 -30.484 7.414 1 84.88 394 PHE B C 1
ATOM 6464 O O . PHE B 1 394 ? 10.938 -29.484 8.031 1 84.88 394 PHE B O 1
ATOM 6471 N N . GLY B 1 395 ? 11.273 -31.594 8.039 1 77.06 395 GLY B N 1
ATOM 6472 C CA . GLY B 1 395 ? 10.945 -31.797 9.445 1 77.06 395 GLY B CA 1
ATOM 6473 C C . GLY B 1 395 ? 9.461 -31.703 9.727 1 77.06 395 GLY B C 1
ATOM 6474 O O . GLY B 1 395 ? 9.047 -31.625 10.883 1 77.06 395 GLY B O 1
ATOM 6475 N N . CYS B 1 396 ? 8.625 -31.391 8.844 1 79.38 396 CYS B N 1
ATOM 6476 C CA . CYS B 1 396 ? 7.191 -31.297 9.094 1 79.38 396 CYS B CA 1
ATOM 6477 C C . CYS B 1 396 ? 6.457 -32.5 8.531 1 79.38 396 CYS B C 1
ATOM 6479 O O . CYS B 1 396 ? 6.543 -32.781 7.336 1 79.38 396 CYS B O 1
ATOM 6481 N N . GLU B 1 397 ? 5.77 -33.188 9.32 1 86.19 397 GLU B N 1
ATOM 6482 C CA . GLU B 1 397 ? 5.152 -34.469 8.961 1 86.19 397 GLU B CA 1
ATOM 6483 C C . GLU B 1 397 ? 3.896 -34.25 8.117 1 86.19 397 GLU B C 1
ATOM 6485 O O . GLU B 1 397 ? 3.355 -35.188 7.551 1 86.19 397 GLU B O 1
ATOM 6490 N N . GLY B 1 398 ? 3.504 -33.094 7.941 1 92.75 398 GLY B N 1
ATOM 6491 C CA . GLY B 1 398 ? 2.295 -32.812 7.176 1 92.75 398 GLY B CA 1
ATOM 6492 C C . GLY B 1 398 ? 2.514 -32.875 5.676 1 92.75 398 GLY B C 1
ATOM 6493 O O . GLY B 1 398 ? 1.571 -33.094 4.914 1 92.75 398 GLY B O 1
ATOM 6494 N N . TYR B 1 399 ? 3.73 -32.781 5.254 1 96.06 399 TYR B N 1
ATOM 6495 C CA . TYR B 1 399 ? 4.047 -32.812 3.83 1 96.06 399 TYR B CA 1
ATOM 6496 C C . TYR B 1 399 ? 4.16 -34.219 3.314 1 96.06 399 TYR B C 1
ATOM 6498 O O . TYR B 1 399 ? 4.844 -35.062 3.92 1 96.06 399 TYR B O 1
ATOM 6506 N N . LYS B 1 400 ? 3.506 -34.531 2.246 1 95.88 400 LYS B N 1
ATOM 6507 C CA . LYS B 1 400 ? 3.525 -35.875 1.667 1 95.88 400 LYS B CA 1
ATOM 6508 C C . LYS B 1 400 ? 3.576 -35.812 0.143 1 95.88 400 LYS B C 1
ATOM 6510 O O . LYS B 1 400 ? 3.193 -34.812 -0.457 1 95.88 400 LYS B O 1
ATOM 6515 N N . VAL B 1 401 ? 4.102 -36.812 -0.447 1 97 401 VAL B N 1
ATOM 6516 C CA . VAL B 1 401 ? 4.086 -37 -1.895 1 97 401 VAL B CA 1
ATOM 6517 C C . VAL B 1 401 ? 3.381 -38.312 -2.244 1 97 401 VAL B C 1
ATOM 6519 O O . VAL B 1 401 ? 3.678 -39.375 -1.664 1 97 401 VAL B O 1
ATOM 6522 N N . LYS B 1 402 ? 2.449 -38.188 -3.092 1 96.38 402 LYS B N 1
ATOM 6523 C CA . LYS B 1 402 ? 1.697 -39.344 -3.543 1 96.38 402 LYS B CA 1
ATOM 6524 C C . LYS B 1 402 ? 1.85 -39.562 -5.047 1 96.38 402 LYS B C 1
ATOM 6526 O O . LYS B 1 402 ? 1.989 -38.594 -5.801 1 96.38 402 LYS B O 1
ATOM 6531 N N . GLU B 1 403 ? 1.897 -40.781 -5.438 1 96.62 403 GLU B N 1
ATOM 6532 C CA . GLU B 1 403 ? 1.924 -41.125 -6.859 1 96.62 403 GLU B CA 1
ATOM 6533 C C . GLU B 1 403 ? 0.551 -41.594 -7.344 1 96.62 403 GLU B C 1
ATOM 6535 O O . GLU B 1 403 ? -0.104 -42.406 -6.691 1 96.62 403 GLU B O 1
ATOM 6540 N N . GLU B 1 404 ? 0.082 -41 -8.383 1 93.44 404 GLU B N 1
ATOM 6541 C CA . GLU B 1 404 ? -1.191 -41.344 -9 1 93.44 404 GLU B CA 1
ATOM 6542 C C . GLU B 1 404 ? -1.078 -41.375 -10.516 1 93.44 404 GLU B C 1
ATOM 6544 O O . GLU B 1 404 ? -0.883 -40.344 -11.156 1 93.44 404 GLU B O 1
ATOM 6549 N N . ASN B 1 405 ? -1.268 -42.531 -11.18 1 91.38 405 ASN B N 1
ATOM 6550 C CA . ASN B 1 405 ? -1.292 -42.719 -12.625 1 91.38 405 ASN B CA 1
ATOM 6551 C C . ASN B 1 405 ? -0.025 -42.156 -13.273 1 91.38 405 ASN B C 1
ATOM 6553 O O . ASN B 1 405 ? -0.097 -41.438 -14.266 1 91.38 405 ASN B O 1
ATOM 6557 N N . GLY B 1 406 ? 1.104 -42.375 -12.625 1 94.94 406 GLY B N 1
ATOM 6558 C CA . GLY B 1 406 ? 2.377 -41.969 -13.203 1 94.94 406 GLY B CA 1
ATOM 6559 C C . GLY B 1 406 ? 2.732 -40.531 -12.922 1 94.94 406 GLY B C 1
ATOM 6560 O O . GLY B 1 406 ? 3.762 -40.031 -13.391 1 94.94 406 GLY B O 1
ATOM 6561 N N . CYS B 1 407 ? 1.857 -39.844 -12.242 1 97.62 407 CYS B N 1
ATOM 6562 C CA . CYS B 1 407 ? 2.092 -38.469 -11.836 1 97.62 407 CYS B CA 1
ATOM 6563 C C . CYS B 1 407 ? 2.281 -38.344 -10.328 1 97.62 407 CYS B C 1
ATOM 6565 O O . CYS B 1 407 ? 2.027 -39.312 -9.602 1 97.62 407 CYS B O 1
ATOM 6567 N N . PHE B 1 408 ? 2.832 -37.281 -9.914 1 98.44 408 PHE B N 1
ATOM 6568 C CA . PHE B 1 408 ? 3.014 -37.094 -8.477 1 98.44 408 PHE B CA 1
ATOM 6569 C C . PHE B 1 408 ? 2.127 -35.969 -7.969 1 98.44 408 PHE B C 1
ATOM 6571 O O . PHE B 1 408 ? 1.952 -34.969 -8.648 1 98.44 408 PHE B O 1
ATOM 6578 N N . LEU B 1 409 ? 1.557 -36.188 -6.809 1 98.31 409 LEU B N 1
ATOM 6579 C CA . LEU B 1 409 ? 0.782 -35.188 -6.086 1 98.31 409 LEU B CA 1
ATOM 6580 C C . LEU B 1 409 ? 1.514 -34.75 -4.824 1 98.31 409 LEU B C 1
ATOM 6582 O O . LEU B 1 409 ? 1.996 -35.562 -4.055 1 98.31 409 LEU B O 1
ATOM 6586 N N . PHE B 1 410 ? 1.696 -33.469 -4.73 1 98.19 410 PHE B N 1
ATOM 6587 C CA . PHE B 1 410 ? 2.227 -32.906 -3.494 1 98.19 410 PHE B CA 1
ATOM 6588 C C . PHE B 1 410 ? 1.099 -32.562 -2.527 1 98.19 410 PHE B C 1
ATOM 6590 O O . PHE B 1 410 ? 0.214 -31.766 -2.854 1 98.19 410 PHE B O 1
ATOM 6597 N N . CYS B 1 411 ? 1.184 -33.125 -1.359 1 97.44 411 CYS B N 1
ATOM 6598 C CA . CYS B 1 411 ? 0.035 -33.031 -0.465 1 97.44 411 CYS B CA 1
ATOM 6599 C C . CYS B 1 411 ? 0.422 -32.406 0.868 1 97.44 411 CYS B C 1
ATOM 6601 O O . CYS B 1 411 ? 1.59 -32.438 1.259 1 97.44 411 CYS B O 1
ATOM 6603 N N . TRP B 1 412 ? -0.478 -31.656 1.414 1 96.62 412 TRP B N 1
ATOM 6604 C CA . TRP B 1 412 ? -0.49 -31.328 2.836 1 96.62 412 TRP B CA 1
ATOM 6605 C C . TRP B 1 412 ? -1.513 -32.188 3.582 1 96.62 412 TRP B C 1
ATOM 6607 O O . TRP B 1 412 ? -2.717 -32.062 3.334 1 96.62 412 TRP B O 1
ATOM 6617 N N . GLN B 1 413 ? -0.963 -33.062 4.449 1 94.19 413 GLN B N 1
ATOM 6618 C CA . GLN B 1 413 ? -1.791 -34.094 5.062 1 94.19 413 GLN B CA 1
ATOM 6619 C C . GLN B 1 413 ? -2.443 -34.969 4.004 1 94.19 413 GLN B C 1
ATOM 6621 O O . GLN B 1 413 ? -1.753 -35.594 3.188 1 94.19 413 GLN B O 1
ATOM 6626 N N . GLU B 1 414 ? -3.736 -34.875 3.848 1 93.62 414 GLU B N 1
ATOM 6627 C CA . GLU B 1 414 ? -4.402 -35.719 2.869 1 93.62 414 GLU B CA 1
ATOM 6628 C C . GLU B 1 414 ? -4.863 -34.938 1.657 1 93.62 414 GLU B C 1
ATOM 6630 O O . GLU B 1 414 ? -5.363 -35.5 0.685 1 93.62 414 GLU B O 1
ATOM 6635 N N . ARG B 1 415 ? -4.57 -33.719 1.659 1 96.06 415 ARG B N 1
ATOM 6636 C CA . ARG B 1 415 ? -5.066 -32.875 0.582 1 96.06 415 ARG B CA 1
ATOM 6637 C C . ARG B 1 415 ? -3.975 -32.594 -0.448 1 96.06 415 ARG B C 1
ATOM 6639 O O . ARG B 1 415 ? -2.898 -32.094 -0.103 1 96.06 415 ARG B O 1
ATOM 6646 N N . ALA B 1 416 ? -4.305 -32.906 -1.708 1 97.88 416 ALA B N 1
ATOM 6647 C CA . ALA B 1 416 ? -3.379 -32.594 -2.793 1 97.88 416 ALA B CA 1
ATOM 6648 C C . ALA B 1 416 ? -3.402 -31.109 -3.115 1 97.88 416 ALA B C 1
ATOM 6650 O O . ALA B 1 416 ? -4.473 -30.516 -3.312 1 97.88 416 ALA B O 1
ATOM 6651 N N . LEU B 1 417 ? -2.236 -30.516 -3.139 1 98.38 417 LEU B N 1
ATOM 6652 C CA . LEU B 1 417 ? -2.15 -29.078 -3.389 1 98.38 417 LEU B CA 1
ATOM 6653 C C . LEU B 1 417 ? -1.561 -28.797 -4.766 1 98.38 417 LEU B C 1
ATOM 6655 O O . LEU B 1 417 ? -1.995 -27.875 -5.457 1 98.38 417 LEU B O 1
ATOM 6659 N N . PHE B 1 418 ? -0.583 -29.562 -5.121 1 98.56 418 PHE B N 1
ATOM 6660 C CA . PHE B 1 418 ? 0.053 -29.406 -6.422 1 98.56 418 PHE B CA 1
ATOM 6661 C C . PHE B 1 418 ? 0.25 -30.75 -7.098 1 98.56 418 PHE B C 1
ATOM 6663 O O . PHE B 1 418 ? 0.266 -31.797 -6.43 1 98.56 418 PHE B O 1
ATOM 6670 N N . SER B 1 419 ? 0.352 -30.734 -8.367 1 98.5 419 SER B N 1
ATOM 6671 C CA . SER B 1 419 ? 0.613 -31.953 -9.133 1 98.5 419 SER B CA 1
ATOM 6672 C C . SER B 1 419 ? 1.678 -31.719 -10.195 1 98.5 419 SER B C 1
ATOM 6674 O O . SER B 1 419 ? 1.821 -30.594 -10.703 1 98.5 419 SER B O 1
ATOM 6676 N N . ILE B 1 420 ? 2.432 -32.656 -10.438 1 98.44 420 ILE B N 1
ATOM 6677 C CA . ILE B 1 420 ? 3.453 -32.625 -11.484 1 98.44 420 ILE B CA 1
ATOM 6678 C C . ILE B 1 420 ? 3.285 -33.812 -12.422 1 98.44 420 ILE B C 1
ATOM 6680 O O . ILE B 1 420 ? 3.039 -34.938 -11.977 1 98.44 420 ILE B O 1
ATOM 6684 N N . SER B 1 421 ? 3.301 -33.562 -13.711 1 98.38 421 SER B N 1
ATOM 6685 C CA . SER B 1 421 ? 3.139 -34.594 -14.742 1 98.38 421 SER B CA 1
ATOM 6686 C C . SER B 1 421 ? 4.16 -34.438 -15.859 1 98.38 421 SER B C 1
ATOM 6688 O O . SER B 1 421 ? 4.727 -33.344 -16.031 1 98.38 421 SER B O 1
ATOM 6690 N N . ALA B 1 422 ? 4.461 -35.438 -16.531 1 98.31 422 ALA B N 1
ATOM 6691 C CA . ALA B 1 422 ? 5.414 -35.469 -17.625 1 98.31 422 ALA B CA 1
ATOM 6692 C C . ALA B 1 422 ? 4.762 -35.969 -18.906 1 98.31 422 ALA B C 1
ATOM 6694 O O . ALA B 1 422 ? 3.898 -36.844 -18.875 1 98.31 422 ALA B O 1
ATOM 6695 N N . TRP B 1 423 ? 5.266 -35.438 -20.062 1 97.81 423 TRP B N 1
ATOM 6696 C CA . TRP B 1 423 ? 4.609 -35.688 -21.344 1 97.81 423 TRP B CA 1
ATOM 6697 C C . TRP B 1 423 ? 5.629 -35.781 -22.469 1 97.81 423 TRP B C 1
ATOM 6699 O O . TRP B 1 423 ? 6.637 -35.062 -22.469 1 97.81 423 TRP B O 1
ATOM 6709 N N . ARG B 1 424 ? 5.402 -36.656 -23.438 1 96.5 424 ARG B N 1
ATOM 6710 C CA . ARG B 1 424 ? 6.188 -36.719 -24.672 1 96.5 424 ARG B CA 1
ATOM 6711 C C . ARG B 1 424 ? 5.359 -36.281 -25.875 1 96.5 424 ARG B C 1
ATOM 6713 O O . ARG B 1 424 ? 4.129 -36.25 -25.812 1 96.5 424 ARG B O 1
ATOM 6720 N N . PHE B 1 425 ? 6.016 -35.875 -27.031 1 91 425 PHE B N 1
ATOM 6721 C CA . PHE B 1 425 ? 5.301 -35.281 -28.156 1 91 425 PHE B CA 1
ATOM 6722 C C . PHE B 1 425 ? 4.578 -36.344 -28.969 1 91 425 PHE B C 1
ATOM 6724 O O . PHE B 1 425 ? 3.719 -36.031 -29.797 1 91 425 PHE B O 1
ATOM 6731 N N . ARG B 1 426 ? 4.938 -37.625 -28.891 1 82.06 426 ARG B N 1
ATOM 6732 C CA . ARG B 1 426 ? 4.23 -38.656 -29.625 1 82.06 426 ARG B CA 1
ATOM 6733 C C . ARG B 1 426 ? 3.58 -39.656 -28.688 1 82.06 426 ARG B C 1
ATOM 6735 O O . ARG B 1 426 ? 4.16 -40.031 -27.672 1 82.06 426 ARG B O 1
ATOM 6742 N N . ARG B 1 427 ? 2.262 -39.969 -29.016 1 69.44 427 ARG B N 1
ATOM 6743 C CA . ARG B 1 427 ? 1.585 -41.062 -28.297 1 69.44 427 ARG B CA 1
ATOM 6744 C C . ARG B 1 427 ? 2.113 -42.406 -28.703 1 69.44 427 ARG B C 1
ATOM 6746 O O . ARG B 1 427 ? 2.492 -42.625 -29.859 1 69.44 427 ARG B O 1
ATOM 6753 N N . TYR B 1 428 ? 2.912 -43.125 -27.875 1 51.16 428 TYR B N 1
ATOM 6754 C CA . TYR B 1 428 ? 3.207 -44.469 -28.344 1 51.16 428 TYR B CA 1
ATOM 6755 C C . TYR B 1 428 ? 1.924 -45.25 -28.609 1 51.16 428 TYR B C 1
ATOM 6757 O O . TYR B 1 428 ? 1.036 -45.312 -27.766 1 51.16 428 TYR B O 1
ATOM 6765 N N . ASP B 1 429 ? 1.222 -45.031 -29.766 1 41.59 429 ASP B N 1
ATOM 6766 C CA . ASP B 1 429 ? 0.361 -46.156 -30.078 1 41.59 429 ASP B CA 1
ATOM 6767 C C . ASP B 1 429 ? 1.141 -47.469 -30.031 1 41.59 429 ASP B C 1
ATOM 6769 O O . ASP B 1 429 ? 2.309 -47.531 -30.422 1 41.59 429 ASP B O 1
#